Protein AF-A0A1N7GUA6-F1 (afdb_monomer_lite)

Secondary structure (DSSP, 8-state):
--SSSGGGTTTSS-----HHHHHHHHTGGGS-GGGHHHHHHHHHHHHHTT---TTS---TTTHHHHHHHHHHHHHHHHS-TT-THHHHHHHH--HHHHHHHHHHHHHHHHHHHHSSS--S-HHHHHHHHHHHHHHHHH----GGG---S---HHHHHHHHTTSHHHHTTHHHHHHHHHHGGGT-HHHHHHS-B--SPPPHHHHHHHHHHHTTTTEEEEEE-TTS-HHHHHHHHHHHHHSB--TTS------PPPSSEEEEEE-SSHHHHHHHHHHHHHHH---HHHHSS-SEEEETTEEEEEE-HHHHTT-S----SEEEETTTHHHHSSSSGGGGGGG--SEEEEEES-GGGGGGGHHHHHHHHHHHT-SEEEEE-HHHHHHTTSSPPEEEEEEEEEBPP-HHHHHHHHHHHHHHHHHHHHHHTT-S--SS---SHHHHHHHHHSHHHHHHHHH-HHHHHHHHHHHHHHHHHHTPPBPTHHHHHHHHHTTTS-EEEEES-HHHHHHHHHHHHHHS--S-EEEE-TTS-HHHHHHHHHHHHT-TT--EEEEEHHHHSSS---TT--EEEEEESS---HHHHHHHHHHT--TTS---EEEEEEEEE--TTT--HHHHHHHHHHHHHHHHHHHHTTT-PPEEEE-TTS-HHHHHHHHHHHHHHHHHHHHTT-PPPPSSHHHHHHHHHHHHHHHHT--S-HHHHHHHHHHHHHHHHHHT-------------EEEEE-TTS-B-TT-EEEEEESSS---EEE--SSSPEEEE--TT-EEEEEEEETTEEEEEEEEE--SS----EEE-EEPP--TTEEEEE---S-TTEEEEEEE-TTS-B-TT-EEEEE-SS-EEEEE--TTSEEEEEGGG--S-EEEEEEETTTEEEEEEEPPPSSEEEEEE---TTSSSS-SS-------

Radius of gyration: 36.43 Å; chains: 1; bounding box: 100×81×104 Å

Structure (mmCIF, N/CA/C/O backbone):
data_AF-A0A1N7GUA6-F1
#
_entry.id   AF-A0A1N7GUA6-F1
#
loop_
_atom_site.group_PDB
_atom_site.id
_atom_site.type_symbol
_atom_site.label_atom_id
_atom_site.label_alt_id
_atom_site.label_comp_id
_atom_site.label_asym_id
_atom_site.label_entity_id
_atom_site.label_seq_id
_atom_site.pdbx_PDB_ins_code
_atom_site.Cartn_x
_atom_site.Cartn_y
_atom_site.Cartn_z
_atom_site.occupancy
_atom_site.B_iso_or_equiv
_atom_site.auth_seq_id
_atom_site.auth_comp_id
_atom_site.auth_asym_id
_atom_site.auth_atom_id
_atom_site.pdbx_PDB_model_num
ATOM 1 N N . MET A 1 1 ? 56.763 -20.118 -51.612 1.00 39.75 1 MET A N 1
ATOM 2 C CA . MET A 1 1 ? 56.883 -19.366 -52.882 1.00 39.75 1 MET A CA 1
ATOM 3 C C . MET A 1 1 ? 55.486 -19.090 -53.426 1.00 39.75 1 MET A C 1
ATOM 5 O O . MET A 1 1 ? 54.993 -19.872 -54.220 1.00 39.75 1 MET A O 1
ATOM 9 N N . GLY A 1 2 ? 54.834 -18.021 -52.961 1.00 38.19 2 GLY A N 1
ATOM 10 C CA . GLY A 1 2 ? 53.466 -17.683 -53.386 1.00 38.19 2 GLY A CA 1
ATOM 11 C C . GLY A 1 2 ? 53.008 -16.262 -53.033 1.00 38.19 2 GLY A C 1
ATOM 12 O O . GLY A 1 2 ? 51.826 -15.988 -53.096 1.00 38.19 2 GLY A O 1
ATOM 13 N N . LYS A 1 3 ? 53.924 -15.351 -52.660 1.00 38.94 3 LYS A N 1
ATOM 14 C CA . LYS A 1 3 ? 53.628 -13.932 -52.347 1.00 38.94 3 LYS A CA 1
ATOM 15 C C . LYS A 1 3 ? 54.062 -12.975 -53.473 1.00 38.94 3 LYS A C 1
ATOM 17 O O . LYS A 1 3 ? 54.526 -11.873 -53.212 1.00 38.94 3 LYS A O 1
ATOM 22 N N . GLY A 1 4 ? 54.023 -13.432 -54.726 1.00 39.66 4 GLY A N 1
ATOM 23 C CA . GLY A 1 4 ? 54.670 -12.734 -55.846 1.00 39.66 4 GLY A CA 1
ATOM 24 C C . GLY A 1 4 ? 53.812 -12.483 -57.083 1.00 39.66 4 GLY A C 1
ATOM 25 O O . GLY A 1 4 ? 54.361 -11.972 -58.051 1.00 39.66 4 GLY A O 1
ATOM 26 N N . ILE A 1 5 ? 52.525 -12.849 -57.085 1.00 39.09 5 ILE A N 1
ATOM 27 C CA . ILE A 1 5 ? 51.693 -12.773 -58.300 1.00 39.09 5 ILE A CA 1
ATOM 28 C C . ILE A 1 5 ? 50.606 -11.686 -58.212 1.00 39.09 5 ILE A C 1
ATOM 30 O O . ILE A 1 5 ? 50.332 -11.067 -59.234 1.00 39.09 5 ILE A O 1
ATOM 34 N N . ASP A 1 6 ? 50.137 -11.296 -57.021 1.00 39.47 6 ASP A N 1
ATOM 35 C CA . ASP A 1 6 ? 49.141 -10.206 -56.918 1.00 39.47 6 ASP A CA 1
ATOM 36 C C . ASP A 1 6 ? 49.731 -8.798 -57.099 1.00 39.47 6 ASP A C 1
ATOM 38 O O . ASP A 1 6 ? 49.045 -7.876 -57.520 1.00 39.47 6 ASP A O 1
ATOM 42 N N . ARG A 1 7 ? 51.047 -8.613 -56.918 1.00 39.94 7 ARG A N 1
ATOM 43 C CA . ARG A 1 7 ? 51.709 -7.304 -57.124 1.00 39.94 7 ARG A CA 1
ATOM 44 C C . ARG A 1 7 ? 51.969 -6.926 -58.589 1.00 39.94 7 ARG A C 1
ATOM 46 O O . ARG A 1 7 ? 52.610 -5.906 -58.845 1.00 39.94 7 ARG A O 1
ATOM 53 N N . LEU A 1 8 ? 51.532 -7.738 -59.551 1.00 38.03 8 LEU A N 1
ATOM 54 C CA . LEU A 1 8 ? 51.764 -7.500 -60.983 1.00 38.03 8 LEU A CA 1
ATOM 55 C C . LEU A 1 8 ? 50.485 -7.274 -61.802 1.00 38.03 8 LEU A C 1
ATOM 57 O O . LEU A 1 8 ? 50.601 -7.050 -63.005 1.00 38.03 8 LEU A O 1
ATOM 61 N N . VAL A 1 9 ? 49.306 -7.246 -61.167 1.00 39.06 9 VAL A N 1
ATOM 62 C CA . VAL A 1 9 ? 48.030 -6.918 -61.835 1.00 39.06 9 VAL A CA 1
ATOM 63 C C . VAL A 1 9 ? 47.541 -5.488 -61.524 1.00 39.06 9 VAL A C 1
ATOM 65 O O . VAL A 1 9 ? 46.919 -4.877 -62.385 1.00 39.06 9 VAL A O 1
ATOM 68 N N . ASP A 1 10 ? 47.968 -4.861 -60.423 1.00 38.06 10 ASP A N 1
ATOM 69 C CA . ASP A 1 10 ? 47.531 -3.496 -60.040 1.00 38.06 10 ASP A CA 1
ATOM 70 C C . ASP A 1 10 ? 48.210 -2.324 -60.772 1.00 38.06 10 ASP A C 1
ATOM 72 O O . ASP A 1 10 ? 47.961 -1.158 -60.479 1.00 38.06 10 ASP A O 1
ATOM 76 N N . LYS A 1 11 ? 49.086 -2.580 -61.750 1.00 37.97 11 LYS A N 1
ATOM 77 C CA . LYS A 1 11 ? 49.801 -1.501 -62.463 1.00 37.97 11 LYS A CA 1
ATOM 78 C C . LYS A 1 11 ? 49.104 -0.975 -63.721 1.00 37.97 11 LYS A C 1
ATOM 80 O O . LYS A 1 11 ? 49.696 -0.142 -64.409 1.00 37.97 11 LYS A O 1
ATOM 85 N N . GLN A 1 12 ? 47.886 -1.427 -64.041 1.00 39.97 12 GLN A N 1
ATOM 86 C CA . GLN A 1 12 ? 47.154 -0.983 -65.242 1.00 39.97 12 GLN A CA 1
ATOM 87 C C . GLN A 1 12 ? 45.636 -0.782 -65.071 1.00 39.97 12 GLN A C 1
ATOM 89 O O . GLN A 1 12 ? 44.896 -0.806 -66.052 1.00 39.97 12 GLN A O 1
ATOM 94 N N . THR A 1 13 ? 45.180 -0.458 -63.866 1.00 42.16 13 THR A N 1
ATOM 95 C CA . THR A 1 13 ? 43.902 0.233 -63.634 1.00 42.16 13 THR A CA 1
ATOM 96 C C . THR A 1 13 ? 44.211 1.426 -62.743 1.00 42.16 13 THR A C 1
ATOM 98 O O . THR A 1 13 ? 44.893 1.267 -61.737 1.00 42.16 13 THR A O 1
ATOM 101 N N . GLY A 1 14 ? 43.823 2.640 -63.146 1.00 43.78 14 GLY A N 1
ATOM 102 C CA . GLY A 1 14 ? 44.009 3.823 -62.304 1.00 43.78 14 GLY A CA 1
ATOM 103 C C . GLY A 1 14 ? 43.391 3.553 -60.936 1.00 43.78 14 GLY A C 1
ATOM 104 O O . GLY A 1 14 ? 42.210 3.223 -60.876 1.00 43.78 14 GLY A O 1
ATOM 105 N N . GLN A 1 15 ? 44.210 3.602 -59.883 1.00 48.72 15 GLN A N 1
ATOM 106 C CA . GLN A 1 15 ? 43.780 3.410 -58.502 1.00 48.72 15 GLN A CA 1
ATOM 107 C C . GLN A 1 15 ? 42.762 4.503 -58.165 1.00 48.72 15 GLN A C 1
ATOM 109 O O . GLN A 1 15 ? 43.139 5.622 -57.825 1.00 48.72 15 GLN A O 1
ATOM 114 N N . HIS A 1 16 ? 41.476 4.200 -58.313 1.00 56.91 16 HIS A N 1
ATOM 115 C CA . HIS A 1 16 ? 40.455 4.880 -57.538 1.00 56.91 16 HIS A CA 1
ATOM 116 C C . HIS A 1 16 ? 40.605 4.325 -56.124 1.00 56.91 16 HIS A C 1
ATOM 118 O O . HIS A 1 16 ? 40.181 3.204 -55.858 1.00 56.91 16 HIS A O 1
ATOM 124 N N . VAL A 1 17 ? 41.328 5.064 -55.281 1.00 69.88 17 VAL A N 1
ATOM 125 C CA . VAL A 1 17 ? 41.341 4.854 -53.829 1.00 69.88 17 VAL A CA 1
ATOM 126 C C . VAL A 1 17 ? 39.882 4.890 -53.374 1.00 69.88 17 VAL A C 1
ATOM 128 O O . VAL A 1 17 ? 39.148 5.779 -53.819 1.00 69.88 17 VAL A O 1
ATOM 131 N N . SER A 1 18 ? 39.429 3.913 -52.582 1.00 84.44 18 SER A N 1
ATOM 132 C CA . SER A 1 18 ? 38.025 3.915 -52.148 1.00 84.44 18 SER A CA 1
ATOM 133 C C . SER A 1 18 ? 37.733 5.170 -51.306 1.00 84.44 18 SER A C 1
ATOM 135 O O . SER A 1 18 ? 38.662 5.755 -50.729 1.00 84.44 18 SER A O 1
ATOM 137 N N . PRO A 1 19 ? 36.469 5.622 -51.219 1.00 86.56 19 PRO A N 1
ATOM 138 C CA . PRO A 1 19 ? 36.100 6.718 -50.327 1.00 86.56 19 PRO A CA 1
ATOM 139 C C . PRO A 1 19 ? 36.585 6.505 -48.884 1.00 86.56 19 PRO A C 1
ATOM 141 O O . PRO A 1 19 ? 37.125 7.427 -48.271 1.00 86.56 19 PRO A O 1
ATOM 144 N N . GLY A 1 20 ? 36.486 5.275 -48.369 1.00 86.94 20 GLY A N 1
ATOM 145 C CA . GLY A 1 20 ? 36.968 4.881 -47.046 1.00 86.94 20 GLY A CA 1
ATOM 146 C C . GLY A 1 20 ? 38.491 4.909 -46.914 1.00 86.94 20 GLY A C 1
ATOM 147 O O . GLY A 1 20 ? 39.007 5.450 -45.940 1.00 86.94 20 GLY A O 1
ATOM 148 N N . GLU A 1 21 ? 39.236 4.403 -47.901 1.00 86.75 21 GLU A N 1
ATOM 149 C CA . GLU A 1 21 ? 40.706 4.477 -47.905 1.00 86.75 21 GLU A CA 1
ATOM 150 C C . GLU A 1 21 ? 41.201 5.933 -47.954 1.00 86.75 21 GLU A C 1
ATOM 152 O O . GLU A 1 21 ? 42.121 6.307 -47.226 1.00 86.75 21 GLU A O 1
ATOM 157 N N . SER A 1 22 ? 40.543 6.778 -48.753 1.00 86.06 22 SER A N 1
ATOM 158 C CA . SER A 1 22 ? 40.841 8.213 -48.831 1.00 86.06 22 SER A CA 1
ATOM 159 C C . SER A 1 22 ? 40.529 8.909 -47.506 1.00 86.06 22 SER A C 1
ATOM 161 O O . SER A 1 22 ? 41.305 9.738 -47.031 1.00 86.06 22 SER A O 1
ATOM 163 N N . PHE A 1 23 ? 39.405 8.558 -46.879 1.00 89.56 23 PHE A N 1
ATOM 164 C CA . PHE A 1 23 ? 39.014 9.065 -45.568 1.00 89.56 23 PHE A CA 1
ATOM 165 C C . PHE A 1 23 ? 40.010 8.658 -44.474 1.00 89.56 23 PHE A C 1
ATOM 167 O O . PHE A 1 23 ? 40.443 9.504 -43.685 1.00 89.56 23 PHE A O 1
ATOM 174 N N . GLN A 1 24 ? 40.459 7.403 -44.480 1.00 90.69 24 GLN A N 1
ATOM 175 C CA . GLN A 1 24 ? 41.461 6.911 -43.544 1.00 90.69 24 GLN A CA 1
ATOM 176 C C . GLN A 1 24 ? 42.812 7.611 -43.728 1.00 90.69 24 GLN A C 1
ATOM 178 O O . GLN A 1 24 ? 43.404 8.063 -42.745 1.00 90.69 24 GLN A O 1
ATOM 183 N N . GLU A 1 25 ? 43.286 7.761 -44.968 1.00 87.62 25 GLU A N 1
ATOM 184 C CA . GLU A 1 25 ? 44.580 8.383 -45.257 1.00 87.62 25 GLU A CA 1
ATOM 185 C C . GLU A 1 25 ? 44.577 9.882 -44.918 1.00 87.62 25 GLU A C 1
ATOM 187 O O . GLU A 1 25 ? 45.516 10.379 -44.290 1.00 87.62 25 GLU A O 1
ATOM 192 N N . ILE A 1 26 ? 43.515 10.604 -45.289 1.00 86.25 26 ILE A N 1
ATOM 193 C CA . ILE A 1 26 ? 43.432 12.064 -45.144 1.00 86.25 26 ILE A CA 1
ATOM 194 C C . ILE A 1 26 ? 43.091 12.481 -43.707 1.00 86.25 26 ILE A C 1
ATOM 196 O O . ILE A 1 26 ? 43.599 13.511 -43.243 1.00 86.25 26 ILE A O 1
ATOM 200 N N . PHE A 1 27 ? 42.247 11.723 -42.998 1.00 87.31 27 PHE A N 1
ATOM 201 C CA . PHE A 1 27 ? 41.715 12.111 -41.687 1.00 87.31 27 PHE A CA 1
ATOM 202 C C . PHE A 1 27 ? 42.147 11.170 -40.556 1.00 87.31 27 PHE A C 1
ATOM 204 O O . PHE A 1 27 ? 42.879 11.619 -39.672 1.00 87.31 27 PHE A O 1
ATOM 211 N N . LEU A 1 28 ? 41.768 9.886 -40.587 1.00 87.88 28 LEU A N 1
ATOM 212 C CA . LEU A 1 28 ? 41.969 8.971 -39.446 1.00 87.88 28 LEU A CA 1
ATOM 213 C C . LEU A 1 28 ? 43.447 8.716 -39.112 1.00 87.88 28 LEU A C 1
ATOM 215 O O . LEU A 1 28 ? 43.807 8.596 -37.943 1.00 87.88 28 LEU A O 1
ATOM 219 N N . SER A 1 29 ? 44.330 8.692 -40.116 1.00 88.81 29 SER A N 1
ATOM 220 C CA . SER A 1 29 ? 45.774 8.450 -39.951 1.00 88.81 29 SER A CA 1
ATOM 221 C C . SER A 1 29 ? 46.486 9.470 -39.046 1.00 88.81 29 SER A C 1
ATOM 223 O O . SER A 1 29 ? 47.600 9.219 -38.579 1.00 88.81 29 SER A O 1
ATOM 225 N N . LYS A 1 30 ? 45.849 10.620 -38.786 1.00 89.38 30 LYS A N 1
ATOM 226 C CA . LYS A 1 30 ? 46.349 11.682 -37.902 1.00 89.38 30 LYS A CA 1
ATOM 227 C C . LYS A 1 30 ? 46.141 11.378 -36.417 1.00 89.38 30 LYS A C 1
ATOM 229 O O . LYS A 1 30 ? 46.761 12.045 -35.588 1.00 89.38 30 LYS A O 1
ATOM 234 N N . TYR A 1 31 ? 45.309 10.390 -36.090 1.00 86.88 31 TYR A N 1
ATOM 235 C CA . TYR A 1 31 ? 44.907 10.045 -34.729 1.00 86.88 31 TYR A CA 1
ATOM 236 C C . TYR A 1 31 ? 45.272 8.588 -34.392 1.00 86.88 31 TYR A C 1
ATOM 238 O O . TYR A 1 31 ? 45.334 7.742 -35.290 1.00 86.88 31 TYR A O 1
ATOM 246 N N . PRO A 1 32 ? 45.521 8.259 -33.109 1.00 88.31 32 PRO A N 1
ATOM 247 C CA . PRO A 1 32 ? 45.634 6.874 -32.656 1.00 88.31 32 PRO A CA 1
ATOM 248 C C . PRO A 1 32 ? 44.388 6.058 -33.019 1.00 88.31 32 PRO A C 1
ATOM 250 O O . PRO A 1 32 ? 43.277 6.572 -32.932 1.00 88.31 32 PRO A O 1
ATOM 253 N N . THR A 1 33 ? 44.561 4.775 -33.352 1.00 88.19 33 THR A N 1
ATOM 254 C CA . THR A 1 33 ? 43.452 3.888 -33.753 1.00 88.19 33 THR A CA 1
ATOM 255 C C . THR A 1 33 ? 42.336 3.819 -32.713 1.00 88.19 33 THR A C 1
ATOM 257 O O . THR A 1 33 ? 41.170 3.848 -33.081 1.00 88.19 33 THR A O 1
ATOM 260 N N . SER A 1 34 ? 42.665 3.850 -31.419 1.00 82.50 34 SER A N 1
ATOM 261 C CA . SER A 1 34 ? 41.674 3.868 -30.334 1.00 82.50 34 SER A CA 1
ATOM 262 C C . SER A 1 34 ? 40.782 5.120 -30.302 1.00 82.50 34 SER A C 1
ATOM 264 O O . SER A 1 34 ? 39.805 5.134 -29.570 1.00 82.50 34 SER A O 1
ATOM 266 N N . GLN A 1 35 ? 41.115 6.178 -31.053 1.00 84.75 35 GLN A N 1
ATOM 267 C CA . GLN A 1 35 ? 40.314 7.408 -31.169 1.00 84.75 35 GLN A CA 1
ATOM 268 C C . GLN A 1 35 ? 39.481 7.457 -32.456 1.00 84.75 35 GLN A C 1
ATOM 270 O O . GLN A 1 35 ? 38.737 8.410 -32.669 1.00 84.75 35 GLN A O 1
ATOM 275 N N . TRP A 1 36 ? 39.622 6.468 -33.343 1.00 91.94 36 TRP A N 1
ATOM 276 C CA . TRP A 1 36 ? 38.883 6.449 -34.603 1.00 91.94 36 TRP A CA 1
ATOM 277 C C . TRP A 1 36 ? 37.359 6.396 -34.421 1.00 91.94 36 TRP A C 1
ATOM 279 O O . TRP A 1 36 ? 36.708 7.120 -35.167 1.00 91.94 36 TRP A O 1
ATOM 289 N N . PRO A 1 37 ? 36.778 5.639 -33.463 1.00 88.81 37 PRO A N 1
ATOM 290 C CA . PRO A 1 37 ? 35.324 5.574 -33.304 1.00 88.81 37 PRO A CA 1
ATOM 291 C C . PRO A 1 37 ? 34.700 6.951 -33.050 1.00 88.81 37 PRO A C 1
ATOM 293 O O . PRO A 1 37 ? 33.863 7.388 -33.831 1.00 88.81 37 PRO A O 1
ATOM 296 N N . SER A 1 38 ? 35.211 7.698 -32.067 1.00 82.62 38 SER A N 1
ATOM 297 C CA . SER A 1 38 ? 34.697 9.032 -31.729 1.00 82.62 38 SER A CA 1
ATOM 298 C C . SER A 1 38 ? 34.810 10.029 -32.888 1.00 82.62 38 SER A C 1
ATOM 300 O O . SER A 1 38 ? 33.910 10.828 -33.111 1.00 82.62 38 SER A O 1
ATOM 302 N N . PHE A 1 39 ? 35.898 9.977 -33.667 1.00 84.81 39 PHE A N 1
ATOM 303 C CA . PHE A 1 39 ? 36.030 10.835 -34.849 1.00 84.81 39 PHE A CA 1
ATOM 304 C C . PHE A 1 39 ? 35.062 10.429 -35.969 1.00 84.81 39 PHE A C 1
ATOM 306 O O . PHE A 1 39 ? 34.582 11.273 -36.716 1.00 84.81 39 PHE A O 1
ATOM 313 N N . ILE A 1 40 ? 34.783 9.135 -36.123 1.00 90.75 40 ILE A N 1
ATOM 314 C CA . ILE A 1 40 ? 33.822 8.647 -37.116 1.00 90.75 40 ILE A CA 1
ATOM 315 C C . ILE A 1 40 ? 32.387 9.039 -36.727 1.00 90.75 40 ILE A C 1
ATOM 317 O O . ILE A 1 40 ? 31.621 9.386 -37.625 1.00 90.75 40 ILE A O 1
ATOM 321 N N . ASP A 1 41 ? 32.051 9.055 -35.433 1.00 85.69 41 ASP A N 1
ATOM 322 C CA . ASP A 1 41 ? 30.764 9.559 -34.925 1.00 85.69 41 ASP A CA 1
ATOM 323 C C . ASP A 1 41 ? 30.551 11.037 -35.314 1.00 85.69 41 ASP A C 1
ATOM 325 O O . ASP A 1 41 ? 29.539 11.378 -35.928 1.00 85.69 41 ASP A O 1
ATOM 329 N N . GLU A 1 42 ? 31.550 11.907 -35.093 1.00 82.88 42 GLU A N 1
ATOM 330 C CA . GLU A 1 42 ? 31.497 13.322 -35.522 1.00 82.88 42 GLU A CA 1
ATOM 331 C C . GLU A 1 42 ? 31.210 13.458 -37.030 1.00 82.88 42 GLU A C 1
ATOM 333 O O . GLU A 1 42 ? 30.401 14.280 -37.463 1.00 82.88 42 GLU A O 1
ATOM 338 N N . ILE A 1 43 ? 31.841 12.609 -37.844 1.00 89.25 43 ILE A N 1
ATOM 339 C CA . ILE A 1 43 ? 31.666 12.612 -39.299 1.00 89.25 43 ILE A CA 1
ATOM 340 C C . ILE A 1 43 ? 30.276 12.105 -39.708 1.00 89.25 43 ILE A C 1
ATOM 342 O O . ILE A 1 43 ? 29.717 12.587 -40.695 1.00 89.25 43 ILE A O 1
ATOM 346 N N . ALA A 1 44 ? 29.696 11.159 -38.969 1.00 86.94 44 ALA A N 1
ATOM 347 C CA . ALA A 1 44 ? 28.331 10.696 -39.204 1.00 86.94 44 ALA A CA 1
ATOM 348 C C . ALA A 1 44 ? 27.302 11.813 -38.949 1.00 86.94 44 ALA A C 1
ATOM 350 O O . ALA A 1 44 ? 26.364 11.975 -39.739 1.00 86.94 44 ALA A O 1
ATOM 351 N N . ILE A 1 45 ? 27.510 12.622 -37.904 1.00 81.62 45 ILE A N 1
ATOM 352 C CA . ILE A 1 45 ? 26.692 13.809 -37.603 1.00 81.62 45 ILE A CA 1
ATOM 353 C C . ILE A 1 45 ? 26.833 14.856 -38.716 1.00 81.62 45 ILE A C 1
ATOM 355 O O . ILE A 1 45 ? 25.827 15.316 -39.258 1.00 81.62 45 ILE A O 1
ATOM 359 N N . ASP A 1 46 ? 28.063 15.178 -39.129 1.00 84.00 46 ASP A N 1
ATOM 360 C CA . ASP A 1 46 ? 28.322 16.121 -40.227 1.00 84.00 46 ASP A CA 1
ATOM 361 C C . ASP A 1 46 ? 27.615 15.690 -41.524 1.00 84.00 46 ASP A C 1
ATOM 363 O O . ASP A 1 46 ? 26.972 16.498 -42.200 1.00 84.00 46 ASP A O 1
ATOM 367 N N . LEU A 1 47 ? 27.684 14.401 -41.864 1.00 86.31 47 LEU A N 1
ATOM 368 C CA . LEU A 1 47 ? 26.990 13.849 -43.027 1.00 86.31 47 LEU A CA 1
ATOM 369 C C . LEU A 1 47 ? 25.464 13.917 -42.887 1.00 86.31 47 LEU A C 1
ATOM 371 O O . LEU A 1 47 ? 24.786 14.152 -43.886 1.00 86.31 47 LEU A O 1
ATOM 375 N N . SER A 1 48 ? 24.929 13.740 -41.677 1.00 82.19 48 SER A N 1
ATOM 376 C CA . SER A 1 48 ? 23.494 13.891 -41.383 1.00 82.19 48 SER A CA 1
ATOM 377 C C . SER A 1 48 ? 23.019 15.341 -41.531 1.00 82.19 48 SER A C 1
ATOM 379 O O . SER A 1 48 ? 21.870 15.582 -41.893 1.00 82.19 48 SER A O 1
ATOM 381 N N . ALA A 1 49 ? 23.923 16.306 -41.346 1.00 79.50 49 ALA A N 1
ATOM 382 C CA . ALA A 1 49 ? 23.710 17.727 -41.611 1.00 79.50 49 ALA A CA 1
ATOM 383 C C . ALA A 1 49 ? 24.017 18.146 -43.072 1.00 79.50 49 ALA A C 1
ATOM 385 O O . ALA A 1 49 ? 24.138 19.341 -43.360 1.00 79.50 49 ALA A O 1
ATOM 386 N N . ASP A 1 50 ? 24.162 17.190 -44.003 1.00 83.12 50 ASP A N 1
ATOM 387 C CA . ASP A 1 50 ? 24.532 17.406 -45.414 1.00 83.12 50 ASP A CA 1
ATOM 388 C C . ASP A 1 50 ? 25.891 18.132 -45.614 1.00 83.12 50 ASP A C 1
ATOM 390 O O . ASP A 1 50 ? 26.148 18.777 -46.644 1.00 83.12 50 ASP A O 1
ATOM 394 N N . ILE A 1 51 ? 26.813 18.016 -44.651 1.00 84.31 51 ILE A N 1
ATOM 395 C CA . ILE A 1 51 ? 28.156 18.608 -44.713 1.00 84.31 51 ILE A CA 1
ATOM 396 C C . ILE A 1 51 ? 29.106 17.681 -45.487 1.00 84.31 51 ILE A C 1
ATOM 398 O O . ILE A 1 51 ? 29.177 16.474 -45.274 1.00 84.31 51 ILE A O 1
ATOM 402 N N . ARG A 1 52 ? 29.879 18.251 -46.422 1.00 85.06 52 ARG A N 1
ATOM 403 C CA . ARG A 1 52 ? 30.864 17.501 -47.224 1.00 85.06 52 ARG A CA 1
ATOM 404 C C . ARG A 1 52 ? 32.185 17.304 -46.482 1.00 85.06 52 ARG A C 1
ATOM 406 O O . ARG A 1 52 ? 32.799 18.277 -46.045 1.00 85.06 52 ARG A O 1
ATOM 413 N N . ILE A 1 53 ? 32.694 16.073 -46.489 1.00 84.94 53 ILE A N 1
ATOM 414 C CA . ILE A 1 53 ? 33.926 15.682 -45.787 1.00 84.94 53 ILE A CA 1
ATOM 415 C C . ILE A 1 53 ? 35.151 15.790 -46.703 1.00 84.94 53 ILE A C 1
ATOM 417 O O . ILE A 1 53 ? 35.640 14.809 -47.254 1.00 84.94 53 ILE A O 1
ATOM 421 N N . GLY A 1 54 ? 35.663 17.006 -46.892 1.00 81.75 54 GLY A N 1
ATOM 422 C CA . GLY A 1 54 ? 36.847 17.234 -47.731 1.00 81.75 54 GLY A CA 1
ATOM 423 C C . GLY A 1 54 ? 36.728 16.611 -49.134 1.00 81.75 54 GLY A C 1
ATOM 424 O O . GLY A 1 54 ? 35.672 16.682 -49.761 1.00 81.75 54 GLY A O 1
ATOM 425 N N . ASP A 1 55 ? 37.816 15.996 -49.612 1.00 79.62 55 ASP A N 1
ATOM 426 C CA . ASP A 1 55 ? 37.917 15.376 -50.944 1.00 79.62 55 ASP A CA 1
ATOM 427 C C . ASP A 1 55 ? 37.782 13.831 -50.901 1.00 79.62 55 ASP A C 1
ATOM 429 O O . ASP A 1 55 ? 38.449 13.136 -51.663 1.00 79.62 55 ASP A O 1
ATOM 433 N N . THR A 1 56 ? 36.975 13.262 -49.992 1.00 78.62 56 THR A N 1
ATOM 434 C CA . THR A 1 56 ? 36.898 11.793 -49.780 1.00 78.62 56 THR A CA 1
ATOM 435 C C . THR A 1 56 ? 35.745 11.091 -50.500 1.00 78.62 56 THR A C 1
ATOM 437 O O . THR A 1 56 ? 35.673 9.872 -50.446 1.00 78.62 56 THR A O 1
ATOM 440 N N . GLU A 1 57 ? 34.828 11.815 -51.156 1.00 85.06 57 GLU A N 1
ATOM 441 C CA . GLU A 1 57 ? 33.583 11.267 -51.749 1.00 85.06 57 GLU A CA 1
ATOM 442 C C . GLU A 1 57 ? 32.702 10.443 -50.770 1.00 85.06 57 GLU A C 1
ATOM 444 O O . GLU A 1 57 ? 31.781 9.734 -51.190 1.00 85.06 57 GLU A O 1
ATOM 449 N N . LEU A 1 58 ? 32.945 10.550 -49.458 1.00 87.19 58 LEU A N 1
ATOM 450 C CA . LEU A 1 58 ? 32.126 9.926 -48.420 1.00 87.19 58 LEU A CA 1
ATOM 451 C C . LEU A 1 58 ? 30.762 10.630 -48.329 1.00 87.19 58 LEU A C 1
ATOM 453 O O . LEU A 1 58 ? 30.663 11.853 -48.439 1.00 87.19 58 LEU A O 1
ATOM 457 N N . SER A 1 59 ? 29.701 9.849 -48.162 1.00 87.50 59 SER A N 1
ATOM 458 C CA . SER A 1 59 ? 28.304 10.282 -48.162 1.00 87.50 59 SER A CA 1
ATOM 459 C C . SER A 1 59 ? 27.457 9.367 -47.277 1.00 87.50 59 SER A C 1
ATOM 461 O O . SER A 1 59 ? 27.856 8.240 -46.995 1.00 87.50 59 SER A O 1
ATOM 463 N N . GLN A 1 60 ? 26.238 9.794 -46.946 1.00 83.94 60 GLN A N 1
ATOM 464 C CA . GLN A 1 60 ? 25.255 8.968 -46.230 1.00 83.94 60 GLN A CA 1
ATOM 465 C C . GLN A 1 60 ? 25.021 7.573 -46.852 1.00 83.94 60 GLN A C 1
ATOM 467 O O . GLN A 1 60 ? 24.761 6.611 -46.143 1.00 83.94 60 GLN A O 1
ATOM 472 N N . TYR A 1 61 ? 25.169 7.426 -48.175 1.00 84.81 61 TYR A N 1
ATOM 473 C CA . TYR A 1 61 ? 24.871 6.172 -48.882 1.00 84.81 61 TYR A CA 1
ATOM 474 C C . TYR A 1 61 ? 26.008 5.145 -48.858 1.00 84.81 61 TYR A C 1
ATOM 476 O O . TYR A 1 61 ? 25.765 3.955 -49.044 1.00 84.81 61 TYR A O 1
ATOM 484 N N . ASN A 1 62 ? 27.258 5.594 -48.716 1.00 89.94 62 ASN A N 1
ATOM 485 C CA . ASN A 1 62 ? 28.435 4.718 -48.712 1.00 89.94 62 ASN A CA 1
ATOM 486 C C . ASN A 1 62 ? 29.137 4.673 -47.349 1.00 89.94 62 ASN A C 1
ATOM 488 O O . ASN A 1 62 ? 29.977 3.797 -47.155 1.00 89.94 62 ASN A O 1
ATOM 492 N N . PHE A 1 63 ? 28.764 5.542 -46.404 1.00 91.94 63 PHE A N 1
ATOM 493 C CA . PHE A 1 63 ? 29.336 5.587 -45.062 1.00 91.94 63 PHE A CA 1
ATOM 494 C C . PHE A 1 63 ? 29.328 4.224 -44.351 1.00 91.94 63 PHE A C 1
ATOM 496 O O . PHE A 1 63 ? 30.414 3.812 -43.939 1.00 91.94 63 PHE A O 1
ATOM 503 N N . PRO A 1 64 ? 28.208 3.467 -44.277 1.00 89.19 64 PRO A N 1
ATOM 504 C CA . PRO A 1 64 ? 28.193 2.192 -43.554 1.00 89.19 64 PRO A CA 1
ATOM 505 C C . PRO A 1 64 ? 29.278 1.212 -44.016 1.00 89.19 64 PRO A C 1
ATOM 507 O O . PRO A 1 64 ? 30.037 0.666 -43.219 1.00 89.19 64 PRO A O 1
ATOM 510 N N . ARG A 1 65 ? 29.431 1.065 -45.337 1.00 90.38 65 ARG A N 1
ATOM 511 C CA . ARG A 1 65 ? 30.394 0.132 -45.939 1.00 90.38 65 ARG A CA 1
ATOM 512 C C . ARG A 1 65 ? 31.835 0.635 -45.896 1.00 90.38 65 ARG A C 1
ATOM 514 O O . ARG A 1 65 ? 32.751 -0.172 -45.773 1.00 90.38 65 ARG A O 1
ATOM 521 N N . GLU A 1 66 ? 32.043 1.942 -46.041 1.00 92.69 66 GLU A N 1
ATOM 522 C CA . GLU A 1 66 ? 33.380 2.536 -46.177 1.00 92.69 66 GLU A CA 1
ATOM 523 C C . GLU A 1 66 ? 34.008 2.913 -44.824 1.00 92.69 66 GLU A C 1
ATOM 525 O O . GLU A 1 66 ? 35.225 2.820 -44.680 1.00 92.69 66 GLU A O 1
ATOM 530 N N . ALA A 1 67 ? 33.213 3.317 -43.824 1.00 91.50 67 ALA A N 1
ATOM 531 C CA . ALA A 1 67 ? 33.695 3.731 -42.500 1.00 91.50 67 ALA A CA 1
ATOM 532 C C . ALA A 1 67 ? 33.624 2.610 -41.444 1.00 91.50 67 ALA A C 1
ATOM 534 O O . ALA A 1 67 ? 34.485 2.547 -40.563 1.00 91.50 67 ALA A O 1
ATOM 535 N N . GLY A 1 68 ? 32.659 1.691 -41.560 1.00 90.50 68 GLY A N 1
ATOM 536 C CA . GLY A 1 68 ? 32.439 0.591 -40.614 1.00 90.50 68 GLY A CA 1
ATOM 537 C C . GLY A 1 68 ? 33.671 -0.288 -40.318 1.00 90.50 68 GLY A C 1
ATOM 538 O O . GLY A 1 68 ? 33.979 -0.519 -39.145 1.00 90.50 68 GLY A O 1
ATOM 539 N N . PRO A 1 69 ? 34.477 -0.703 -41.322 1.00 92.69 69 PRO A N 1
ATOM 540 C CA . PRO A 1 69 ? 35.718 -1.449 -41.079 1.00 92.69 69 PRO A CA 1
ATOM 541 C C . PRO A 1 69 ? 36.737 -0.707 -40.209 1.00 92.69 69 PRO A C 1
ATOM 543 O O . PRO A 1 69 ? 37.427 -1.329 -39.399 1.00 92.69 69 PRO A O 1
ATOM 546 N N . PHE A 1 70 ? 36.833 0.617 -40.352 1.00 92.88 70 PHE A N 1
ATOM 547 C CA . PHE A 1 70 ? 37.739 1.436 -39.546 1.00 92.88 70 PHE A CA 1
ATOM 548 C C . PHE A 1 70 ? 37.181 1.684 -38.145 1.00 92.88 70 PHE A C 1
ATOM 550 O O . PHE A 1 70 ? 37.950 1.673 -37.184 1.00 92.88 70 PHE A O 1
ATOM 557 N N . TYR A 1 71 ? 35.860 1.821 -38.012 1.00 90.44 71 TYR A N 1
ATOM 558 C CA . TYR A 1 71 ? 35.188 1.904 -36.715 1.00 90.44 71 TYR A CA 1
ATOM 559 C C . TYR A 1 71 ? 35.472 0.664 -35.868 1.00 90.44 71 TYR A C 1
ATOM 561 O O . TYR A 1 71 ? 35.959 0.758 -34.742 1.00 90.44 71 TYR A O 1
ATOM 569 N N . ARG A 1 72 ? 35.297 -0.515 -36.473 1.00 89.69 72 ARG A N 1
ATOM 570 C CA . ARG A 1 72 ? 35.574 -1.808 -35.849 1.00 89.69 72 ARG A CA 1
ATOM 571 C C . ARG A 1 72 ? 37.024 -1.946 -35.382 1.00 89.69 72 ARG A C 1
ATOM 573 O O . ARG A 1 72 ? 37.281 -2.374 -34.259 1.00 89.69 72 ARG A O 1
ATOM 580 N N . GLN A 1 73 ? 37.980 -1.567 -36.233 1.00 88.12 73 GLN A N 1
ATOM 581 C CA . GLN A 1 73 ? 39.402 -1.552 -35.865 1.00 88.12 73 GLN A CA 1
ATOM 582 C C . GLN A 1 73 ? 39.671 -0.614 -34.687 1.00 88.12 73 GLN A C 1
ATOM 584 O O . GLN A 1 73 ? 40.468 -0.939 -33.807 1.00 88.12 73 GLN A O 1
ATOM 589 N N . GLY A 1 74 ? 38.994 0.533 -34.668 1.00 86.75 74 GLY A N 1
ATOM 590 C CA . GLY A 1 74 ? 39.060 1.493 -33.581 1.00 86.75 74 GLY A CA 1
ATOM 591 C C . GLY A 1 74 ? 38.553 0.936 -32.254 1.00 86.75 74 GLY A C 1
ATOM 592 O O . GLY A 1 74 ? 39.255 1.051 -31.252 1.00 86.75 74 GLY A O 1
ATOM 593 N N . MET A 1 75 ? 37.399 0.263 -32.261 1.00 84.62 75 MET A N 1
ATOM 594 C CA . MET A 1 75 ? 36.825 -0.384 -31.075 1.00 84.62 75 MET A CA 1
ATOM 595 C C . MET A 1 75 ? 37.740 -1.475 -30.511 1.00 84.62 75 MET A C 1
ATOM 597 O O . MET A 1 75 ? 38.013 -1.493 -29.314 1.00 84.62 75 MET A O 1
ATOM 601 N N . ILE A 1 76 ? 38.283 -2.346 -31.370 1.00 85.00 76 ILE A N 1
ATOM 602 C CA . ILE A 1 76 ? 39.226 -3.398 -30.949 1.00 85.00 76 ILE A CA 1
ATOM 603 C C . ILE A 1 76 ? 40.485 -2.781 -30.327 1.00 85.00 76 ILE A C 1
ATOM 605 O O . ILE A 1 76 ? 41.003 -3.291 -29.340 1.00 85.00 76 ILE A O 1
ATOM 609 N N . ALA A 1 77 ? 40.979 -1.670 -30.881 1.00 84.12 77 ALA A N 1
ATOM 610 C CA . ALA A 1 77 ? 42.140 -0.970 -30.339 1.00 84.12 77 ALA A CA 1
ATOM 611 C C . ALA A 1 77 ? 41.843 -0.204 -29.036 1.00 84.12 77 ALA A C 1
ATOM 613 O O . ALA A 1 77 ? 42.770 0.050 -28.263 1.00 84.12 77 ALA A O 1
ATOM 614 N N . ALA A 1 78 ? 40.592 0.207 -28.819 1.00 79.25 78 ALA A N 1
ATOM 615 C CA . ALA A 1 78 ? 40.137 0.861 -27.596 1.00 79.25 78 ALA A CA 1
ATOM 616 C C . ALA A 1 78 ? 39.901 -0.148 -26.460 1.00 79.25 78 ALA A C 1
ATOM 618 O O . ALA A 1 78 ? 40.194 0.152 -25.301 1.00 79.25 78 ALA A O 1
ATOM 619 N N . ALA A 1 79 ? 39.452 -1.360 -26.788 1.00 68.88 79 ALA A N 1
ATOM 620 C CA . ALA A 1 79 ? 39.329 -2.444 -25.830 1.00 68.88 79 ALA A CA 1
ATOM 621 C C . ALA A 1 79 ? 40.710 -2.907 -25.342 1.00 68.88 79 ALA A C 1
ATOM 623 O O . ALA A 1 79 ? 41.623 -3.205 -26.111 1.00 68.88 79 ALA A O 1
ATOM 624 N N . GLY A 1 80 ? 40.888 -2.938 -24.020 1.00 61.06 80 GLY A N 1
ATOM 625 C CA . GLY A 1 80 ? 42.138 -3.381 -23.407 1.00 61.06 80 GLY A CA 1
ATOM 626 C C . GLY A 1 80 ? 42.470 -4.845 -23.727 1.00 61.06 80 GLY A C 1
ATOM 627 O O . GLY A 1 80 ? 41.629 -5.614 -24.179 1.00 61.06 80 GLY A O 1
ATOM 628 N N . SER A 1 81 ? 43.689 -5.281 -23.391 1.00 57.84 81 SER A N 1
ATOM 629 C CA . SER A 1 81 ? 44.201 -6.637 -23.681 1.00 57.84 81 SER A CA 1
ATOM 630 C C . SER A 1 81 ? 43.424 -7.804 -23.048 1.00 57.84 81 SER A C 1
ATOM 632 O O . SER A 1 81 ? 43.781 -8.955 -23.280 1.00 57.84 81 SER A O 1
ATOM 634 N N . ASN A 1 82 ? 42.424 -7.509 -22.214 1.00 52.56 82 ASN A N 1
ATOM 635 C CA . ASN A 1 82 ? 41.593 -8.473 -21.495 1.00 52.56 82 ASN A CA 1
ATOM 636 C C . ASN A 1 82 ? 40.111 -8.412 -21.925 1.00 52.56 82 ASN A C 1
ATOM 638 O O . ASN A 1 82 ? 39.278 -8.982 -21.231 1.00 52.56 82 ASN A O 1
ATOM 642 N N . GLY A 1 83 ? 39.766 -7.674 -22.988 1.00 59.22 83 GLY A N 1
ATOM 643 C CA . GLY A 1 83 ? 38.391 -7.562 -23.481 1.00 59.22 83 GLY A CA 1
ATOM 644 C C . GLY A 1 83 ? 38.059 -8.617 -24.538 1.00 59.22 83 GLY A C 1
ATOM 645 O O . GLY A 1 83 ? 38.840 -8.832 -25.462 1.00 59.22 83 GLY A O 1
ATOM 646 N N . ASP A 1 84 ? 36.877 -9.227 -24.443 1.00 65.62 84 ASP A N 1
ATOM 647 C CA . ASP A 1 84 ? 36.407 -10.250 -25.392 1.00 65.62 84 ASP A CA 1
ATOM 648 C C . ASP A 1 84 ? 35.812 -9.662 -26.691 1.00 65.62 84 ASP A C 1
ATOM 650 O O . ASP A 1 84 ? 35.429 -10.418 -27.590 1.00 65.62 84 ASP A O 1
ATOM 654 N N . ILE A 1 85 ? 35.786 -8.327 -26.828 1.00 73.88 85 ILE A N 1
ATOM 655 C CA . ILE A 1 85 ? 35.087 -7.597 -27.902 1.00 73.88 85 ILE A CA 1
ATOM 656 C C . ILE A 1 85 ? 35.559 -7.978 -29.309 1.00 73.88 85 ILE A C 1
ATOM 658 O O . ILE A 1 85 ? 34.748 -8.065 -30.223 1.00 73.88 85 ILE A O 1
ATOM 662 N N . GLU A 1 86 ? 36.857 -8.249 -29.498 1.00 77.69 86 GLU A N 1
ATOM 663 C CA . GLU A 1 86 ? 37.396 -8.670 -30.800 1.00 77.69 86 GLU A CA 1
ATOM 664 C C . GLU A 1 86 ? 36.740 -9.982 -31.232 1.00 77.69 86 GLU A C 1
ATOM 666 O O . GLU A 1 86 ? 36.277 -10.112 -32.363 1.00 77.69 86 GLU A O 1
ATOM 671 N N . SER A 1 87 ? 36.622 -10.921 -30.290 1.00 73.62 87 SER A N 1
ATOM 672 C CA . SER A 1 87 ? 36.035 -12.233 -30.533 1.00 73.62 87 SER A CA 1
ATOM 673 C C . SER A 1 87 ? 34.516 -12.197 -30.702 1.00 73.62 87 SER A C 1
ATOM 675 O O . SER A 1 87 ? 33.983 -13.062 -31.398 1.00 73.62 87 SER A O 1
ATOM 677 N N . VAL A 1 88 ? 33.839 -11.231 -30.070 1.00 72.94 88 VAL A N 1
ATOM 678 C CA . VAL A 1 88 ? 32.399 -10.994 -30.219 1.00 72.94 88 VAL A CA 1
ATOM 679 C C . VAL A 1 88 ? 32.142 -10.393 -31.597 1.00 72.94 88 VAL A C 1
ATOM 681 O O . VAL A 1 88 ? 31.522 -11.052 -32.425 1.00 72.94 88 VAL A O 1
ATOM 684 N N . LEU A 1 89 ? 32.747 -9.243 -31.911 1.00 75.00 89 LEU A N 1
ATOM 685 C CA . LEU A 1 89 ? 32.572 -8.557 -33.195 1.00 75.00 89 LEU A CA 1
ATOM 686 C C . LEU A 1 89 ? 32.972 -9.425 -34.401 1.00 75.00 89 LEU A C 1
ATOM 688 O O . LEU A 1 89 ? 32.343 -9.331 -35.444 1.00 75.00 89 LEU A O 1
ATOM 692 N N . ASP A 1 90 ? 33.991 -10.291 -34.289 1.00 76.56 90 ASP A N 1
ATOM 693 C CA . ASP A 1 90 ? 34.351 -11.240 -35.363 1.00 76.56 90 ASP A CA 1
ATOM 694 C C . ASP A 1 90 ? 33.273 -12.292 -35.646 1.00 76.56 90 ASP A C 1
ATOM 696 O O . ASP A 1 90 ? 33.221 -12.838 -36.749 1.00 76.56 90 ASP A O 1
ATOM 700 N N . LYS A 1 91 ? 32.465 -12.635 -34.642 1.00 69.94 91 LYS A N 1
ATOM 701 C CA . LYS A 1 91 ? 31.495 -13.731 -34.714 1.00 69.94 91 LYS A CA 1
ATOM 702 C C . LYS A 1 91 ? 30.061 -13.258 -34.891 1.00 69.94 91 LYS A C 1
ATOM 704 O O . LYS A 1 91 ? 29.246 -14.085 -35.291 1.00 69.94 91 LYS A O 1
ATOM 709 N N . THR A 1 92 ? 29.757 -12.008 -34.551 1.00 68.12 92 THR A N 1
ATOM 710 C CA . THR A 1 92 ? 28.374 -11.546 -34.418 1.00 68.12 92 THR A CA 1
ATOM 711 C C . THR A 1 92 ? 27.953 -10.466 -35.410 1.00 68.12 92 THR A C 1
ATOM 713 O O . THR A 1 92 ? 26.769 -10.424 -35.716 1.00 68.12 92 THR A O 1
ATOM 716 N N . VAL A 1 93 ? 28.856 -9.612 -35.925 1.00 77.06 93 VAL A N 1
ATOM 717 C CA . VAL A 1 93 ? 28.471 -8.475 -36.797 1.00 77.06 93 VAL A CA 1
ATOM 718 C C . VAL A 1 93 ? 29.477 -8.243 -37.925 1.00 77.06 93 VAL A C 1
ATOM 720 O O . VAL A 1 93 ? 30.684 -8.145 -37.677 1.00 77.06 93 VAL A O 1
ATOM 723 N N . ASP A 1 94 ? 29.008 -8.090 -39.169 1.00 85.75 94 ASP A N 1
ATOM 724 C CA . ASP A 1 94 ? 29.880 -7.633 -40.256 1.00 85.75 94 ASP A CA 1
ATOM 725 C C . ASP A 1 94 ? 30.266 -6.155 -40.075 1.00 85.75 94 ASP A C 1
ATOM 727 O O . ASP A 1 94 ? 29.546 -5.339 -39.501 1.00 85.75 94 ASP A O 1
ATOM 731 N N . ALA A 1 95 ? 31.430 -5.772 -40.594 1.00 85.06 95 ALA A N 1
ATOM 732 C CA . ALA A 1 95 ? 31.922 -4.406 -40.479 1.00 85.06 95 ALA A CA 1
ATOM 733 C C . ALA A 1 95 ? 30.990 -3.375 -41.142 1.00 85.06 95 ALA A C 1
ATOM 735 O O . ALA A 1 95 ? 30.928 -2.240 -40.676 1.00 85.06 95 ALA A O 1
ATOM 736 N N . ALA A 1 96 ? 30.288 -3.751 -42.216 1.00 85.69 96 ALA A N 1
ATOM 737 C CA . ALA A 1 96 ? 29.321 -2.879 -42.879 1.00 85.69 96 ALA A CA 1
ATOM 738 C C . ALA A 1 96 ? 28.066 -2.651 -42.024 1.00 85.69 96 ALA A C 1
ATOM 740 O O . ALA A 1 96 ? 27.614 -1.514 -41.914 1.00 85.69 96 ALA A O 1
ATOM 741 N N . ASP A 1 97 ? 27.564 -3.707 -41.385 1.00 85.31 97 ASP A N 1
ATOM 742 C CA . ASP A 1 97 ? 26.379 -3.676 -40.524 1.00 85.31 97 ASP A CA 1
ATOM 743 C C . ASP A 1 97 ? 26.635 -2.839 -39.268 1.00 85.31 97 ASP A C 1
ATOM 745 O O . ASP A 1 97 ? 25.828 -1.982 -38.906 1.00 85.31 97 ASP A O 1
ATOM 749 N N . LEU A 1 98 ? 27.827 -2.975 -38.673 1.00 86.25 98 LEU A N 1
ATOM 750 C CA . LEU A 1 98 ? 28.282 -2.084 -37.605 1.00 86.25 98 LEU A CA 1
ATOM 751 C C . LEU A 1 98 ? 28.307 -0.620 -38.070 1.00 86.25 98 LEU A C 1
ATOM 753 O O . LEU A 1 98 ? 27.900 0.275 -37.334 1.00 86.25 98 LEU A O 1
ATOM 757 N N . GLY A 1 99 ? 28.748 -0.368 -39.305 1.00 88.81 99 GLY A N 1
ATOM 758 C CA . GLY A 1 99 ? 28.694 0.962 -39.907 1.00 88.81 99 GLY A CA 1
ATOM 759 C C . GLY A 1 99 ? 27.266 1.489 -40.090 1.00 88.81 99 GLY A C 1
ATOM 760 O O . GLY A 1 99 ? 27.053 2.694 -39.947 1.00 88.81 99 GLY A O 1
ATOM 761 N N . THR A 1 100 ? 26.292 0.617 -40.373 1.00 88.31 100 THR A N 1
ATOM 762 C CA . THR A 1 100 ? 24.867 0.976 -40.459 1.00 88.31 100 THR A CA 1
ATOM 763 C C . THR A 1 100 ? 24.337 1.383 -39.090 1.00 88.31 100 THR A C 1
ATOM 765 O O . THR A 1 100 ? 23.780 2.473 -38.974 1.00 88.31 100 THR A O 1
ATOM 768 N N . ILE A 1 101 ? 24.579 0.571 -38.053 1.00 86.06 101 ILE A N 1
ATOM 769 C CA . ILE A 1 101 ? 24.179 0.870 -36.668 1.00 86.06 101 ILE A CA 1
ATOM 770 C C . ILE A 1 101 ? 24.748 2.228 -36.245 1.00 86.06 101 ILE A C 1
ATOM 772 O O . ILE A 1 101 ? 23.999 3.128 -35.877 1.00 86.06 101 ILE A O 1
ATOM 776 N N . VAL A 1 102 ? 26.064 2.421 -36.381 1.00 88.00 102 VAL A N 1
ATOM 777 C CA . VAL A 1 102 ? 26.740 3.672 -36.002 1.00 88.00 102 VAL A CA 1
ATOM 778 C C . VAL A 1 102 ? 26.137 4.876 -36.723 1.00 88.00 102 VAL A C 1
ATOM 780 O O . VAL A 1 102 ? 25.876 5.903 -36.096 1.00 88.00 102 VAL A O 1
ATOM 783 N N . TYR A 1 103 ? 25.894 4.769 -38.031 1.00 88.81 103 TYR A N 1
ATOM 784 C CA . TYR A 1 103 ? 25.316 5.869 -38.797 1.00 88.81 103 TYR A CA 1
ATOM 785 C C . TYR A 1 103 ? 23.897 6.216 -38.332 1.00 88.81 103 TYR A C 1
ATOM 787 O O . TYR A 1 103 ? 23.591 7.388 -38.128 1.00 88.81 103 TYR A O 1
ATOM 795 N N . GLN A 1 104 ? 23.051 5.204 -38.129 1.00 87.44 104 GLN A N 1
ATOM 796 C CA . GLN A 1 104 ? 21.657 5.377 -37.717 1.00 87.44 104 GLN A CA 1
ATOM 797 C C . GLN A 1 104 ? 21.536 5.951 -36.300 1.00 87.44 104 GLN A C 1
ATOM 799 O O . GLN A 1 104 ? 20.732 6.854 -36.078 1.00 87.44 104 GLN A O 1
ATOM 804 N N . LEU A 1 105 ? 22.378 5.514 -35.358 1.00 86.00 105 LEU A N 1
ATOM 805 C CA . LEU A 1 105 ? 22.412 6.070 -34.001 1.00 86.00 105 LEU A CA 1
ATOM 806 C C . LEU A 1 105 ? 22.868 7.536 -33.990 1.00 86.00 105 LEU A C 1
ATOM 808 O O . LEU A 1 105 ? 22.259 8.367 -33.319 1.00 86.00 105 LEU A O 1
ATOM 812 N N . ASN A 1 106 ? 23.890 7.886 -34.781 1.00 86.06 106 ASN A N 1
ATOM 813 C CA . ASN A 1 106 ? 24.325 9.280 -34.934 1.00 86.06 106 ASN A CA 1
ATOM 814 C C . ASN A 1 106 ? 23.255 10.142 -35.622 1.00 86.06 106 ASN A C 1
ATOM 816 O O . ASN A 1 106 ? 23.065 11.303 -35.260 1.00 86.06 106 ASN A O 1
ATOM 820 N N . GLN A 1 107 ? 22.517 9.577 -36.579 1.00 86.12 107 GLN A N 1
ATOM 821 C CA . GLN A 1 107 ? 21.393 10.256 -37.215 1.00 86.12 107 GLN A CA 1
ATOM 822 C C . GLN A 1 107 ? 20.241 10.498 -36.228 1.00 86.12 107 GLN A C 1
ATOM 824 O O . GLN A 1 107 ? 19.680 11.594 -36.217 1.00 86.12 107 GLN A O 1
ATOM 829 N N . LEU A 1 108 ? 19.900 9.509 -35.394 1.00 85.19 108 LEU A N 1
ATOM 830 C CA . LEU A 1 108 ? 18.904 9.647 -34.329 1.00 85.19 108 LEU A CA 1
ATOM 831 C C . LEU A 1 108 ? 19.327 10.721 -33.320 1.00 85.19 108 LEU A C 1
ATOM 833 O O . LEU A 1 108 ? 18.532 11.608 -33.023 1.00 85.19 108 LEU A O 1
ATOM 837 N N . SER A 1 109 ? 20.584 10.689 -32.869 1.00 84.00 109 SER A N 1
ATOM 838 C CA . SER A 1 109 ? 21.162 11.708 -31.984 1.00 84.00 109 SER A CA 1
ATOM 839 C C . SER A 1 109 ? 20.967 13.119 -32.545 1.00 84.00 109 SER A C 1
ATOM 841 O O . SER A 1 109 ? 20.366 13.982 -31.907 1.00 84.00 109 SER A O 1
ATOM 843 N N . TYR A 1 110 ? 21.352 13.321 -33.809 1.00 83.50 110 TYR A N 1
ATOM 844 C CA . TYR A 1 110 ? 21.172 14.597 -34.497 1.00 83.50 110 TYR A CA 1
ATOM 845 C C . TYR A 1 110 ? 19.695 15.014 -34.608 1.00 83.50 110 TYR A C 1
ATOM 847 O O . TYR A 1 110 ? 19.365 16.188 -34.445 1.00 83.50 110 TYR A O 1
ATOM 855 N N . GLN A 1 111 ? 18.785 14.074 -34.882 1.00 82.12 111 GLN A N 1
ATOM 856 C CA . GLN A 1 111 ? 17.349 14.361 -34.949 1.00 82.12 111 GLN A CA 1
ATOM 857 C C . GLN A 1 111 ? 16.784 14.795 -33.596 1.00 82.12 111 GLN A C 1
ATOM 859 O O . GLN A 1 111 ? 16.006 15.747 -33.563 1.00 82.12 111 GLN A O 1
ATOM 864 N N . ILE A 1 112 ? 17.189 14.140 -32.504 1.00 78.88 112 ILE A N 1
ATOM 865 C CA . ILE A 1 112 ? 16.787 14.508 -31.143 1.00 78.88 112 ILE A CA 1
ATOM 866 C C . ILE A 1 112 ? 17.267 15.932 -30.840 1.00 78.88 112 ILE A C 1
ATOM 868 O O . ILE A 1 112 ? 16.442 16.781 -30.510 1.00 78.88 112 ILE A O 1
ATOM 872 N N . GLU A 1 113 ? 18.548 16.238 -31.070 1.00 76.50 113 GLU A N 1
ATOM 873 C CA . GLU A 1 113 ? 19.130 17.567 -30.815 1.00 76.50 113 GLU A CA 1
ATOM 874 C C . GLU A 1 113 ? 18.478 18.706 -31.621 1.00 76.50 113 GLU A C 1
ATOM 876 O O . GLU A 1 113 ? 18.425 19.847 -31.162 1.00 76.50 113 GLU A O 1
ATOM 881 N N . GLN A 1 114 ? 18.009 18.427 -32.843 1.00 79.25 114 GLN A N 1
ATOM 882 C CA . GLN A 1 114 ? 17.347 19.421 -33.701 1.00 79.25 114 GLN A CA 1
ATOM 883 C C . GLN A 1 114 ? 15.836 19.536 -33.456 1.00 79.25 114 GLN A C 1
ATOM 885 O O . GLN A 1 114 ? 15.195 20.447 -33.988 1.00 79.25 114 GLN A O 1
ATOM 890 N N . SER A 1 115 ? 15.250 18.601 -32.714 1.00 72.94 115 SER A N 1
ATOM 891 C CA . SER A 1 115 ? 13.812 18.543 -32.464 1.00 72.94 115 SER A CA 1
ATOM 892 C C . SER A 1 115 ? 13.417 19.327 -31.208 1.00 72.94 115 SER A C 1
ATOM 894 O O . SER A 1 115 ? 14.142 19.336 -30.219 1.00 72.94 115 SER A O 1
ATOM 896 N N . ASP A 1 116 ? 12.224 19.932 -31.201 1.00 67.25 116 ASP A N 1
ATOM 897 C CA . ASP A 1 116 ? 11.623 20.554 -30.003 1.00 67.25 116 ASP A CA 1
ATOM 898 C C . ASP A 1 116 ? 11.052 19.479 -29.043 1.00 67.25 116 ASP A C 1
ATOM 900 O O . ASP A 1 116 ? 9.951 19.611 -28.514 1.00 67.25 116 ASP A O 1
ATOM 904 N N . THR A 1 117 ? 11.767 18.367 -28.849 1.00 66.31 117 THR A N 1
ATOM 905 C CA . THR A 1 117 ? 11.312 17.235 -28.018 1.00 66.31 117 THR A CA 1
ATOM 906 C C . THR A 1 117 ? 11.484 17.476 -26.523 1.00 66.31 117 THR A C 1
ATOM 908 O O . THR A 1 117 ? 10.857 16.782 -25.732 1.00 66.31 117 THR A O 1
ATOM 911 N N . GLY A 1 118 ? 12.307 18.451 -26.123 1.00 65.75 118 GLY A N 1
ATOM 912 C CA . GLY A 1 118 ? 12.577 18.754 -24.713 1.00 65.75 118 GLY A CA 1
ATOM 913 C C . GLY A 1 118 ? 13.509 17.759 -24.011 1.00 65.75 118 GLY A C 1
ATOM 914 O O . GLY A 1 118 ? 13.692 17.866 -22.804 1.00 65.75 118 GLY A O 1
ATOM 915 N N . LEU A 1 119 ? 14.106 16.819 -24.751 1.00 71.25 119 LEU A N 1
ATOM 916 C CA . LEU A 1 119 ? 15.068 15.843 -24.237 1.00 71.25 119 LEU A CA 1
ATOM 917 C C . LEU A 1 119 ? 16.426 16.511 -23.993 1.00 71.25 119 LEU A C 1
ATOM 919 O O . LEU A 1 119 ? 17.046 17.017 -24.929 1.00 71.25 119 LEU A O 1
ATOM 923 N N . GLU A 1 120 ? 16.899 16.497 -22.747 1.00 65.69 120 GLU A N 1
ATOM 924 C CA . GLU A 1 120 ? 18.247 16.966 -22.397 1.00 65.69 120 GLU A CA 1
ATOM 925 C C . GLU A 1 120 ? 19.279 15.828 -22.484 1.00 65.69 120 GLU A C 1
ATOM 927 O O . GLU A 1 120 ? 20.413 16.060 -22.911 1.00 65.69 120 GLU A O 1
ATOM 932 N N . ASN A 1 121 ? 18.883 14.591 -22.149 1.00 72.50 121 ASN A N 1
ATOM 933 C CA . ASN A 1 121 ? 19.734 13.404 -22.231 1.00 72.50 121 ASN A CA 1
ATOM 934 C C . ASN A 1 121 ? 19.500 12.618 -23.535 1.00 72.50 121 ASN A C 1
ATOM 936 O O . ASN A 1 121 ? 18.701 11.685 -23.612 1.00 72.50 121 ASN A O 1
ATOM 940 N N . VAL A 1 122 ? 20.227 13.001 -24.588 1.00 75.50 122 VAL A N 1
ATOM 941 C CA . VAL A 1 122 ? 20.141 12.358 -25.912 1.00 75.50 122 VAL A CA 1
ATOM 942 C C . VAL A 1 122 ? 20.554 10.883 -25.864 1.00 75.50 122 VAL A C 1
ATOM 944 O O . VAL A 1 122 ? 19.992 10.064 -26.587 1.00 75.50 122 VAL A O 1
ATOM 947 N N . GLN A 1 123 ? 21.514 10.531 -25.006 1.00 71.00 123 GLN A N 1
ATOM 948 C CA . GLN A 1 123 ? 22.002 9.160 -24.870 1.00 71.00 123 GLN A CA 1
ATOM 949 C C . GLN A 1 123 ? 20.915 8.236 -24.315 1.00 71.00 123 GLN A C 1
ATOM 951 O O . GLN A 1 123 ? 20.641 7.206 -24.925 1.00 71.00 123 GLN A O 1
ATOM 956 N N . HIS A 1 124 ? 20.257 8.634 -23.226 1.00 74.00 124 HIS A N 1
ATOM 957 C CA . HIS A 1 124 ? 19.179 7.847 -22.627 1.00 74.00 124 HIS A CA 1
ATOM 958 C C . HIS A 1 124 ? 18.027 7.604 -23.619 1.00 74.00 124 HIS A C 1
ATOM 960 O O . HIS A 1 124 ? 17.521 6.493 -23.750 1.00 74.00 124 HIS A O 1
ATOM 966 N N . ALA A 1 125 ? 17.682 8.612 -24.426 1.00 78.19 125 ALA A N 1
ATOM 967 C CA . ALA A 1 125 ? 16.695 8.456 -25.492 1.00 78.19 125 ALA A CA 1
ATOM 968 C C . ALA A 1 125 ? 17.133 7.458 -26.586 1.00 78.19 125 ALA A C 1
ATOM 970 O O . ALA A 1 125 ? 16.304 6.739 -27.143 1.00 78.19 125 ALA A O 1
ATOM 971 N N . ILE A 1 126 ? 18.426 7.395 -26.913 1.00 79.88 126 ILE A N 1
ATOM 972 C CA . ILE A 1 126 ? 18.955 6.406 -27.861 1.00 79.88 126 ILE A CA 1
ATOM 973 C C . ILE A 1 126 ? 18.900 4.995 -27.262 1.00 79.88 126 ILE A C 1
ATOM 975 O O . ILE A 1 126 ? 18.480 4.065 -27.952 1.00 79.88 126 ILE A O 1
ATOM 979 N N . GLU A 1 127 ? 19.299 4.842 -25.999 1.00 78.25 127 GLU A N 1
ATOM 980 C CA . GLU A 1 127 ? 19.237 3.575 -25.260 1.00 78.25 127 GLU A CA 1
ATOM 981 C C . GLU A 1 127 ? 17.800 3.039 -25.229 1.00 78.25 127 GLU A C 1
ATOM 983 O O . GLU A 1 127 ? 17.571 1.912 -25.667 1.00 78.25 127 GLU A O 1
ATOM 988 N N . ALA A 1 128 ? 16.819 3.883 -24.894 1.00 79.62 128 ALA A N 1
ATOM 989 C CA . ALA A 1 128 ? 15.401 3.523 -24.906 1.00 79.62 128 ALA A CA 1
ATOM 990 C C . ALA A 1 128 ? 14.921 2.997 -26.276 1.00 79.62 128 ALA A C 1
ATOM 992 O O . ALA A 1 128 ? 14.172 2.020 -26.363 1.00 79.62 128 ALA A O 1
ATOM 993 N N . VAL A 1 129 ? 15.371 3.603 -27.385 1.00 84.94 129 VAL A N 1
ATOM 994 C CA . VAL A 1 129 ? 15.045 3.110 -28.738 1.00 84.94 129 VAL A CA 1
ATOM 995 C C . VAL A 1 129 ? 15.671 1.740 -28.993 1.00 84.94 129 VAL A C 1
ATOM 997 O O . VAL A 1 129 ? 14.989 0.851 -29.503 1.00 84.94 129 VAL A O 1
ATOM 1000 N N . ILE A 1 130 ? 16.947 1.551 -28.647 1.00 79.94 130 ILE A N 1
ATOM 1001 C CA . ILE A 1 130 ? 17.640 0.267 -28.829 1.00 79.94 130 ILE A CA 1
ATOM 1002 C C . ILE A 1 130 ? 16.952 -0.830 -28.008 1.00 79.94 130 ILE A C 1
ATOM 1004 O O . ILE A 1 130 ? 16.667 -1.907 -28.534 1.00 79.94 130 ILE A O 1
ATOM 1008 N N . GLU A 1 131 ? 16.639 -0.551 -26.746 1.00 78.75 131 GLU A N 1
ATOM 1009 C CA . GLU A 1 131 ? 15.968 -1.482 -25.842 1.00 78.75 131 GLU A CA 1
ATOM 1010 C C . GLU A 1 131 ? 14.586 -1.887 -26.354 1.00 78.75 131 GLU A C 1
ATOM 1012 O O . GLU A 1 131 ? 14.257 -3.076 -26.339 1.00 78.75 131 GLU A O 1
ATOM 1017 N N . LYS A 1 132 ? 13.789 -0.942 -26.870 1.00 83.69 132 LYS A N 1
ATOM 1018 C CA . LYS A 1 132 ? 12.495 -1.256 -27.496 1.00 83.69 132 LYS A CA 1
ATOM 1019 C C . LYS A 1 132 ? 12.654 -2.200 -28.683 1.00 83.69 132 LYS A C 1
ATOM 1021 O O . LYS A 1 132 ? 11.932 -3.196 -28.772 1.00 83.69 132 LYS A O 1
ATOM 1026 N N . LEU A 1 133 ? 13.605 -1.914 -29.575 1.00 81.69 133 LEU A N 1
ATOM 1027 C CA . LEU A 1 133 ? 13.862 -2.748 -30.752 1.00 81.69 133 LEU A CA 1
ATOM 1028 C C . LEU A 1 133 ? 14.290 -4.167 -30.360 1.00 81.69 133 LEU A C 1
ATOM 1030 O O . LEU A 1 133 ? 13.781 -5.134 -30.922 1.00 81.69 133 LEU A O 1
ATOM 1034 N N . LEU A 1 134 ? 15.171 -4.298 -29.366 1.00 75.88 134 LEU A N 1
ATOM 1035 C CA . LEU A 1 134 ? 15.622 -5.600 -28.874 1.00 75.88 134 LEU A CA 1
ATOM 1036 C C . LEU A 1 134 ? 14.499 -6.369 -28.181 1.00 75.88 134 LEU A C 1
ATOM 1038 O O . LEU A 1 134 ? 14.267 -7.532 -28.506 1.00 75.88 134 LEU A O 1
ATOM 1042 N N . THR A 1 135 ? 13.772 -5.717 -27.274 1.00 77.56 135 THR A N 1
ATOM 1043 C CA . THR A 1 135 ? 12.713 -6.353 -26.479 1.00 77.56 135 THR A CA 1
ATOM 1044 C C . THR A 1 135 ? 11.624 -6.927 -27.368 1.00 77.56 135 THR A C 1
ATOM 1046 O O . THR A 1 135 ? 11.158 -8.030 -27.113 1.00 77.56 135 THR A O 1
ATOM 1049 N N . LYS A 1 136 ? 11.262 -6.231 -28.452 1.00 74.81 136 LYS A N 1
ATOM 1050 C CA . LYS A 1 136 ? 10.248 -6.673 -29.418 1.00 74.81 136 LYS A CA 1
ATOM 1051 C C . LYS A 1 136 ? 10.573 -8.023 -30.079 1.00 74.81 136 LYS A C 1
ATOM 1053 O O . LYS A 1 136 ? 9.653 -8.746 -30.452 1.00 74.81 136 LYS A O 1
ATOM 1058 N N . GLU A 1 137 ? 11.849 -8.364 -30.218 1.00 69.56 137 GLU A N 1
ATOM 1059 C CA . GLU A 1 137 ? 12.303 -9.578 -30.910 1.00 69.56 137 GLU A CA 1
ATOM 1060 C C . GLU A 1 137 ? 12.764 -10.674 -29.945 1.00 69.56 137 GLU A C 1
ATOM 1062 O O . GLU A 1 137 ? 12.533 -11.860 -30.185 1.00 69.56 137 GLU A O 1
ATOM 1067 N N . THR A 1 138 ? 13.402 -10.297 -28.835 1.00 66.19 138 THR A N 1
ATOM 1068 C CA . THR A 1 138 ? 13.964 -11.255 -27.873 1.00 66.19 138 THR A CA 1
ATOM 1069 C C . THR A 1 138 ? 13.007 -11.581 -26.730 1.00 66.19 138 THR A C 1
ATOM 1071 O O . THR A 1 138 ? 13.121 -12.653 -26.134 1.00 66.19 138 THR A O 1
ATOM 1074 N N . GLY A 1 139 ? 12.081 -10.671 -26.405 1.00 61.84 139 GLY A N 1
ATOM 1075 C CA . GLY A 1 139 ? 11.252 -10.741 -25.202 1.00 61.84 139 GLY A CA 1
ATOM 1076 C C . GLY A 1 139 ? 12.057 -10.675 -23.898 1.00 61.84 139 GLY A C 1
ATOM 1077 O O . GLY A 1 139 ? 11.559 -11.103 -22.860 1.00 61.84 139 GLY A O 1
ATOM 1078 N N . VAL A 1 140 ? 13.317 -10.231 -23.945 1.00 55.72 140 VAL A N 1
ATOM 1079 C CA . VAL A 1 140 ? 14.185 -10.093 -22.770 1.00 55.72 140 VAL A CA 1
ATOM 1080 C C . VAL A 1 140 ? 14.307 -8.617 -22.427 1.00 55.72 140 VAL A C 1
ATOM 1082 O O . VAL A 1 140 ? 14.758 -7.830 -23.257 1.00 55.72 140 VAL A O 1
ATOM 1085 N N . ASP A 1 141 ? 13.947 -8.273 -21.193 1.00 54.50 141 ASP A N 1
ATOM 1086 C CA . ASP A 1 141 ? 14.152 -6.941 -20.638 1.00 54.50 141 ASP A CA 1
ATOM 1087 C C . ASP A 1 141 ? 15.643 -6.724 -20.330 1.00 54.50 141 ASP A C 1
ATOM 1089 O O . ASP A 1 141 ? 16.248 -7.438 -19.523 1.00 54.50 141 ASP A O 1
ATOM 1093 N N . LEU A 1 142 ? 16.250 -5.759 -21.020 1.00 56.16 142 LEU A N 1
ATOM 1094 C CA . LEU A 1 142 ? 17.665 -5.405 -20.889 1.00 56.16 142 LEU A CA 1
ATOM 1095 C C . LEU A 1 142 ? 17.886 -4.159 -20.011 1.00 56.16 142 LEU A C 1
ATOM 1097 O O . LEU A 1 142 ? 19.038 -3.809 -19.769 1.00 56.16 142 LEU A O 1
ATOM 1101 N N . SER A 1 143 ? 16.820 -3.549 -19.476 1.00 49.78 143 SER A N 1
ATOM 1102 C CA . SER A 1 143 ? 16.848 -2.269 -18.738 1.00 49.78 143 SER A CA 1
ATOM 1103 C C . SER A 1 143 ? 17.641 -2.292 -17.419 1.00 49.78 143 SER A C 1
ATOM 1105 O O . SER A 1 143 ? 18.003 -1.254 -16.868 1.00 49.78 143 SER A O 1
ATOM 1107 N N . SER A 1 144 ? 17.947 -3.478 -16.882 1.00 38.91 144 SER A N 1
ATOM 1108 C CA . SER A 1 144 ? 18.482 -3.642 -15.522 1.00 38.91 144 SER A CA 1
ATOM 1109 C C . SER A 1 144 ? 20.006 -3.497 -15.372 1.00 38.91 144 SER A C 1
ATOM 1111 O O . SER A 1 144 ? 20.523 -3.767 -14.285 1.00 38.91 144 SER A O 1
ATOM 1113 N N . GLN A 1 145 ? 20.760 -3.103 -16.411 1.00 43.06 145 GLN A N 1
ATOM 1114 C CA . GLN A 1 145 ? 22.232 -3.218 -16.379 1.00 43.06 145 GLN A CA 1
ATOM 1115 C C . GLN A 1 145 ? 23.066 -1.959 -16.673 1.00 43.06 145 GLN A C 1
ATOM 1117 O O . GLN A 1 145 ? 24.296 -2.058 -16.655 1.00 43.06 145 GLN A O 1
ATOM 1122 N N . HIS A 1 146 ? 22.487 -0.759 -16.805 1.00 45.09 146 HIS A N 1
ATOM 1123 C CA . HIS A 1 146 ? 23.268 0.399 -17.279 1.00 45.09 146 HIS A CA 1
ATOM 1124 C C . HIS A 1 146 ? 23.070 1.669 -16.472 1.00 45.09 146 HIS A C 1
ATOM 1126 O O . HIS A 1 146 ? 22.039 2.302 -16.591 1.00 45.09 146 HIS A O 1
ATOM 1132 N N . HIS A 1 147 ? 24.085 2.085 -15.705 1.00 41.78 147 HIS A N 1
ATOM 1133 C CA . HIS A 1 147 ? 24.234 3.467 -15.228 1.00 41.78 147 HIS A CA 1
ATOM 1134 C C . HIS A 1 147 ? 25.719 3.852 -15.135 1.00 41.78 147 HIS A C 1
ATOM 1136 O O . HIS A 1 147 ? 26.396 3.549 -14.148 1.00 41.78 147 HIS A O 1
ATOM 1142 N N . ARG A 1 148 ? 26.209 4.596 -16.136 1.00 41.41 148 ARG A N 1
ATOM 1143 C CA . ARG A 1 148 ? 27.170 5.696 -15.948 1.00 41.41 148 ARG A CA 1
ATOM 1144 C C . ARG A 1 148 ? 26.890 6.787 -16.971 1.00 41.41 148 ARG A C 1
ATOM 1146 O O . ARG A 1 148 ? 27.232 6.656 -18.139 1.00 41.41 148 ARG A O 1
ATOM 1153 N N . ASP A 1 149 ? 26.319 7.872 -16.470 1.00 47.75 149 ASP A N 1
ATOM 1154 C CA . ASP A 1 149 ? 26.146 9.123 -17.191 1.00 47.75 149 ASP A CA 1
ATOM 1155 C C . ASP A 1 149 ? 27.517 9.641 -17.672 1.00 47.75 149 ASP A C 1
ATOM 1157 O O . ASP A 1 149 ? 28.480 9.659 -16.893 1.00 47.75 149 ASP A O 1
ATOM 1161 N N . THR A 1 150 ? 27.580 10.077 -18.938 1.00 47.50 150 THR A N 1
ATOM 1162 C CA . THR A 1 150 ? 28.730 10.556 -19.748 1.00 47.50 150 THR A CA 1
ATOM 1163 C C . THR A 1 150 ? 29.398 9.538 -20.692 1.00 47.50 150 THR A C 1
ATOM 1165 O O . THR A 1 150 ? 30.527 9.100 -20.463 1.00 47.50 150 THR A O 1
ATOM 1168 N N . GLY A 1 151 ? 28.743 9.249 -21.826 1.00 58.12 151 GLY A N 1
ATOM 1169 C CA . GLY A 1 151 ? 29.327 8.519 -22.958 1.00 58.12 151 GLY A CA 1
ATOM 1170 C C . GLY A 1 151 ? 29.047 9.144 -24.334 1.00 58.12 151 GLY A C 1
ATOM 1171 O O . GLY A 1 151 ? 28.169 9.982 -24.511 1.00 58.12 151 GLY A O 1
ATOM 1172 N N . THR A 1 152 ? 29.846 8.752 -25.322 1.00 70.06 152 THR A N 1
ATOM 1173 C CA . THR A 1 152 ? 29.654 8.974 -26.767 1.00 70.06 152 THR A CA 1
ATOM 1174 C C . THR A 1 152 ? 28.883 7.803 -27.392 1.00 70.06 152 THR A C 1
ATOM 1176 O O . THR A 1 152 ? 28.744 6.756 -26.765 1.00 70.06 152 THR A O 1
ATOM 1179 N N . ILE A 1 153 ? 28.420 7.910 -28.646 1.00 80.56 153 ILE A N 1
ATOM 1180 C CA . ILE A 1 153 ? 27.793 6.767 -29.349 1.00 80.56 153 ILE A CA 1
ATOM 1181 C C . ILE A 1 153 ? 28.742 5.565 -29.414 1.00 80.56 153 ILE A C 1
ATOM 1183 O O . ILE A 1 153 ? 28.303 4.430 -29.248 1.00 80.56 153 ILE A O 1
ATOM 1187 N N . ALA A 1 154 ? 30.048 5.799 -29.550 1.00 76.62 154 ALA A N 1
ATOM 1188 C CA . ALA A 1 154 ? 31.052 4.751 -29.415 1.00 76.62 154 ALA A CA 1
ATO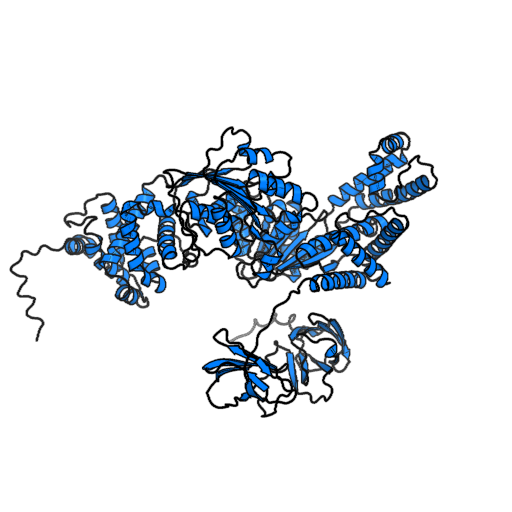M 1189 C C . ALA A 1 154 ? 31.012 4.006 -28.074 1.00 76.62 154 ALA A C 1
ATOM 1191 O O . ALA A 1 154 ? 31.302 2.811 -28.061 1.00 76.62 154 ALA A O 1
ATOM 1192 N N . ASP A 1 155 ? 30.649 4.665 -26.973 1.00 75.12 155 ASP A N 1
ATOM 1193 C CA . ASP A 1 155 ? 30.518 4.022 -25.664 1.00 75.12 155 ASP A CA 1
ATOM 1194 C C . ASP A 1 155 ? 29.250 3.162 -25.600 1.00 75.12 155 ASP A C 1
ATOM 1196 O O . ASP A 1 155 ? 29.343 2.009 -25.187 1.00 75.12 155 ASP A O 1
ATOM 1200 N N . ILE A 1 156 ? 28.116 3.657 -26.119 1.00 75.50 156 ILE A N 1
ATOM 1201 C CA . ILE A 1 156 ? 26.863 2.885 -26.246 1.00 75.50 156 ILE A CA 1
ATOM 1202 C C . ILE A 1 156 ? 27.101 1.632 -27.095 1.00 75.50 156 ILE A C 1
ATOM 1204 O O . ILE A 1 156 ? 26.758 0.522 -26.705 1.00 75.50 156 ILE A O 1
ATOM 1208 N N . VAL A 1 157 ? 27.742 1.789 -28.257 1.00 79.44 157 VAL A N 1
ATOM 1209 C CA . VAL A 1 157 ? 28.042 0.678 -29.168 1.00 79.44 157 VAL A CA 1
ATOM 1210 C C . VAL A 1 157 ? 29.057 -0.284 -28.539 1.00 79.44 157 VAL A C 1
ATOM 1212 O O . VAL A 1 157 ? 28.905 -1.499 -28.664 1.00 79.44 157 VAL A O 1
ATOM 1215 N N . MET A 1 158 ? 30.089 0.209 -27.842 1.00 76.12 158 MET A N 1
ATOM 1216 C CA . MET A 1 158 ? 31.030 -0.665 -27.127 1.00 76.12 158 MET A CA 1
ATOM 1217 C C . MET A 1 158 ? 30.345 -1.470 -26.033 1.00 76.12 158 MET A C 1
ATOM 1219 O O . MET A 1 158 ? 30.633 -2.659 -25.900 1.00 76.12 158 MET A O 1
ATOM 1223 N N . ASP A 1 159 ? 29.454 -0.845 -25.277 1.00 72.44 159 ASP A N 1
ATOM 1224 C CA . ASP A 1 159 ? 28.721 -1.500 -24.212 1.00 72.44 159 ASP A CA 1
ATOM 1225 C C . ASP A 1 159 ? 27.723 -2.543 -24.760 1.00 72.44 159 ASP A C 1
ATOM 1227 O O . ASP A 1 159 ? 27.767 -3.711 -24.351 1.00 72.44 159 ASP A O 1
ATOM 1231 N N . LEU A 1 160 ? 26.950 -2.184 -25.790 1.00 71.50 160 LEU A N 1
ATOM 1232 C CA . LEU A 1 160 ? 26.022 -3.072 -26.497 1.00 71.50 160 LEU A CA 1
ATOM 1233 C C . LEU A 1 160 ? 26.710 -4.362 -26.967 1.00 71.50 160 LEU A C 1
ATOM 1235 O O . LEU A 1 160 ? 26.186 -5.465 -26.816 1.00 71.50 160 LEU A O 1
ATOM 1239 N N . PHE A 1 161 ? 27.925 -4.227 -27.507 1.00 73.50 161 PHE A N 1
ATOM 1240 C CA . PHE A 1 161 ? 28.722 -5.345 -28.015 1.00 73.50 161 PHE A CA 1
ATOM 1241 C C . PHE A 1 161 ? 29.665 -5.976 -26.986 1.00 73.50 161 PHE A C 1
ATOM 1243 O O . PHE A 1 161 ? 30.348 -6.954 -27.302 1.00 73.50 161 PHE A O 1
ATOM 1250 N N . SER A 1 162 ? 29.701 -5.466 -25.755 1.00 65.75 162 SER A N 1
ATOM 1251 C CA . SER A 1 162 ? 30.382 -6.129 -24.639 1.00 65.75 162 SER A CA 1
ATOM 1252 C C . SER A 1 162 ? 29.544 -7.275 -24.055 1.00 65.75 162 SER A C 1
ATOM 1254 O O . SER A 1 162 ? 30.097 -8.226 -23.497 1.00 65.75 162 SER A O 1
ATOM 1256 N N . HIS A 1 163 ? 28.227 -7.243 -24.278 1.00 63.97 163 HIS A N 1
ATOM 1257 C CA . HIS A 1 163 ? 27.272 -8.256 -23.844 1.00 63.97 163 HIS A CA 1
ATOM 1258 C C . HIS A 1 163 ? 27.010 -9.276 -24.961 1.00 63.97 163 HIS A C 1
ATOM 1260 O O . HIS A 1 163 ? 26.439 -8.968 -26.005 1.00 63.97 163 HIS A O 1
ATOM 1266 N N . ASN A 1 164 ? 27.417 -10.530 -24.743 1.00 63.75 164 ASN A N 1
ATOM 1267 C CA . ASN A 1 164 ? 27.346 -11.581 -25.766 1.00 63.75 164 ASN A CA 1
ATOM 1268 C C . ASN A 1 164 ? 25.907 -11.904 -26.217 1.00 63.75 164 ASN A C 1
ATOM 1270 O O . ASN A 1 164 ? 25.710 -12.233 -27.381 1.00 63.75 164 ASN A O 1
ATOM 1274 N N . GLU A 1 165 ? 24.911 -11.810 -25.331 1.00 62.16 165 GLU A N 1
ATOM 1275 C CA . GLU A 1 165 ? 23.503 -12.039 -25.698 1.00 62.16 165 GLU A CA 1
ATOM 1276 C C . GLU A 1 165 ? 22.997 -10.947 -26.647 1.00 62.16 165 GLU A C 1
ATOM 1278 O O . GLU A 1 165 ? 22.507 -11.254 -27.729 1.00 62.16 165 GLU A O 1
ATOM 1283 N N . VAL A 1 166 ? 23.229 -9.675 -26.318 1.00 63.59 166 VAL A N 1
ATOM 1284 C CA . VAL A 1 166 ? 22.823 -8.538 -27.156 1.00 63.59 166 VAL A CA 1
ATOM 1285 C C . VAL A 1 166 ? 23.546 -8.547 -28.503 1.00 63.59 166 VAL A C 1
ATOM 1287 O O . VAL A 1 166 ? 22.930 -8.382 -29.556 1.00 63.59 166 VAL A O 1
ATOM 1290 N N . ALA A 1 167 ? 24.846 -8.850 -28.496 1.00 67.38 167 ALA A N 1
ATOM 1291 C CA . ALA A 1 167 ? 25.645 -8.940 -29.710 1.00 67.38 167 ALA A CA 1
ATOM 1292 C C . ALA A 1 167 ? 25.117 -9.985 -30.708 1.00 67.38 167 ALA A C 1
ATOM 1294 O O . ALA A 1 167 ? 25.244 -9.785 -31.914 1.00 67.38 167 ALA A O 1
ATOM 1295 N N . ARG A 1 168 ? 24.504 -11.086 -30.247 1.00 70.12 168 ARG A N 1
ATOM 1296 C CA . ARG A 1 168 ? 23.917 -12.114 -31.131 1.00 70.12 168 ARG A CA 1
ATOM 1297 C C . ARG A 1 168 ? 22.682 -11.634 -31.894 1.00 70.12 168 ARG A C 1
ATOM 1299 O O . ARG A 1 168 ? 22.328 -12.273 -32.881 1.00 70.12 168 ARG A O 1
ATOM 1306 N N . HIS A 1 169 ? 22.064 -10.535 -31.467 1.00 72.06 169 HIS A N 1
ATOM 1307 C CA . HIS A 1 169 ? 20.872 -9.941 -32.082 1.00 72.06 169 HIS A CA 1
ATOM 1308 C C . HIS A 1 169 ? 21.187 -8.721 -32.961 1.00 72.06 169 HIS A C 1
ATOM 1310 O O . HIS A 1 169 ? 20.292 -7.991 -33.374 1.00 72.06 169 HIS A O 1
ATOM 1316 N N . ALA A 1 170 ? 22.459 -8.495 -33.285 1.00 70.19 170 ALA A N 1
ATOM 1317 C CA . ALA A 1 170 ? 22.887 -7.344 -34.071 1.00 70.19 170 ALA A CA 1
ATOM 1318 C C . ALA A 1 170 ? 22.332 -7.314 -35.499 1.00 70.19 170 ALA A C 1
ATOM 1320 O O . ALA A 1 170 ? 21.985 -6.244 -35.986 1.00 70.19 170 ALA A O 1
ATOM 1321 N N . GLU A 1 171 ? 22.231 -8.473 -36.159 1.00 72.62 171 GLU A N 1
ATOM 1322 C CA . GLU A 1 171 ? 21.599 -8.578 -37.483 1.00 72.62 171 GLU A CA 1
ATOM 1323 C C . GLU A 1 171 ? 20.134 -8.115 -37.412 1.00 72.62 171 GLU A C 1
ATOM 1325 O O . GLU A 1 171 ? 19.689 -7.336 -38.246 1.00 72.62 171 GLU A O 1
ATOM 1330 N N . THR A 1 172 ? 19.417 -8.487 -36.348 1.00 74.44 172 THR A N 1
ATOM 1331 C CA . THR A 1 172 ? 18.033 -8.061 -36.104 1.00 74.44 172 THR A CA 1
ATOM 1332 C C . THR A 1 172 ? 17.918 -6.558 -35.852 1.00 74.44 172 THR A C 1
ATOM 1334 O O . THR A 1 172 ? 17.011 -5.914 -36.373 1.00 74.44 172 THR A O 1
ATOM 1337 N N . LEU A 1 173 ? 18.850 -5.975 -35.089 1.00 74.69 173 LEU A N 1
ATOM 1338 C CA . LEU A 1 173 ? 18.919 -4.523 -34.915 1.00 74.69 173 LEU A CA 1
ATOM 1339 C C . LEU A 1 173 ? 19.101 -3.808 -36.256 1.00 74.69 173 LEU A C 1
ATOM 1341 O O . LEU A 1 173 ? 18.440 -2.806 -36.503 1.00 74.69 173 LEU A O 1
ATOM 1345 N N . VAL A 1 174 ? 19.980 -4.317 -37.122 1.00 77.75 174 VAL A N 1
ATOM 1346 C CA . VAL A 1 174 ? 20.220 -3.749 -38.457 1.00 77.75 174 VAL A CA 1
ATOM 1347 C C . VAL A 1 174 ? 18.956 -3.819 -39.304 1.00 77.75 174 VAL A C 1
ATOM 1349 O O . VAL A 1 174 ? 18.570 -2.797 -39.866 1.00 77.75 174 VAL A O 1
ATOM 1352 N N . ASP A 1 175 ? 18.284 -4.971 -39.333 1.00 78.00 175 ASP A N 1
ATOM 1353 C CA . ASP A 1 175 ? 17.025 -5.152 -40.060 1.00 78.00 175 ASP A CA 1
ATOM 1354 C C . ASP A 1 175 ? 15.952 -4.150 -39.583 1.00 78.00 175 ASP A C 1
ATOM 1356 O O . ASP A 1 175 ? 15.328 -3.471 -40.398 1.00 78.00 175 ASP A O 1
ATOM 1360 N N . GLU A 1 176 ? 15.780 -3.966 -38.268 1.00 76.00 176 GLU A N 1
ATOM 1361 C CA . GLU A 1 176 ? 14.818 -2.997 -37.716 1.00 76.00 176 GLU A CA 1
ATOM 1362 C C . GLU A 1 176 ? 15.226 -1.534 -37.959 1.00 76.00 176 GLU A C 1
ATOM 1364 O O . GLU A 1 176 ? 14.365 -0.682 -38.207 1.00 76.00 176 GLU A O 1
ATOM 1369 N N . PHE A 1 177 ? 16.523 -1.210 -37.916 1.00 76.06 177 PHE A N 1
ATOM 1370 C CA . PHE A 1 177 ? 17.021 0.119 -38.279 1.00 76.06 177 PHE A CA 1
ATOM 1371 C C . PHE A 1 177 ? 16.758 0.421 -39.763 1.00 76.06 177 PHE A C 1
ATOM 1373 O O . PHE A 1 177 ? 16.336 1.532 -40.098 1.00 76.06 177 PHE A O 1
ATOM 1380 N N . GLU A 1 178 ? 16.953 -0.559 -40.649 1.00 72.75 178 GLU A N 1
ATOM 1381 C CA . GLU A 1 178 ? 16.653 -0.441 -42.079 1.00 72.75 178 GLU A CA 1
ATOM 1382 C C . GLU A 1 178 ? 15.141 -0.329 -42.345 1.00 72.75 178 GLU A C 1
ATOM 1384 O O . GLU A 1 178 ? 14.713 0.523 -43.131 1.00 72.75 178 GLU A O 1
ATOM 1389 N N . ASP A 1 179 ? 14.308 -1.098 -41.643 1.00 69.06 179 ASP A N 1
ATOM 1390 C CA . ASP A 1 179 ? 12.845 -1.005 -41.738 1.00 69.06 179 ASP A CA 1
ATOM 1391 C C . ASP A 1 179 ? 12.309 0.329 -41.183 1.00 69.06 179 ASP A C 1
ATOM 1393 O O . ASP A 1 179 ? 11.313 0.883 -41.672 1.00 69.06 179 ASP A O 1
ATOM 1397 N N . SER A 1 180 ? 13.014 0.913 -40.212 1.00 64.56 180 SER A N 1
ATOM 1398 C CA . SER A 1 180 ? 12.684 2.208 -39.610 1.00 64.56 180 SER A CA 1
ATOM 1399 C C . SER A 1 180 ? 12.975 3.411 -40.520 1.00 64.56 180 SER A C 1
ATOM 1401 O O . SER A 1 180 ? 12.542 4.522 -40.204 1.00 64.56 180 SER A O 1
ATOM 1403 N N . LEU A 1 181 ? 13.587 3.221 -41.699 1.00 58.66 181 LEU A N 1
ATOM 1404 C CA . LEU A 1 181 ? 13.806 4.280 -42.703 1.00 58.66 181 LEU A CA 1
ATOM 1405 C C . LEU A 1 181 ? 12.501 4.948 -43.194 1.00 58.66 181 LEU A C 1
ATOM 1407 O O . LEU A 1 181 ? 12.544 6.038 -43.768 1.00 58.66 181 LEU A O 1
ATOM 1411 N N . GLY A 1 182 ? 11.339 4.314 -42.987 1.00 58.22 182 GLY A N 1
ATOM 1412 C CA . GLY A 1 182 ? 10.027 4.854 -43.363 1.00 58.22 182 GLY A CA 1
ATOM 1413 C C . GLY A 1 182 ? 9.368 5.782 -42.330 1.00 58.22 182 GLY A C 1
ATOM 1414 O O . GLY A 1 182 ? 8.723 6.753 -42.725 1.00 58.22 182 GLY A O 1
ATOM 1415 N N . GLN A 1 183 ? 9.498 5.485 -41.031 1.00 60.12 183 GLN A N 1
ATOM 1416 C CA . GLN A 1 183 ? 8.861 6.236 -39.929 1.00 60.12 183 GLN A CA 1
ATOM 1417 C C . GLN A 1 183 ? 9.854 7.098 -39.130 1.00 60.12 183 GLN A C 1
ATOM 1419 O O . GLN A 1 183 ? 9.436 8.055 -38.483 1.00 60.12 183 GLN A O 1
ATOM 1424 N N . GLY A 1 184 ? 11.156 6.811 -39.236 1.00 70.62 184 GLY A N 1
ATOM 1425 C CA . GLY A 1 184 ? 12.215 7.435 -38.448 1.00 70.62 184 GLY A CA 1
ATOM 1426 C C . GLY A 1 184 ? 12.315 6.838 -37.041 1.00 70.62 184 GLY A C 1
ATOM 1427 O O . GLY A 1 184 ? 11.310 6.510 -36.415 1.00 70.62 184 GLY A O 1
ATOM 1428 N N . LEU A 1 185 ? 13.538 6.719 -36.524 1.00 77.19 185 LEU A N 1
ATOM 1429 C CA . LEU A 1 185 ? 13.797 6.151 -35.194 1.00 77.19 185 LEU A CA 1
ATOM 1430 C C . LEU A 1 185 ? 13.265 7.026 -34.056 1.00 77.19 185 LEU A C 1
ATOM 1432 O O . LEU A 1 185 ? 12.890 6.512 -33.009 1.00 77.19 185 LEU A O 1
ATOM 1436 N N . LEU A 1 186 ? 13.136 8.334 -34.291 1.00 77.44 186 LEU A N 1
ATOM 1437 C CA . LEU A 1 186 ? 12.536 9.255 -33.331 1.00 77.44 186 LEU A CA 1
ATOM 1438 C C . LEU A 1 186 ? 11.074 8.897 -33.003 1.00 77.44 186 LEU A C 1
ATOM 1440 O O . LEU A 1 186 ? 10.636 9.090 -31.877 1.00 77.44 186 LEU A O 1
ATOM 1444 N N . ALA A 1 187 ? 10.319 8.332 -33.953 1.00 79.12 187 ALA A N 1
ATOM 1445 C CA . ALA A 1 187 ? 8.939 7.912 -33.701 1.00 79.12 187 ALA A CA 1
ATOM 1446 C C . ALA A 1 187 ? 8.857 6.694 -32.762 1.00 79.12 187 ALA A C 1
ATOM 1448 O O . ALA A 1 187 ? 7.886 6.561 -32.020 1.00 79.12 187 ALA A O 1
ATOM 1449 N N . ARG A 1 188 ? 9.886 5.832 -32.757 1.00 82.25 188 ARG A N 1
ATOM 1450 C CA . ARG A 1 188 ? 9.972 4.664 -31.861 1.00 82.25 188 ARG A CA 1
ATOM 1451 C C . ARG A 1 188 ? 10.180 5.060 -30.408 1.00 82.25 188 ARG A C 1
ATOM 1453 O O . ARG A 1 188 ? 9.701 4.364 -29.520 1.00 82.25 188 ARG A O 1
ATOM 1460 N N . LEU A 1 189 ? 10.847 6.188 -30.174 1.00 83.38 189 LEU A N 1
ATOM 1461 C CA . LEU A 1 189 ? 11.022 6.728 -28.831 1.00 83.38 189 LEU A CA 1
ATOM 1462 C C . LEU A 1 189 ? 9.669 6.983 -28.159 1.00 83.38 189 LEU A C 1
ATOM 1464 O O . LEU A 1 189 ? 9.465 6.600 -27.013 1.00 83.38 189 LEU A O 1
ATOM 1468 N N . ASP A 1 190 ? 8.729 7.557 -28.907 1.00 85.88 190 ASP A N 1
ATOM 1469 C CA . ASP A 1 190 ? 7.406 7.926 -28.408 1.00 85.88 190 ASP A CA 1
ATOM 1470 C C . ASP A 1 190 ? 6.399 6.761 -28.436 1.00 85.88 190 ASP A C 1
ATOM 1472 O O . ASP A 1 190 ? 5.352 6.854 -27.797 1.00 85.88 190 ASP A O 1
ATOM 1476 N N . GLU A 1 191 ? 6.669 5.677 -29.174 1.00 86.44 191 GLU A N 1
ATOM 1477 C CA . GLU A 1 191 ? 5.766 4.522 -29.282 1.00 86.44 191 GLU A CA 1
ATOM 1478 C C . GLU A 1 191 ? 5.645 3.800 -27.924 1.00 86.44 191 GLU A C 1
ATOM 1480 O O . GLU A 1 191 ? 6.667 3.406 -27.352 1.00 86.44 191 GLU A O 1
ATOM 1485 N N . PRO A 1 192 ? 4.425 3.600 -27.388 1.00 89.00 192 PRO A N 1
ATOM 1486 C CA . PRO A 1 192 ? 4.240 2.912 -26.119 1.00 89.00 192 PRO A CA 1
ATOM 1487 C C . PRO A 1 192 ? 4.446 1.405 -26.312 1.00 89.00 192 PRO A C 1
ATOM 1489 O O . PRO A 1 192 ? 3.655 0.747 -26.993 1.00 89.00 192 PRO A O 1
ATOM 1492 N N . GLN A 1 193 ? 5.494 0.853 -25.702 1.00 88.81 193 GLN A N 1
ATOM 1493 C CA . GLN A 1 193 ? 5.812 -0.571 -25.783 1.00 88.81 193 GLN A CA 1
ATOM 1494 C C . GLN A 1 193 ? 5.997 -1.166 -24.393 1.00 88.81 193 GLN A C 1
ATOM 1496 O O . GLN A 1 193 ? 6.900 -0.752 -23.680 1.00 88.81 193 GLN A O 1
ATOM 1501 N N . MET A 1 194 ? 5.192 -2.168 -24.033 1.00 88.62 194 MET A N 1
ATOM 1502 C CA . MET A 1 194 ? 5.389 -2.881 -22.766 1.00 88.62 194 MET A CA 1
ATOM 1503 C C . MET A 1 194 ? 6.742 -3.605 -22.771 1.00 88.62 194 MET A C 1
ATOM 1505 O O . MET A 1 194 ? 6.974 -4.477 -23.611 1.00 88.62 194 MET A O 1
ATOM 1509 N N . MET A 1 195 ? 7.615 -3.248 -21.829 1.00 80.56 195 MET A N 1
ATOM 1510 C CA . MET A 1 195 ? 8.965 -3.822 -21.717 1.00 80.56 195 MET A CA 1
ATOM 1511 C C . MET A 1 195 ? 9.018 -5.128 -20.925 1.00 80.56 195 MET A C 1
ATOM 1513 O O . MET A 1 195 ? 9.934 -5.921 -21.103 1.00 80.56 195 MET A O 1
ATOM 1517 N N . MET A 1 196 ? 8.009 -5.375 -20.090 1.00 79.12 196 MET A N 1
ATOM 1518 C CA . MET A 1 196 ? 7.871 -6.593 -19.298 1.00 79.12 196 MET A CA 1
ATOM 1519 C C . MET A 1 196 ? 6.559 -7.309 -19.633 1.00 79.12 196 MET A C 1
ATOM 1521 O O . MET A 1 196 ? 5.575 -6.631 -19.957 1.00 79.12 196 MET A O 1
ATOM 1525 N N . PRO A 1 197 ? 6.521 -8.652 -19.533 1.00 81.38 197 PRO A N 1
ATOM 1526 C CA . PRO A 1 197 ? 5.287 -9.405 -19.691 1.00 81.38 197 PRO A CA 1
ATOM 1527 C C . PRO A 1 197 ? 4.271 -9.050 -18.600 1.00 81.38 197 PRO A C 1
ATOM 1529 O O . PRO A 1 197 ? 4.631 -8.781 -17.449 1.00 81.38 197 PRO A O 1
ATOM 1532 N N . LEU A 1 198 ? 2.994 -9.066 -18.969 1.00 85.88 198 LEU A N 1
ATOM 1533 C CA . LEU A 1 198 ? 1.876 -8.882 -18.054 1.00 85.88 198 LEU A CA 1
ATOM 1534 C C . LEU A 1 198 ? 1.686 -10.109 -17.162 1.00 85.88 198 LEU A C 1
ATOM 1536 O O . LEU A 1 198 ? 1.975 -11.241 -17.545 1.00 85.88 198 LEU A O 1
ATOM 1540 N N . TRP A 1 199 ? 1.118 -9.891 -15.978 1.00 85.44 199 TRP A N 1
ATOM 1541 C CA . TRP A 1 199 ? 0.593 -11.000 -15.183 1.00 85.44 199 TRP A CA 1
ATOM 1542 C C . TRP A 1 199 ? -0.647 -11.609 -15.848 1.00 85.44 199 TRP A C 1
ATOM 1544 O O . TRP A 1 199 ? -1.417 -10.896 -16.499 1.00 85.44 199 TRP A O 1
ATOM 1554 N N . ASP A 1 200 ? -0.896 -12.901 -15.623 1.00 85.75 200 ASP A N 1
ATOM 1555 C CA . ASP A 1 200 ? -2.010 -13.633 -16.244 1.00 85.75 200 ASP A CA 1
ATOM 1556 C C . ASP A 1 200 ? -3.361 -12.926 -16.031 1.00 85.75 200 ASP A C 1
ATOM 1558 O O . ASP A 1 200 ? -4.145 -12.745 -16.966 1.00 85.75 200 ASP A O 1
ATOM 1562 N N . HIS A 1 201 ? -3.624 -12.412 -14.823 1.00 87.88 201 HIS A N 1
ATOM 1563 C CA . HIS A 1 201 ? -4.871 -11.699 -14.530 1.00 87.88 201 HIS A CA 1
ATOM 1564 C C . HIS A 1 201 ? -4.996 -10.353 -15.255 1.00 87.88 201 HIS A C 1
ATOM 1566 O O . HIS A 1 201 ? -6.120 -9.919 -15.524 1.00 87.88 201 HIS A O 1
ATOM 1572 N N . GLN A 1 202 ? -3.875 -9.692 -15.559 1.00 92.31 202 GLN A N 1
ATOM 1573 C CA . GLN A 1 202 ? -3.837 -8.450 -16.334 1.00 92.31 202 GLN A CA 1
ATOM 1574 C C . GLN A 1 202 ? -4.075 -8.742 -17.816 1.00 92.31 202 GLN A C 1
ATOM 1576 O O . GLN A 1 202 ? -4.872 -8.046 -18.448 1.00 92.31 202 GLN A O 1
ATOM 1581 N N . LEU A 1 203 ? -3.445 -9.793 -18.351 1.00 91.06 203 LEU A N 1
ATOM 1582 C CA . LEU A 1 203 ? -3.639 -10.236 -19.729 1.00 91.06 203 LEU A CA 1
ATOM 1583 C C . LEU A 1 203 ? -5.098 -10.652 -19.976 1.00 91.06 203 LEU A C 1
ATOM 1585 O O . LEU A 1 203 ? -5.725 -10.181 -20.929 1.00 91.06 203 LEU A O 1
ATOM 1589 N N . ASP A 1 204 ? -5.676 -11.433 -19.060 1.00 92.19 204 ASP A N 1
ATOM 1590 C CA . ASP A 1 204 ? -7.096 -11.798 -19.054 1.00 92.19 204 ASP A CA 1
ATOM 1591 C C . ASP A 1 204 ? -8.011 -10.567 -19.071 1.00 92.19 204 ASP A C 1
ATOM 1593 O O . ASP A 1 204 ? -8.975 -10.498 -19.841 1.00 92.19 204 ASP A O 1
ATOM 1597 N N . ALA A 1 205 ? -7.731 -9.588 -18.201 1.00 94.06 205 ALA A N 1
ATOM 1598 C CA . ALA A 1 205 ? -8.521 -8.365 -18.095 1.00 94.06 205 ALA A CA 1
ATOM 1599 C C . ALA A 1 205 ? -8.475 -7.564 -19.399 1.00 94.06 205 ALA A C 1
ATOM 1601 O O . ALA A 1 205 ? -9.506 -7.079 -19.876 1.00 94.06 205 ALA A O 1
ATOM 1602 N N . LEU A 1 206 ? -7.288 -7.459 -19.995 1.00 93.75 206 LEU A N 1
ATOM 1603 C CA . LEU A 1 206 ? -7.058 -6.738 -21.236 1.00 93.75 206 LEU A CA 1
ATOM 1604 C C . LEU A 1 206 ? -7.746 -7.424 -22.427 1.00 93.75 206 LEU A C 1
ATOM 1606 O O . LEU A 1 206 ? -8.380 -6.758 -23.252 1.00 93.75 206 LEU A O 1
ATOM 1610 N N . GLN A 1 207 ? -7.715 -8.759 -22.477 1.00 92.81 207 GLN A N 1
ATOM 1611 C CA . GLN A 1 207 ? -8.469 -9.541 -23.455 1.00 92.81 207 GLN A CA 1
ATOM 1612 C C . GLN A 1 207 ? -9.982 -9.345 -23.286 1.00 92.81 207 GLN A C 1
ATOM 1614 O O . GLN A 1 207 ? -10.683 -9.058 -24.260 1.00 92.81 207 GLN A O 1
ATOM 1619 N N . ALA A 1 208 ? -10.490 -9.430 -22.055 1.00 93.56 208 ALA A N 1
ATOM 1620 C CA . ALA A 1 208 ? -11.904 -9.224 -21.757 1.00 93.56 208 ALA A CA 1
ATOM 1621 C C . ALA A 1 208 ? -12.374 -7.800 -22.091 1.00 93.56 208 ALA A C 1
ATOM 1623 O O . ALA A 1 208 ? -13.523 -7.619 -22.509 1.00 93.56 208 ALA A O 1
ATOM 1624 N N . TRP A 1 209 ? -11.502 -6.800 -21.935 1.00 94.31 209 TRP A N 1
ATOM 1625 C CA . TRP A 1 209 ? -11.747 -5.416 -22.334 1.00 94.31 209 TRP A CA 1
ATOM 1626 C C . TRP A 1 209 ? -11.838 -5.258 -23.852 1.00 94.31 209 TRP A C 1
ATOM 1628 O O . TRP A 1 209 ? -12.797 -4.662 -24.344 1.00 94.31 209 TRP A O 1
ATOM 1638 N N . ARG A 1 210 ? -10.913 -5.861 -24.609 1.00 91.00 210 ARG A N 1
ATOM 1639 C CA . ARG A 1 210 ? -10.972 -5.900 -26.080 1.00 91.00 210 ARG A CA 1
ATOM 1640 C C . ARG A 1 210 ? -12.263 -6.559 -26.572 1.00 91.00 210 ARG A C 1
ATOM 1642 O O . ARG A 1 210 ? -12.949 -6.012 -27.431 1.00 91.00 210 ARG A O 1
ATOM 1649 N N . ASP A 1 211 ? -12.638 -7.689 -25.978 1.00 91.06 211 ASP A N 1
ATOM 1650 C CA . ASP A 1 211 ? -13.872 -8.412 -26.309 1.00 91.06 211 ASP A CA 1
ATOM 1651 C C . ASP A 1 211 ? -15.145 -7.641 -25.904 1.00 91.06 211 ASP A C 1
ATOM 1653 O O . ASP A 1 211 ? -16.244 -7.963 -26.360 1.00 91.06 211 ASP A O 1
ATOM 1657 N N . ALA A 1 212 ? -15.009 -6.630 -25.040 1.00 90.44 212 ALA A N 1
ATOM 1658 C CA . ALA A 1 212 ? -16.070 -5.717 -24.622 1.00 90.44 212 ALA A CA 1
ATOM 1659 C C . ALA A 1 212 ? -16.149 -4.445 -25.484 1.00 90.44 212 ALA A C 1
ATOM 1661 O O . ALA A 1 212 ? -16.740 -3.461 -25.044 1.00 90.44 212 ALA A O 1
ATOM 1662 N N . ASP A 1 213 ? -15.541 -4.447 -26.675 1.00 89.50 213 ASP A N 1
ATOM 1663 C CA . ASP A 1 213 ? -15.425 -3.267 -27.545 1.00 89.50 213 ASP A CA 1
ATOM 1664 C C . ASP A 1 213 ? -14.737 -2.092 -26.825 1.00 89.50 213 ASP A C 1
ATOM 1666 O O . ASP A 1 213 ? -15.157 -0.941 -26.911 1.00 89.50 213 ASP A O 1
ATOM 1670 N N . TYR A 1 214 ? -13.682 -2.411 -26.061 1.00 91.25 214 TYR A N 1
ATOM 1671 C CA . TYR A 1 214 ? -12.843 -1.455 -25.331 1.00 91.25 214 TYR A CA 1
ATOM 1672 C C . TYR A 1 214 ? -13.610 -0.594 -24.314 1.00 91.25 214 TYR A C 1
ATOM 1674 O O . TYR A 1 214 ? -13.257 0.563 -24.051 1.00 91.25 214 TYR A O 1
ATOM 1682 N N . ARG A 1 215 ? -14.657 -1.168 -23.708 1.00 91.38 215 ARG A N 1
ATOM 1683 C CA . ARG A 1 215 ? -15.429 -0.550 -22.627 1.00 91.38 215 ARG A CA 1
ATOM 1684 C C . ARG A 1 215 ? -15.629 -1.502 -21.457 1.00 91.38 215 ARG A C 1
ATOM 1686 O O . ARG A 1 215 ? -16.232 -2.565 -21.596 1.00 91.38 215 ARG A O 1
ATOM 1693 N N . GLY A 1 216 ? -15.180 -1.100 -20.275 1.00 92.19 216 GLY A N 1
ATOM 1694 C CA . GLY A 1 216 ? -15.436 -1.857 -19.054 1.00 92.19 216 GLY A CA 1
ATOM 1695 C C . GLY A 1 216 ? -14.622 -1.381 -17.864 1.00 92.19 216 GLY A C 1
ATOM 1696 O O . GLY A 1 216 ? -13.815 -0.458 -17.976 1.00 92.19 216 GLY A O 1
ATOM 1697 N N . TYR A 1 217 ? -14.847 -2.016 -16.718 1.00 92.00 217 TYR A N 1
ATOM 1698 C CA . TYR A 1 217 ? -14.085 -1.733 -15.505 1.00 92.00 217 TYR A CA 1
ATOM 1699 C C . TYR A 1 217 ? -13.447 -2.993 -14.919 1.00 92.00 217 TYR A C 1
ATOM 1701 O O . TYR A 1 217 ? -14.059 -4.066 -14.903 1.00 92.00 217 TYR A O 1
ATOM 1709 N N . ALA A 1 218 ? -12.202 -2.862 -14.473 1.00 91.44 218 ALA A N 1
ATOM 1710 C CA . ALA A 1 218 ? -11.477 -3.885 -13.742 1.00 91.44 218 ALA A CA 1
ATOM 1711 C C . ALA A 1 218 ? -11.599 -3.598 -12.245 1.00 91.44 218 ALA A C 1
ATOM 1713 O O . ALA A 1 218 ? -11.275 -2.501 -11.785 1.00 91.44 218 ALA A O 1
ATOM 1714 N N . ASP A 1 219 ? -12.088 -4.587 -11.507 1.00 87.75 219 ASP A N 1
ATOM 1715 C CA . ASP A 1 219 ? -12.170 -4.561 -10.054 1.00 87.75 219 ASP A CA 1
ATOM 1716 C C . ASP A 1 219 ? -11.008 -5.378 -9.494 1.00 87.75 219 ASP A C 1
ATOM 1718 O O . ASP A 1 219 ? -11.035 -6.608 -9.506 1.00 87.75 219 ASP A O 1
ATOM 1722 N N . MET A 1 220 ? -9.936 -4.690 -9.122 1.00 84.81 220 MET A N 1
ATOM 1723 C CA . MET A 1 220 ? -8.649 -5.293 -8.807 1.00 84.81 220 MET A CA 1
ATOM 1724 C C . MET A 1 220 ? -8.154 -4.797 -7.455 1.00 84.81 220 MET A C 1
ATOM 1726 O O . MET A 1 220 ? -8.158 -3.594 -7.176 1.00 84.81 220 MET A O 1
ATOM 1730 N N . ALA A 1 221 ? -7.674 -5.711 -6.621 1.00 74.56 221 ALA A N 1
ATOM 1731 C CA . ALA A 1 221 ? -7.046 -5.378 -5.356 1.00 74.56 221 ALA A CA 1
ATOM 1732 C C . ALA A 1 221 ? -5.885 -4.389 -5.548 1.00 74.56 221 ALA A C 1
ATOM 1734 O O . ALA A 1 221 ? -5.234 -4.320 -6.597 1.00 74.56 221 ALA A O 1
ATOM 1735 N N . THR A 1 222 ? -5.618 -3.578 -4.529 1.00 70.44 222 THR A N 1
ATOM 1736 C CA . THR A 1 222 ? -4.437 -2.708 -4.523 1.00 70.44 222 THR A CA 1
ATOM 1737 C C . THR A 1 222 ? -3.154 -3.527 -4.663 1.00 70.44 222 THR A C 1
ATOM 1739 O O . THR A 1 222 ? -3.119 -4.681 -4.260 1.00 70.44 222 THR A O 1
ATOM 1742 N N . ALA A 1 223 ? -2.115 -2.938 -5.261 1.00 65.88 223 ALA A N 1
ATOM 1743 C CA . ALA A 1 223 ? -0.832 -3.596 -5.550 1.00 65.88 223 ALA A CA 1
ATOM 1744 C C . ALA A 1 223 ? -0.862 -4.782 -6.543 1.00 65.88 223 ALA A C 1
ATOM 1746 O O . ALA A 1 223 ? 0.177 -5.370 -6.812 1.00 65.88 223 ALA A O 1
ATOM 1747 N N . THR A 1 224 ? -1.990 -5.053 -7.212 1.00 73.31 224 THR A N 1
ATOM 1748 C CA . THR A 1 224 ? -2.083 -6.054 -8.305 1.00 73.31 224 THR A CA 1
ATOM 1749 C C . THR A 1 224 ? -1.807 -5.478 -9.706 1.00 73.31 224 THR A C 1
ATOM 1751 O O . THR A 1 224 ? -2.116 -6.091 -10.731 1.00 73.31 224 THR A O 1
ATOM 1754 N N . GLY A 1 225 ? -1.198 -4.287 -9.770 1.00 76.69 225 GLY A N 1
ATOM 1755 C CA . GLY A 1 225 ? -0.754 -3.657 -11.019 1.00 76.69 225 GLY A CA 1
ATOM 1756 C C . GLY A 1 225 ? -1.870 -3.015 -11.854 1.00 76.69 225 GLY A C 1
ATOM 1757 O O . GLY A 1 225 ? -1.859 -3.105 -13.077 1.00 76.69 225 GLY A O 1
ATOM 1758 N N . LYS A 1 226 ? -2.829 -2.327 -11.215 1.00 87.00 226 LYS A N 1
ATOM 1759 C CA . LYS A 1 226 ? -3.878 -1.546 -11.910 1.00 87.00 226 LYS A CA 1
ATOM 1760 C C . LYS A 1 226 ? -3.300 -0.537 -12.911 1.00 87.00 226 LYS A C 1
ATOM 1762 O O . LYS A 1 226 ? -3.775 -0.459 -14.040 1.00 87.00 226 LYS A O 1
ATOM 1767 N N . THR A 1 227 ? -2.258 0.194 -12.512 1.00 86.44 227 THR A N 1
ATOM 1768 C CA . THR A 1 227 ? -1.558 1.148 -13.385 1.00 86.44 227 THR A CA 1
ATOM 1769 C C . THR A 1 227 ? -0.977 0.451 -14.612 1.00 86.44 227 THR A C 1
ATOM 1771 O O . THR A 1 227 ? -1.225 0.891 -15.732 1.00 86.44 227 THR A O 1
ATOM 1774 N N . VAL A 1 228 ? -0.306 -0.692 -14.415 1.00 88.88 228 VAL A N 1
ATOM 1775 C CA . VAL A 1 228 ? 0.250 -1.522 -15.496 1.00 88.88 228 VAL A CA 1
ATOM 1776 C C . VAL A 1 228 ? -0.845 -1.958 -16.470 1.00 88.88 228 VAL A C 1
ATOM 1778 O O . VAL A 1 228 ? -0.667 -1.817 -17.674 1.00 88.88 228 VAL A O 1
ATOM 1781 N N . LEU A 1 229 ? -2.018 -2.384 -15.982 1.00 93.50 229 LEU A N 1
ATOM 1782 C CA . LEU A 1 229 ? -3.158 -2.720 -16.846 1.00 93.50 229 LEU A CA 1
ATOM 1783 C C . LEU A 1 229 ? -3.617 -1.525 -17.703 1.00 93.50 229 LEU A C 1
ATOM 1785 O O . LEU A 1 229 ? -3.935 -1.690 -18.881 1.00 93.50 229 LEU A O 1
ATOM 1789 N N . GLY A 1 230 ? -3.657 -0.315 -17.139 1.00 93.56 230 GLY A N 1
ATOM 1790 C CA . GLY A 1 230 ? -4.017 0.879 -17.904 1.00 93.56 230 GLY A CA 1
ATOM 1791 C C . GLY A 1 230 ? -2.951 1.303 -18.920 1.00 93.56 230 GLY A C 1
ATOM 1792 O O . GLY A 1 230 ? -3.305 1.691 -20.033 1.00 93.56 230 GLY A O 1
ATOM 1793 N N . LEU A 1 231 ? -1.662 1.166 -18.594 1.00 93.00 231 LEU A N 1
ATOM 1794 C CA . LEU A 1 231 ? -0.565 1.364 -19.550 1.00 93.00 231 LEU A CA 1
ATOM 1795 C C . LEU A 1 231 ? -0.602 0.315 -20.667 1.00 93.00 231 LEU A C 1
ATOM 1797 O O . LEU A 1 231 ? -0.467 0.662 -21.838 1.00 93.00 231 LEU A O 1
ATOM 1801 N N . ALA A 1 232 ? -0.903 -0.939 -20.335 1.00 93.38 232 ALA A N 1
ATOM 1802 C CA . ALA A 1 232 ? -1.089 -2.009 -21.305 1.00 93.38 232 ALA A CA 1
ATOM 1803 C C . ALA A 1 232 ? -2.281 -1.743 -22.237 1.00 93.38 232 ALA A C 1
ATOM 1805 O O . ALA A 1 232 ? -2.213 -2.036 -23.429 1.00 93.38 232 ALA A O 1
ATOM 1806 N N . ALA A 1 233 ? -3.357 -1.122 -21.740 1.00 93.38 233 ALA A N 1
ATOM 1807 C CA . ALA A 1 233 ? -4.469 -0.666 -22.575 1.00 93.38 233 ALA A CA 1
ATOM 1808 C C . ALA A 1 233 ? -4.050 0.425 -23.577 1.00 93.38 233 ALA A C 1
ATOM 1810 O O . ALA A 1 233 ? -4.514 0.410 -24.721 1.00 93.38 233 ALA A O 1
ATOM 1811 N N . ILE A 1 234 ? -3.153 1.336 -23.180 1.00 92.06 234 ILE A N 1
ATOM 1812 C CA . ILE A 1 234 ? -2.551 2.337 -24.075 1.00 92.06 234 ILE A CA 1
ATOM 1813 C C . ILE A 1 234 ? -1.648 1.644 -25.105 1.00 92.06 234 ILE A C 1
ATOM 1815 O O . ILE A 1 234 ? -1.824 1.858 -26.304 1.00 92.06 234 ILE A O 1
ATOM 1819 N N . ALA A 1 235 ? -0.742 0.771 -24.662 1.00 91.06 235 ALA A N 1
ATOM 1820 C CA . ALA A 1 235 ? 0.181 0.036 -25.525 1.00 91.06 235 ALA A CA 1
ATOM 1821 C C . ALA A 1 235 ? -0.555 -0.842 -26.552 1.00 91.06 235 ALA A C 1
ATOM 1823 O O . ALA A 1 235 ? -0.257 -0.781 -27.741 1.00 91.06 235 ALA A O 1
ATOM 1824 N N . LEU A 1 236 ? -1.599 -1.571 -26.142 1.00 89.38 236 LEU A N 1
ATOM 1825 C CA . LEU A 1 236 ? -2.430 -2.381 -27.042 1.00 89.38 236 LEU A CA 1
ATOM 1826 C C . LEU A 1 236 ? -3.074 -1.550 -28.165 1.00 89.38 236 LEU A C 1
ATOM 1828 O O . LEU A 1 236 ? -3.285 -2.052 -29.270 1.00 89.38 236 LEU A O 1
ATOM 1832 N N . ARG A 1 237 ? -3.434 -0.292 -27.883 1.00 87.25 237 ARG A N 1
ATOM 1833 C CA . ARG A 1 237 ? -4.159 0.580 -28.818 1.00 87.25 237 ARG A CA 1
ATOM 1834 C C . ARG A 1 237 ? -3.248 1.417 -29.705 1.00 87.25 237 ARG A C 1
ATOM 1836 O O . ARG A 1 237 ? -3.600 1.632 -30.865 1.00 87.25 237 ARG A O 1
ATOM 1843 N N . TYR A 1 238 ? -2.127 1.885 -29.166 1.00 86.69 238 TYR A N 1
ATOM 1844 C CA . TYR A 1 238 ? -1.299 2.921 -29.786 1.00 86.69 238 TYR A CA 1
ATOM 1845 C C . TYR A 1 238 ? 0.165 2.508 -29.988 1.00 86.69 238 TYR A C 1
ATOM 1847 O O . TYR A 1 238 ? 0.929 3.275 -30.564 1.00 86.69 238 TYR A O 1
ATOM 1855 N N . GLY A 1 239 ? 0.552 1.296 -29.583 1.00 86.62 239 GLY A N 1
ATOM 1856 C CA . GLY A 1 239 ? 1.894 0.757 -29.790 1.00 86.62 239 GLY A CA 1
ATOM 1857 C C . GLY A 1 239 ? 1.900 -0.770 -29.799 1.00 86.62 239 GLY A C 1
ATOM 1858 O O . GLY A 1 239 ? 1.254 -1.378 -30.662 1.00 86.62 239 GLY A O 1
ATOM 1859 N N . SER A 1 240 ? 2.652 -1.385 -28.880 1.00 86.56 240 SER A N 1
ATOM 1860 C CA . SER A 1 240 ? 2.834 -2.842 -28.830 1.00 86.56 240 SER A CA 1
ATOM 1861 C C . SER A 1 240 ? 2.864 -3.383 -27.395 1.00 86.56 240 SER A C 1
ATOM 1863 O O . SER A 1 240 ? 3.457 -2.786 -26.501 1.00 86.56 240 SER A O 1
ATOM 1865 N N . LEU A 1 241 ? 2.235 -4.539 -27.169 1.00 89.19 241 LEU A N 1
ATOM 1866 C CA . LEU A 1 241 ? 2.448 -5.309 -25.939 1.00 89.19 241 LEU A CA 1
ATOM 1867 C C . LEU A 1 241 ? 3.804 -6.026 -25.984 1.00 89.19 241 LEU A C 1
ATOM 1869 O O . LEU A 1 241 ? 4.459 -6.064 -27.029 1.00 89.19 241 LEU A O 1
ATOM 1873 N N . HIS A 1 242 ? 4.202 -6.603 -24.852 1.00 86.06 242 HIS A N 1
ATOM 1874 C CA . HIS A 1 242 ? 5.400 -7.422 -24.766 1.00 86.06 242 HIS A CA 1
ATOM 1875 C C . HIS A 1 242 ? 5.247 -8.661 -25.675 1.00 86.06 242 HIS A C 1
ATOM 1877 O O . HIS A 1 242 ? 4.135 -9.180 -25.787 1.00 86.06 242 HIS A O 1
ATOM 1883 N N . PRO A 1 243 ? 6.306 -9.192 -26.317 1.00 81.69 243 PRO A N 1
ATOM 1884 C CA . PRO A 1 243 ? 6.169 -10.311 -27.263 1.00 81.69 243 PRO A CA 1
ATOM 1885 C C . PRO A 1 243 ? 5.586 -11.606 -26.689 1.00 81.69 243 PRO A C 1
ATOM 1887 O O . PRO A 1 243 ? 5.041 -12.412 -27.442 1.00 81.69 243 PRO A O 1
ATOM 1890 N N . TYR A 1 244 ? 5.688 -11.816 -25.373 1.00 79.94 244 TYR A N 1
ATOM 1891 C CA . TYR A 1 244 ? 5.030 -12.944 -24.697 1.00 79.94 244 TYR A CA 1
ATOM 1892 C C . TYR A 1 244 ? 3.504 -12.769 -24.572 1.00 79.94 244 TYR A C 1
ATOM 1894 O O . TYR A 1 244 ? 2.792 -13.764 -24.451 1.00 79.94 244 TYR A O 1
ATOM 1902 N N . ASP A 1 245 ? 2.998 -11.540 -24.685 1.00 83.06 245 ASP A N 1
ATOM 1903 C CA . ASP A 1 245 ? 1.592 -11.177 -24.511 1.00 83.06 245 ASP A CA 1
ATOM 1904 C C . ASP A 1 245 ? 0.907 -10.979 -25.877 1.00 83.06 245 ASP A C 1
ATOM 1906 O O . ASP A 1 245 ? 0.625 -9.859 -26.319 1.00 83.06 245 ASP A O 1
ATOM 1910 N N . ASP A 1 246 ? 0.638 -12.075 -26.597 1.00 72.06 246 ASP A N 1
ATOM 1911 C CA . ASP A 1 246 ? -0.011 -12.003 -27.916 1.00 72.06 246 ASP A CA 1
ATOM 1912 C C . ASP A 1 246 ? -1.522 -11.733 -27.807 1.00 72.06 246 ASP A C 1
ATOM 1914 O O . ASP A 1 246 ? -2.364 -12.634 -27.767 1.00 72.06 246 ASP A O 1
ATOM 1918 N N . LEU A 1 247 ? -1.877 -10.448 -27.851 1.00 74.94 247 LEU A N 1
ATOM 1919 C CA . LEU A 1 247 ? -3.228 -9.977 -28.150 1.00 74.94 247 LEU A CA 1
ATOM 1920 C C . LEU A 1 247 ? -3.269 -9.284 -29.519 1.00 74.94 247 LEU A C 1
ATOM 1922 O O . LEU A 1 247 ? -3.730 -8.149 -29.643 1.00 74.94 247 LEU A O 1
ATOM 1926 N N . SER A 1 248 ? -2.824 -9.974 -30.571 1.00 59.41 248 SER A N 1
ATOM 1927 C CA . SER A 1 248 ? -2.811 -9.462 -31.948 1.00 59.41 248 SER A CA 1
ATOM 1928 C C . SER A 1 248 ? -4.129 -8.786 -32.376 1.00 59.41 248 SER A C 1
ATOM 1930 O O . SER A 1 248 ? -5.216 -9.368 -32.366 1.00 59.41 248 SER A O 1
ATOM 1932 N N . GLY A 1 249 ? -4.016 -7.507 -32.758 1.00 52.03 249 GLY A N 1
ATOM 1933 C CA . GLY A 1 249 ? -5.138 -6.668 -33.180 1.00 52.03 249 GLY A CA 1
ATOM 1934 C C . GLY A 1 249 ? -4.783 -5.183 -33.256 1.00 52.03 249 GLY A C 1
ATOM 1935 O O . GLY A 1 249 ? -5.328 -4.389 -32.500 1.00 52.03 249 GLY A O 1
ATOM 1936 N N . ARG A 1 250 ? -3.892 -4.784 -34.176 1.00 49.97 250 ARG A N 1
ATOM 1937 C CA . ARG A 1 250 ? -3.638 -3.359 -34.457 1.00 49.97 250 ARG A CA 1
ATOM 1938 C C . ARG A 1 250 ? -4.904 -2.706 -35.020 1.00 49.97 250 ARG A C 1
ATOM 1940 O O . ARG A 1 250 ? -5.238 -2.900 -36.190 1.00 49.97 250 ARG A O 1
ATOM 1947 N N . THR A 1 251 ? -5.597 -1.901 -34.222 1.00 48.75 251 THR A N 1
ATOM 1948 C CA . THR A 1 251 ? -6.546 -0.915 -34.749 1.00 48.75 251 THR A CA 1
ATOM 1949 C C . THR A 1 251 ? -5.733 0.286 -35.211 1.00 48.75 251 THR A C 1
ATOM 1951 O O . THR A 1 251 ? -5.064 0.909 -34.399 1.00 48.75 251 THR A O 1
ATOM 1954 N N . GLY A 1 252 ? -5.720 0.570 -36.517 1.00 48.38 252 GLY A N 1
ATOM 1955 C CA . GLY A 1 252 ? -4.901 1.650 -37.074 1.00 48.38 252 GLY A CA 1
ATOM 1956 C C . GLY A 1 252 ? -5.132 2.981 -36.353 1.00 48.38 252 GLY A C 1
ATOM 1957 O O . GLY A 1 252 ? -6.268 3.453 -36.304 1.00 48.38 252 GLY A O 1
ATOM 1958 N N . SER A 1 253 ? -4.054 3.561 -35.822 1.00 47.56 253 SER A N 1
ATOM 1959 C CA . SER A 1 253 ? -4.046 4.900 -35.231 1.00 47.56 253 SER A CA 1
ATOM 1960 C C . SER A 1 253 ? -4.497 5.931 -36.271 1.00 47.56 253 SER A C 1
ATOM 1962 O O . SER A 1 253 ? -4.109 5.876 -37.449 1.00 47.56 253 SER A O 1
ATOM 1964 N N . ARG A 1 254 ? -5.381 6.849 -35.864 1.00 52.69 254 ARG A N 1
ATOM 1965 C CA . ARG A 1 254 ? -5.635 8.069 -36.640 1.00 52.69 254 ARG A CA 1
ATOM 1966 C C . ARG A 1 254 ? -4.465 9.012 -36.389 1.00 52.69 254 ARG A C 1
ATOM 1968 O O . ARG A 1 254 ? -3.766 8.886 -35.403 1.00 52.69 254 ARG A O 1
ATOM 1975 N N . SER A 1 255 ? -4.228 9.971 -37.281 1.00 56.38 255 SER A N 1
ATOM 1976 C CA . SER A 1 255 ? -2.964 10.725 -37.299 1.00 56.38 255 SER A CA 1
ATOM 1977 C C . SER A 1 255 ? -2.652 11.578 -36.053 1.00 56.38 255 SER A C 1
ATOM 1979 O O . SER A 1 255 ? -1.651 12.282 -36.104 1.00 56.38 255 SER A O 1
ATOM 1981 N N . HIS A 1 256 ? -3.510 11.597 -35.023 1.00 76.62 256 HIS A N 1
ATOM 1982 C CA . HIS A 1 256 ? -3.273 12.224 -33.719 1.00 76.62 256 HIS A CA 1
ATOM 1983 C C . HIS A 1 256 ? -4.415 11.861 -32.739 1.00 76.62 256 HIS A C 1
ATOM 1985 O O . HIS A 1 256 ? -5.471 12.502 -32.773 1.00 76.62 256 HIS A O 1
ATOM 1991 N N . ASP A 1 257 ? -4.240 10.821 -31.922 1.00 86.38 257 ASP A N 1
ATOM 1992 C CA . ASP A 1 257 ? -5.254 10.363 -30.953 1.00 86.38 257 ASP A CA 1
ATOM 1993 C C . ASP A 1 257 ? -5.101 11.085 -29.595 1.00 86.38 257 ASP A C 1
ATOM 1995 O O . ASP A 1 257 ? -4.009 11.525 -29.230 1.00 86.38 257 ASP A O 1
ATOM 1999 N N . ARG A 1 258 ? -6.193 11.240 -28.835 1.00 90.44 258 ARG A N 1
ATOM 2000 C CA . ARG A 1 258 ? -6.201 11.929 -27.530 1.00 90.44 258 ARG A CA 1
ATOM 2001 C C . ARG A 1 258 ? -6.590 11.007 -26.390 1.00 90.44 258 ARG A C 1
ATOM 2003 O O . ARG A 1 258 ? -7.681 10.439 -26.387 1.00 90.44 258 ARG A O 1
ATOM 2010 N N . ILE A 1 259 ? -5.750 10.940 -25.365 1.00 92.81 259 ILE A N 1
ATOM 2011 C CA . ILE A 1 259 ? -5.974 10.107 -24.181 1.00 92.81 259 ILE A CA 1
ATOM 2012 C C . ILE A 1 259 ? -6.205 10.993 -22.963 1.00 92.81 259 ILE A C 1
ATOM 2014 O O . ILE A 1 259 ? -5.516 11.991 -22.762 1.00 92.81 259 ILE A O 1
ATOM 2018 N N . LEU A 1 260 ? -7.163 10.610 -22.123 1.00 92.88 260 LEU A N 1
ATOM 2019 C CA . LEU A 1 260 ? -7.391 11.222 -20.820 1.00 92.88 260 LEU A CA 1
ATOM 2020 C C . LEU A 1 260 ? -7.099 10.213 -19.712 1.00 92.88 260 LEU A C 1
ATOM 2022 O O . LEU A 1 260 ? -7.764 9.184 -19.636 1.00 92.88 260 LEU A O 1
ATOM 2026 N N . ILE A 1 261 ? -6.168 10.545 -18.823 1.00 93.44 261 ILE A N 1
ATOM 2027 C CA . ILE A 1 261 ? -5.915 9.816 -17.578 1.00 93.44 261 ILE A CA 1
ATOM 2028 C C . ILE A 1 261 ? -6.451 10.662 -16.423 1.00 93.44 261 ILE A C 1
ATOM 2030 O O . ILE A 1 261 ? -6.044 11.815 -16.230 1.00 93.44 261 ILE A O 1
ATOM 2034 N N . VAL A 1 262 ? -7.387 10.091 -15.665 1.00 90.19 262 VAL A N 1
ATOM 2035 C CA . VAL A 1 262 ? -8.020 10.740 -14.513 1.00 90.19 262 VAL A CA 1
ATOM 2036 C C . VAL A 1 262 ? -7.644 10.008 -13.237 1.00 90.19 262 VAL A C 1
ATOM 2038 O O . VAL A 1 262 ? -7.882 8.810 -13.126 1.00 90.19 262 VAL A O 1
ATOM 2041 N N . ALA A 1 263 ? -7.122 10.745 -12.260 1.00 87.56 263 ALA A N 1
ATOM 2042 C CA . ALA A 1 263 ? -6.853 10.247 -10.914 1.00 87.56 263 ALA A CA 1
ATOM 2043 C C . ALA A 1 263 ? -7.266 11.288 -9.865 1.00 87.56 263 ALA A C 1
ATOM 2045 O O . ALA A 1 263 ? -7.422 12.473 -10.164 1.00 87.56 263 ALA A O 1
ATOM 2046 N N . HIS A 1 264 ? -7.483 10.863 -8.620 1.00 78.38 264 HIS A N 1
ATOM 2047 C CA . HIS A 1 264 ? -8.060 11.721 -7.578 1.00 78.38 264 HIS A CA 1
ATOM 2048 C C . HIS A 1 264 ? -7.088 12.756 -6.978 1.00 78.38 264 HIS A C 1
ATOM 2050 O O . HIS A 1 264 ? -7.546 13.680 -6.303 1.00 78.38 264 HIS A O 1
ATOM 2056 N N . SER A 1 265 ? -5.781 12.634 -7.227 1.00 77.94 265 SER A N 1
ATOM 2057 C CA . SER A 1 265 ? -4.753 13.560 -6.744 1.00 77.94 265 SER A CA 1
ATOM 2058 C C . SER A 1 265 ? -3.654 13.785 -7.789 1.00 77.94 265 SER A C 1
ATOM 2060 O O . SER A 1 265 ? -3.376 12.915 -8.615 1.00 77.94 265 SER A O 1
ATOM 2062 N N . ASP A 1 266 ? -2.999 14.949 -7.735 1.00 76.50 266 ASP A N 1
ATOM 2063 C CA . ASP A 1 266 ? -1.873 15.267 -8.627 1.00 76.50 266 ASP A CA 1
ATOM 2064 C C . ASP A 1 266 ? -0.650 14.372 -8.370 1.00 76.50 266 ASP A C 1
ATOM 2066 O O . ASP A 1 266 ? 0.143 14.150 -9.279 1.00 76.50 266 ASP A O 1
ATOM 2070 N N . LEU A 1 267 ? -0.501 13.844 -7.149 1.00 71.31 267 LEU A N 1
ATOM 2071 C CA . LEU A 1 267 ? 0.578 12.918 -6.795 1.00 71.31 267 LEU A CA 1
ATOM 2072 C C . LEU A 1 267 ? 0.457 11.605 -7.578 1.00 71.31 267 LEU A C 1
ATOM 2074 O O . LEU A 1 267 ? 1.437 11.132 -8.143 1.00 71.31 267 LEU A O 1
ATOM 2078 N N . ILE A 1 268 ? -0.758 11.061 -7.684 1.00 76.75 268 ILE A N 1
ATOM 2079 C CA . ILE A 1 268 ? -1.002 9.846 -8.470 1.00 76.75 268 ILE A CA 1
ATOM 2080 C C . ILE A 1 268 ? -0.806 10.121 -9.958 1.00 76.75 268 ILE A C 1
ATOM 2082 O O . ILE A 1 268 ? -0.234 9.294 -10.656 1.00 76.75 268 ILE A O 1
ATOM 2086 N N . LEU A 1 269 ? -1.216 11.291 -10.459 1.00 84.12 269 LEU A N 1
ATOM 2087 C CA . LEU A 1 269 ? -0.945 11.661 -11.851 1.00 84.12 269 LEU A CA 1
ATOM 2088 C C . LEU A 1 269 ? 0.559 11.770 -12.141 1.00 84.12 269 LEU A C 1
ATOM 2090 O O . LEU A 1 269 ? 0.981 11.416 -13.237 1.00 84.12 269 LEU A O 1
ATOM 2094 N N . GLU A 1 270 ? 1.361 12.242 -11.184 1.00 79.25 270 GLU A N 1
ATOM 2095 C CA . GLU A 1 270 ? 2.823 12.242 -11.292 1.00 79.25 270 GLU A CA 1
ATOM 2096 C C . GLU A 1 270 ? 3.380 10.812 -11.302 1.00 79.25 270 GLU A C 1
ATOM 2098 O O . GLU A 1 270 ? 4.225 10.511 -12.142 1.00 79.25 270 GLU A O 1
ATOM 2103 N N . GLN A 1 271 ? 2.857 9.917 -10.452 1.00 75.75 271 GLN A N 1
ATOM 2104 C CA . GLN A 1 271 ? 3.205 8.493 -10.489 1.00 75.75 271 GLN A CA 1
ATOM 2105 C C . GLN A 1 271 ? 2.909 7.907 -11.872 1.00 75.75 271 GLN A C 1
ATOM 2107 O O . GLN A 1 271 ? 3.809 7.360 -12.494 1.00 75.75 271 GLN A O 1
ATOM 2112 N N . TRP A 1 272 ? 1.694 8.094 -12.397 1.00 87.06 272 TRP A N 1
ATOM 2113 C CA . TRP A 1 272 ? 1.338 7.618 -13.733 1.00 87.06 272 TRP A CA 1
ATOM 2114 C C . TRP A 1 272 ? 2.348 8.063 -14.789 1.00 87.06 272 TRP A C 1
ATOM 2116 O O . TRP A 1 272 ? 2.727 7.232 -15.596 1.00 87.06 272 TRP A O 1
ATOM 2126 N N . ARG A 1 273 ? 2.815 9.321 -14.771 1.00 85.50 273 ARG A N 1
ATOM 2127 C CA . ARG A 1 273 ? 3.816 9.828 -15.733 1.00 85.50 273 ARG A CA 1
ATOM 2128 C C . ARG A 1 273 ? 5.164 9.110 -15.629 1.00 85.50 273 ARG A C 1
ATOM 2130 O O . ARG A 1 273 ? 5.768 8.862 -16.666 1.00 85.50 273 ARG A O 1
ATOM 2137 N N . ARG A 1 274 ? 5.617 8.756 -14.422 1.00 76.50 274 ARG A N 1
ATOM 2138 C CA . ARG A 1 274 ? 6.870 7.999 -14.215 1.00 76.50 274 ARG A CA 1
ATOM 2139 C C . ARG A 1 274 ? 6.765 6.563 -14.714 1.00 76.50 274 ARG A C 1
ATOM 2141 O O . ARG A 1 274 ? 7.702 6.026 -15.285 1.00 76.50 274 ARG A O 1
ATOM 2148 N N . GLU A 1 275 ? 5.595 5.960 -14.559 1.00 82.94 275 GLU A N 1
ATOM 2149 C CA . GLU A 1 275 ? 5.354 4.573 -14.968 1.00 82.94 275 GLU A CA 1
ATOM 2150 C C . GLU A 1 275 ? 5.413 4.410 -16.505 1.00 82.94 275 GLU A C 1
ATOM 2152 O O . GLU A 1 275 ? 5.633 3.305 -16.994 1.00 82.94 275 GLU A O 1
ATOM 2157 N N . PHE A 1 276 ? 5.290 5.497 -17.287 1.00 86.94 276 PHE A N 1
ATOM 2158 C CA . PHE A 1 276 ? 5.575 5.471 -18.732 1.00 86.94 276 PHE A CA 1
ATOM 2159 C C . PHE A 1 276 ? 7.050 5.186 -19.028 1.00 86.94 276 PHE A C 1
ATOM 2161 O O . PHE A 1 276 ? 7.333 4.504 -20.007 1.00 86.94 276 PHE A O 1
ATOM 2168 N N . ASP A 1 277 ? 7.975 5.674 -18.209 1.00 79.19 277 ASP A N 1
ATOM 2169 C CA . ASP A 1 277 ? 9.392 5.373 -18.390 1.00 79.19 277 ASP A CA 1
ATOM 2170 C C . ASP A 1 277 ? 9.657 3.912 -18.009 1.00 79.19 277 ASP A C 1
ATOM 2172 O O . ASP A 1 277 ? 9.985 3.086 -18.857 1.00 79.19 277 ASP A O 1
ATOM 2176 N N . SER A 1 278 ? 9.310 3.533 -16.774 1.00 74.25 278 SER A N 1
ATOM 2177 C CA . SER A 1 278 ? 9.576 2.184 -16.255 1.00 74.25 278 SER A CA 1
ATOM 2178 C C . SER A 1 278 ? 8.890 1.046 -17.022 1.00 74.25 278 SER A C 1
ATOM 2180 O O . SER A 1 278 ? 9.421 -0.063 -17.041 1.00 74.25 278 SER A O 1
ATOM 2182 N N . HIS A 1 279 ? 7.701 1.260 -17.599 1.00 83.25 279 HIS A N 1
ATOM 2183 C CA . HIS A 1 279 ? 6.946 0.186 -18.257 1.00 83.25 279 HIS A CA 1
ATOM 2184 C C . HIS A 1 279 ? 6.815 0.341 -19.770 1.00 83.25 279 HIS A C 1
ATOM 2186 O O . HIS A 1 279 ? 6.648 -0.675 -20.448 1.00 83.25 279 HIS A O 1
ATOM 2192 N N . LEU A 1 280 ? 6.862 1.574 -20.291 1.00 87.50 280 LEU A N 1
ATOM 2193 C CA . LEU A 1 280 ? 6.738 1.860 -21.726 1.00 87.50 280 LEU A CA 1
ATOM 2194 C C . LEU A 1 280 ? 8.040 2.364 -22.370 1.00 87.50 280 LEU A C 1
ATOM 2196 O O . LEU A 1 280 ? 8.056 2.579 -23.587 1.00 87.50 280 LEU A O 1
ATOM 2200 N N . ASN A 1 281 ? 9.103 2.552 -21.577 1.00 82.88 281 ASN A N 1
ATOM 2201 C CA . ASN A 1 281 ? 10.414 3.060 -21.984 1.00 82.88 281 ASN A CA 1
ATOM 2202 C C . ASN A 1 281 ? 10.321 4.385 -22.761 1.00 82.88 281 ASN A C 1
ATOM 2204 O O . ASN A 1 281 ? 10.883 4.556 -23.844 1.00 82.88 281 ASN A O 1
ATOM 2208 N N . ILE A 1 282 ? 9.469 5.291 -22.274 1.00 86.69 282 ILE A N 1
ATOM 2209 C CA . ILE A 1 282 ? 9.353 6.664 -22.775 1.00 86.69 282 ILE A CA 1
ATOM 2210 C C . ILE A 1 282 ? 10.047 7.572 -21.749 1.00 86.69 282 ILE A C 1
ATOM 2212 O O . ILE A 1 282 ? 9.490 7.716 -20.658 1.00 86.69 282 ILE A O 1
ATOM 2216 N N . PRO A 1 283 ? 11.181 8.216 -22.101 1.00 79.94 283 PRO A N 1
ATOM 2217 C CA . PRO A 1 283 ? 12.006 8.949 -21.142 1.00 79.94 283 PRO A CA 1
ATOM 2218 C C . PRO A 1 283 ? 11.227 9.951 -20.291 1.00 79.94 283 PRO A C 1
ATOM 2220 O O . PRO A 1 283 ? 10.357 10.672 -20.803 1.00 79.94 283 PRO A O 1
ATOM 2223 N N . GLU A 1 284 ? 11.574 10.040 -19.004 1.00 75.69 284 GLU A N 1
ATOM 2224 C CA . GLU A 1 284 ? 10.900 10.913 -18.037 1.00 75.69 284 GLU A CA 1
ATOM 2225 C C . GLU A 1 284 ? 10.824 12.378 -18.508 1.00 75.69 284 GLU A C 1
ATOM 2227 O O . GLU A 1 284 ? 9.823 13.050 -18.259 1.00 75.69 284 GLU A O 1
ATOM 2232 N N . GLU A 1 285 ? 11.815 12.900 -19.235 1.00 76.75 285 GLU A N 1
ATOM 2233 C CA . GLU A 1 285 ? 11.809 14.289 -19.717 1.00 76.75 285 GLU A CA 1
ATOM 2234 C C . GLU A 1 285 ? 10.669 14.568 -20.707 1.00 76.75 285 GLU A C 1
ATOM 2236 O O . GLU A 1 285 ? 10.212 15.707 -20.823 1.00 76.75 285 GLU A O 1
ATOM 2241 N N . ARG A 1 286 ? 10.159 13.533 -21.392 1.00 79.00 286 ARG A N 1
ATOM 2242 C CA . ARG A 1 286 ? 8.967 13.648 -22.246 1.00 79.00 286 ARG A CA 1
ATOM 2243 C C . ARG A 1 286 ? 7.683 13.674 -21.440 1.00 79.00 286 ARG A C 1
ATOM 2245 O O . ARG A 1 286 ? 6.695 14.237 -21.908 1.00 79.00 286 ARG A O 1
ATOM 2252 N N . THR A 1 287 ? 7.673 13.067 -20.258 1.00 75.94 287 THR A N 1
ATOM 2253 C CA . THR A 1 287 ? 6.457 12.865 -19.467 1.00 75.94 287 THR A CA 1
ATOM 2254 C C . THR A 1 287 ? 6.348 13.807 -18.267 1.00 75.94 287 THR A C 1
ATOM 2256 O O . THR A 1 287 ? 5.254 13.989 -17.731 1.00 75.94 287 THR A O 1
ATOM 2259 N N . GLN A 1 288 ? 7.438 14.464 -17.862 1.00 68.38 288 GLN A N 1
ATOM 2260 C CA . GLN A 1 288 ? 7.499 15.350 -16.701 1.00 68.38 288 GLN A CA 1
ATOM 2261 C C . GLN A 1 288 ? 7.167 16.823 -17.004 1.00 68.38 288 GLN A C 1
ATOM 2263 O O . GLN A 1 288 ? 7.173 17.304 -18.132 1.00 68.38 288 GLN A O 1
ATOM 2268 N N . GLY A 1 289 ? 6.840 17.578 -15.947 1.00 64.06 289 GLY A N 1
ATOM 2269 C CA . GLY A 1 289 ? 6.738 19.046 -15.986 1.00 64.06 289 GLY A CA 1
ATOM 2270 C C . GLY A 1 289 ? 5.456 19.642 -16.585 1.00 64.06 289 GLY A C 1
ATOM 2271 O O . GLY A 1 289 ? 5.199 20.830 -16.384 1.00 64.06 289 GLY A O 1
ATOM 2272 N N . SER A 1 290 ? 4.618 18.845 -17.254 1.00 74.06 290 SER A N 1
ATOM 2273 C CA . SER A 1 290 ? 3.357 19.293 -17.863 1.00 74.06 290 SER A CA 1
ATOM 2274 C C . SER A 1 290 ? 2.205 18.332 -17.572 1.00 74.06 290 SER A C 1
ATOM 2276 O O . SER A 1 290 ? 2.387 17.121 -17.512 1.00 74.06 290 SER A O 1
ATOM 2278 N N . ASP A 1 291 ? 0.989 18.866 -17.431 1.00 81.94 291 ASP A N 1
ATOM 2279 C CA . ASP A 1 291 ? -0.237 18.058 -17.332 1.00 81.94 291 ASP A CA 1
ATOM 2280 C C . ASP A 1 291 ? -0.690 17.499 -18.691 1.00 81.94 291 ASP A C 1
ATOM 2282 O O . ASP A 1 291 ? -1.673 16.761 -18.777 1.00 81.94 291 ASP A O 1
ATOM 2286 N N . THR A 1 292 ? -0.004 17.871 -19.763 1.00 86.88 292 THR A N 1
ATOM 2287 C CA . THR A 1 292 ? -0.237 17.396 -21.123 1.00 86.88 292 THR A CA 1
ATOM 2288 C C . THR A 1 292 ? 1.093 16.948 -21.717 1.00 86.88 292 THR A C 1
ATOM 2290 O O . THR A 1 292 ? 2.041 17.736 -21.735 1.00 86.88 292 THR A O 1
ATOM 2293 N N . ILE A 1 293 ? 1.136 15.712 -22.207 1.00 86.44 293 ILE A N 1
ATOM 2294 C CA . ILE A 1 293 ? 2.264 15.137 -22.943 1.00 86.44 293 ILE A CA 1
ATOM 2295 C C . ILE A 1 293 ? 1.909 15.127 -24.430 1.00 86.44 293 ILE A C 1
ATOM 2297 O O . ILE A 1 293 ? 0.820 14.677 -24.789 1.00 86.44 293 ILE A O 1
ATOM 2301 N N . ASP A 1 294 ? 2.830 15.594 -25.271 1.00 85.19 294 ASP A N 1
ATOM 2302 C CA . ASP A 1 294 ? 2.730 15.529 -26.732 1.00 85.19 294 ASP A CA 1
ATOM 2303 C C . ASP A 1 294 ? 3.722 14.481 -27.263 1.00 85.19 294 ASP A C 1
ATOM 2305 O O . ASP A 1 294 ? 4.940 14.589 -27.068 1.00 85.19 294 ASP A O 1
ATOM 2309 N N . LEU A 1 295 ? 3.184 13.432 -27.880 1.00 85.25 295 LEU A N 1
ATOM 2310 C CA . LEU A 1 295 ? 3.915 12.316 -28.472 1.00 85.25 295 LEU A CA 1
ATOM 2311 C C . LEU A 1 295 ? 3.657 12.296 -29.979 1.00 85.25 295 LEU A C 1
ATOM 2313 O O . LEU A 1 295 ? 2.603 12.714 -30.459 1.00 85.25 295 LEU A O 1
ATOM 2317 N N . SER A 1 296 ? 4.591 11.738 -30.746 1.00 79.94 296 SER A N 1
ATOM 2318 C CA . SER A 1 296 ? 4.501 11.690 -32.213 1.00 79.94 296 SER A CA 1
ATOM 2319 C C . SER A 1 296 ? 3.198 11.077 -32.760 1.00 79.94 296 SER A C 1
ATOM 2321 O O . SER A 1 296 ? 2.789 11.404 -33.876 1.00 79.94 296 SER A O 1
ATOM 2323 N N . TRP A 1 297 ? 2.524 10.226 -31.980 1.00 82.00 297 TRP A N 1
ATOM 2324 C CA . TRP A 1 297 ? 1.258 9.575 -32.328 1.00 82.00 297 TRP A CA 1
ATOM 2325 C C . TRP A 1 297 ? 0.013 10.211 -31.683 1.00 82.00 297 TRP A C 1
ATOM 2327 O O . TRP A 1 297 ? -1.103 9.947 -32.140 1.00 82.00 297 TRP A O 1
ATOM 2337 N N . GLY A 1 298 ? 0.152 11.049 -30.652 1.00 87.56 298 GLY A N 1
ATOM 2338 C CA . GLY A 1 298 ? -1.002 11.544 -29.902 1.00 87.56 298 GLY A CA 1
ATOM 2339 C C . GLY A 1 298 ? -0.679 12.379 -28.666 1.00 87.56 298 GLY A C 1
ATOM 2340 O O . GLY A 1 298 ? 0.472 12.579 -28.295 1.00 87.56 298 GLY A O 1
ATOM 2341 N N . GLU A 1 299 ? -1.735 12.856 -28.015 1.00 90.62 299 GLU A N 1
ATOM 2342 C CA . GLU A 1 299 ? -1.672 13.750 -26.857 1.00 90.62 299 GLU A CA 1
ATOM 2343 C C . GLU A 1 299 ? -2.272 13.056 -25.622 1.00 90.62 299 GLU A C 1
ATOM 2345 O O . GLU A 1 299 ? -3.384 12.520 -25.678 1.00 90.62 299 GLU A O 1
ATOM 2350 N N . ILE A 1 300 ? -1.562 13.076 -24.489 1.00 92.06 300 ILE A N 1
ATOM 2351 C CA . ILE A 1 300 ? -2.015 12.467 -23.227 1.00 92.06 300 ILE A CA 1
ATOM 2352 C C . ILE A 1 300 ? -2.266 13.557 -22.190 1.00 92.06 300 ILE A C 1
ATOM 2354 O O . ILE A 1 300 ? -1.373 14.323 -21.832 1.00 92.06 300 ILE A O 1
ATOM 2358 N N . HIS A 1 301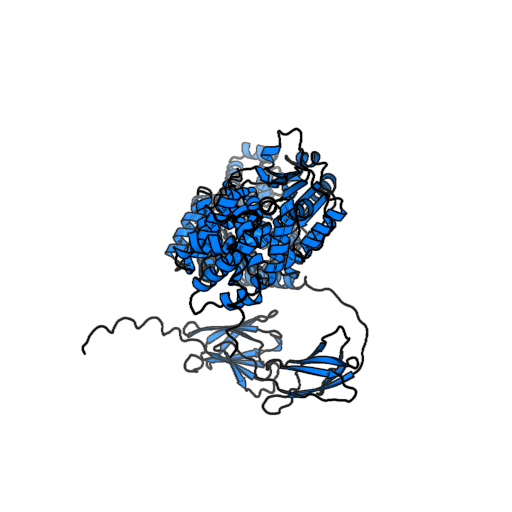 ? -3.494 13.626 -21.682 1.00 91.94 301 HIS A N 1
ATOM 2359 C CA . HIS A 1 301 ? -3.924 14.593 -20.677 1.00 91.94 301 HIS A CA 1
ATOM 2360 C C . HIS A 1 301 ? -4.056 13.945 -19.304 1.00 91.94 301 HIS A C 1
ATOM 2362 O O . HIS A 1 301 ? -4.884 13.061 -19.104 1.00 91.94 301 HIS A O 1
ATOM 2368 N N . PHE A 1 302 ? -3.325 14.473 -18.329 1.00 91.69 302 PHE A N 1
ATOM 2369 C CA . PHE A 1 302 ? -3.423 14.103 -16.920 1.00 91.69 302 PHE A CA 1
ATOM 2370 C C . PHE A 1 302 ? -4.302 15.122 -16.212 1.00 91.69 302 PHE A C 1
ATOM 2372 O O . PHE A 1 302 ? -3.978 16.311 -16.174 1.00 91.69 302 PHE A O 1
ATOM 2379 N N . ARG A 1 303 ? -5.457 14.703 -15.698 1.00 89.81 303 ARG A N 1
ATOM 2380 C CA . ARG A 1 303 ? -6.437 15.635 -15.129 1.00 89.81 303 ARG A CA 1
ATOM 2381 C C . ARG A 1 303 ? -7.020 15.087 -13.842 1.00 89.81 303 ARG A C 1
ATOM 2383 O O . ARG A 1 303 ? -7.502 13.962 -13.796 1.00 89.81 303 ARG A O 1
ATOM 2390 N N . THR A 1 304 ? -7.060 15.916 -12.807 1.00 87.06 304 THR A N 1
ATOM 2391 C CA . THR A 1 304 ? -7.891 15.622 -11.638 1.00 87.06 304 THR A CA 1
ATOM 2392 C C . THR A 1 304 ? -9.360 15.872 -11.975 1.00 87.06 304 THR A C 1
ATOM 2394 O O . THR A 1 304 ? -9.655 16.748 -12.801 1.00 87.06 304 THR A O 1
ATOM 2397 N N . PRO A 1 305 ? -10.310 15.180 -11.324 1.00 81.00 305 PRO A N 1
ATOM 2398 C CA . PRO A 1 305 ? -11.734 15.428 -11.511 1.00 81.00 305 PRO A CA 1
ATOM 2399 C C . PRO A 1 305 ? -12.089 16.915 -11.393 1.00 81.00 305 PRO A C 1
ATOM 2401 O O . PRO A 1 305 ? -12.839 17.431 -12.224 1.00 81.00 305 PRO A O 1
ATOM 2404 N N . GLN A 1 306 ? -11.490 17.636 -10.428 1.00 77.50 306 GLN A N 1
ATOM 2405 C CA . GLN A 1 306 ? -11.722 19.071 -10.213 1.00 77.50 306 GLN A CA 1
ATOM 2406 C C . GLN A 1 306 ? -11.460 19.914 -11.464 1.00 77.50 306 GLN A C 1
ATOM 2408 O O . GLN A 1 306 ? -12.202 20.860 -11.736 1.00 77.50 306 GLN A O 1
ATOM 2413 N N . SER A 1 307 ? -10.435 19.565 -12.241 1.00 80.62 307 SER A N 1
ATOM 2414 C CA . SER A 1 307 ? -10.055 20.295 -13.453 1.00 80.62 307 SER A CA 1
ATOM 2415 C C . SER A 1 307 ? -11.036 20.101 -14.622 1.00 80.62 307 SER A C 1
ATOM 2417 O O . SER A 1 307 ? -11.054 20.910 -15.553 1.00 80.62 307 SER A O 1
ATOM 2419 N N . LEU A 1 308 ? -11.893 19.074 -14.564 1.00 80.12 308 LEU A N 1
ATOM 2420 C CA . LEU A 1 308 ? -12.786 18.676 -15.656 1.00 80.12 308 LEU A CA 1
ATOM 2421 C C . LEU A 1 308 ? -14.210 19.255 -15.548 1.00 80.12 308 LEU A C 1
ATOM 2423 O O . LEU A 1 308 ? -14.922 19.257 -16.549 1.00 80.12 308 LEU A O 1
ATOM 2427 N N . ILE A 1 309 ? -14.620 19.802 -14.392 1.00 68.50 309 ILE A N 1
ATOM 2428 C CA . ILE A 1 309 ? -16.017 20.228 -14.096 1.00 68.50 309 ILE A CA 1
ATOM 2429 C C . ILE A 1 309 ? -16.566 21.268 -15.075 1.00 68.50 309 ILE A C 1
ATOM 2431 O O . ILE A 1 309 ? -17.763 21.321 -15.338 1.00 68.50 309 ILE A O 1
ATOM 2435 N N . ASN A 1 310 ? -15.701 22.137 -15.589 1.00 67.75 310 ASN A N 1
ATOM 2436 C CA . ASN A 1 310 ? -16.121 23.277 -16.404 1.00 67.75 310 ASN A CA 1
ATOM 2437 C C . ASN A 1 310 ? -16.003 23.013 -17.912 1.00 67.75 310 ASN A C 1
ATOM 2439 O O . ASN A 1 310 ? -16.129 23.949 -18.705 1.00 67.75 310 ASN A O 1
ATOM 2443 N N . GLN A 1 311 ? -15.736 21.770 -18.315 1.00 70.44 311 GLN A N 1
ATOM 2444 C CA . GLN A 1 311 ? -15.632 21.395 -19.721 1.00 70.44 311 GLN A CA 1
ATOM 2445 C C . GLN A 1 311 ? -16.987 20.914 -20.239 1.00 70.44 311 GLN A C 1
ATOM 2447 O O . GLN A 1 311 ? -17.675 20.128 -19.602 1.00 70.44 311 GLN A O 1
ATOM 2452 N N . SER A 1 312 ? -17.387 21.413 -21.407 1.00 60.25 312 SER A N 1
ATOM 2453 C CA . SER A 1 312 ? -18.652 21.044 -22.055 1.00 60.25 312 SER A CA 1
ATOM 2454 C C . SER A 1 312 ? -18.504 19.926 -23.087 1.00 60.25 312 SER A C 1
ATOM 2456 O O . SER A 1 312 ? -19.503 19.457 -23.628 1.00 60.25 312 SER A O 1
ATOM 2458 N N . HIS A 1 313 ? -17.270 19.539 -23.410 1.00 70.00 313 HIS A N 1
ATOM 2459 C CA . HIS A 1 313 ? -16.963 18.520 -24.402 1.00 70.00 313 HIS A CA 1
ATOM 2460 C C . HIS A 1 313 ? -15.618 17.865 -24.085 1.00 70.00 313 HIS A C 1
ATOM 2462 O O . HIS A 1 313 ? -14.659 18.566 -23.759 1.00 70.00 313 HIS A O 1
ATOM 2468 N N . TYR A 1 314 ? -15.560 16.543 -24.234 1.00 75.12 314 TYR A N 1
ATOM 2469 C CA . TYR A 1 314 ? -14.398 15.714 -23.928 1.00 75.12 314 TYR A CA 1
ATOM 2470 C C . TYR A 1 314 ? -13.986 14.935 -25.190 1.00 75.12 314 TYR A C 1
ATOM 2472 O O . TYR A 1 314 ? -14.462 13.823 -25.400 1.00 75.12 314 TYR A O 1
ATOM 2480 N N . PRO A 1 315 ? -13.170 15.528 -26.080 1.00 80.38 315 PRO A N 1
ATOM 2481 C CA . PRO A 1 315 ? -12.769 14.902 -27.339 1.00 80.38 315 PRO A CA 1
ATOM 2482 C C . PRO A 1 315 ? -11.586 13.947 -27.115 1.00 80.38 315 PRO A C 1
ATOM 2484 O O . PRO A 1 315 ? -10.471 14.259 -27.532 1.00 80.38 315 PRO A O 1
ATOM 2487 N N . TYR A 1 316 ? -11.819 12.839 -26.408 1.00 88.06 316 TYR A N 1
ATOM 2488 C CA . TYR A 1 316 ? -10.805 11.821 -26.112 1.00 88.06 316 TYR A CA 1
ATOM 2489 C C . TYR A 1 316 ? -11.180 10.484 -26.739 1.00 88.06 316 TYR A C 1
ATOM 2491 O O . TYR A 1 316 ? -12.319 10.046 -26.617 1.00 88.06 316 TYR A O 1
ATOM 2499 N N . ASP A 1 317 ? -10.208 9.828 -27.363 1.00 89.00 317 ASP A N 1
ATOM 2500 C CA . ASP A 1 317 ? -10.353 8.524 -28.008 1.00 89.00 317 ASP A CA 1
ATOM 2501 C C . ASP A 1 317 ? -10.228 7.369 -27.000 1.00 89.00 317 ASP A C 1
ATOM 2503 O O . ASP A 1 317 ? -10.790 6.293 -27.217 1.00 89.00 317 ASP A O 1
ATOM 2507 N N . LEU A 1 318 ? -9.517 7.585 -25.886 1.00 91.19 318 LEU A N 1
ATOM 2508 C CA . LEU A 1 318 ? -9.432 6.664 -24.749 1.00 91.19 318 LEU A CA 1
ATOM 2509 C C . LEU A 1 318 ? -9.472 7.433 -23.425 1.00 91.19 318 LEU A C 1
ATOM 2511 O O . LEU A 1 318 ? -8.744 8.408 -23.234 1.00 91.19 318 LEU A O 1
ATOM 2515 N N . VAL A 1 319 ? -10.284 6.946 -22.491 1.00 92.50 319 VAL A N 1
ATOM 2516 C CA . VAL A 1 319 ? -10.348 7.445 -21.116 1.00 92.50 319 VAL A CA 1
ATOM 2517 C C . VAL A 1 319 ? -9.919 6.345 -20.150 1.00 92.50 319 VAL A C 1
ATOM 2519 O O . VAL A 1 319 ? -10.500 5.261 -20.131 1.00 92.50 319 VAL A O 1
ATOM 2522 N N . VAL A 1 320 ? -8.920 6.644 -19.327 1.00 93.81 320 VAL A N 1
ATOM 2523 C CA . VAL A 1 320 ? -8.446 5.797 -18.232 1.00 93.81 320 VAL A CA 1
ATOM 2524 C C . VAL A 1 320 ? -8.862 6.455 -16.922 1.00 93.81 320 VAL A C 1
ATOM 2526 O O . VAL A 1 320 ? -8.466 7.586 -16.635 1.00 93.81 320 VAL A O 1
ATOM 2529 N N . LEU A 1 321 ? -9.690 5.769 -16.137 1.00 90.56 321 LEU A N 1
ATOM 2530 C CA . LEU A 1 321 ? -10.130 6.245 -14.825 1.00 90.56 321 LEU A CA 1
ATOM 2531 C C . LEU A 1 321 ? -9.455 5.422 -13.736 1.00 90.56 321 LEU A C 1
ATOM 2533 O O . LEU A 1 321 ? -9.767 4.244 -13.596 1.00 90.56 321 LEU A O 1
ATOM 2537 N N . ASP A 1 322 ? -8.580 6.039 -12.953 1.00 88.06 322 ASP A N 1
ATOM 2538 C CA . ASP A 1 322 ? -7.959 5.400 -11.797 1.00 88.06 322 ASP A CA 1
ATOM 2539 C C . ASP A 1 322 ? -8.793 5.614 -10.525 1.00 88.06 322 ASP A C 1
ATOM 2541 O O . ASP A 1 322 ? -9.415 6.659 -10.331 1.00 88.06 322 ASP A O 1
ATOM 2545 N N . GLU A 1 323 ? -8.835 4.603 -9.661 1.00 81.12 323 GLU A N 1
ATOM 2546 C CA . GLU A 1 323 ? -9.695 4.524 -8.471 1.00 81.12 323 GLU A CA 1
ATOM 2547 C C . GLU A 1 323 ? -11.161 4.940 -8.723 1.00 81.12 323 GLU A C 1
ATOM 2549 O O . GLU A 1 323 ? -11.770 5.747 -8.007 1.00 81.12 323 GLU A O 1
ATOM 2554 N N . ALA A 1 324 ? -11.753 4.345 -9.761 1.00 79.69 324 ALA A N 1
ATOM 2555 C CA . ALA A 1 324 ? -13.045 4.739 -10.315 1.00 79.69 324 ALA A CA 1
ATOM 2556 C C . ALA A 1 324 ? -14.221 4.715 -9.318 1.00 79.69 324 ALA A C 1
ATOM 2558 O O . ALA A 1 324 ? -15.214 5.430 -9.494 1.00 79.69 324 ALA A O 1
ATOM 2559 N N . HIS A 1 325 ? -14.106 3.953 -8.229 1.00 75.44 325 HIS A N 1
ATOM 2560 C CA . HIS A 1 325 ? -15.084 3.939 -7.143 1.00 75.44 325 HIS A CA 1
ATOM 2561 C C . HIS A 1 325 ? -15.284 5.313 -6.478 1.00 75.44 325 HIS A C 1
ATOM 2563 O O . HIS A 1 325 ? -16.352 5.566 -5.917 1.00 75.44 325 HIS A O 1
ATOM 2569 N N . HIS A 1 326 ? -14.306 6.227 -6.537 1.00 71.06 326 HIS A N 1
ATOM 2570 C CA . HIS A 1 326 ? -14.465 7.588 -6.007 1.00 71.06 326 HIS A CA 1
ATOM 2571 C C . HIS A 1 326 ? -15.444 8.423 -6.837 1.00 71.06 326 HIS A C 1
ATOM 2573 O O . HIS A 1 326 ? -16.000 9.407 -6.346 1.00 71.06 326 HIS A O 1
ATOM 2579 N N . TYR A 1 327 ? -15.689 8.016 -8.082 1.00 67.31 327 TYR A N 1
ATOM 2580 C CA . TYR A 1 327 ? -16.557 8.721 -9.019 1.00 67.31 327 TYR A CA 1
ATOM 2581 C C . TYR A 1 327 ? -17.991 8.170 -9.000 1.00 67.31 327 TYR A C 1
ATOM 2583 O O . TYR A 1 327 ? -18.920 8.832 -9.464 1.00 67.31 327 TYR A O 1
ATOM 2591 N N . ALA A 1 328 ? -18.213 6.989 -8.414 1.00 59.03 328 ALA A N 1
ATOM 2592 C CA . ALA A 1 328 ? -19.477 6.268 -8.530 1.00 59.03 328 ALA A CA 1
ATOM 2593 C C . ALA A 1 328 ? -20.492 6.506 -7.377 1.00 59.03 328 ALA A C 1
ATOM 2595 O O . ALA A 1 328 ? -21.688 6.318 -7.591 1.00 59.03 328 ALA A O 1
ATOM 2596 N N . THR A 1 329 ? -20.116 7.053 -6.213 1.00 58.41 329 THR A N 1
ATOM 2597 C CA . THR A 1 329 ? -20.970 7.175 -4.990 1.00 58.41 329 THR A CA 1
ATOM 2598 C C . THR A 1 329 ? -22.101 8.234 -5.001 1.00 58.41 329 THR A C 1
ATOM 2600 O O . THR A 1 329 ? -22.652 8.606 -3.966 1.00 58.41 329 THR A O 1
ATOM 2603 N N . GLY A 1 330 ? -22.498 8.771 -6.152 1.00 51.53 330 GLY A N 1
ATOM 2604 C CA . GLY A 1 330 ? -23.709 9.610 -6.277 1.00 51.53 330 GLY A CA 1
ATOM 2605 C C . GLY A 1 330 ? -23.594 11.060 -5.784 1.00 51.53 330 GLY A C 1
ATOM 2606 O O . GLY A 1 330 ? -24.416 11.887 -6.173 1.00 51.53 330 GLY A O 1
ATOM 2607 N N . ARG A 1 331 ? -22.582 11.416 -4.981 1.00 47.97 331 ARG A N 1
ATOM 2608 C CA . ARG A 1 331 ? -22.329 12.803 -4.547 1.00 47.97 331 ARG A CA 1
ATOM 2609 C C . ARG A 1 331 ? -21.164 13.411 -5.333 1.00 47.97 331 ARG A C 1
ATOM 2611 O O . ARG A 1 331 ? -20.046 12.917 -5.272 1.00 47.97 331 ARG A O 1
ATOM 2618 N N . GLY A 1 332 ? -21.418 14.511 -6.043 1.00 59.25 332 GLY A N 1
ATOM 2619 C CA . GLY A 1 332 ? -20.393 15.264 -6.777 1.00 59.25 332 GLY A CA 1
ATOM 2620 C C . GLY A 1 332 ? -20.125 14.733 -8.190 1.00 59.25 332 GLY A C 1
ATOM 2621 O O . GLY A 1 332 ? -20.899 15.003 -9.097 1.00 59.25 332 GLY A O 1
ATOM 2622 N N . TRP A 1 333 ? -19.016 14.011 -8.369 1.00 61.12 333 TRP A N 1
ATOM 2623 C CA . TRP A 1 333 ? -18.302 13.766 -9.641 1.00 61.12 333 TRP A CA 1
ATOM 2624 C C . TRP A 1 333 ? -18.927 12.764 -10.607 1.00 61.12 333 TRP A C 1
ATOM 2626 O O . TRP A 1 333 ? -18.433 12.594 -11.717 1.00 61.12 333 TRP A O 1
ATOM 2636 N N . GLY A 1 334 ? -19.983 12.069 -10.198 1.00 60.97 334 GLY A N 1
ATOM 2637 C CA . GLY A 1 334 ? -20.503 10.954 -10.981 1.00 60.97 334 GLY A CA 1
ATOM 2638 C C . GLY A 1 334 ? -21.225 11.344 -12.272 1.00 60.97 334 GLY A C 1
ATOM 2639 O O . GLY A 1 334 ? -21.485 10.461 -13.082 1.00 60.97 334 GLY A O 1
ATOM 2640 N N . ASP A 1 335 ? -21.503 12.635 -12.480 1.00 66.69 335 ASP A N 1
ATOM 2641 C CA . ASP A 1 335 ? -21.977 13.170 -13.763 1.00 66.69 335 ASP A CA 1
ATOM 2642 C C . ASP A 1 335 ? -20.867 13.117 -14.830 1.00 66.69 335 ASP A C 1
ATOM 2644 O O . ASP A 1 335 ? -21.151 13.078 -16.020 1.00 66.69 335 ASP A O 1
ATOM 2648 N N . LEU A 1 336 ? -19.586 13.077 -14.439 1.00 71.75 336 LEU A N 1
ATOM 2649 C CA . LEU A 1 336 ? -18.458 12.988 -15.374 1.00 71.75 336 LEU A CA 1
ATOM 2650 C C . LEU A 1 336 ? -18.513 11.694 -16.204 1.00 71.75 336 LEU A C 1
ATOM 2652 O O . LEU A 1 336 ? -18.243 11.717 -17.401 1.00 71.75 336 LEU A O 1
ATOM 2656 N N . LEU A 1 337 ? -18.958 10.590 -15.591 1.00 73.38 337 LEU A N 1
ATOM 2657 C CA . LEU A 1 337 ? -19.151 9.304 -16.268 1.00 73.38 337 LEU A CA 1
ATOM 2658 C C . LEU A 1 337 ? -20.230 9.366 -17.361 1.00 73.38 337 LEU A C 1
ATOM 2660 O O . LEU A 1 337 ? -20.202 8.558 -18.283 1.00 73.38 337 LEU A O 1
ATOM 2664 N N . ASP A 1 338 ? -21.159 10.324 -17.283 1.00 71.88 338 ASP A N 1
ATOM 2665 C CA . ASP A 1 338 ? -22.223 10.500 -18.278 1.00 71.88 338 ASP A CA 1
ATOM 2666 C C . ASP A 1 338 ? -21.740 11.167 -19.575 1.00 71.88 338 ASP A C 1
ATOM 2668 O O . ASP A 1 338 ? -22.511 11.266 -20.526 1.00 71.88 338 ASP A O 1
ATOM 2672 N N . HIS A 1 339 ? -20.492 11.641 -19.621 1.00 72.12 339 HIS A N 1
ATOM 2673 C CA . HIS A 1 339 ? -19.961 12.402 -20.752 1.00 72.12 339 HIS A CA 1
ATOM 2674 C C . HIS A 1 339 ? -18.974 11.616 -21.632 1.00 72.12 339 HIS A C 1
ATOM 2676 O O . HIS A 1 339 ? -18.483 12.169 -22.618 1.00 72.12 339 HIS A O 1
ATOM 2682 N N . PHE A 1 340 ? -18.669 10.356 -21.295 1.00 75.19 340 PHE A N 1
ATOM 2683 C CA . PHE A 1 340 ? -17.706 9.531 -22.031 1.00 75.19 340 PHE A CA 1
ATOM 2684 C C . PHE A 1 340 ? -18.393 8.439 -22.866 1.00 75.19 340 PHE A C 1
ATOM 2686 O O . PHE A 1 340 ? -18.707 7.342 -22.390 1.00 75.19 340 PHE A O 1
ATOM 2693 N N . ASP A 1 341 ? -18.570 8.728 -24.155 1.00 67.88 341 ASP A N 1
ATOM 2694 C CA . ASP A 1 341 ? -19.171 7.814 -25.138 1.00 67.88 341 ASP A CA 1
ATOM 2695 C C . ASP A 1 341 ? -18.134 6.954 -25.900 1.00 67.88 341 ASP A C 1
ATOM 2697 O O . ASP A 1 341 ? -18.512 6.020 -26.601 1.00 67.88 341 ASP A O 1
ATOM 2701 N N . GLU A 1 342 ? -16.834 7.201 -25.710 1.00 77.00 342 GLU A N 1
ATOM 2702 C CA . GLU A 1 342 ? -15.728 6.547 -26.438 1.00 77.00 342 GLU A CA 1
ATOM 2703 C C . GLU A 1 342 ? -15.116 5.353 -25.664 1.00 77.00 342 GLU A C 1
ATOM 2705 O O . GLU A 1 342 ? -15.741 4.808 -24.750 1.00 77.00 342 GLU A O 1
ATOM 2710 N N . ASN A 1 343 ? -13.912 4.896 -26.027 1.00 89.12 343 ASN A N 1
ATOM 2711 C CA . ASN A 1 343 ? -13.244 3.786 -25.336 1.00 89.12 343 ASN A CA 1
ATOM 2712 C C . ASN A 1 343 ? -12.919 4.181 -23.893 1.00 89.12 343 ASN A C 1
ATOM 2714 O O . ASN A 1 343 ? -12.363 5.253 -23.644 1.00 89.12 343 ASN A O 1
ATOM 2718 N N . ILE A 1 344 ? -13.239 3.310 -22.940 1.00 91.56 344 ILE A N 1
ATOM 2719 C CA . ILE A 1 344 ? -13.056 3.597 -21.519 1.00 91.56 344 ILE A CA 1
ATOM 2720 C C . ILE A 1 344 ? -12.607 2.350 -20.767 1.00 91.56 344 ILE A C 1
ATOM 2722 O O . ILE A 1 344 ? -13.186 1.268 -20.904 1.00 91.56 344 ILE A O 1
ATOM 2726 N N . ILE A 1 345 ? -11.579 2.520 -19.946 1.00 93.56 345 ILE A N 1
ATOM 2727 C CA . ILE A 1 345 ? -11.161 1.536 -18.957 1.00 93.56 345 ILE A CA 1
ATOM 2728 C C . ILE A 1 345 ? -11.171 2.201 -17.586 1.00 93.56 345 ILE A C 1
ATOM 2730 O O . ILE A 1 345 ? -10.519 3.220 -17.357 1.00 93.56 345 ILE A O 1
ATOM 2734 N N . ALA A 1 346 ? -11.966 1.650 -16.678 1.00 91.19 346 ALA A N 1
ATOM 2735 C CA . ALA A 1 346 ? -12.002 2.102 -15.297 1.00 91.19 346 ALA A CA 1
ATOM 2736 C C . ALA A 1 346 ? -11.312 1.077 -14.399 1.00 91.19 346 ALA A C 1
ATOM 2738 O O . ALA A 1 346 ? -11.631 -0.107 -14.431 1.00 91.19 346 ALA A O 1
ATOM 2739 N N . LEU A 1 347 ? -10.371 1.540 -13.595 1.00 90.19 347 LEU A N 1
ATOM 2740 C CA . LEU A 1 347 ? -9.603 0.750 -12.651 1.00 90.19 347 LEU A CA 1
ATOM 2741 C C . LEU A 1 347 ? -10.155 1.059 -11.262 1.00 90.19 347 LEU A C 1
ATOM 2743 O O . LEU A 1 347 ? -10.150 2.208 -10.825 1.00 90.19 347 LEU A O 1
ATOM 2747 N N . SER A 1 348 ? -10.680 0.056 -10.567 1.00 83.25 348 SER A N 1
ATOM 2748 C CA . SER A 1 348 ? -11.213 0.217 -9.214 1.00 83.25 348 SER A CA 1
ATOM 2749 C C . SER A 1 348 ? -10.509 -0.728 -8.253 1.00 83.25 348 SER A C 1
ATOM 2751 O O . SER A 1 348 ? -10.238 -1.869 -8.606 1.00 83.25 348 SER A O 1
ATOM 2753 N N . GLY A 1 349 ? -10.225 -0.258 -7.033 1.00 70.94 349 GLY A N 1
ATOM 2754 C CA . GLY A 1 349 ? -10.035 -1.146 -5.880 1.00 70.94 349 GLY A CA 1
ATOM 2755 C C . GLY A 1 349 ? -11.318 -1.911 -5.538 1.00 70.94 349 GLY A C 1
ATOM 2756 O O . GLY A 1 349 ? -12.392 -1.316 -5.694 1.00 70.94 349 GLY A O 1
ATOM 2757 N N . SER A 1 350 ? -11.166 -3.159 -5.072 1.00 61.56 350 SER A N 1
ATOM 2758 C CA . SER A 1 350 ? -12.217 -4.093 -4.611 1.00 61.56 350 SER A CA 1
ATOM 2759 C C . SER A 1 350 ? -13.498 -3.375 -4.170 1.00 61.56 350 SER A C 1
ATOM 2761 O O . SER A 1 350 ? -13.561 -2.746 -3.115 1.00 61.56 350 SER A O 1
ATOM 2763 N N . VAL A 1 351 ? -14.541 -3.422 -4.999 1.00 50.56 351 VAL A N 1
ATOM 2764 C CA . VAL A 1 351 ? -15.811 -2.718 -4.731 1.00 50.56 351 VAL A CA 1
ATOM 2765 C C . VAL A 1 351 ? -16.607 -3.391 -3.599 1.00 50.56 351 VAL A C 1
ATOM 2767 O O . VAL A 1 351 ? -17.351 -2.715 -2.887 1.00 50.56 351 VAL A O 1
ATOM 2770 N N . ASP A 1 352 ? -16.382 -4.689 -3.372 1.00 45.72 352 ASP A N 1
ATOM 2771 C CA . ASP A 1 352 ? -17.045 -5.504 -2.336 1.00 45.72 352 ASP A CA 1
ATOM 2772 C C . ASP A 1 352 ? -16.599 -5.177 -0.901 1.00 45.72 352 ASP A C 1
ATOM 2774 O O . ASP A 1 352 ? -17.281 -5.480 0.073 1.00 45.72 352 ASP A O 1
ATOM 2778 N N . ASP A 1 353 ? -15.487 -4.466 -0.767 1.00 50.00 353 ASP A N 1
ATOM 2779 C CA . ASP A 1 353 ? -14.826 -4.136 0.492 1.00 50.00 353 ASP A CA 1
ATOM 2780 C C . ASP A 1 353 ? -15.474 -2.965 1.262 1.00 50.00 353 ASP A C 1
ATOM 2782 O O . ASP A 1 353 ? -14.928 -2.461 2.255 1.00 50.00 353 ASP A O 1
ATOM 2786 N N . ARG A 1 354 ? -16.634 -2.496 0.787 1.00 45.66 354 ARG A N 1
ATOM 2787 C CA . ARG A 1 354 ? -17.339 -1.301 1.281 1.00 45.66 354 ARG A CA 1
ATOM 2788 C C . ARG A 1 354 ? -18.732 -1.573 1.850 1.00 45.66 354 ARG A C 1
ATOM 2790 O O . ARG A 1 354 ? -19.459 -0.620 2.129 1.00 45.66 354 ARG A O 1
ATOM 2797 N N . GLY A 1 355 ? -19.094 -2.838 2.060 1.00 50.16 355 GLY A N 1
ATOM 2798 C CA . GLY A 1 355 ? -20.368 -3.205 2.680 1.00 50.16 355 GLY A CA 1
ATOM 2799 C C . GLY A 1 355 ? -21.575 -2.810 1.820 1.00 50.16 355 GLY A C 1
ATOM 2800 O O . GLY A 1 355 ? -21.578 -3.024 0.614 1.00 50.16 355 GLY A O 1
ATOM 2801 N N . SER A 1 356 ? -22.608 -2.219 2.426 1.00 42.81 356 SER A N 1
ATOM 2802 C CA . SER A 1 356 ? -23.943 -2.016 1.825 1.00 42.81 356 SER A CA 1
ATOM 2803 C C . SER A 1 356 ? -24.026 -1.096 0.592 1.00 42.81 356 SER A C 1
ATOM 2805 O O . SER A 1 356 ? -25.064 -1.076 -0.070 1.00 42.81 356 SER A O 1
ATOM 2807 N N . ASP A 1 357 ? -22.959 -0.362 0.261 1.00 52.59 357 ASP A N 1
ATOM 2808 C CA . ASP A 1 357 ? -22.885 0.515 -0.919 1.00 52.59 357 ASP A CA 1
ATOM 2809 C C . ASP A 1 357 ? -22.244 -0.166 -2.153 1.00 52.59 357 ASP A C 1
ATOM 2811 O O . ASP A 1 357 ? -22.212 0.443 -3.230 1.00 52.59 357 ASP A O 1
ATOM 2815 N N . SER A 1 358 ? -21.740 -1.406 -2.033 1.00 62.00 358 SER A N 1
ATOM 2816 C CA . SER A 1 358 ? -21.050 -2.126 -3.121 1.00 62.00 358 SER A CA 1
ATOM 2817 C C . SER A 1 358 ? -21.951 -2.343 -4.342 1.00 62.00 358 SER A C 1
ATOM 2819 O O . SER A 1 358 ? -21.559 -2.014 -5.463 1.00 62.00 358 SER A O 1
ATOM 2821 N N . ASP A 1 359 ? -23.189 -2.788 -4.119 1.00 66.25 359 ASP A N 1
ATOM 2822 C CA . ASP A 1 359 ? -24.163 -3.071 -5.177 1.00 66.25 359 ASP A CA 1
ATOM 2823 C C . ASP A 1 359 ? -24.505 -1.805 -5.981 1.00 66.25 359 ASP A C 1
ATOM 2825 O O . ASP A 1 359 ? -24.551 -1.818 -7.210 1.00 66.25 359 ASP A O 1
ATOM 2829 N N . VAL A 1 360 ? -24.676 -0.666 -5.299 1.00 68.75 360 VAL A N 1
ATOM 2830 C CA . VAL A 1 360 ? -25.001 0.623 -5.938 1.00 68.75 360 VAL A CA 1
ATOM 2831 C C . VAL A 1 360 ? -23.828 1.138 -6.778 1.00 68.75 360 VAL A C 1
ATOM 2833 O O . VAL A 1 360 ? -24.023 1.717 -7.852 1.00 68.75 360 VAL A O 1
ATOM 2836 N N . LEU A 1 361 ? -22.604 0.948 -6.284 1.00 70.06 361 LEU A N 1
ATOM 2837 C CA . LEU A 1 361 ? -21.372 1.308 -6.981 1.00 70.06 361 LEU A CA 1
ATOM 2838 C C . LEU A 1 361 ? -21.167 0.458 -8.234 1.00 70.06 361 LEU A C 1
ATOM 2840 O O . LEU A 1 361 ? -20.911 1.012 -9.308 1.00 70.06 361 LEU A O 1
ATOM 2844 N N . GLN A 1 362 ? -21.318 -0.860 -8.094 1.00 75.25 362 GLN A N 1
ATOM 2845 C CA . GLN A 1 362 ? -21.232 -1.812 -9.192 1.00 75.25 362 GLN A CA 1
ATOM 2846 C C . GLN A 1 362 ? -22.271 -1.491 -10.264 1.00 75.25 362 GLN A C 1
ATOM 2848 O O . GLN A 1 362 ? -21.898 -1.282 -11.419 1.00 75.25 362 GLN A O 1
ATOM 2853 N N . ASP A 1 363 ? -23.540 -1.338 -9.878 1.00 77.00 363 ASP A N 1
ATOM 2854 C CA . ASP A 1 363 ? -24.618 -0.979 -10.796 1.00 77.00 363 ASP A CA 1
ATOM 2855 C C . ASP A 1 363 ? -24.275 0.294 -11.574 1.00 77.00 363 ASP A C 1
ATOM 2857 O O . ASP A 1 363 ? -24.514 0.395 -12.780 1.00 77.00 363 ASP A O 1
ATOM 2861 N N . ARG A 1 364 ? -23.699 1.305 -10.916 1.00 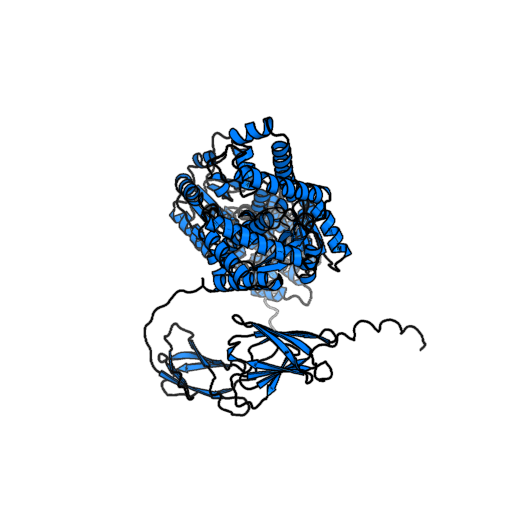77.12 364 ARG A N 1
ATOM 2862 C CA . ARG A 1 364 ? -23.363 2.557 -11.596 1.00 77.12 364 ARG A CA 1
ATOM 2863 C C . ARG A 1 364 ? -22.194 2.410 -12.569 1.00 77.12 364 ARG A C 1
ATOM 2865 O O . ARG A 1 364 ? -22.276 2.968 -13.664 1.00 77.12 364 ARG A O 1
ATOM 2872 N N . LEU A 1 365 ? -21.132 1.696 -12.195 1.00 82.25 365 LEU A N 1
ATOM 2873 C CA . LEU A 1 365 ? -19.995 1.440 -13.086 1.00 82.25 365 LEU A CA 1
ATOM 2874 C C . LEU A 1 365 ? -20.433 0.597 -14.291 1.00 82.25 365 LEU A C 1
ATOM 2876 O O . LEU A 1 365 ? -20.143 0.976 -15.426 1.00 82.25 365 LEU A O 1
ATOM 2880 N N . GLU A 1 366 ? -21.215 -0.462 -14.066 1.00 84.75 366 GLU A N 1
ATOM 2881 C CA . GLU A 1 366 ? -21.757 -1.314 -15.130 1.00 84.75 366 GLU A CA 1
ATOM 2882 C C . GLU A 1 366 ? -22.636 -0.534 -16.111 1.00 84.75 366 GLU A C 1
ATOM 2884 O O . GLU A 1 366 ? -22.502 -0.679 -17.327 1.00 84.75 366 GLU A O 1
ATOM 2889 N N . ASN A 1 367 ? -23.500 0.346 -15.597 1.00 81.38 367 ASN A N 1
ATOM 2890 C CA . ASN A 1 367 ? -24.413 1.130 -16.424 1.00 81.38 367 ASN A CA 1
ATOM 2891 C C . ASN A 1 367 ? -23.732 2.253 -17.226 1.00 81.38 367 ASN A C 1
ATOM 2893 O O . ASN A 1 367 ? -24.318 2.722 -18.204 1.00 81.38 367 ASN A O 1
ATOM 2897 N N . LYS A 1 368 ? -22.560 2.747 -16.800 1.00 80.31 368 LYS A N 1
ATOM 2898 C CA . LYS A 1 368 ? -21.931 3.956 -17.375 1.00 80.31 368 LYS A CA 1
ATOM 2899 C C . LYS A 1 368 ? -20.606 3.692 -18.078 1.00 80.31 368 LYS A C 1
ATOM 2901 O O . LYS A 1 368 ? -20.372 4.210 -19.167 1.00 80.31 368 LYS A O 1
ATOM 2906 N N . VAL A 1 369 ? -19.751 2.869 -17.485 1.00 83.25 369 VAL A N 1
ATOM 2907 C CA . VAL A 1 369 ? -18.448 2.519 -18.056 1.00 83.25 369 VAL A CA 1
ATOM 2908 C C . VAL A 1 369 ? -18.604 1.329 -19.001 1.00 83.25 369 VAL A C 1
ATOM 2910 O O . VAL A 1 369 ? -18.204 1.404 -20.163 1.00 83.25 369 VAL A O 1
ATOM 2913 N N . GLY A 1 370 ? -19.244 0.262 -18.525 1.00 84.88 370 GLY A N 1
ATOM 2914 C CA . GLY A 1 370 ? -19.423 -0.998 -19.244 1.00 84.88 370 GLY A CA 1
ATOM 2915 C C . GLY A 1 370 ? -19.316 -2.191 -18.298 1.00 84.88 370 GLY A C 1
ATOM 2916 O O . GLY A 1 370 ? -19.134 -2.019 -17.096 1.00 84.88 370 GLY A O 1
ATOM 2917 N N . ARG A 1 371 ? -19.408 -3.414 -18.832 1.00 89.56 371 ARG A N 1
ATOM 2918 C CA . ARG A 1 371 ? -19.353 -4.646 -18.023 1.00 89.56 371 ARG A CA 1
ATOM 2919 C C . ARG A 1 371 ? -18.071 -4.734 -17.180 1.00 89.56 371 ARG A C 1
ATOM 2921 O O . ARG A 1 371 ? -17.023 -4.223 -17.584 1.00 89.56 371 ARG A O 1
ATOM 2928 N N . ARG A 1 372 ? -18.125 -5.468 -16.066 1.00 92.00 372 ARG A N 1
ATOM 2929 C CA . ARG A 1 372 ? -16.924 -5.857 -15.314 1.00 92.00 372 ARG A CA 1
ATOM 2930 C C . ARG A 1 372 ? -16.041 -6.764 -16.177 1.00 92.00 372 ARG A C 1
ATOM 2932 O O . ARG A 1 372 ? -16.484 -7.843 -16.567 1.00 92.00 372 ARG A O 1
ATOM 2939 N N . ILE A 1 373 ? -14.824 -6.323 -16.497 1.00 93.62 373 ILE A N 1
ATOM 2940 C CA . ILE A 1 373 ? -13.886 -7.060 -17.369 1.00 93.62 373 ILE A CA 1
ATOM 2941 C C . ILE A 1 373 ? -13.044 -8.070 -16.591 1.00 93.62 373 ILE A C 1
ATOM 2943 O O . ILE A 1 373 ? -12.761 -9.147 -17.102 1.00 93.62 373 ILE A O 1
ATOM 2947 N N . LYS A 1 374 ? -12.702 -7.763 -15.339 1.00 91.56 374 LYS A N 1
ATOM 2948 C CA . LYS A 1 374 ? -12.001 -8.669 -14.428 1.00 91.56 374 LYS A CA 1
ATOM 2949 C C . LYS A 1 374 ? -12.399 -8.334 -12.999 1.00 91.56 374 LYS A C 1
ATOM 2951 O O . LYS A 1 374 ? -12.609 -7.166 -12.673 1.00 91.56 374 LYS A O 1
ATOM 2956 N N . ARG A 1 375 ? -12.516 -9.374 -12.180 1.00 88.94 375 ARG A N 1
ATOM 2957 C CA . ARG A 1 375 ? -12.478 -9.291 -10.723 1.00 88.94 375 ARG A CA 1
ATOM 2958 C C . ARG A 1 375 ? -11.221 -10.028 -10.283 1.00 88.94 375 ARG A C 1
ATOM 2960 O O . ARG A 1 375 ? -11.005 -11.145 -10.748 1.00 88.94 375 ARG A O 1
ATOM 2967 N N . TYR A 1 376 ? -10.407 -9.385 -9.464 1.00 84.69 376 TYR A N 1
ATOM 2968 C CA . TYR A 1 376 ? -9.175 -9.952 -8.936 1.00 84.69 376 TYR A CA 1
ATOM 2969 C C . TYR A 1 376 ? -8.955 -9.404 -7.529 1.00 84.69 376 TYR A C 1
ATOM 2971 O O . TYR A 1 376 ? -8.543 -8.258 -7.354 1.00 84.69 376 TYR A O 1
ATOM 2979 N N . ASP A 1 377 ? -9.354 -10.178 -6.530 1.00 75.06 377 ASP A N 1
ATOM 2980 C CA . ASP A 1 377 ? -9.292 -9.793 -5.123 1.00 75.06 377 ASP A CA 1
ATOM 2981 C C . ASP A 1 377 ? -7.932 -10.128 -4.498 1.00 75.06 377 ASP A C 1
ATOM 2983 O O . ASP A 1 377 ? -7.015 -10.615 -5.159 1.00 75.06 377 ASP A O 1
ATOM 2987 N N . ILE A 1 378 ? -7.780 -9.768 -3.222 1.00 70.31 378 ILE A N 1
ATOM 2988 C CA . ILE A 1 378 ? -6.542 -9.988 -2.469 1.00 70.31 378 ILE A CA 1
ATOM 2989 C C . ILE A 1 378 ? -6.271 -11.486 -2.308 1.00 70.31 378 ILE A C 1
ATOM 2991 O O . ILE A 1 378 ? -5.118 -11.885 -2.399 1.00 70.31 378 ILE A O 1
ATOM 2995 N N . GLU A 1 379 ? -7.316 -12.301 -2.131 1.00 69.75 379 GLU A N 1
ATOM 2996 C CA . GLU A 1 379 ? -7.204 -13.758 -2.006 1.00 69.75 379 GLU A CA 1
ATOM 2997 C C . GLU A 1 379 ? -6.590 -14.372 -3.267 1.00 69.75 379 GLU A C 1
ATOM 2999 O O . GLU A 1 379 ? -5.528 -14.984 -3.184 1.00 69.75 379 GLU A O 1
ATOM 3004 N N . SER A 1 380 ? -7.172 -14.096 -4.442 1.00 74.56 380 SER A N 1
ATOM 3005 C CA . SER A 1 380 ? -6.611 -14.550 -5.724 1.00 74.56 380 SER A CA 1
ATOM 3006 C C . SER A 1 380 ? -5.159 -14.075 -5.896 1.00 74.56 380 SER A C 1
ATOM 3008 O O . SER A 1 380 ? -4.284 -14.826 -6.314 1.00 74.56 380 SER A O 1
ATOM 3010 N N . ALA A 1 381 ? -4.873 -12.825 -5.510 1.00 73.19 381 ALA A N 1
ATOM 3011 C CA . ALA A 1 381 ? -3.534 -12.257 -5.611 1.00 73.19 381 ALA A CA 1
ATOM 3012 C C . ALA A 1 381 ? -2.503 -12.888 -4.662 1.00 73.19 381 ALA A C 1
ATOM 3014 O O . ALA A 1 381 ? -1.313 -12.864 -4.978 1.00 73.19 381 ALA A O 1
ATOM 3015 N N . GLN A 1 382 ? -2.926 -13.418 -3.515 1.00 67.44 382 GLN A N 1
ATOM 3016 C CA . GLN A 1 382 ? -2.067 -14.166 -2.596 1.00 67.44 382 GLN A CA 1
ATOM 3017 C C . GLN A 1 382 ? -1.843 -15.600 -3.082 1.00 67.44 382 GLN A C 1
ATOM 3019 O O . GLN A 1 382 ? -0.716 -16.085 -3.005 1.00 67.44 382 GLN A O 1
ATOM 3024 N N . GLU A 1 383 ? -2.880 -16.259 -3.610 1.00 69.12 383 GLU A N 1
ATOM 3025 C CA . GLU A 1 383 ? -2.769 -17.595 -4.216 1.00 69.12 383 GLU A CA 1
ATOM 3026 C C . GLU A 1 383 ? -1.769 -17.607 -5.379 1.00 69.12 383 GLU A C 1
ATOM 3028 O O . GLU A 1 383 ? -0.928 -18.504 -5.464 1.00 69.12 383 GLU A O 1
ATOM 3033 N N . ASP A 1 384 ? -1.798 -16.562 -6.209 1.00 67.62 384 ASP A N 1
ATOM 3034 C CA . ASP A 1 384 ? -0.890 -16.383 -7.345 1.00 67.62 384 ASP A CA 1
ATOM 3035 C C . ASP A 1 384 ? 0.491 -15.813 -6.936 1.00 67.62 384 ASP A C 1
ATOM 3037 O O . ASP A 1 384 ? 1.360 -15.605 -7.784 1.00 67.62 384 ASP A O 1
ATOM 3041 N N . GLY A 1 385 ? 0.724 -15.547 -5.641 1.00 63.31 385 GLY A N 1
ATOM 3042 C CA . GLY A 1 385 ? 2.008 -15.065 -5.104 1.00 63.31 385 GLY A CA 1
ATOM 3043 C C . GLY A 1 385 ? 2.358 -13.605 -5.435 1.00 63.31 385 GLY A C 1
ATOM 3044 O O . GLY A 1 385 ? 3.508 -13.193 -5.281 1.00 63.31 385 GLY A O 1
ATOM 3045 N N . ILE A 1 386 ? 1.382 -12.812 -5.886 1.00 66.00 386 ILE A N 1
ATOM 3046 C CA . ILE A 1 386 ? 1.542 -11.412 -6.320 1.00 66.00 386 ILE A CA 1
ATOM 3047 C C . ILE A 1 386 ? 1.521 -10.443 -5.132 1.00 66.00 386 ILE A C 1
ATOM 3049 O O . ILE A 1 386 ? 2.319 -9.505 -5.060 1.00 66.00 386 ILE A O 1
ATOM 3053 N N . ILE A 1 387 ? 0.596 -10.653 -4.194 1.00 65.00 387 ILE A N 1
ATOM 3054 C CA . ILE A 1 387 ? 0.577 -9.966 -2.898 1.00 65.00 387 ILE A CA 1
ATOM 3055 C C . ILE A 1 387 ? 1.197 -10.922 -1.877 1.00 65.00 387 ILE A C 1
ATOM 3057 O O . ILE A 1 387 ? 0.802 -12.088 -1.840 1.00 65.00 387 ILE A O 1
ATOM 3061 N N . PRO A 1 388 ? 2.154 -10.476 -1.045 1.00 60.38 388 PRO A N 1
ATOM 3062 C CA . PRO A 1 388 ? 2.741 -11.368 -0.062 1.00 60.38 388 PRO A CA 1
ATOM 3063 C C . PRO A 1 388 ? 1.717 -11.784 0.989 1.00 60.38 388 PRO A C 1
ATOM 3065 O O . PRO A 1 388 ? 0.804 -11.030 1.344 1.00 60.38 388 PRO A O 1
ATOM 3068 N N . ALA A 1 389 ? 1.931 -12.970 1.550 1.00 64.69 389 ALA A N 1
ATOM 3069 C CA . ALA A 1 389 ? 1.370 -13.273 2.853 1.00 64.69 389 ALA A CA 1
ATOM 3070 C C . ALA A 1 389 ? 1.926 -12.258 3.865 1.00 64.69 389 ALA A C 1
ATOM 3072 O O . ALA A 1 389 ? 3.121 -11.943 3.870 1.00 64.69 389 ALA A O 1
ATOM 3073 N N . PHE A 1 390 ? 1.043 -11.706 4.687 1.00 70.44 390 PHE A N 1
ATOM 3074 C CA . PHE A 1 390 ? 1.427 -10.796 5.751 1.00 70.44 390 PHE A CA 1
ATOM 3075 C C . PHE A 1 390 ? 0.749 -11.227 7.034 1.00 70.44 390 PHE A C 1
ATOM 3077 O O . PHE A 1 390 ? -0.435 -11.550 7.004 1.00 70.44 390 PHE A O 1
ATOM 3084 N N . ASP A 1 391 ? 1.477 -11.172 8.142 1.00 76.12 391 ASP A N 1
ATOM 3085 C CA . ASP A 1 391 ? 0.887 -11.249 9.472 1.00 76.12 391 ASP A CA 1
ATOM 3086 C C . ASP A 1 391 ? 0.576 -9.846 9.957 1.00 76.12 391 ASP A C 1
ATOM 3088 O O . ASP A 1 391 ? 1.289 -8.886 9.642 1.00 76.12 391 ASP A O 1
ATOM 3092 N N . TRP A 1 392 ? -0.473 -9.721 10.762 1.00 81.06 392 TRP A N 1
ATOM 3093 C CA . TRP A 1 392 ? -0.755 -8.450 11.391 1.00 81.06 392 TRP A CA 1
ATOM 3094 C C . TRP A 1 392 ? -1.230 -8.562 12.824 1.00 81.06 392 TRP A C 1
ATOM 3096 O O . TRP A 1 392 ? -1.862 -9.535 13.229 1.00 81.06 392 TRP A O 1
ATOM 3106 N N . GLU A 1 393 ? -0.895 -7.538 13.597 1.00 86.56 393 GLU A N 1
ATOM 3107 C CA . GLU A 1 393 ? -1.090 -7.517 15.034 1.00 86.56 393 GLU A CA 1
ATOM 3108 C C . GLU A 1 393 ? -1.653 -6.170 15.486 1.00 86.56 393 GLU A C 1
ATOM 3110 O O . GLU A 1 393 ? -1.183 -5.097 15.093 1.00 86.56 393 GLU A O 1
ATOM 3115 N N . VAL A 1 394 ? -2.657 -6.225 16.355 1.00 89.25 394 VAL A N 1
ATOM 3116 C CA . VAL A 1 394 ? -3.182 -5.068 17.070 1.00 89.25 394 VAL A CA 1
ATOM 3117 C C . VAL A 1 394 ? -2.452 -4.954 18.407 1.00 89.25 394 VAL A C 1
ATOM 3119 O O . VAL A 1 394 ? -2.622 -5.793 19.294 1.00 89.25 394 VAL A O 1
ATOM 3122 N N . ARG A 1 395 ? -1.656 -3.890 18.571 1.00 90.44 395 ARG A N 1
ATOM 3123 C CA . ARG A 1 395 ? -0.938 -3.600 19.820 1.00 90.44 395 ARG A CA 1
ATOM 3124 C C . ARG A 1 395 ? -1.637 -2.529 20.636 1.00 90.44 395 ARG A C 1
ATOM 3126 O O . ARG A 1 395 ? -1.759 -1.383 20.208 1.00 90.44 395 ARG A O 1
ATOM 3133 N N . TYR A 1 396 ? -2.034 -2.877 21.853 1.00 91.38 396 TYR A N 1
ATOM 3134 C CA . TYR A 1 396 ? -2.561 -1.925 22.822 1.00 91.38 396 TYR A CA 1
ATOM 3135 C C . TYR A 1 396 ? -1.422 -1.220 23.559 1.00 91.38 396 TYR A C 1
ATOM 3137 O O . TYR A 1 396 ? -0.572 -1.861 24.176 1.00 91.38 396 TYR A O 1
ATOM 3145 N N . ALA A 1 397 ? -1.432 0.107 23.532 1.00 91.38 397 ALA A N 1
ATOM 3146 C CA . ALA A 1 397 ? -0.455 0.962 24.191 1.00 91.38 397 ALA A CA 1
ATOM 3147 C C . ALA A 1 397 ? -1.161 2.051 24.998 1.00 91.38 397 ALA A C 1
ATOM 3149 O O . ALA A 1 397 ? -2.293 2.427 24.705 1.00 91.38 397 ALA A O 1
ATOM 3150 N N . GLN A 1 398 ? -0.513 2.575 26.033 1.00 90.00 398 GLN A N 1
ATOM 3151 C CA . GLN A 1 398 ? -1.110 3.635 26.839 1.00 90.00 398 GLN A CA 1
ATOM 3152 C C . GLN A 1 398 ? -1.139 4.955 26.053 1.00 90.00 398 GLN A C 1
ATOM 3154 O O . GLN A 1 398 ? -0.202 5.267 25.317 1.00 90.00 398 GLN A O 1
ATOM 3159 N N . PHE A 1 399 ? -2.199 5.751 26.214 1.00 87.12 399 PHE A N 1
ATOM 3160 C CA . PHE A 1 399 ? -2.199 7.135 25.734 1.00 87.12 399 PHE A CA 1
ATOM 3161 C C . PHE A 1 399 ? -1.139 7.980 26.457 1.00 87.12 399 PHE A C 1
ATOM 3163 O O . PHE A 1 399 ? -0.761 7.715 27.604 1.00 87.12 399 PHE A O 1
ATOM 3170 N N . GLU A 1 400 ? -0.701 9.055 25.808 1.00 83.06 400 GLU A N 1
ATOM 3171 C CA . GLU A 1 400 ? -0.004 10.138 26.496 1.00 83.06 400 GLU A CA 1
ATOM 3172 C C . GLU A 1 400 ? -0.857 10.682 27.654 1.00 83.06 400 GLU A C 1
ATOM 3174 O O . GLU A 1 400 ? -2.070 10.882 27.528 1.00 83.06 400 GLU A O 1
ATOM 3179 N N . HIS A 1 401 ? -0.217 10.907 28.802 1.00 85.31 401 HIS A N 1
ATOM 3180 C CA . HIS A 1 401 ? -0.913 11.384 29.989 1.00 85.31 401 HIS A CA 1
ATOM 3181 C C . HIS A 1 401 ? -1.341 12.850 29.824 1.00 85.31 401 HIS A C 1
ATOM 3183 O O . HIS A 1 401 ? -0.512 13.730 29.587 1.00 85.31 401 HIS A O 1
ATOM 3189 N N . ASP A 1 402 ? -2.635 13.117 30.007 1.00 85.44 402 ASP A N 1
ATOM 3190 C CA . ASP A 1 402 ? -3.226 14.451 29.918 1.00 85.44 402 ASP A CA 1
ATOM 3191 C C . ASP A 1 402 ? -4.191 14.682 31.094 1.00 85.44 402 ASP A C 1
ATOM 3193 O O . ASP A 1 402 ? -5.249 14.059 31.209 1.00 85.44 402 ASP A O 1
ATOM 3197 N N . GLU A 1 403 ? -3.812 15.604 31.981 1.00 87.50 403 GLU A N 1
ATOM 3198 C CA . GLU A 1 403 ? -4.545 15.936 33.214 1.00 87.50 403 GLU A CA 1
ATOM 3199 C C . GLU A 1 403 ? -5.969 16.458 32.946 1.00 87.50 403 GLU A C 1
ATOM 3201 O O . GLU A 1 403 ? -6.903 16.192 33.714 1.00 87.50 403 GLU A O 1
ATOM 3206 N N . ASP A 1 404 ? -6.170 17.173 31.832 1.00 83.12 404 ASP A N 1
ATOM 3207 C CA . ASP A 1 404 ? -7.498 17.651 31.442 1.00 83.12 404 ASP A CA 1
ATOM 3208 C C . ASP A 1 404 ? -8.400 16.469 31.062 1.00 83.12 404 ASP A C 1
ATOM 3210 O O . ASP A 1 404 ? -9.576 16.448 31.425 1.00 83.12 404 ASP A O 1
ATOM 3214 N N . PHE A 1 405 ? -7.868 15.472 30.350 1.00 87.38 405 PHE A N 1
ATOM 3215 C CA . PHE A 1 405 ? -8.587 14.263 29.964 1.00 87.38 405 PHE A CA 1
ATOM 3216 C C . PHE A 1 405 ? -8.941 13.392 31.171 1.00 87.38 405 PHE A C 1
ATOM 3218 O O . PHE A 1 405 ? -10.063 12.881 31.228 1.00 87.38 405 PHE A O 1
ATOM 3225 N N . VAL A 1 406 ? -8.042 13.278 32.153 1.00 91.12 406 VAL A N 1
ATOM 3226 C CA . VAL A 1 406 ? -8.312 12.612 33.439 1.00 91.12 406 VAL A CA 1
ATOM 3227 C C . VAL A 1 406 ? -9.467 13.307 34.160 1.00 91.12 406 VAL A C 1
ATOM 3229 O O . VAL A 1 406 ? -10.496 12.686 34.433 1.00 91.12 406 VAL A O 1
ATOM 3232 N N . THR A 1 407 ? -9.348 14.619 34.383 1.00 89.44 407 THR A N 1
ATOM 3233 C CA . THR A 1 407 ? -10.369 15.427 35.074 1.00 89.44 407 THR A CA 1
ATOM 3234 C C . THR A 1 407 ? -11.728 15.328 34.377 1.00 89.44 407 THR A C 1
ATOM 3236 O O . THR A 1 407 ? -12.777 15.178 35.009 1.00 89.44 407 THR A O 1
ATOM 3239 N N . LEU A 1 408 ? -11.718 15.390 33.047 1.00 88.62 408 LEU A N 1
ATOM 3240 C CA . LEU A 1 408 ? -12.915 15.304 32.227 1.00 88.62 408 LEU A CA 1
ATOM 3241 C C . LEU A 1 408 ? -13.553 13.914 32.276 1.00 88.62 408 LEU A C 1
ATOM 3243 O O . LEU A 1 408 ? -14.777 13.815 32.326 1.00 88.62 408 LEU A O 1
ATOM 3247 N N . SER A 1 409 ? -12.748 12.852 32.266 1.00 92.06 409 SER A N 1
ATOM 3248 C CA . SER A 1 409 ? -13.231 11.471 32.329 1.00 92.06 409 SER A CA 1
ATOM 3249 C C . SER A 1 409 ? -13.875 11.163 33.675 1.00 92.06 409 SER A C 1
ATOM 3251 O O . SER A 1 409 ? -14.998 10.665 33.691 1.00 92.06 409 SER A O 1
ATOM 3253 N N . GLN A 1 410 ? -13.243 11.569 34.779 1.00 91.06 410 GLN A N 1
ATOM 3254 C CA . GLN A 1 410 ? -13.814 11.443 36.125 1.00 91.06 410 GLN A CA 1
ATOM 3255 C C . GLN A 1 410 ? -15.150 12.184 36.233 1.00 91.06 410 GLN A C 1
ATOM 3257 O O . GLN A 1 410 ? -16.147 11.625 36.683 1.00 91.06 410 GLN A O 1
ATOM 3262 N N . SER A 1 411 ? -15.208 13.421 35.724 1.00 88.50 411 SER A N 1
ATOM 3263 C CA . SER A 1 411 ? -16.451 14.194 35.698 1.00 88.50 411 SER A CA 1
ATOM 3264 C C . SER A 1 411 ? -17.547 13.510 34.871 1.00 88.50 411 SER A C 1
ATOM 3266 O O . SER A 1 411 ? -18.703 13.474 35.292 1.00 88.50 411 SER A O 1
ATOM 3268 N N . VAL A 1 412 ? -17.210 12.960 33.701 1.00 91.56 412 VAL A N 1
ATOM 3269 C CA . VAL A 1 412 ? -18.170 12.251 32.844 1.00 91.56 412 VAL A CA 1
ATOM 3270 C C . VAL A 1 412 ? -18.709 10.999 33.529 1.00 91.56 412 VAL A C 1
ATOM 3272 O O . VAL A 1 412 ? -19.917 10.780 33.465 1.00 91.56 412 VAL A O 1
ATOM 3275 N N . ASP A 1 413 ? -17.857 10.209 34.180 1.00 91.44 413 ASP A N 1
ATOM 3276 C CA . ASP A 1 413 ? -18.256 8.964 34.840 1.00 91.44 413 ASP A CA 1
ATOM 3277 C C . ASP A 1 413 ? -19.218 9.221 36.011 1.00 91.44 413 ASP A C 1
ATOM 3279 O O . ASP A 1 413 ? -20.328 8.682 36.053 1.00 91.44 413 ASP A O 1
ATOM 3283 N N . GLU A 1 414 ? -18.864 10.166 36.889 1.00 88.44 414 GLU A N 1
ATOM 3284 C CA . GLU A 1 414 ? -19.697 10.569 38.028 1.00 88.44 414 GLU A CA 1
ATOM 3285 C C . GLU A 1 414 ? -21.097 11.029 37.591 1.00 88.44 414 GLU A C 1
ATOM 3287 O O . GLU A 1 414 ? -22.119 10.601 38.144 1.00 88.44 414 GLU A O 1
ATOM 3292 N N . HIS A 1 415 ? -21.162 11.896 36.575 1.00 90.44 415 HIS A N 1
ATOM 3293 C CA . HIS A 1 415 ? -22.436 12.413 36.079 1.00 90.44 415 HIS A CA 1
ATOM 3294 C C . HIS A 1 415 ? -23.224 11.364 35.297 1.00 90.44 415 HIS A C 1
ATOM 3296 O O . HIS A 1 415 ? -24.455 11.380 35.337 1.00 90.44 415 HIS A O 1
ATOM 3302 N N . PHE A 1 416 ? -22.555 10.444 34.603 1.00 90.75 416 PHE A N 1
ATOM 3303 C CA . PHE A 1 416 ? -23.231 9.384 33.868 1.00 90.75 416 PHE A CA 1
ATOM 3304 C C . PHE A 1 416 ? -23.947 8.414 34.807 1.00 90.75 416 PHE A C 1
ATOM 3306 O O . PHE A 1 416 ? -25.108 8.069 34.579 1.00 90.75 416 PHE A O 1
ATOM 3313 N N . ASP A 1 417 ? -23.301 8.027 35.902 1.00 86.75 417 ASP A N 1
ATOM 3314 C CA . ASP A 1 417 ? -23.910 7.176 36.919 1.00 86.75 417 ASP A CA 1
ATOM 3315 C C . ASP A 1 417 ? -25.081 7.855 37.636 1.00 86.75 417 ASP A C 1
ATOM 3317 O O . ASP A 1 417 ? -26.103 7.214 37.914 1.00 86.75 417 ASP A O 1
ATOM 3321 N N . ALA A 1 418 ? -24.971 9.157 37.911 1.00 87.81 418 ALA A N 1
ATOM 3322 C CA . ALA A 1 418 ? -26.086 9.947 38.427 1.00 87.81 418 ALA A CA 1
ATOM 3323 C C . ALA A 1 418 ? -27.248 10.002 37.420 1.00 87.81 418 ALA A C 1
ATOM 3325 O O . ALA A 1 418 ? -28.398 9.742 37.782 1.00 87.81 418 ALA A O 1
ATOM 3326 N N . PHE A 1 419 ? -26.945 10.251 36.146 1.00 88.94 419 PHE A N 1
ATOM 3327 C CA . PHE A 1 419 ? -27.928 10.334 35.071 1.00 88.94 419 PHE A CA 1
ATOM 3328 C C . PHE A 1 419 ? -28.668 9.005 34.854 1.00 88.94 419 PHE A C 1
ATOM 3330 O O . PHE A 1 419 ? -29.898 8.990 34.800 1.00 88.94 419 PHE A O 1
ATOM 3337 N N . LYS A 1 420 ? -27.962 7.864 34.823 1.00 87.25 420 LYS A N 1
ATOM 3338 C CA . LYS A 1 420 ? -28.591 6.531 34.729 1.00 87.25 420 LYS A CA 1
ATOM 3339 C C . LYS A 1 420 ? -29.592 6.292 35.863 1.00 87.25 420 LYS A C 1
ATOM 3341 O O . LYS A 1 420 ? -30.672 5.751 35.621 1.00 87.25 420 LYS A O 1
ATOM 3346 N N . LYS A 1 421 ? -29.273 6.724 37.092 1.00 87.31 421 LYS A N 1
ATOM 3347 C CA . LYS A 1 421 ? -30.182 6.613 38.250 1.00 87.31 421 LYS A CA 1
ATOM 3348 C C . LYS A 1 421 ? -31.436 7.474 38.078 1.00 87.31 421 LYS A C 1
ATOM 3350 O O . LYS A 1 421 ? -32.525 6.994 38.383 1.00 87.31 421 LYS A O 1
ATOM 3355 N N . GLN A 1 422 ? -31.306 8.691 37.548 1.00 87.25 422 GLN A N 1
ATOM 3356 C CA . GLN A 1 422 ? -32.446 9.575 37.257 1.00 87.25 422 GLN A CA 1
ATOM 3357 C C . GLN A 1 422 ? -33.359 8.999 36.166 1.00 87.25 422 GLN A C 1
ATOM 3359 O O . GLN A 1 422 ? -34.582 8.980 36.323 1.00 87.25 422 GLN A O 1
ATOM 3364 N N . VAL A 1 423 ? -32.777 8.466 35.083 1.00 85.94 423 VAL A N 1
ATOM 3365 C CA . VAL A 1 423 ? -33.534 7.784 34.019 1.00 85.94 423 VAL A CA 1
ATOM 3366 C C . VAL A 1 423 ? -34.272 6.568 34.585 1.00 85.94 423 VAL A C 1
ATOM 3368 O O . VAL A 1 423 ? -35.469 6.420 34.358 1.00 85.94 423 VAL A O 1
ATOM 3371 N N . ALA A 1 424 ? -33.602 5.729 35.383 1.00 84.38 424 ALA A N 1
ATOM 3372 C CA . ALA A 1 424 ? -34.218 4.554 36.005 1.00 84.38 424 ALA A CA 1
ATOM 3373 C C . ALA A 1 424 ? -35.337 4.907 37.007 1.00 84.38 424 ALA A C 1
ATOM 3375 O O . ALA A 1 424 ? -36.273 4.128 37.192 1.00 84.38 424 ALA A O 1
ATOM 3376 N N . ALA A 1 425 ? -35.262 6.081 37.640 1.00 87.19 425 ALA A N 1
ATOM 3377 C CA . ALA A 1 425 ? -36.291 6.607 38.534 1.00 87.19 425 ALA A CA 1
ATOM 3378 C C . ALA A 1 425 ? -37.480 7.267 37.799 1.00 87.19 425 ALA A C 1
ATOM 3380 O O . ALA A 1 425 ? -38.424 7.707 38.457 1.00 87.19 425 ALA A O 1
ATOM 3381 N N . ASN A 1 426 ? -37.469 7.307 36.457 1.00 83.12 426 ASN A N 1
ATOM 3382 C CA . ASN A 1 426 ? -38.426 8.036 35.612 1.00 83.12 426 ASN A CA 1
ATOM 3383 C C . ASN A 1 426 ? -38.491 9.546 35.920 1.00 83.12 426 ASN A C 1
ATOM 3385 O O . ASN A 1 426 ? -39.535 10.176 35.750 1.00 83.12 426 ASN A O 1
ATOM 3389 N N . GLU A 1 427 ? -37.386 10.135 36.387 1.00 83.69 427 GLU A N 1
ATOM 3390 C CA . GLU A 1 427 ? -37.279 11.586 36.606 1.00 83.69 427 GLU A CA 1
ATOM 3391 C C . GLU A 1 427 ? -37.065 12.346 35.289 1.00 83.69 427 GLU A C 1
ATOM 3393 O O . GLU A 1 427 ? -37.337 13.543 35.200 1.00 83.69 427 GLU A O 1
ATOM 3398 N N . ILE A 1 428 ? -36.626 11.631 34.250 1.00 80.75 428 ILE A N 1
ATOM 3399 C CA . ILE A 1 428 ? -36.421 12.148 32.900 1.00 80.75 428 ILE A CA 1
ATOM 3400 C C . ILE A 1 428 ? -37.484 11.543 31.987 1.00 80.75 428 ILE A C 1
ATOM 3402 O O . ILE A 1 428 ? -37.560 10.326 31.829 1.00 80.75 428 ILE A O 1
ATOM 3406 N N . ASP A 1 429 ? -38.294 12.404 31.373 1.00 74.81 429 ASP A N 1
ATOM 3407 C CA . ASP A 1 429 ? -39.359 12.008 30.448 1.00 74.81 429 ASP A CA 1
ATOM 3408 C C . ASP A 1 429 ? -38.766 11.562 29.099 1.00 74.81 429 ASP A C 1
ATOM 3410 O O . ASP A 1 429 ? -38.535 12.360 28.186 1.00 74.81 429 ASP A O 1
ATOM 3414 N N . THR A 1 430 ? -38.432 10.275 29.006 1.00 75.00 430 THR A N 1
ATOM 3415 C CA . THR A 1 430 ? -37.900 9.644 27.798 1.00 75.00 430 THR A CA 1
ATOM 3416 C C . THR A 1 430 ? -38.366 8.195 27.687 1.00 75.00 430 THR A C 1
ATOM 3418 O O . THR A 1 430 ? -38.256 7.413 28.624 1.00 75.00 430 THR A O 1
ATOM 3421 N N . GLU A 1 431 ? -38.833 7.806 26.500 1.00 70.56 431 GLU A N 1
ATOM 3422 C CA . GLU A 1 431 ? -39.095 6.398 26.159 1.00 70.56 431 GLU A CA 1
ATOM 3423 C C . GLU A 1 431 ? -37.813 5.661 25.723 1.00 70.56 431 GLU A C 1
ATOM 3425 O O . GLU A 1 431 ? -37.799 4.437 25.594 1.00 70.56 431 GLU A O 1
ATOM 3430 N N . ARG A 1 432 ? -36.718 6.402 25.484 1.00 69.12 432 ARG A N 1
ATOM 3431 C CA . ARG A 1 432 ? -35.415 5.840 25.109 1.00 69.12 432 ARG A CA 1
ATOM 3432 C C . ARG A 1 432 ? -34.692 5.297 26.331 1.00 69.12 432 ARG A C 1
ATOM 3434 O O . ARG A 1 432 ? -34.627 5.958 27.365 1.00 69.12 432 ARG A O 1
ATOM 3441 N N . ARG A 1 433 ? -34.068 4.135 26.163 1.00 72.00 433 ARG A N 1
ATOM 3442 C CA . ARG A 1 433 ? -33.126 3.567 27.127 1.00 72.00 433 ARG A CA 1
ATOM 3443 C C . ARG A 1 433 ? -31.780 4.263 26.914 1.00 72.00 433 ARG A C 1
ATOM 3445 O O . ARG A 1 433 ? -31.270 4.245 25.804 1.00 72.00 433 ARG A O 1
ATOM 3452 N N . LEU A 1 434 ? -31.274 4.944 27.941 1.00 82.06 434 LEU A N 1
ATOM 3453 C CA . LEU A 1 434 ? -30.037 5.733 27.881 1.00 82.06 434 LEU A CA 1
ATOM 3454 C C . LEU A 1 434 ? -28.963 5.052 28.734 1.00 82.06 434 LEU A C 1
ATOM 3456 O O . LEU A 1 434 ? -28.665 5.502 29.839 1.00 82.06 434 LEU A O 1
ATOM 3460 N N . GLN A 1 435 ? -28.469 3.912 28.255 1.00 81.06 435 GLN A N 1
ATOM 3461 C CA . GLN A 1 435 ? -27.548 3.036 28.988 1.00 81.06 435 GLN A CA 1
ATOM 3462 C C . GLN A 1 435 ? -26.091 3.234 28.571 1.00 81.06 435 GLN A C 1
ATOM 3464 O O . GLN A 1 435 ? -25.188 2.753 29.252 1.00 81.06 435 GLN A O 1
ATOM 3469 N N . THR A 1 436 ? -25.855 3.949 27.470 1.00 83.62 436 THR A N 1
ATOM 3470 C CA . THR A 1 436 ? -24.531 4.121 26.877 1.00 83.62 436 THR A CA 1
ATOM 3471 C C . THR A 1 436 ? -24.203 5.589 26.618 1.00 83.62 436 THR A C 1
ATOM 3473 O O . THR A 1 436 ? -25.086 6.446 26.507 1.00 83.62 436 THR A O 1
ATOM 3476 N N . PHE A 1 437 ? -22.913 5.900 26.479 1.00 86.25 437 PHE A N 1
ATOM 3477 C CA . PHE A 1 437 ? -22.474 7.233 26.062 1.00 86.25 437 PHE A CA 1
ATOM 3478 C C . PHE A 1 437 ? -23.046 7.661 24.710 1.00 86.25 437 PHE A C 1
ATOM 3480 O O . PHE A 1 437 ? -23.334 8.846 24.521 1.00 86.25 437 PHE A O 1
ATOM 3487 N N . ASP A 1 438 ? -23.215 6.731 23.771 1.00 76.06 438 ASP A N 1
ATOM 3488 C CA . ASP A 1 438 ? -23.759 7.067 22.460 1.00 76.06 438 ASP A CA 1
ATOM 3489 C C . ASP A 1 438 ? -25.269 7.336 22.522 1.00 76.06 438 ASP A C 1
ATOM 3491 O O . ASP A 1 438 ? -25.734 8.335 21.965 1.00 76.06 438 ASP A O 1
ATOM 3495 N N . ASP A 1 439 ? -26.009 6.575 23.338 1.00 81.06 439 ASP A N 1
ATOM 3496 C CA . ASP A 1 439 ? -27.432 6.821 23.599 1.00 81.06 439 ASP A CA 1
ATOM 3497 C C . ASP A 1 439 ? -27.644 8.236 24.129 1.00 81.06 439 ASP A C 1
ATOM 3499 O O . ASP A 1 439 ? -28.503 8.976 23.640 1.00 81.06 439 ASP A O 1
ATOM 3503 N N . VAL A 1 440 ? -26.840 8.629 25.124 1.00 84.94 440 VAL A N 1
ATOM 3504 C CA . VAL A 1 440 ? -26.906 9.957 25.735 1.00 84.94 440 VAL A CA 1
ATOM 3505 C C . VAL A 1 440 ? -26.582 11.028 24.704 1.00 84.94 440 VAL A C 1
ATOM 3507 O O . VAL A 1 440 ? -27.315 12.015 24.618 1.00 84.94 440 VAL A O 1
ATOM 3510 N N . ARG A 1 441 ? -25.526 10.863 23.895 1.00 77.62 441 ARG A N 1
ATOM 3511 C CA . ARG A 1 441 ? -25.164 11.839 22.851 1.00 77.62 441 ARG A CA 1
ATOM 3512 C C . ARG A 1 441 ? -26.287 12.007 21.841 1.00 77.62 441 ARG A C 1
ATOM 3514 O O . ARG A 1 441 ? -26.715 13.144 21.607 1.00 77.62 441 ARG A O 1
ATOM 3521 N N . THR A 1 442 ? -26.793 10.900 21.308 1.00 72.50 442 THR A N 1
ATOM 3522 C CA . THR A 1 442 ? -27.887 10.867 20.338 1.00 72.50 442 THR A CA 1
ATOM 3523 C C . THR A 1 442 ? -29.150 11.490 20.929 1.00 72.50 442 THR A C 1
ATOM 3525 O O . THR A 1 442 ? -29.744 12.387 20.323 1.00 72.50 442 THR A O 1
ATOM 3528 N N . PHE A 1 443 ? -29.518 11.124 22.160 1.00 81.69 443 PHE A N 1
ATOM 3529 C CA . PHE A 1 443 ? -30.623 11.737 22.898 1.00 81.69 443 PHE A CA 1
ATOM 3530 C C . PHE A 1 443 ? -30.440 13.247 23.061 1.00 81.69 443 PHE A C 1
ATOM 3532 O O . PHE A 1 443 ? -31.377 14.009 22.822 1.00 81.69 443 PHE A O 1
ATOM 3539 N N . SER A 1 444 ? -29.229 13.703 23.375 1.00 76.69 444 SER A N 1
ATOM 3540 C CA . SER A 1 444 ? -28.905 15.114 23.592 1.00 76.69 444 SER A CA 1
ATOM 3541 C C . SER A 1 444 ? -29.147 16.007 22.357 1.00 76.69 444 SER A C 1
ATOM 3543 O O . SER A 1 444 ? -29.265 17.230 22.496 1.00 76.69 444 SER A O 1
ATOM 3545 N N . HIS A 1 445 ? -29.226 15.414 21.158 1.00 73.62 445 HIS A N 1
ATOM 3546 C CA . HIS A 1 445 ? -29.546 16.098 19.901 1.00 73.62 445 HIS A CA 1
ATOM 3547 C C . HIS A 1 445 ? -31.041 16.078 19.541 1.00 73.62 445 HIS A C 1
ATOM 3549 O O . HIS A 1 445 ? -31.475 16.872 18.693 1.00 73.62 445 HIS A O 1
ATOM 3555 N N . THR A 1 446 ? -31.838 15.234 20.201 1.00 75.12 446 THR A N 1
ATOM 3556 C CA . THR A 1 446 ? -33.298 15.179 20.033 1.00 75.12 446 THR A CA 1
ATOM 3557 C C . THR A 1 446 ? -33.985 16.418 20.612 1.00 75.12 446 THR A C 1
ATOM 3559 O O . THR A 1 446 ? -33.393 17.196 21.362 1.00 75.12 446 THR A O 1
ATOM 3562 N N . THR A 1 447 ? -35.263 16.616 20.281 1.00 70.56 447 THR A N 1
ATOM 3563 C CA . THR A 1 447 ? -36.070 17.710 20.843 1.00 70.56 447 THR A CA 1
ATOM 3564 C C . THR A 1 447 ? -36.190 17.610 22.365 1.00 70.56 447 THR A C 1
ATOM 3566 O O . THR A 1 447 ? -36.009 18.618 23.043 1.00 70.56 447 THR A O 1
ATOM 3569 N N . ALA A 1 448 ? -36.424 16.405 22.898 1.00 75.94 448 ALA A N 1
ATOM 3570 C CA . ALA A 1 448 ? -36.522 16.161 24.337 1.00 75.94 448 ALA A CA 1
ATOM 3571 C C . ALA A 1 448 ? -35.190 16.445 25.050 1.00 75.94 448 ALA A C 1
ATOM 3573 O O . ALA A 1 448 ? -35.155 17.211 26.008 1.00 75.94 448 ALA A O 1
ATOM 3574 N N . GLY A 1 449 ? -34.072 15.934 24.522 1.00 78.94 449 GLY A N 1
ATOM 3575 C CA . GLY A 1 449 ? -32.750 16.195 25.096 1.00 78.94 449 GLY A CA 1
ATOM 3576 C C . GLY A 1 449 ? -32.331 17.667 25.024 1.00 78.94 449 GLY A C 1
ATOM 3577 O O . GLY A 1 449 ? -31.718 18.179 25.958 1.00 78.94 449 GLY A O 1
ATOM 3578 N N . LYS A 1 450 ? -32.693 18.391 23.955 1.00 72.94 450 LYS A N 1
ATOM 3579 C CA . LYS A 1 450 ? -32.450 19.843 23.851 1.00 72.94 450 LYS A CA 1
ATOM 3580 C C . LYS A 1 450 ? -33.247 20.647 24.872 1.00 72.94 450 LYS A C 1
ATOM 3582 O O . LYS A 1 450 ? -32.739 21.660 25.343 1.00 72.94 450 LYS A O 1
ATOM 3587 N N . GLU A 1 451 ? -34.469 20.227 25.184 1.00 81.38 451 GLU A N 1
ATOM 3588 C CA . GLU A 1 451 ? -35.269 20.867 26.226 1.00 81.38 451 GLU A CA 1
ATOM 3589 C C . GLU A 1 451 ? -34.692 20.574 27.612 1.00 81.38 451 GLU A C 1
ATOM 3591 O O . GLU A 1 451 ? -34.477 21.508 28.381 1.00 81.38 451 GLU A O 1
ATOM 3596 N N . LEU A 1 452 ? -34.294 19.321 27.866 1.00 85.81 452 LEU A N 1
ATOM 3597 C CA . LEU A 1 452 ? -33.619 18.938 29.105 1.00 85.81 452 LEU A CA 1
ATOM 3598 C C . LEU A 1 452 ? -32.338 19.755 29.332 1.00 85.81 452 LEU A C 1
ATOM 3600 O O . LEU A 1 452 ? -32.149 20.289 30.415 1.00 85.81 452 LEU A O 1
ATOM 3604 N N . LYS A 1 453 ? -31.511 19.982 28.297 1.00 82.38 453 LYS A N 1
ATOM 3605 C CA . LYS A 1 453 ? -30.320 20.859 28.391 1.00 82.38 453 LYS A CA 1
ATOM 3606 C C . LYS A 1 453 ? -30.632 22.309 28.784 1.00 82.38 453 LYS A C 1
ATOM 3608 O O . LYS A 1 453 ? -29.723 23.023 29.200 1.00 82.38 453 LYS A O 1
ATOM 3613 N N . ARG A 1 454 ? -31.857 22.800 28.561 1.00 79.50 454 ARG A N 1
ATOM 3614 C CA . ARG A 1 454 ? -32.257 24.171 28.933 1.00 79.50 454 ARG A CA 1
ATOM 3615 C C . ARG A 1 454 ? -32.775 24.245 30.360 1.00 79.50 454 ARG A C 1
ATOM 3617 O O . ARG A 1 454 ? -32.581 25.272 31.003 1.00 79.50 454 ARG A O 1
ATOM 3624 N N . SER A 1 455 ? -33.471 23.204 30.809 1.00 86.50 455 SER A N 1
ATOM 3625 C CA . SER A 1 455 ? -34.088 23.148 32.135 1.00 86.50 455 SER A CA 1
ATOM 3626 C C . SER A 1 455 ? -33.163 22.588 33.214 1.00 86.50 455 SER A C 1
ATOM 3628 O O . SER A 1 455 ? -33.350 22.921 34.380 1.00 86.50 455 SER A O 1
ATOM 3630 N N . ASP A 1 456 ? -32.196 21.754 32.832 1.00 87.62 456 ASP A N 1
ATOM 3631 C CA . ASP A 1 456 ? -31.286 21.034 33.720 1.00 87.62 456 ASP A CA 1
ATOM 3632 C C . ASP A 1 456 ? -29.829 21.411 33.402 1.00 87.62 456 ASP A C 1
ATOM 3634 O O . ASP A 1 456 ? -29.288 21.110 32.330 1.00 87.62 456 ASP A O 1
ATOM 3638 N N . GLU A 1 457 ? -29.204 22.134 34.333 1.00 83.44 457 GLU A N 1
ATOM 3639 C CA . GLU A 1 457 ? -27.818 22.577 34.197 1.00 83.44 457 GLU A CA 1
ATOM 3640 C C . GLU A 1 457 ? -26.817 21.423 34.347 1.00 83.44 457 GLU A C 1
ATOM 3642 O O . GLU A 1 457 ? -25.807 21.421 33.635 1.00 83.44 457 GLU A O 1
ATOM 3647 N N . ASP A 1 458 ? -27.128 20.419 35.168 1.00 86.31 458 ASP A N 1
ATOM 3648 C CA . ASP A 1 458 ? -26.271 19.258 35.413 1.00 86.31 458 ASP A CA 1
ATOM 3649 C C . ASP A 1 458 ? -26.217 18.377 34.157 1.00 86.31 458 ASP A C 1
ATOM 3651 O O . ASP A 1 458 ? -25.136 18.023 33.682 1.00 86.31 458 ASP A O 1
ATOM 3655 N N . PHE A 1 459 ? -27.363 18.121 33.511 1.00 88.12 459 PHE A N 1
ATOM 3656 C CA . PHE A 1 459 ? -27.397 17.404 32.229 1.00 88.12 459 PHE A CA 1
ATOM 3657 C C . PHE A 1 459 ? -26.686 18.174 31.105 1.00 88.12 459 PHE A C 1
ATOM 3659 O O . PHE A 1 459 ? -26.028 17.591 30.231 1.00 88.12 459 PHE A O 1
ATOM 3666 N N . ARG A 1 460 ? -26.789 19.508 31.098 1.00 80.38 460 ARG A N 1
ATOM 3667 C CA . ARG A 1 460 ? -26.064 20.349 30.136 1.00 80.38 460 ARG A CA 1
ATOM 3668 C C . ARG A 1 460 ? -24.552 20.244 30.337 1.00 80.38 460 ARG A C 1
ATOM 3670 O O . ARG A 1 460 ? -23.834 20.099 29.344 1.00 80.38 460 ARG A O 1
ATOM 3677 N N . ALA A 1 461 ? -24.078 20.299 31.581 1.00 80.69 461 ALA A N 1
ATOM 3678 C CA . ALA A 1 461 ? -22.666 20.141 31.918 1.00 80.69 461 ALA A CA 1
ATOM 3679 C C . ALA A 1 461 ? -22.163 18.741 31.542 1.00 80.69 461 ALA A C 1
ATOM 3681 O O . ALA A 1 461 ? -21.195 18.631 30.791 1.00 80.69 461 ALA A O 1
ATOM 3682 N N . PHE A 1 462 ? -22.889 17.695 31.944 1.00 89.69 462 PHE A N 1
ATOM 3683 C CA . PHE A 1 462 ? -22.585 16.304 31.616 1.00 89.69 462 PHE A CA 1
ATOM 3684 C C . PHE A 1 462 ? -22.495 16.064 30.109 1.00 89.69 462 PHE A C 1
ATOM 3686 O O . PHE A 1 462 ? -21.481 15.580 29.613 1.00 89.69 462 PHE A O 1
ATOM 3693 N N . SER A 1 463 ? -23.530 16.442 29.353 1.00 83.94 463 SER A N 1
ATOM 3694 C CA . SER A 1 463 ? -23.526 16.244 27.901 1.00 83.94 463 SER A CA 1
ATOM 3695 C C . SER A 1 463 ? -22.372 16.995 27.237 1.00 83.94 463 SER A C 1
ATOM 3697 O O . SER A 1 463 ? -21.718 16.438 26.360 1.00 83.94 463 SER A O 1
ATOM 3699 N N . THR A 1 464 ? -22.067 18.218 27.682 1.00 78.25 464 THR A N 1
ATOM 3700 C CA . THR A 1 464 ? -20.914 18.986 27.187 1.00 78.25 464 THR A CA 1
ATOM 3701 C C . THR A 1 464 ? -19.601 18.268 27.489 1.00 78.25 464 THR A C 1
ATOM 3703 O O . THR A 1 464 ? -18.800 18.073 26.577 1.00 78.25 464 THR A O 1
ATOM 3706 N N . ALA A 1 465 ? -19.405 17.810 28.728 1.00 82.94 465 ALA A N 1
ATOM 3707 C CA . ALA A 1 465 ? -18.224 17.059 29.135 1.00 82.94 465 ALA A CA 1
ATOM 3708 C C . ALA A 1 465 ? -18.068 15.760 28.325 1.00 82.94 465 ALA A C 1
ATOM 3710 O O . ALA A 1 465 ? -16.979 15.449 27.848 1.00 82.94 465 ALA A O 1
ATOM 3711 N N . LEU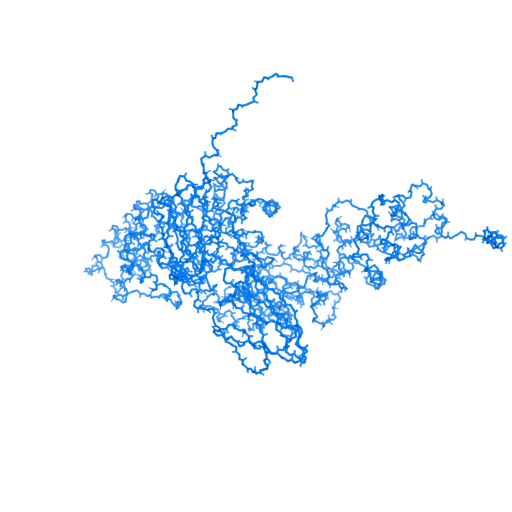 A 1 466 ? -19.171 15.057 28.062 1.00 84.50 466 LEU A N 1
ATOM 3712 C CA . LEU A 1 466 ? -19.200 13.823 27.282 1.00 84.50 466 LEU A CA 1
ATOM 3713 C C . LEU A 1 466 ? -18.799 14.029 25.809 1.00 84.50 466 LEU A C 1
ATOM 3715 O O . LEU A 1 466 ? -18.152 13.155 25.218 1.00 84.50 466 LEU A O 1
ATOM 3719 N N . PHE A 1 467 ? -19.179 15.155 25.192 1.00 74.44 467 PHE A N 1
ATOM 3720 C CA . PHE A 1 467 ? -18.703 15.524 23.850 1.00 74.44 467 PHE A CA 1
ATOM 3721 C C . PHE A 1 467 ? -17.230 15.928 23.872 1.00 74.44 467 PHE A C 1
ATOM 3723 O O . PHE A 1 467 ? -16.457 15.442 23.045 1.00 74.44 467 PHE A O 1
ATOM 3730 N N . SER A 1 468 ? -16.828 16.751 24.843 1.00 79.12 468 SER A N 1
ATOM 3731 C CA . SER A 1 468 ? -15.434 17.163 25.010 1.00 79.12 468 SER A CA 1
ATOM 3732 C C . SER A 1 468 ? -14.512 15.964 25.228 1.00 79.12 468 SER A C 1
ATOM 3734 O O . SER A 1 468 ? -13.440 15.923 24.635 1.00 79.12 468 SER A O 1
ATOM 3736 N N . ARG A 1 469 ? -14.942 14.948 25.995 1.00 84.38 469 ARG A N 1
ATOM 3737 C CA . ARG A 1 469 ? -14.156 13.731 26.255 1.00 84.38 469 ARG A CA 1
ATOM 3738 C C . ARG A 1 469 ? -13.864 12.981 24.965 1.00 84.38 469 ARG A C 1
ATOM 3740 O O . ARG A 1 469 ? -12.734 12.564 24.748 1.00 84.38 469 ARG A O 1
ATOM 3747 N N . ARG A 1 470 ? -14.866 12.849 24.085 1.00 75.69 470 ARG A N 1
ATOM 3748 C CA . ARG A 1 470 ? -14.693 12.223 22.762 1.00 75.69 470 ARG A CA 1
ATOM 3749 C C . ARG A 1 470 ? -13.633 12.948 21.948 1.00 75.69 470 ARG A C 1
ATOM 3751 O O . ARG A 1 470 ? -12.731 12.302 21.437 1.00 75.69 470 ARG A O 1
ATOM 3758 N N . MET A 1 471 ? -13.774 14.270 21.841 1.00 68.06 471 MET A N 1
ATOM 3759 C CA . MET A 1 471 ? -12.877 15.106 21.048 1.00 68.06 471 MET A CA 1
ATOM 3760 C C . MET A 1 471 ? -11.451 15.062 21.597 1.00 68.06 471 MET A C 1
ATOM 3762 O O . MET A 1 471 ? -10.507 14.896 20.839 1.00 68.06 471 MET A O 1
ATOM 3766 N N . LYS A 1 472 ? -11.297 15.182 22.920 1.00 73.69 472 LYS A N 1
ATOM 3767 C CA . LYS A 1 472 ? -9.993 15.152 23.579 1.00 73.69 472 LYS A CA 1
ATOM 3768 C C . LYS A 1 472 ? -9.311 13.798 23.376 1.00 73.69 472 LYS A C 1
ATOM 3770 O O . LYS A 1 472 ? -8.160 13.789 22.974 1.00 73.69 472 LYS A O 1
ATOM 3775 N N . ARG A 1 473 ? -10.037 12.682 23.538 1.00 77.00 473 ARG A N 1
ATOM 3776 C CA . ARG A 1 473 ? -9.503 11.331 23.294 1.00 77.00 473 ARG A CA 1
ATOM 3777 C C . ARG A 1 473 ? -9.010 11.133 21.859 1.00 77.00 473 ARG A C 1
ATOM 3779 O O . ARG A 1 473 ? -7.997 10.487 21.674 1.00 77.00 473 ARG A O 1
ATOM 3786 N N . TRP A 1 474 ? -9.705 11.679 20.859 1.00 65.44 474 TRP A N 1
ATOM 3787 C CA . TRP A 1 474 ? -9.279 11.591 19.451 1.00 65.44 474 TRP A CA 1
ATOM 3788 C C . TRP A 1 474 ? -7.981 12.344 19.150 1.00 65.44 474 TRP A C 1
ATOM 3790 O O . TRP A 1 474 ? -7.334 12.054 18.157 1.00 65.44 474 TRP A O 1
ATOM 3800 N N . ASN A 1 475 ? -7.606 13.300 19.998 1.00 65.94 475 ASN A N 1
ATOM 3801 C CA . ASN A 1 475 ? -6.354 14.037 19.864 1.00 65.94 475 ASN A CA 1
ATOM 3802 C C . ASN A 1 475 ? -5.233 13.455 20.742 1.00 65.94 475 ASN A C 1
ATOM 3804 O O . ASN A 1 475 ? -4.141 14.016 20.758 1.00 65.94 475 ASN A O 1
ATOM 3808 N N . LEU A 1 476 ? -5.506 12.395 21.511 1.00 76.56 476 LEU A N 1
ATOM 3809 C CA . LEU A 1 476 ? -4.483 11.699 22.284 1.00 76.56 476 LEU A CA 1
ATOM 3810 C C . LEU A 1 476 ? -3.841 10.632 21.412 1.00 76.56 476 LEU A C 1
ATOM 3812 O O . LEU A 1 476 ? -4.530 9.861 20.748 1.00 76.56 476 LEU A O 1
ATOM 3816 N N . SER A 1 477 ? -2.517 10.591 21.457 1.00 79.25 477 SER A N 1
ATOM 3817 C CA . SER A 1 477 ? -1.725 9.601 20.737 1.00 79.25 477 SER A CA 1
ATOM 3818 C C . SER A 1 477 ? -1.280 8.502 21.696 1.00 79.25 477 SER A C 1
ATOM 3820 O O . SER A 1 477 ? -1.098 8.775 22.890 1.00 79.25 477 SER A O 1
ATOM 3822 N N . PRO A 1 478 ? -1.115 7.262 21.218 1.00 85.19 478 PRO A N 1
ATOM 3823 C CA . PRO A 1 478 ? -0.324 6.269 21.929 1.00 85.19 478 PRO A CA 1
ATOM 3824 C C . PRO A 1 478 ? 1.083 6.807 22.224 1.00 85.19 478 PRO A C 1
ATOM 3826 O O . PRO A 1 478 ? 1.637 7.569 21.430 1.00 85.19 478 PRO A O 1
ATOM 3829 N N . GLN A 1 479 ? 1.669 6.403 23.349 1.00 86.88 479 GLN A N 1
ATOM 3830 C CA . GLN A 1 479 ? 3.055 6.745 23.676 1.00 86.88 479 GLN A CA 1
ATOM 3831 C C . GLN A 1 479 ? 4.018 6.184 22.624 1.00 86.88 479 GLN A C 1
ATOM 3833 O O . GLN A 1 479 ? 3.824 5.078 22.128 1.00 86.88 479 GLN A O 1
ATOM 3838 N N . PHE A 1 480 ? 5.078 6.926 22.294 1.00 88.50 480 PHE A N 1
ATOM 3839 C CA . PHE A 1 480 ? 6.046 6.500 21.274 1.00 88.50 480 PHE A CA 1
ATOM 3840 C C . PHE A 1 480 ? 6.873 5.269 21.658 1.00 88.50 480 PHE A C 1
ATOM 3842 O O . PHE A 1 480 ? 7.436 4.646 20.764 1.00 88.50 480 PHE A O 1
ATOM 3849 N N . ASP A 1 481 ? 6.926 4.894 22.937 1.00 89.06 481 ASP A N 1
ATOM 3850 C CA . ASP A 1 481 ? 7.701 3.753 23.441 1.00 89.06 481 ASP A CA 1
ATOM 3851 C C . ASP A 1 481 ? 7.367 2.448 22.704 1.00 89.06 481 ASP A C 1
ATOM 3853 O O . ASP A 1 481 ? 8.272 1.737 22.282 1.00 89.06 481 ASP A O 1
ATOM 3857 N N . VAL A 1 482 ? 6.085 2.198 22.411 1.00 89.69 482 VAL A N 1
ATOM 3858 C CA . VAL A 1 482 ? 5.664 1.025 21.621 1.00 89.69 482 VAL A CA 1
ATOM 3859 C C . VAL A 1 482 ? 6.188 1.059 20.183 1.00 89.69 482 VAL A C 1
ATOM 3861 O O . VAL A 1 482 ? 6.513 0.021 19.618 1.00 89.69 482 VAL A O 1
ATOM 3864 N N . MET A 1 483 ? 6.293 2.243 19.572 1.00 90.38 483 MET A N 1
ATOM 3865 C CA . MET A 1 483 ? 6.813 2.375 18.208 1.00 90.38 483 MET A CA 1
ATOM 3866 C C . MET A 1 483 ? 8.315 2.100 18.200 1.00 90.38 483 MET A C 1
ATOM 3868 O O . MET A 1 483 ? 8.810 1.429 17.302 1.00 90.38 483 MET A O 1
ATOM 3872 N N . VAL A 1 484 ? 9.031 2.591 19.216 1.00 91.38 484 VAL A N 1
ATOM 3873 C CA . VAL A 1 484 ? 10.460 2.316 19.398 1.00 91.38 484 VAL A CA 1
ATOM 3874 C C . VAL A 1 484 ? 10.688 0.825 19.656 1.00 91.38 484 VAL A C 1
ATOM 3876 O O . VAL A 1 484 ? 11.587 0.258 19.047 1.00 91.38 484 VAL A O 1
ATOM 3879 N N . GLU A 1 485 ? 9.859 0.181 20.484 1.00 89.88 485 GLU A N 1
ATOM 3880 C CA . GLU A 1 485 ? 9.892 -1.266 20.748 1.00 89.88 485 GLU A CA 1
ATOM 3881 C C . GLU A 1 485 ? 9.728 -2.075 19.453 1.00 89.88 485 GLU A C 1
ATOM 3883 O O . GLU A 1 485 ? 10.591 -2.883 19.116 1.00 89.88 485 GLU A O 1
ATOM 3888 N N . VAL A 1 486 ? 8.673 -1.799 18.678 1.00 89.38 486 VAL A N 1
ATOM 3889 C CA . VAL A 1 486 ? 8.412 -2.505 17.414 1.00 89.38 486 VAL A CA 1
ATOM 3890 C C . VAL A 1 486 ? 9.541 -2.276 16.405 1.00 89.38 486 VAL A C 1
ATOM 3892 O O . VAL A 1 486 ? 9.997 -3.219 15.766 1.00 89.38 486 VAL A O 1
ATOM 3895 N N . VAL A 1 487 ? 10.041 -1.045 16.263 1.00 90.75 487 VAL A N 1
ATOM 3896 C CA . VAL A 1 487 ? 11.160 -0.763 15.346 1.00 90.75 487 VAL A CA 1
ATOM 3897 C C . VAL A 1 487 ? 12.457 -1.428 15.828 1.00 90.75 487 VAL A C 1
ATOM 3899 O O . VAL A 1 487 ? 13.253 -1.875 15.003 1.00 90.75 487 VAL A O 1
ATOM 3902 N N . ALA A 1 488 ? 12.677 -1.546 17.142 1.00 89.81 488 ALA A N 1
ATOM 3903 C CA . ALA A 1 488 ? 13.848 -2.216 17.706 1.00 89.81 488 ALA A CA 1
ATOM 3904 C C . ALA A 1 488 ? 13.892 -3.714 17.354 1.00 89.81 488 ALA A C 1
ATOM 3906 O O . ALA A 1 488 ? 14.965 -4.236 17.029 1.00 89.81 488 ALA A O 1
ATOM 3907 N N . ASP A 1 489 ? 12.733 -4.379 17.353 1.00 86.56 489 ASP A N 1
ATOM 3908 C CA . ASP A 1 489 ? 12.592 -5.784 16.950 1.00 86.56 489 ASP A CA 1
ATOM 3909 C C . ASP A 1 489 ? 12.894 -6.003 15.452 1.00 86.56 489 ASP A C 1
ATOM 3911 O O . ASP A 1 489 ? 13.279 -7.102 15.051 1.00 86.56 489 ASP A O 1
ATOM 3915 N N . HIS A 1 490 ? 12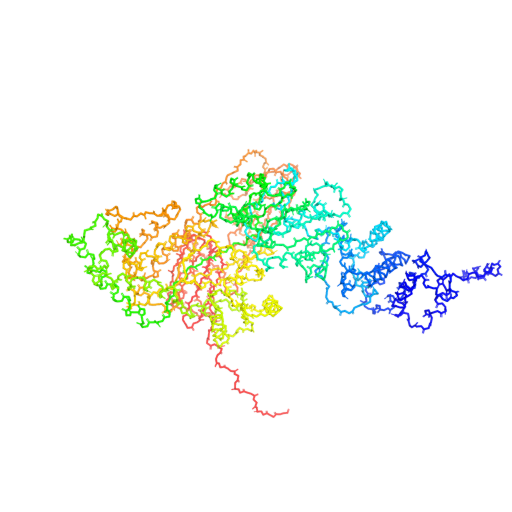.810 -4.937 14.648 1.00 87.62 490 HIS A N 1
ATOM 3916 C CA . HIS A 1 490 ? 12.937 -4.934 13.186 1.00 87.62 490 HIS A CA 1
ATOM 3917 C C . HIS A 1 490 ? 14.111 -4.082 12.668 1.00 87.62 490 HIS A C 1
ATOM 3919 O O . HIS A 1 490 ? 14.084 -3.552 11.561 1.00 87.62 490 HIS A O 1
ATOM 3925 N N . THR A 1 491 ? 15.184 -3.955 13.452 1.00 83.81 491 THR A N 1
ATOM 3926 C CA . THR A 1 491 ? 16.344 -3.094 13.120 1.00 83.81 491 THR A CA 1
ATOM 3927 C C . THR A 1 491 ? 17.094 -3.450 11.833 1.00 83.81 491 THR A C 1
ATOM 3929 O O . THR A 1 491 ? 17.829 -2.601 11.339 1.00 83.81 491 THR A O 1
ATOM 3932 N N . ASN A 1 492 ? 16.934 -4.669 11.302 1.00 83.06 492 ASN A N 1
ATOM 3933 C CA . ASN A 1 492 ? 17.539 -5.099 10.031 1.00 83.06 492 ASN A CA 1
ATOM 3934 C C . ASN A 1 492 ? 16.529 -5.149 8.870 1.00 83.06 492 ASN A C 1
ATOM 3936 O O . ASN A 1 492 ? 16.872 -5.617 7.786 1.00 83.06 492 ASN A O 1
ATOM 3940 N N . ASP A 1 493 ? 15.292 -4.710 9.100 1.00 85.75 493 ASP A N 1
ATOM 3941 C CA . ASP A 1 493 ? 14.231 -4.683 8.100 1.00 85.75 493 ASP A CA 1
ATOM 3942 C C . ASP A 1 493 ? 14.018 -3.258 7.573 1.00 85.75 493 ASP A C 1
ATOM 3944 O O . ASP A 1 493 ? 14.406 -2.262 8.186 1.00 85.75 493 ASP A O 1
ATOM 3948 N N . HIS A 1 494 ? 13.355 -3.149 6.425 1.00 87.38 494 HIS A N 1
ATOM 3949 C CA . HIS A 1 494 ? 12.822 -1.880 5.940 1.00 87.38 494 HIS A CA 1
ATOM 3950 C C . HIS A 1 494 ? 11.462 -1.623 6.594 1.00 87.38 494 HIS A C 1
ATOM 3952 O O . HIS A 1 494 ? 10.483 -2.318 6.301 1.00 87.38 494 HIS A O 1
ATOM 3958 N N . VAL A 1 495 ? 11.414 -0.632 7.486 1.00 89.75 495 VAL A N 1
ATOM 3959 C CA . VAL A 1 495 ? 10.251 -0.313 8.321 1.00 89.75 495 VAL A CA 1
ATOM 3960 C C . VAL A 1 495 ? 9.620 1.011 7.901 1.00 89.75 495 VAL A C 1
ATOM 3962 O O . VAL A 1 495 ? 10.268 2.058 7.883 1.00 89.75 495 VAL A O 1
ATOM 3965 N N . VAL A 1 496 ? 8.320 0.988 7.625 1.00 88.88 496 VAL A N 1
ATOM 3966 C CA . VAL A 1 496 ? 7.516 2.188 7.366 1.00 88.88 496 VAL A CA 1
ATOM 3967 C C . VAL A 1 496 ? 6.657 2.479 8.583 1.00 88.88 496 VAL A C 1
ATOM 3969 O O . VAL A 1 496 ? 5.885 1.632 9.027 1.00 88.88 496 VAL A O 1
ATOM 3972 N N . VAL A 1 497 ? 6.765 3.694 9.113 1.00 90.00 497 VAL A N 1
ATOM 3973 C CA . VAL A 1 497 ? 5.999 4.143 10.273 1.00 90.00 497 VAL A CA 1
ATOM 3974 C C . VAL A 1 497 ? 5.033 5.249 9.869 1.00 90.00 497 VAL A C 1
ATOM 3976 O O . VAL A 1 497 ? 5.439 6.311 9.396 1.00 90.00 497 VAL A O 1
ATOM 3979 N N . LEU A 1 498 ? 3.744 5.002 10.085 1.00 85.19 498 LEU A N 1
ATOM 3980 C CA . LEU A 1 498 ? 2.654 5.920 9.789 1.00 85.19 498 LEU A CA 1
ATOM 3981 C C . LEU A 1 498 ? 2.147 6.568 11.080 1.00 85.19 498 LEU A C 1
ATOM 3983 O O . LEU A 1 498 ? 1.789 5.878 12.035 1.00 85.19 498 LEU A O 1
ATOM 3987 N N . VAL A 1 499 ? 2.109 7.899 11.091 1.00 84.00 499 VAL A N 1
ATOM 3988 C CA . VAL A 1 499 ? 1.573 8.725 12.188 1.00 84.00 499 VAL A CA 1
ATOM 3989 C C . VAL A 1 499 ? 0.571 9.757 11.654 1.00 84.00 499 VAL A C 1
ATOM 3991 O O . VAL A 1 499 ? 0.394 9.908 10.445 1.00 84.00 499 VAL A O 1
ATOM 3994 N N . ASP A 1 500 ? -0.098 10.496 12.536 1.00 75.12 500 ASP A N 1
ATOM 3995 C CA . ASP A 1 500 ? -1.211 11.371 12.145 1.00 75.12 500 ASP A CA 1
ATOM 3996 C C . ASP A 1 500 ? -0.795 12.807 11.797 1.00 75.12 500 ASP A C 1
ATOM 3998 O O . ASP A 1 500 ? -1.552 13.546 11.165 1.00 75.12 500 ASP A O 1
ATOM 4002 N N . SER A 1 501 ? 0.396 13.251 12.208 1.00 74.56 501 SER A N 1
ATOM 4003 C CA . SER A 1 501 ? 0.822 14.642 12.021 1.00 74.56 501 SER A CA 1
ATOM 4004 C C . SER A 1 501 ? 2.325 14.805 11.814 1.00 74.56 501 SER A C 1
ATOM 4006 O O . SER A 1 501 ? 3.129 14.071 12.381 1.00 74.56 501 SER A O 1
ATOM 4008 N N . ASN A 1 502 ? 2.722 15.850 11.078 1.00 76.81 502 ASN A N 1
ATOM 4009 C CA . ASN A 1 502 ? 4.138 16.179 10.856 1.00 76.81 502 ASN A CA 1
ATOM 4010 C C . ASN A 1 502 ? 4.903 16.410 12.175 1.00 76.81 502 ASN A C 1
ATOM 4012 O O . ASN A 1 502 ? 6.076 16.073 12.267 1.00 76.81 502 ASN A O 1
ATOM 4016 N N . ALA A 1 503 ? 4.237 16.928 13.215 1.00 76.56 503 ALA A N 1
ATOM 4017 C CA . ALA A 1 503 ? 4.856 17.106 14.529 1.00 76.56 503 ALA A CA 1
ATOM 4018 C C . ALA A 1 503 ? 5.236 15.763 15.179 1.00 76.56 503 ALA A C 1
ATOM 4020 O O . ALA A 1 503 ? 6.298 15.652 15.785 1.00 76.56 503 ALA A O 1
ATOM 4021 N N . GLN A 1 504 ? 4.392 14.736 15.028 1.00 82.56 504 GLN A N 1
ATOM 4022 C CA . GLN A 1 504 ? 4.721 13.380 15.476 1.00 82.56 504 GLN A CA 1
ATOM 4023 C C . GLN A 1 504 ? 5.802 12.750 14.601 1.00 82.56 504 GLN A C 1
ATOM 4025 O O . GLN A 1 504 ? 6.659 12.059 15.139 1.00 82.56 504 GLN A O 1
ATOM 4030 N N . VAL A 1 505 ? 5.792 13.005 13.283 1.00 86.69 505 VAL A N 1
ATOM 4031 C CA . VAL A 1 505 ? 6.850 12.530 12.375 1.00 86.69 505 VAL A CA 1
ATOM 4032 C C . VAL A 1 505 ? 8.207 13.004 12.880 1.00 86.69 505 VAL A C 1
ATOM 4034 O O . VAL A 1 505 ? 9.095 12.185 13.093 1.00 86.69 505 VAL A O 1
ATOM 4037 N N . GLU A 1 506 ? 8.359 14.307 13.120 1.00 86.06 506 GLU A N 1
ATOM 4038 C CA . GLU A 1 506 ? 9.611 14.887 13.615 1.00 86.06 506 GLU A CA 1
ATOM 4039 C C . GLU A 1 506 ? 10.001 14.308 14.981 1.00 86.06 506 GLU A C 1
ATOM 4041 O O . GLU A 1 506 ? 11.104 13.784 15.135 1.00 86.06 506 GLU A O 1
ATOM 4046 N N . ALA A 1 507 ? 9.080 14.330 15.949 1.00 86.62 507 ALA A N 1
ATOM 4047 C CA . ALA A 1 507 ? 9.359 13.887 17.311 1.00 86.62 507 ALA A CA 1
ATOM 4048 C C . ALA A 1 507 ? 9.733 12.396 17.397 1.00 86.62 507 ALA A C 1
ATOM 4050 O O . ALA A 1 507 ? 10.663 12.037 18.121 1.00 86.62 507 ALA A O 1
ATOM 4051 N N . LEU A 1 508 ? 9.043 11.528 16.651 1.00 90.75 508 LEU A N 1
ATOM 4052 C CA . LEU A 1 508 ? 9.347 10.099 16.614 1.00 90.75 508 LEU A CA 1
ATOM 4053 C C . LEU A 1 508 ? 10.653 9.820 15.863 1.00 90.75 508 LEU A C 1
ATOM 4055 O O . LEU A 1 508 ? 11.448 9.006 16.319 1.00 90.75 508 LEU A O 1
ATOM 4059 N N . THR A 1 509 ? 10.907 10.515 14.751 1.00 92.38 509 THR A N 1
ATOM 4060 C CA . THR A 1 509 ? 12.159 10.371 13.989 1.00 92.38 509 THR A CA 1
ATOM 4061 C C . THR A 1 509 ? 13.371 10.700 14.861 1.00 92.38 509 THR A C 1
ATOM 4063 O O . THR A 1 509 ? 14.339 9.940 14.879 1.00 92.38 509 THR A O 1
ATOM 4066 N N . ASP A 1 510 ? 13.322 11.810 15.602 1.00 91.12 510 ASP A N 1
ATOM 4067 C CA . ASP A 1 510 ? 14.409 12.203 16.503 1.00 91.12 510 ASP A CA 1
ATOM 4068 C C . ASP A 1 510 ? 14.596 11.177 17.625 1.00 91.12 510 ASP A C 1
ATOM 4070 O O . ASP A 1 510 ? 15.719 10.755 17.900 1.00 91.12 510 ASP A O 1
ATOM 4074 N N . ARG A 1 511 ? 13.493 10.683 18.199 1.00 91.94 511 ARG A N 1
ATOM 4075 C CA . ARG A 1 511 ? 13.528 9.644 19.232 1.00 91.94 511 ARG A CA 1
ATOM 4076 C C . ARG A 1 511 ? 14.158 8.338 18.735 1.00 91.94 511 ARG A C 1
ATOM 4078 O O . ARG A 1 511 ? 15.005 7.773 19.419 1.00 91.94 511 ARG A O 1
ATOM 4085 N N . LEU A 1 512 ? 13.793 7.883 17.535 1.00 92.94 512 LEU A N 1
ATOM 4086 C CA . LEU A 1 512 ? 14.358 6.676 16.924 1.00 92.94 512 LEU A CA 1
ATOM 4087 C C . LEU A 1 512 ? 15.866 6.814 16.673 1.00 92.94 512 LEU A C 1
ATOM 4089 O O . LEU A 1 512 ? 16.607 5.869 16.924 1.00 92.94 512 LEU A O 1
ATOM 4093 N N . ARG A 1 513 ? 16.331 7.987 16.225 1.00 92.00 513 ARG A N 1
ATOM 4094 C CA . ARG A 1 513 ? 17.766 8.262 16.016 1.00 92.00 513 ARG A CA 1
ATOM 4095 C C . ARG A 1 513 ? 18.562 8.310 17.318 1.00 92.00 513 ARG A C 1
ATOM 4097 O O . ARG A 1 513 ? 19.730 7.929 17.327 1.00 92.00 513 ARG A O 1
ATOM 4104 N N . ASP A 1 514 ? 17.953 8.812 18.389 1.00 90.44 514 ASP A N 1
ATOM 4105 C CA . ASP A 1 514 ? 18.605 8.940 19.693 1.00 90.44 514 ASP A CA 1
ATOM 4106 C C . ASP A 1 514 ? 18.670 7.600 20.446 1.00 90.44 514 ASP A C 1
ATOM 4108 O O . ASP A 1 514 ? 19.662 7.321 21.126 1.00 90.44 514 ASP A O 1
ATOM 4112 N N . GLU A 1 515 ? 17.624 6.775 20.342 1.00 90.06 515 GLU A N 1
ATOM 4113 C CA . GLU A 1 515 ? 17.481 5.542 21.127 1.00 90.06 515 GLU A CA 1
ATOM 4114 C C . GLU A 1 515 ? 17.961 4.280 20.395 1.00 90.06 515 GLU A C 1
ATOM 4116 O O . GLU A 1 515 ? 18.433 3.344 21.046 1.00 90.06 515 GLU A O 1
ATOM 4121 N N . LEU A 1 516 ? 17.895 4.245 19.059 1.00 86.81 516 LEU A N 1
ATOM 4122 C CA . LEU A 1 516 ? 18.261 3.074 18.260 1.00 86.81 516 LEU A CA 1
ATOM 4123 C C . LEU A 1 516 ? 19.517 3.334 17.423 1.00 86.81 516 LEU A C 1
ATOM 4125 O O . LEU A 1 516 ? 19.744 4.414 16.889 1.00 86.81 516 LEU A O 1
ATOM 4129 N N . SER A 1 517 ? 20.351 2.304 17.268 1.00 80.56 517 SER A N 1
ATOM 4130 C CA . SER A 1 517 ? 21.558 2.364 16.427 1.00 80.56 517 SER A CA 1
ATOM 4131 C C . SER A 1 517 ? 21.246 2.027 14.963 1.00 80.56 517 SER A C 1
ATOM 4133 O O . SER A 1 517 ? 21.856 1.121 14.401 1.00 80.56 517 SER A O 1
ATOM 4135 N N . ILE A 1 518 ? 20.279 2.730 14.365 1.00 79.06 518 ILE A N 1
ATOM 4136 C CA . ILE A 1 518 ? 19.862 2.544 12.967 1.00 79.06 518 ILE A CA 1
ATOM 4137 C C . ILE A 1 518 ? 20.552 3.592 12.095 1.00 79.06 518 ILE A C 1
ATOM 4139 O O . ILE A 1 518 ? 20.560 4.780 12.418 1.00 79.06 518 ILE A O 1
ATOM 4143 N N . THR A 1 519 ? 21.141 3.151 10.984 1.00 73.56 519 THR A N 1
ATOM 4144 C CA . THR A 1 519 ? 21.941 4.025 10.110 1.00 73.56 519 THR A CA 1
ATOM 4145 C C . THR A 1 519 ? 21.066 4.967 9.283 1.00 73.56 519 THR A C 1
ATOM 4147 O O . THR A 1 519 ? 21.424 6.130 9.104 1.00 73.56 519 THR A O 1
ATOM 4150 N N . THR A 1 520 ? 19.902 4.491 8.836 1.00 85.25 520 THR A N 1
ATOM 4151 C CA . THR A 1 520 ? 19.004 5.226 7.940 1.00 85.25 520 THR A CA 1
ATOM 4152 C C . THR A 1 520 ? 17.645 5.423 8.606 1.00 85.25 520 THR A C 1
ATOM 4154 O O . THR A 1 520 ? 16.859 4.485 8.717 1.00 85.25 520 THR A O 1
ATOM 4157 N N . VAL A 1 521 ? 17.360 6.651 9.054 1.00 89.88 521 VAL A N 1
ATOM 4158 C CA . VAL A 1 521 ? 16.050 7.049 9.600 1.00 89.88 521 VAL A CA 1
ATOM 4159 C C . VAL A 1 521 ? 15.611 8.347 8.927 1.00 89.88 521 VAL A C 1
ATOM 4161 O O . VAL A 1 521 ? 16.194 9.410 9.174 1.00 89.88 521 VAL A O 1
ATOM 4164 N N . GLN A 1 522 ? 14.581 8.268 8.089 1.00 91.00 522 GLN A N 1
ATOM 4165 C CA . GLN A 1 522 ? 14.086 9.360 7.256 1.00 91.00 522 GLN A CA 1
ATOM 4166 C C . GLN A 1 522 ? 12.721 9.858 7.733 1.00 91.00 522 GLN A C 1
ATOM 4168 O O . GLN A 1 522 ? 11.845 9.077 8.087 1.00 91.00 522 GLN A O 1
ATOM 4173 N N . ALA A 1 523 ? 12.531 11.176 7.705 1.00 88.94 523 ALA A N 1
ATOM 4174 C CA . ALA A 1 523 ? 11.235 11.803 7.952 1.00 88.94 523 ALA A CA 1
ATOM 4175 C C . ALA A 1 523 ? 10.592 12.192 6.617 1.00 88.94 523 ALA A C 1
ATOM 4177 O O . ALA A 1 523 ? 11.245 12.800 5.774 1.00 88.94 523 ALA A O 1
ATOM 4178 N N . ALA A 1 524 ? 9.311 11.925 6.435 1.00 83.56 524 ALA A N 1
ATOM 4179 C CA . ALA A 1 524 ? 8.534 12.330 5.276 1.00 83.56 524 ALA A CA 1
ATOM 4180 C C . ALA A 1 524 ? 7.403 13.245 5.749 1.00 83.56 524 ALA A C 1
ATOM 4182 O O . ALA A 1 524 ? 6.461 12.801 6.405 1.00 83.56 524 ALA A O 1
ATOM 4183 N N . THR A 1 525 ? 7.500 14.538 5.437 1.00 77.50 525 THR A N 1
ATOM 4184 C CA . THR A 1 525 ? 6.497 15.531 5.840 1.00 77.50 525 THR A CA 1
ATOM 4185 C C . THR A 1 525 ? 5.939 16.266 4.629 1.00 77.50 525 THR A C 1
ATOM 4187 O O . THR A 1 525 ? 6.636 16.533 3.652 1.00 77.50 525 THR A O 1
ATOM 4190 N N . SER A 1 526 ? 4.649 16.599 4.685 1.00 67.25 526 SER A N 1
ATOM 4191 C CA . SER A 1 526 ? 3.907 17.163 3.549 1.00 67.25 526 SER A CA 1
ATOM 4192 C C . SER A 1 526 ? 4.344 18.577 3.135 1.00 67.25 526 SER A C 1
ATOM 4194 O O . SER A 1 526 ? 3.919 19.079 2.098 1.00 67.25 526 SER A O 1
ATOM 4196 N N . ASP A 1 527 ? 5.117 19.264 3.973 1.00 69.56 527 ASP A N 1
ATOM 4197 C CA . ASP A 1 527 ? 5.634 20.617 3.751 1.00 69.56 527 ASP A CA 1
ATOM 4198 C C . ASP A 1 527 ? 6.980 20.641 3.007 1.00 69.56 527 ASP A C 1
ATOM 4200 O O . ASP A 1 527 ? 7.433 21.710 2.587 1.00 69.56 527 ASP A O 1
ATOM 4204 N N . GLN A 1 528 ? 7.612 19.481 2.813 1.00 68.88 528 GLN A N 1
ATOM 4205 C CA . GLN A 1 528 ? 8.873 19.368 2.088 1.00 68.88 528 GLN A CA 1
ATOM 4206 C C . GLN A 1 528 ? 8.669 19.429 0.565 1.00 68.88 528 GLN A C 1
ATOM 4208 O O . GLN A 1 528 ? 7.643 18.980 0.047 1.00 68.88 528 GLN A O 1
ATOM 4213 N N . PRO A 1 529 ? 9.650 19.960 -0.194 1.00 67.25 529 PRO A N 1
ATOM 4214 C CA . PRO A 1 529 ? 9.641 19.860 -1.649 1.00 67.25 529 PRO A CA 1
ATOM 4215 C C . PRO A 1 529 ? 9.601 18.397 -2.101 1.00 67.25 529 PRO A C 1
ATOM 4217 O O . PRO A 1 529 ? 10.291 17.551 -1.536 1.00 67.25 529 PRO A O 1
ATOM 4220 N N . ARG A 1 530 ? 8.857 18.109 -3.176 1.00 61.78 530 ARG A N 1
ATOM 4221 C CA . ARG A 1 530 ? 8.694 16.739 -3.698 1.00 61.78 530 ARG A CA 1
ATOM 4222 C C . ARG A 1 530 ? 10.016 16.052 -4.047 1.00 61.78 530 ARG A C 1
ATOM 4224 O O . ARG A 1 530 ? 10.163 14.871 -3.766 1.00 61.78 530 ARG A O 1
ATOM 4231 N N . ALA A 1 531 ? 10.980 16.792 -4.596 1.00 63.97 531 ALA A N 1
ATOM 4232 C CA . ALA A 1 531 ? 12.319 16.268 -4.877 1.00 63.97 531 ALA A CA 1
ATOM 4233 C C . ALA A 1 531 ? 13.014 15.759 -3.601 1.00 63.97 531 ALA A C 1
ATOM 4235 O O . ALA A 1 531 ? 13.559 14.669 -3.590 1.00 63.97 531 ALA A O 1
ATOM 4236 N N . THR A 1 532 ? 12.894 16.490 -2.489 1.00 71.19 532 THR A N 1
ATOM 4237 C CA . THR A 1 532 ? 13.469 16.075 -1.201 1.00 71.19 532 THR A CA 1
ATOM 4238 C C . THR A 1 532 ? 12.794 14.827 -0.641 1.00 71.19 532 THR A C 1
ATOM 4240 O O . THR A 1 532 ? 13.463 13.996 -0.040 1.00 71.19 532 THR A O 1
ATOM 4243 N N . LEU A 1 533 ? 11.478 14.688 -0.823 1.00 71.00 533 LEU A N 1
ATOM 4244 C CA . LEU A 1 533 ? 10.771 13.468 -0.433 1.00 71.00 533 LEU A CA 1
ATOM 4245 C C . LEU A 1 533 ? 11.236 12.266 -1.268 1.00 71.00 533 LEU A C 1
ATOM 4247 O O . LEU A 1 533 ? 11.438 11.196 -0.705 1.00 71.00 533 LEU A O 1
ATOM 4251 N N . ARG A 1 534 ? 11.445 12.460 -2.578 1.00 68.00 534 ARG A N 1
ATOM 4252 C CA . ARG A 1 534 ? 11.997 11.442 -3.484 1.00 68.00 534 ARG A CA 1
ATOM 4253 C C . ARG A 1 534 ? 13.377 10.979 -3.013 1.00 68.00 534 ARG A C 1
ATOM 4255 O O . ARG A 1 534 ? 13.522 9.803 -2.714 1.00 68.00 534 ARG A O 1
ATOM 4262 N N . ASP A 1 535 ? 14.315 11.906 -2.815 1.00 77.50 535 ASP A N 1
ATOM 4263 C CA . ASP A 1 535 ? 15.683 11.580 -2.377 1.00 77.50 535 ASP A CA 1
ATOM 4264 C C . ASP A 1 535 ? 15.701 10.749 -1.078 1.00 77.50 535 ASP A C 1
ATOM 4266 O O . ASP A 1 535 ? 16.501 9.831 -0.924 1.00 77.50 535 ASP A O 1
ATOM 4270 N N . ARG A 1 536 ? 14.794 11.047 -0.134 1.00 82.31 536 ARG A N 1
ATOM 4271 C CA . ARG A 1 536 ? 14.681 10.311 1.137 1.00 82.31 536 ARG A CA 1
ATOM 4272 C C . ARG A 1 536 ? 14.124 8.901 0.976 1.00 82.31 536 ARG A C 1
ATOM 4274 O O . ARG A 1 536 ? 14.503 8.020 1.741 1.00 82.31 536 ARG A O 1
ATOM 4281 N N . LEU A 1 537 ? 13.191 8.703 0.048 1.00 79.25 537 LEU A N 1
ATOM 4282 C CA . LEU A 1 537 ? 12.625 7.386 -0.237 1.00 79.25 537 LEU A CA 1
ATOM 4283 C C . LEU A 1 537 ? 13.626 6.510 -0.991 1.00 79.25 537 LEU A C 1
ATOM 4285 O O . LEU A 1 537 ? 13.736 5.330 -0.676 1.00 79.25 537 LEU A O 1
ATOM 4289 N N . ASP A 1 538 ? 14.390 7.094 -1.912 1.00 78.56 538 ASP A N 1
ATOM 4290 C CA . ASP A 1 538 ? 15.464 6.393 -2.618 1.00 78.56 538 ASP A CA 1
ATOM 4291 C C . ASP A 1 538 ? 16.558 5.965 -1.620 1.00 78.56 538 ASP A C 1
ATOM 4293 O O . ASP A 1 538 ? 16.902 4.789 -1.548 1.00 78.56 538 ASP A O 1
ATOM 4297 N N . GLU A 1 539 ? 16.990 6.862 -0.720 1.00 82.06 539 GLU A N 1
ATOM 4298 C CA . GLU A 1 539 ? 17.938 6.523 0.358 1.00 82.06 539 GLU A CA 1
ATOM 4299 C C . GLU A 1 539 ? 17.402 5.442 1.317 1.00 82.06 539 GLU A C 1
ATOM 4301 O O . GLU A 1 539 ? 18.169 4.633 1.840 1.00 82.06 539 GLU A O 1
ATOM 4306 N N . PHE A 1 540 ? 16.088 5.419 1.563 1.00 86.50 540 PHE A N 1
ATOM 4307 C CA . PHE A 1 540 ? 15.447 4.354 2.332 1.00 86.50 540 PHE A CA 1
ATOM 4308 C C . PHE A 1 540 ? 15.479 3.015 1.584 1.00 86.50 540 PHE A C 1
ATOM 4310 O O . PHE A 1 540 ? 15.792 2.006 2.205 1.00 86.50 540 PHE A O 1
ATOM 4317 N N . ASN A 1 541 ? 15.169 2.999 0.285 1.00 78.06 541 ASN A N 1
ATOM 4318 C CA . ASN A 1 541 ? 15.132 1.780 -0.526 1.00 78.06 541 ASN A CA 1
ATOM 4319 C C . ASN A 1 541 ? 16.531 1.188 -0.772 1.00 78.06 541 ASN A C 1
ATOM 4321 O O . ASN A 1 541 ? 16.666 -0.031 -0.865 1.00 78.06 541 ASN A O 1
ATOM 4325 N N . ASP A 1 542 ? 17.560 2.034 -0.851 1.00 81.12 542 ASP A N 1
ATOM 4326 C CA . ASP A 1 542 ? 18.948 1.633 -1.117 1.00 81.12 542 ASP A CA 1
ATOM 4327 C C . ASP A 1 542 ? 19.711 1.181 0.148 1.00 81.12 542 ASP A C 1
ATOM 4329 O O . ASP A 1 542 ? 20.896 0.832 0.088 1.00 81.12 542 ASP A O 1
ATOM 4333 N N . ALA A 1 543 ? 19.074 1.192 1.323 1.00 82.25 543 ALA A N 1
ATOM 4334 C CA . ALA A 1 543 ? 19.730 0.884 2.590 1.00 82.25 543 ALA A CA 1
ATOM 4335 C C . ALA A 1 543 ? 20.063 -0.621 2.740 1.00 82.25 543 ALA A C 1
ATOM 4337 O O . ALA A 1 543 ? 19.202 -1.453 3.010 1.00 82.25 543 ALA A O 1
ATOM 4338 N N . GLU A 1 544 ? 21.353 -0.984 2.682 1.00 76.38 544 GLU A N 1
ATOM 4339 C CA . GLU A 1 544 ? 21.812 -2.391 2.761 1.00 76.38 544 GLU A CA 1
ATOM 4340 C C . GLU A 1 544 ? 21.469 -3.125 4.076 1.00 76.38 544 GLU A C 1
ATOM 4342 O O . GLU A 1 544 ? 21.428 -4.353 4.101 1.00 76.38 544 GLU A O 1
ATOM 4347 N N . SER A 1 545 ? 21.289 -2.402 5.188 1.00 77.19 545 SER A N 1
ATOM 4348 C CA . SER A 1 545 ? 21.099 -2.977 6.537 1.00 77.19 545 SER A CA 1
ATOM 4349 C C . SER A 1 545 ? 19.693 -2.740 7.103 1.00 77.19 545 SER A C 1
ATOM 4351 O O . SER A 1 545 ? 19.522 -2.790 8.318 1.00 77.19 545 SER A O 1
ATOM 4353 N N . GLY A 1 546 ? 18.711 -2.443 6.246 1.00 78.31 546 GLY A N 1
ATOM 4354 C CA . GLY A 1 546 ? 17.388 -1.991 6.673 1.00 78.31 546 GLY A CA 1
ATOM 4355 C C . GLY A 1 546 ? 17.365 -0.495 7.002 1.00 78.31 546 GLY A C 1
ATOM 4356 O O . GLY A 1 546 ? 18.369 0.115 7.388 1.00 78.31 546 GLY A O 1
ATOM 4357 N N . GLY A 1 547 ? 16.203 0.118 6.810 1.00 88.50 547 GLY A N 1
ATOM 4358 C CA . GLY A 1 547 ? 15.986 1.549 6.979 1.00 88.50 547 GLY A CA 1
ATOM 4359 C C . GLY A 1 547 ? 14.623 1.820 7.591 1.00 88.50 547 GLY A C 1
ATOM 4360 O O . GLY A 1 547 ? 13.732 0.976 7.544 1.00 88.50 547 GLY A O 1
ATOM 4361 N N . VAL A 1 548 ? 14.450 3.007 8.170 1.00 91.81 548 VAL A N 1
ATOM 4362 C CA . VAL A 1 548 ? 13.167 3.448 8.723 1.00 91.81 548 VAL A CA 1
ATOM 4363 C C . VAL A 1 548 ? 12.728 4.723 8.027 1.00 91.81 548 VAL A C 1
ATOM 4365 O O . VAL A 1 548 ? 13.493 5.685 7.957 1.00 91.81 548 VAL A O 1
ATOM 4368 N N . VAL A 1 549 ? 11.486 4.764 7.553 1.00 90.88 549 VAL A N 1
ATOM 4369 C CA . VAL A 1 549 ? 10.853 6.000 7.084 1.00 90.88 549 VAL A CA 1
ATOM 4370 C C . VAL A 1 549 ? 9.602 6.276 7.905 1.00 90.88 549 VAL A C 1
ATOM 4372 O O . VAL A 1 549 ? 8.737 5.419 8.060 1.00 90.88 549 VAL A O 1
ATOM 4375 N N . VAL A 1 550 ? 9.517 7.483 8.458 1.00 90.75 550 VAL A N 1
ATOM 4376 C CA . VAL A 1 550 ? 8.388 7.946 9.267 1.00 90.75 550 VAL A CA 1
ATOM 4377 C C . VAL A 1 550 ? 7.641 9.009 8.481 1.00 90.75 550 VAL A C 1
ATOM 4379 O O . VAL A 1 550 ? 8.244 9.991 8.057 1.00 90.75 550 VAL A O 1
ATOM 4382 N N . GLY A 1 551 ? 6.334 8.867 8.305 1.00 85.69 551 GLY A N 1
ATOM 4383 C CA . GLY A 1 551 ? 5.527 9.870 7.616 1.00 85.69 551 GLY A CA 1
ATOM 4384 C C . GLY A 1 551 ? 4.059 9.799 7.986 1.00 85.69 551 GLY A C 1
ATOM 4385 O O . GLY A 1 551 ? 3.641 8.969 8.791 1.00 85.69 551 GLY A O 1
ATOM 4386 N N . THR A 1 552 ? 3.262 10.699 7.418 1.00 77.38 552 THR A N 1
ATOM 4387 C CA . THR A 1 552 ? 1.819 10.667 7.655 1.00 77.38 552 THR A CA 1
ATOM 4388 C C . THR A 1 552 ? 1.127 9.639 6.770 1.00 77.38 552 THR A C 1
ATOM 4390 O O . THR A 1 552 ? 1.555 9.389 5.640 1.00 77.38 552 THR A O 1
ATOM 4393 N N . GLY A 1 553 ? 0.019 9.073 7.258 1.00 66.12 553 GLY A N 1
ATOM 4394 C CA . GLY A 1 553 ? -0.789 8.126 6.481 1.00 66.12 553 GLY A CA 1
ATOM 4395 C C . GLY A 1 553 ? -1.283 8.690 5.140 1.00 66.12 553 GLY A C 1
ATOM 4396 O O . GLY A 1 553 ? -1.372 7.950 4.169 1.00 66.12 553 GLY A O 1
ATOM 4397 N N . ASP A 1 554 ? -1.538 9.997 5.055 1.00 59.22 554 ASP A N 1
ATOM 4398 C CA . ASP A 1 554 ? -1.969 10.651 3.810 1.00 59.22 554 ASP A CA 1
ATOM 4399 C C . ASP A 1 554 ? -0.817 10.888 2.819 1.00 59.22 554 ASP A C 1
ATOM 4401 O O . ASP A 1 554 ? -1.061 11.062 1.631 1.00 59.22 554 ASP A O 1
ATOM 4405 N N . LEU A 1 555 ? 0.436 10.913 3.288 1.00 66.75 555 LEU A N 1
ATOM 4406 C CA . LEU A 1 555 ? 1.609 11.150 2.443 1.00 66.75 555 LEU A CA 1
ATOM 4407 C C . LEU A 1 555 ? 2.256 9.846 1.974 1.00 66.75 555 LEU A C 1
ATOM 4409 O O . LEU A 1 555 ? 2.566 9.705 0.797 1.00 66.75 555 LEU A O 1
ATOM 4413 N N . LEU A 1 556 ? 2.488 8.914 2.901 1.00 66.69 556 LEU A N 1
ATOM 4414 C CA . LEU A 1 556 ? 3.133 7.632 2.607 1.00 66.69 556 LEU A CA 1
ATOM 4415 C C . LEU A 1 556 ? 2.127 6.518 2.306 1.00 66.69 556 LEU A C 1
ATOM 4417 O O . LEU A 1 556 ? 2.492 5.524 1.692 1.00 66.69 556 LEU A O 1
ATOM 4421 N N . GLY A 1 557 ? 0.867 6.664 2.726 1.00 51.00 557 GLY A N 1
ATOM 4422 C CA . GLY A 1 557 ? -0.173 5.669 2.462 1.00 51.00 557 GLY A CA 1
ATOM 4423 C C . GLY A 1 557 ? -0.920 5.881 1.140 1.00 51.00 557 GLY A C 1
ATOM 4424 O O . GLY A 1 557 ? -1.413 4.915 0.558 1.00 51.00 557 GLY A O 1
ATOM 4425 N N . GLU A 1 558 ? -1.010 7.116 0.638 1.00 50.09 558 GLU A N 1
ATOM 4426 C CA . GLU A 1 558 ? -1.711 7.449 -0.609 1.00 50.09 558 GLU A CA 1
ATOM 4427 C C . GLU A 1 558 ? -0.728 8.032 -1.637 1.00 50.09 558 GLU A C 1
ATOM 4429 O O . GLU A 1 558 ? -0.353 9.196 -1.566 1.00 50.09 558 GLU A O 1
ATOM 4434 N N . GLY A 1 559 ? -0.324 7.229 -2.631 1.00 45.41 559 GLY A N 1
ATOM 4435 C CA . GLY A 1 559 ? 0.427 7.713 -3.803 1.00 45.41 559 GLY A CA 1
ATOM 4436 C C . GLY A 1 559 ? 1.952 7.550 -3.769 1.00 45.41 559 GLY A C 1
ATOM 4437 O O . GLY A 1 559 ? 2.621 8.130 -4.621 1.00 45.41 559 GLY A O 1
ATOM 4438 N N . VAL A 1 560 ? 2.496 6.756 -2.840 1.00 54.16 560 VAL A N 1
ATOM 4439 C CA . VAL A 1 560 ? 3.914 6.354 -2.814 1.00 54.16 560 VAL A CA 1
ATOM 4440 C C . VAL A 1 560 ? 3.999 4.827 -2.717 1.00 54.16 560 VAL A C 1
ATOM 4442 O O . VAL A 1 560 ? 3.352 4.232 -1.858 1.00 54.16 560 VAL A O 1
ATOM 4445 N N . ASP A 1 561 ? 4.740 4.191 -3.626 1.00 56.97 561 ASP A N 1
ATOM 4446 C CA . ASP A 1 561 ? 5.064 2.758 -3.564 1.00 56.97 561 ASP A CA 1
ATOM 4447 C C . ASP A 1 561 ? 6.404 2.591 -2.834 1.00 56.97 561 ASP A C 1
ATOM 4449 O O . ASP A 1 561 ? 7.362 3.304 -3.138 1.00 56.97 561 ASP A O 1
ATOM 4453 N N . ILE A 1 562 ? 6.462 1.693 -1.848 1.00 68.19 562 ILE A N 1
ATOM 4454 C CA . ILE A 1 562 ? 7.659 1.448 -1.030 1.00 68.19 562 ILE A CA 1
ATOM 4455 C C . ILE A 1 562 ? 7.991 -0.050 -1.109 1.00 68.19 562 ILE A C 1
ATOM 4457 O O . ILE A 1 562 ? 7.803 -0.790 -0.143 1.00 68.19 562 ILE A O 1
ATOM 4461 N N . PRO A 1 563 ? 8.469 -0.539 -2.267 1.00 59.47 563 PRO A N 1
ATOM 4462 C CA . PRO A 1 563 ? 8.549 -1.968 -2.559 1.00 59.47 563 PRO A CA 1
ATOM 4463 C C . PRO A 1 563 ? 9.512 -2.736 -1.650 1.00 59.47 563 PRO A C 1
ATOM 4465 O O . PRO A 1 563 ? 9.371 -3.950 -1.519 1.00 59.47 563 PRO A O 1
ATOM 4468 N N . GLN A 1 564 ? 10.466 -2.063 -0.996 1.00 71.44 564 GLN A N 1
ATOM 4469 C CA . GLN A 1 564 ? 11.402 -2.703 -0.067 1.00 71.44 564 GLN A CA 1
ATOM 4470 C C . GLN A 1 564 ? 10.836 -2.896 1.343 1.00 71.44 564 GLN A C 1
ATOM 4472 O O . GLN A 1 564 ? 11.374 -3.703 2.090 1.00 71.44 564 GLN A O 1
ATOM 4477 N N . ALA A 1 565 ? 9.733 -2.242 1.724 1.00 76.81 565 ALA A N 1
ATOM 4478 C CA . ALA A 1 565 ? 9.251 -2.298 3.104 1.00 76.81 565 ALA A CA 1
ATOM 4479 C C . ALA A 1 565 ? 8.672 -3.674 3.477 1.00 76.81 565 ALA A C 1
ATOM 4481 O O . ALA A 1 565 ? 7.731 -4.163 2.852 1.00 76.81 565 ALA A O 1
ATOM 4482 N N . ASN A 1 566 ? 9.242 -4.301 4.506 1.00 80.19 566 ASN A N 1
ATOM 4483 C CA . ASN A 1 566 ? 8.799 -5.599 5.031 1.00 80.19 566 ASN A CA 1
ATOM 4484 C C . ASN A 1 566 ? 7.902 -5.423 6.258 1.00 80.19 566 ASN A C 1
ATOM 4486 O O . ASN A 1 566 ? 7.138 -6.321 6.605 1.00 80.19 566 ASN A O 1
ATOM 4490 N N . VAL A 1 567 ? 8.006 -4.270 6.922 1.00 85.31 567 VAL A N 1
ATOM 4491 C CA . VAL A 1 567 ? 7.306 -3.983 8.170 1.00 85.31 567 VAL A CA 1
ATOM 4492 C C . VAL A 1 567 ? 6.591 -2.649 8.048 1.00 85.31 567 VAL A C 1
ATOM 4494 O O . VAL A 1 567 ? 7.195 -1.640 7.684 1.00 85.31 567 VAL A O 1
ATOM 4497 N N . ALA A 1 568 ? 5.306 -2.630 8.381 1.00 86.62 568 ALA A N 1
ATOM 4498 C CA . ALA A 1 568 ? 4.503 -1.418 8.440 1.00 86.62 568 ALA A CA 1
ATOM 4499 C C . ALA A 1 568 ? 3.945 -1.236 9.855 1.00 86.62 568 ALA A C 1
ATOM 4501 O O . ALA A 1 568 ? 3.332 -2.143 10.409 1.00 86.62 568 ALA A O 1
ATOM 4502 N N . VAL A 1 569 ? 4.137 -0.058 10.443 1.00 88.56 569 VAL A N 1
ATOM 4503 C CA . VAL A 1 569 ? 3.642 0.282 11.782 1.00 88.56 569 VAL A CA 1
ATOM 4504 C C . VAL A 1 569 ? 2.710 1.477 11.662 1.00 88.56 569 VAL A C 1
ATOM 4506 O O . VAL A 1 569 ? 3.140 2.563 11.286 1.00 88.56 569 VAL A O 1
ATOM 4509 N N . ASN A 1 570 ? 1.434 1.299 11.983 1.00 86.38 570 ASN A N 1
ATOM 4510 C CA . ASN A 1 570 ? 0.440 2.362 11.978 1.00 86.38 570 ASN A CA 1
ATOM 4511 C C . ASN A 1 570 ? 0.088 2.783 13.404 1.00 86.38 570 ASN A C 1
ATOM 4513 O O . ASN A 1 570 ? -0.414 1.982 14.193 1.00 86.38 570 ASN A O 1
ATOM 4517 N N . MET A 1 571 ? 0.300 4.058 13.718 1.00 84.06 571 MET A N 1
ATOM 4518 C CA . MET A 1 571 ? -0.215 4.675 14.933 1.00 84.06 571 MET A CA 1
ATOM 4519 C C . MET A 1 571 ? -1.621 5.201 14.664 1.00 84.06 571 MET A C 1
ATOM 4521 O O . MET A 1 571 ? -1.790 6.186 13.953 1.00 84.06 571 MET A O 1
ATOM 4525 N N . ALA A 1 572 ? -2.635 4.555 15.236 1.00 62.75 572 ALA A N 1
ATOM 4526 C CA . ALA A 1 572 ? -4.019 4.951 15.025 1.00 62.75 572 ALA A CA 1
ATOM 4527 C C . ALA A 1 572 ? -4.528 5.884 16.140 1.00 62.75 572 ALA A C 1
ATOM 4529 O O . ALA A 1 572 ? -4.545 5.522 17.318 1.00 62.75 572 ALA A O 1
ATOM 4530 N N . THR A 1 573 ? -5.060 7.052 15.766 1.00 57.94 573 THR A N 1
ATOM 4531 C CA . THR A 1 573 ? -5.913 7.896 16.638 1.00 57.94 573 THR A CA 1
ATOM 4532 C C . THR A 1 573 ? -7.414 7.574 16.524 1.00 57.94 573 THR A C 1
ATOM 4534 O O . THR A 1 573 ? -8.235 8.098 17.288 1.00 57.94 573 THR A O 1
ATOM 4537 N N . GLY A 1 574 ? -7.802 6.687 15.596 1.00 49.94 574 GLY A N 1
ATOM 4538 C CA . GLY A 1 574 ? -9.192 6.365 15.242 1.00 49.94 574 GLY A CA 1
ATOM 4539 C C . GLY A 1 574 ? -9.496 4.866 15.089 1.00 49.94 574 GLY A C 1
ATOM 4540 O O . GLY A 1 574 ? -8.651 4.018 15.348 1.00 49.94 574 GLY A O 1
ATOM 4541 N N . GLY A 1 575 ? -10.742 4.549 14.711 1.00 47.09 575 GLY A N 1
ATOM 4542 C CA . GLY A 1 575 ? -11.131 3.195 14.280 1.00 47.09 575 GLY A CA 1
ATOM 4543 C C . GLY A 1 575 ? -10.632 2.900 12.863 1.00 47.09 575 GLY A C 1
ATOM 4544 O O . GLY A 1 575 ? -10.165 3.809 12.172 1.00 47.09 575 GLY A O 1
ATOM 4545 N N . VAL A 1 576 ? -10.720 1.646 12.427 1.00 48.66 576 VAL A N 1
ATOM 4546 C CA . VAL A 1 576 ? -10.160 1.235 11.133 1.00 48.66 576 VAL A CA 1
ATOM 4547 C C . VAL A 1 576 ? -11.029 1.697 9.980 1.00 48.66 576 VAL A C 1
ATOM 4549 O O . VAL A 1 576 ? -12.254 1.648 10.048 1.00 48.66 576 VAL A O 1
ATOM 4552 N N . ASN A 1 577 ? -10.400 2.108 8.883 1.00 51.88 577 ASN A N 1
ATOM 4553 C CA . ASN A 1 577 ? -11.082 2.295 7.612 1.00 51.88 577 ASN A CA 1
ATOM 4554 C C . ASN A 1 577 ? -10.464 1.387 6.537 1.00 51.88 577 ASN A C 1
ATOM 4556 O O . ASN A 1 577 ? -9.301 0.999 6.615 1.00 51.88 577 ASN A O 1
ATOM 4560 N N . ALA A 1 578 ? -11.234 1.075 5.492 1.00 50.59 578 ALA A N 1
ATOM 4561 C CA . ALA A 1 578 ? -10.753 0.282 4.355 1.00 50.59 578 ALA A CA 1
ATOM 4562 C C . ALA A 1 578 ? -9.562 0.936 3.617 1.00 50.59 578 ALA A C 1
ATOM 4564 O O . ALA A 1 578 ? -8.826 0.256 2.905 1.00 50.59 578 ALA A O 1
ATOM 4565 N N . GLN A 1 579 ? -9.348 2.245 3.800 1.00 53.72 579 GLN A N 1
ATOM 4566 C CA . GLN A 1 579 ? -8.183 2.945 3.258 1.00 53.72 579 GLN A CA 1
ATOM 4567 C C . GLN A 1 579 ? -6.888 2.454 3.914 1.00 53.72 579 GLN A C 1
ATOM 4569 O O . GLN A 1 579 ? -5.904 2.304 3.207 1.00 53.72 579 GLN A O 1
ATOM 4574 N N . LEU A 1 580 ? -6.879 2.125 5.215 1.00 55.50 580 LEU A N 1
ATOM 4575 C CA . LEU A 1 580 ? -5.702 1.585 5.907 1.00 55.50 580 LEU A CA 1
ATOM 4576 C C . LEU A 1 580 ? -5.156 0.327 5.219 1.00 55.50 580 LEU A C 1
ATOM 4578 O O . LEU A 1 580 ? -3.956 0.210 5.018 1.00 55.50 580 LEU A O 1
ATOM 4582 N N . VAL A 1 581 ? -6.029 -0.565 4.761 1.00 56.12 581 VAL A N 1
ATOM 4583 C CA . VAL A 1 581 ? -5.630 -1.791 4.051 1.00 56.12 581 VAL A CA 1
ATOM 4584 C C . VAL A 1 581 ? -5.105 -1.492 2.651 1.00 56.12 581 VAL A C 1
ATOM 4586 O O . VAL A 1 581 ? -4.078 -2.030 2.247 1.00 56.12 581 VAL A O 1
ATOM 4589 N N . GLN A 1 582 ? -5.763 -0.593 1.918 1.00 55.00 582 GLN A N 1
ATOM 4590 C CA . GLN A 1 582 ? -5.283 -0.139 0.609 1.00 55.00 582 GLN A CA 1
ATOM 4591 C C . GLN A 1 582 ? -3.895 0.518 0.705 1.00 55.00 582 GLN A C 1
ATOM 4593 O O . GLN A 1 582 ? -3.071 0.353 -0.197 1.00 55.00 582 GLN A O 1
ATOM 4598 N N . ARG A 1 583 ? -3.634 1.220 1.817 1.00 59.41 583 ARG A N 1
ATOM 4599 C CA . ARG A 1 583 ? -2.335 1.809 2.174 1.00 59.41 583 ARG A CA 1
ATOM 4600 C C . ARG A 1 583 ? -1.302 0.708 2.464 1.00 59.41 583 ARG A C 1
ATOM 4602 O O . ARG A 1 583 ? -0.213 0.738 1.904 1.00 59.41 583 ARG A O 1
ATOM 4609 N N . ILE A 1 584 ? -1.665 -0.307 3.252 1.00 60.34 584 ILE A N 1
ATOM 4610 C CA . ILE A 1 584 ? -0.794 -1.446 3.604 1.00 60.34 584 ILE A CA 1
ATOM 4611 C C . ILE A 1 584 ? -0.401 -2.270 2.373 1.00 60.34 584 ILE A C 1
ATOM 4613 O O . ILE A 1 584 ? 0.773 -2.577 2.202 1.00 60.34 584 ILE A O 1
ATOM 4617 N N . GLY A 1 585 ? -1.344 -2.576 1.477 1.00 58.97 585 GLY A N 1
ATOM 4618 C CA . GLY A 1 585 ? -1.052 -3.354 0.269 1.00 58.97 585 GLY A CA 1
ATOM 4619 C C . GLY A 1 585 ? -0.016 -2.691 -0.649 1.00 58.97 585 GLY A C 1
ATOM 4620 O O . GLY A 1 585 ? 0.758 -3.392 -1.291 1.00 58.97 585 GLY A O 1
ATOM 4621 N N . ARG A 1 586 ? 0.037 -1.348 -0.686 1.00 61.03 586 ARG A N 1
ATOM 4622 C CA . ARG A 1 586 ? 1.070 -0.590 -1.420 1.00 61.03 586 ARG A CA 1
ATOM 4623 C C . ARG A 1 586 ? 2.416 -0.569 -0.692 1.00 61.03 586 ARG A C 1
ATOM 4625 O O . ARG A 1 586 ? 3.447 -0.671 -1.338 1.00 61.03 586 ARG A O 1
ATOM 4632 N N . VAL A 1 587 ? 2.410 -0.460 0.636 1.00 59.38 587 VAL A N 1
ATOM 4633 C CA . VAL A 1 587 ? 3.639 -0.476 1.448 1.00 59.38 587 VAL A CA 1
ATOM 4634 C C . VAL A 1 587 ? 4.295 -1.861 1.443 1.00 59.38 587 VAL A C 1
ATOM 4636 O O . VAL A 1 587 ? 5.511 -1.964 1.463 1.00 59.38 587 VAL A O 1
ATOM 4639 N N . LEU A 1 588 ? 3.514 -2.938 1.376 1.00 59.69 588 LEU A N 1
ATOM 4640 C CA . LEU A 1 588 ? 4.015 -4.307 1.503 1.00 59.69 588 LEU A CA 1
ATOM 4641 C C . LEU A 1 588 ? 4.194 -5.025 0.154 1.00 59.69 588 LEU A C 1
ATOM 4643 O O . LEU A 1 588 ? 4.106 -6.245 0.109 1.00 59.69 588 LEU A O 1
ATOM 4647 N N . ARG A 1 589 ? 4.423 -4.324 -0.965 1.00 59.12 589 ARG A N 1
ATOM 4648 C CA . ARG A 1 589 ? 4.524 -4.957 -2.299 1.00 59.12 589 ARG A CA 1
ATOM 4649 C C . ARG A 1 589 ? 5.617 -6.049 -2.340 1.00 59.12 589 ARG A C 1
ATOM 4651 O O . ARG A 1 589 ? 6.700 -5.869 -1.783 1.00 59.12 589 ARG A O 1
ATOM 4658 N N . ASN A 1 590 ? 5.340 -7.172 -3.018 1.00 58.41 590 ASN A N 1
ATOM 4659 C CA . ASN A 1 590 ? 6.260 -8.308 -3.193 1.00 58.41 590 ASN A CA 1
ATOM 4660 C C . ASN A 1 590 ? 6.681 -8.469 -4.666 1.00 58.41 590 ASN A C 1
ATOM 4662 O O . ASN A 1 590 ? 6.081 -9.256 -5.392 1.00 58.41 590 ASN A O 1
ATOM 4666 N N . PRO A 1 591 ? 7.698 -7.732 -5.140 1.00 49.69 591 PRO A N 1
ATOM 4667 C CA . PRO A 1 591 ? 8.121 -7.809 -6.539 1.00 49.69 591 PRO A CA 1
ATOM 4668 C C . PRO A 1 591 ? 8.794 -9.143 -6.922 1.00 49.69 591 PRO A C 1
ATOM 4670 O O . PRO A 1 591 ? 8.881 -9.440 -8.107 1.00 49.69 591 PRO A O 1
ATOM 4673 N N . MET A 1 592 ? 9.266 -9.940 -5.951 1.00 49.00 592 MET A N 1
ATOM 4674 C CA . MET A 1 592 ? 10.090 -11.145 -6.179 1.00 49.00 592 MET A CA 1
ATOM 4675 C C . MET A 1 592 ? 9.408 -12.471 -5.781 1.00 49.00 592 MET A C 1
ATOM 4677 O O . MET A 1 592 ? 10.008 -13.532 -5.933 1.00 49.00 592 MET A O 1
ATOM 4681 N N . GLY A 1 593 ? 8.177 -12.440 -5.261 1.00 48.81 593 GLY A N 1
ATOM 4682 C CA . GLY A 1 593 ? 7.374 -13.629 -4.938 1.00 48.81 593 GLY A CA 1
ATOM 4683 C C . GLY A 1 593 ? 7.612 -14.281 -3.564 1.00 48.81 593 GLY A C 1
ATOM 4684 O O . GLY A 1 593 ? 6.706 -14.940 -3.074 1.00 48.81 593 GLY A O 1
ATOM 4685 N N . ASP A 1 594 ? 8.727 -14.026 -2.865 1.00 53.53 594 ASP A N 1
ATOM 4686 C CA . ASP A 1 594 ? 9.088 -14.706 -1.590 1.00 53.53 594 ASP A CA 1
ATOM 4687 C C . ASP A 1 594 ? 9.147 -13.772 -0.359 1.00 53.53 594 ASP A C 1
ATOM 4689 O O . ASP A 1 594 ? 9.900 -13.977 0.594 1.00 53.53 594 ASP A O 1
ATOM 4693 N N . LYS A 1 595 ? 8.397 -12.669 -0.381 1.00 60.22 595 LYS A N 1
ATOM 4694 C CA . LYS A 1 595 ? 8.363 -11.710 0.727 1.00 60.22 595 LYS A CA 1
ATOM 4695 C C . LYS A 1 595 ? 7.278 -12.103 1.728 1.00 60.22 595 LYS A C 1
ATOM 4697 O O . LYS A 1 595 ? 6.139 -12.332 1.338 1.00 60.22 595 LYS A O 1
ATOM 4702 N N . HIS A 1 596 ? 7.612 -12.122 3.014 1.00 66.44 596 HIS A N 1
ATOM 4703 C CA . HIS A 1 596 ? 6.633 -12.164 4.099 1.00 66.44 596 HIS A CA 1
ATOM 4704 C C . HIS A 1 596 ? 6.662 -10.825 4.831 1.00 66.44 596 HIS A C 1
ATOM 4706 O O . HIS A 1 596 ? 7.744 -10.335 5.163 1.00 66.44 596 HIS A O 1
ATOM 4712 N N . ALA A 1 597 ? 5.499 -10.220 5.053 1.00 75.81 597 ALA A N 1
ATOM 4713 C CA . ALA A 1 597 ? 5.411 -8.892 5.647 1.00 75.81 597 ALA A CA 1
ATOM 4714 C C . ALA A 1 597 ? 4.744 -8.895 7.028 1.00 75.81 597 ALA A C 1
ATOM 4716 O O . ALA A 1 597 ? 3.956 -9.781 7.351 1.00 75.81 597 ALA A O 1
ATOM 4717 N N . HIS A 1 598 ? 5.049 -7.884 7.841 1.00 81.75 598 HIS A N 1
ATOM 4718 C CA . HIS A 1 598 ? 4.463 -7.705 9.168 1.00 81.75 598 HIS A CA 1
ATOM 4719 C C . HIS A 1 598 ? 3.793 -6.338 9.287 1.00 81.75 598 HIS A C 1
ATOM 4721 O O . HIS A 1 598 ? 4.402 -5.306 8.997 1.00 81.75 598 HIS A O 1
ATOM 4727 N N . PHE A 1 599 ? 2.540 -6.317 9.736 1.00 85.06 599 PHE A N 1
ATOM 4728 C CA . PHE A 1 599 ? 1.796 -5.088 9.981 1.00 85.06 599 PHE A CA 1
ATOM 4729 C C . PHE A 1 599 ? 1.412 -4.942 11.456 1.00 85.06 599 PHE A C 1
ATOM 4731 O O . PHE A 1 599 ? 0.750 -5.797 12.031 1.00 85.06 599 PHE A O 1
ATOM 4738 N N . TYR A 1 600 ? 1.774 -3.817 12.061 1.00 88.06 600 TYR A N 1
ATOM 4739 C CA . TYR A 1 600 ? 1.416 -3.487 13.435 1.00 88.06 600 TYR A CA 1
ATOM 4740 C C . TYR A 1 600 ? 0.446 -2.312 13.449 1.00 88.06 600 TYR A C 1
ATOM 4742 O O . TYR A 1 600 ? 0.767 -1.230 12.958 1.00 88.06 600 TYR A O 1
ATOM 4750 N N . ASN A 1 601 ? -0.721 -2.492 14.061 1.00 87.69 601 ASN A N 1
ATOM 4751 C CA . ASN A 1 601 ? -1.662 -1.410 14.313 1.00 87.69 601 ASN A CA 1
ATOM 4752 C C . ASN A 1 601 ? -1.698 -1.071 15.804 1.00 87.69 601 ASN A C 1
ATOM 4754 O O . ASN A 1 601 ? -2.200 -1.844 16.621 1.00 87.69 601 ASN A O 1
ATOM 4758 N N . VAL A 1 602 ? -1.182 0.101 16.160 1.00 89.00 602 VAL A N 1
ATOM 4759 C CA . VAL A 1 602 ? -1.068 0.551 17.547 1.00 89.00 602 VAL A CA 1
ATOM 4760 C C . VAL A 1 602 ? -2.312 1.334 17.952 1.00 89.00 602 VAL A C 1
ATOM 4762 O O . VAL A 1 602 ? -2.650 2.350 17.342 1.00 89.00 602 VAL A O 1
ATOM 4765 N N . LEU A 1 603 ? -2.967 0.881 19.021 1.00 86.12 603 LEU A N 1
ATOM 4766 C CA . LEU A 1 603 ? -4.165 1.486 19.595 1.00 86.12 603 LEU A CA 1
ATOM 4767 C C . LEU A 1 603 ? -3.916 2.004 21.001 1.00 86.12 603 LEU A C 1
ATOM 4769 O O . LEU A 1 603 ? -3.381 1.305 21.859 1.00 86.12 603 LEU A O 1
ATOM 4773 N N . GLY A 1 604 ? -4.394 3.216 21.256 1.00 86.62 604 GLY A N 1
ATOM 4774 C CA . GLY A 1 604 ? -4.283 3.834 22.566 1.00 86.62 604 GLY A CA 1
ATOM 4775 C C . GLY A 1 604 ? -5.359 3.379 23.557 1.00 86.62 604 GLY A C 1
ATOM 4776 O O . GLY A 1 604 ? -6.549 3.301 23.233 1.00 86.62 604 GLY A O 1
ATOM 4777 N N . VAL A 1 605 ? -4.935 3.138 24.794 1.00 90.25 605 VAL A N 1
ATOM 4778 C CA . VAL A 1 605 ? -5.755 2.768 25.951 1.00 90.25 605 VAL A CA 1
ATOM 4779 C C . VAL A 1 605 ? -5.619 3.862 27.020 1.00 90.25 605 VAL A C 1
ATOM 4781 O O . VAL A 1 605 ? -4.505 4.325 27.286 1.00 90.25 605 VAL A O 1
ATOM 4784 N N . PRO A 1 606 ? -6.728 4.329 27.629 1.00 89.00 606 PRO A N 1
ATOM 4785 C CA . PRO A 1 606 ? -6.662 5.307 28.711 1.00 89.00 606 PRO A CA 1
ATOM 4786 C C . PRO A 1 606 ? -5.968 4.733 29.946 1.00 89.00 606 PRO A C 1
ATOM 4788 O O . PRO A 1 606 ? -6.078 3.547 30.242 1.00 89.00 606 PRO A O 1
ATOM 4791 N N . ASP A 1 607 ? -5.286 5.602 30.690 1.00 88.69 607 ASP A N 1
ATOM 4792 C CA . ASP A 1 607 ? -4.717 5.234 31.985 1.00 88.69 607 ASP A CA 1
ATOM 4793 C C . ASP A 1 607 ? -5.804 4.955 33.037 1.00 88.69 607 ASP A C 1
ATOM 4795 O O . ASP A 1 607 ? -6.967 5.326 32.862 1.00 88.69 607 ASP A O 1
ATOM 4799 N N . ALA A 1 608 ? -5.419 4.335 34.157 1.00 88.50 608 ALA A N 1
ATOM 4800 C CA . ALA A 1 608 ? -6.337 3.958 35.236 1.00 88.50 608 ALA A CA 1
ATOM 4801 C C . ALA A 1 608 ? -7.206 5.119 35.762 1.00 88.50 608 ALA A C 1
ATOM 4803 O O . ALA A 1 608 ? -8.315 4.894 36.238 1.00 88.50 608 ALA A O 1
ATOM 4804 N N . ASN A 1 609 ? -6.713 6.361 35.705 1.00 89.50 609 ASN A N 1
ATOM 4805 C CA . ASN A 1 609 ? -7.418 7.527 36.238 1.00 89.50 609 ASN A CA 1
ATOM 4806 C C . ASN A 1 609 ? -8.404 8.133 35.228 1.00 89.50 609 ASN A C 1
ATOM 4808 O O . ASN A 1 609 ? -9.316 8.857 35.637 1.00 89.50 609 ASN A O 1
ATOM 4812 N N . ALA A 1 610 ? -8.207 7.878 33.932 1.00 90.88 610 ALA A N 1
ATOM 4813 C CA . ALA A 1 610 ? -9.063 8.350 32.844 1.00 90.88 610 ALA A CA 1
ATOM 4814 C C . ALA A 1 610 ? -9.973 7.261 32.242 1.00 90.88 610 ALA A C 1
ATOM 4816 O O . ALA A 1 610 ? -10.899 7.581 31.483 1.00 90.88 610 ALA A O 1
ATOM 4817 N N . ALA A 1 611 ? -9.700 5.990 32.537 1.00 92.31 611 ALA A N 1
ATOM 4818 C CA . ALA A 1 611 ? -10.457 4.845 32.057 1.00 92.31 611 ALA A CA 1
ATOM 4819 C C . ALA A 1 611 ? -11.856 4.791 32.688 1.00 92.31 611 ALA A C 1
ATOM 4821 O O . ALA A 1 611 ? -12.024 4.962 33.892 1.00 92.31 611 ALA A O 1
ATOM 4822 N N . ILE A 1 612 ? -12.869 4.525 31.861 1.00 93.69 612 ILE A N 1
ATOM 4823 C CA . ILE A 1 612 ? -14.241 4.250 32.297 1.00 93.69 612 ILE A CA 1
ATOM 4824 C C . ILE A 1 612 ? -14.556 2.799 31.906 1.00 93.69 612 ILE A C 1
ATOM 4826 O O . ILE A 1 612 ? -14.938 2.570 30.751 1.00 93.69 612 ILE A O 1
ATOM 4830 N N . PRO A 1 613 ? -14.404 1.821 32.828 1.00 92.38 613 PRO A N 1
ATOM 4831 C CA . PRO A 1 613 ? -14.340 0.391 32.512 1.00 92.38 613 PRO A CA 1
ATOM 4832 C C . PRO A 1 613 ? -15.431 -0.114 31.564 1.00 92.38 613 PRO A C 1
ATOM 4834 O O . PRO A 1 613 ? -15.133 -0.628 30.490 1.00 92.38 613 PRO A O 1
ATOM 4837 N N . SER A 1 614 ? -16.703 0.123 31.893 1.00 89.81 614 SER A N 1
ATOM 4838 C CA . SER A 1 614 ? -17.828 -0.360 31.074 1.00 89.81 614 SER A CA 1
ATOM 4839 C C . SER A 1 614 ? -17.891 0.259 29.671 1.00 89.81 614 SER A C 1
ATOM 4841 O O . SER A 1 614 ? -18.264 -0.411 28.711 1.00 89.81 614 SER A O 1
ATOM 4843 N N . GLN A 1 615 ? -17.553 1.545 29.527 1.00 88.81 615 GLN A N 1
ATOM 4844 C CA . GLN A 1 615 ? -17.745 2.279 28.271 1.00 88.81 615 GLN A CA 1
ATOM 4845 C C . GLN A 1 615 ? -16.530 2.186 27.352 1.00 88.81 615 GLN A C 1
ATOM 4847 O O . GLN A 1 615 ? -16.694 2.007 26.145 1.00 88.81 615 GLN A O 1
ATOM 4852 N N . ASP A 1 616 ? -15.326 2.335 27.903 1.00 91.00 616 ASP A N 1
ATOM 4853 C CA . ASP A 1 616 ? -14.092 2.214 27.130 1.00 91.00 616 ASP A CA 1
ATOM 4854 C C . ASP A 1 616 ? -13.775 0.743 26.839 1.00 91.00 616 ASP A C 1
ATOM 4856 O O . ASP A 1 616 ? -13.400 0.431 25.714 1.00 91.00 616 ASP A O 1
ATOM 4860 N N . GLY A 1 617 ? -14.035 -0.162 27.787 1.00 91.81 617 GLY A N 1
ATOM 4861 C CA . GLY A 1 617 ? -13.889 -1.604 27.609 1.00 91.81 617 GLY A CA 1
ATOM 4862 C C . GLY A 1 617 ? -14.768 -2.177 26.506 1.00 91.81 617 GLY A C 1
ATOM 4863 O O . GLY A 1 617 ? -14.279 -2.857 25.609 1.00 91.81 617 GLY A O 1
ATOM 4864 N N . ARG A 1 618 ? -16.061 -1.826 26.508 1.00 90.94 618 ARG A N 1
ATOM 4865 C CA . ARG A 1 618 ? -16.986 -2.219 25.435 1.00 90.94 618 ARG A CA 1
ATOM 4866 C C . ARG A 1 618 ? -16.468 -1.788 24.065 1.00 90.94 618 ARG A C 1
ATOM 4868 O O . ARG A 1 618 ? -16.459 -2.584 23.138 1.00 90.94 618 ARG A O 1
ATOM 4875 N N . ARG A 1 619 ? -15.998 -0.543 23.961 1.00 86.00 619 ARG A N 1
ATOM 4876 C CA . ARG A 1 619 ? -15.464 -0.007 22.708 1.00 86.00 619 ARG A CA 1
ATOM 4877 C C . ARG A 1 619 ? -14.207 -0.752 22.246 1.00 86.00 619 ARG A C 1
ATOM 4879 O O . ARG A 1 619 ? -14.027 -0.905 21.047 1.00 86.00 619 ARG A O 1
ATOM 4886 N N . LEU A 1 620 ? -13.332 -1.175 23.164 1.00 89.62 620 LEU A N 1
ATOM 4887 C CA . LEU A 1 620 ? -12.138 -1.955 22.815 1.00 89.62 620 LEU A CA 1
ATOM 4888 C C . LEU A 1 620 ? -12.507 -3.309 22.201 1.00 89.62 620 LEU A C 1
ATOM 4890 O O . LEU A 1 620 ? -11.892 -3.702 21.216 1.00 89.62 620 LEU A O 1
ATOM 4894 N N . ILE A 1 621 ? -13.525 -3.979 22.747 1.00 91.38 621 ILE A N 1
ATOM 4895 C CA . ILE A 1 621 ? -14.019 -5.267 22.238 1.00 91.38 621 ILE A CA 1
ATOM 4896 C C . ILE A 1 621 ? -14.745 -5.086 20.899 1.00 91.38 621 ILE A C 1
ATOM 4898 O O . ILE A 1 621 ? -14.489 -5.838 19.967 1.00 91.38 621 ILE A O 1
ATOM 4902 N N . GLU A 1 622 ? -15.595 -4.061 20.778 1.00 86.75 622 GLU A N 1
ATOM 4903 C CA . GLU A 1 622 ? -16.250 -3.696 19.510 1.00 86.75 622 GLU A CA 1
ATOM 4904 C C . GLU A 1 622 ? -15.207 -3.450 18.411 1.00 86.75 622 GLU A C 1
ATOM 4906 O O . GLU A 1 622 ? -15.256 -4.087 17.365 1.00 86.75 622 GLU A O 1
ATOM 4911 N N . HIS A 1 623 ? -14.189 -2.629 18.692 1.00 85.25 623 HIS A N 1
ATOM 4912 C CA . HIS A 1 623 ? -13.079 -2.416 17.764 1.00 85.25 623 HIS A CA 1
ATOM 4913 C C . HIS A 1 623 ? -12.343 -3.727 17.430 1.00 85.25 623 HIS A C 1
ATOM 4915 O O . HIS A 1 623 ? -11.997 -3.940 16.276 1.00 85.25 623 HIS A O 1
ATOM 4921 N N . ALA A 1 624 ? -12.083 -4.609 18.403 1.00 88.25 624 ALA A N 1
ATOM 4922 C CA . ALA A 1 624 ? -11.438 -5.901 18.143 1.00 88.25 624 ALA A CA 1
ATOM 4923 C C . ALA A 1 624 ? -12.262 -6.779 17.181 1.00 88.25 624 ALA A C 1
ATOM 4925 O O . ALA A 1 624 ? -11.690 -7.402 16.285 1.00 88.25 624 ALA A O 1
ATOM 4926 N N . GLY A 1 625 ? -13.595 -6.760 17.305 1.00 86.50 625 GLY A N 1
ATOM 4927 C CA . GLY A 1 625 ? -14.516 -7.372 16.344 1.00 86.50 625 GLY A CA 1
ATOM 4928 C C . GLY A 1 625 ? -14.405 -6.755 14.945 1.00 86.50 625 GLY A C 1
ATOM 4929 O O . GLY A 1 625 ? -14.258 -7.495 13.973 1.00 86.50 625 GLY A O 1
ATOM 4930 N N . GLU A 1 626 ? -14.373 -5.419 14.846 1.00 80.62 626 GLU A N 1
ATOM 4931 C CA . GLU A 1 626 ? -14.147 -4.693 13.581 1.00 80.62 626 GLU A CA 1
ATOM 4932 C C . GLU A 1 626 ? -12.813 -5.107 12.922 1.00 80.62 626 GLU A C 1
ATOM 4934 O O . GLU A 1 626 ? -12.757 -5.343 11.713 1.00 80.62 626 GLU A O 1
ATOM 4939 N N . PHE A 1 627 ? -11.736 -5.248 13.706 1.00 82.88 627 PHE A N 1
ATOM 4940 C CA . PHE A 1 627 ? -10.437 -5.716 13.208 1.00 82.88 627 PHE A CA 1
ATOM 4941 C C . PHE A 1 627 ? -10.492 -7.164 12.709 1.00 82.88 627 PHE A C 1
ATOM 4943 O O . PHE A 1 627 ? -9.918 -7.465 11.665 1.00 82.88 627 PHE A O 1
ATOM 4950 N N . CYS A 1 628 ? -11.191 -8.058 13.410 1.00 83.69 628 CYS A N 1
ATOM 4951 C CA . CYS A 1 628 ? -11.350 -9.444 12.970 1.00 83.69 628 CYS A CA 1
ATOM 4952 C C . CYS A 1 628 ? -12.159 -9.537 11.674 1.00 83.69 628 CYS A C 1
ATOM 4954 O O . CYS A 1 628 ? -11.743 -10.232 10.754 1.00 83.69 628 CYS A O 1
ATOM 4956 N N . ALA A 1 629 ? -13.257 -8.784 11.558 1.00 75.81 629 ALA A N 1
ATOM 4957 C CA . ALA A 1 629 ? -14.044 -8.705 10.326 1.00 75.81 629 ALA A CA 1
ATOM 4958 C C . ALA A 1 629 ? -13.207 -8.199 9.146 1.00 75.81 629 ALA A C 1
ATOM 4960 O O . ALA A 1 629 ? -13.313 -8.696 8.025 1.00 75.81 629 ALA A O 1
ATOM 4961 N N . LEU A 1 630 ? -12.336 -7.223 9.408 1.00 74.31 630 LEU A N 1
ATOM 4962 C CA . LEU A 1 630 ? -11.401 -6.729 8.414 1.00 74.31 630 LEU A CA 1
ATOM 4963 C C . LEU A 1 630 ? -10.362 -7.789 8.026 1.00 74.31 630 LEU A C 1
ATOM 4965 O O . LEU A 1 630 ? -10.129 -7.986 6.841 1.00 74.31 630 LEU A O 1
ATOM 4969 N N . GLY A 1 631 ? -9.769 -8.489 8.995 1.00 73.38 631 GLY A N 1
ATOM 4970 C CA . GLY A 1 631 ? -8.794 -9.556 8.744 1.00 73.38 631 GLY A CA 1
ATOM 4971 C C . GLY A 1 631 ? -9.381 -10.761 8.009 1.00 73.38 631 GLY A C 1
ATOM 4972 O O . GLY A 1 631 ? -8.740 -11.321 7.122 1.00 73.38 631 GLY A O 1
ATOM 4973 N N . ALA A 1 632 ? -10.640 -11.104 8.290 1.00 71.62 632 ALA A N 1
ATOM 4974 C CA . ALA A 1 632 ? -11.371 -12.149 7.579 1.00 71.62 632 ALA A CA 1
ATOM 4975 C C . ALA A 1 632 ? -11.456 -11.875 6.068 1.00 71.62 632 ALA A C 1
ATOM 4977 O O . ALA A 1 632 ? -11.422 -12.808 5.269 1.00 71.62 632 ALA A O 1
ATOM 4978 N N . ARG A 1 633 ? -11.468 -10.601 5.650 1.00 66.12 633 ARG A N 1
ATOM 4979 C CA . ARG A 1 633 ? -11.431 -10.215 4.227 1.00 66.12 633 ARG A CA 1
ATOM 4980 C C . ARG A 1 633 ? -10.088 -10.504 3.545 1.00 66.12 633 ARG A C 1
ATOM 4982 O O . ARG A 1 633 ? -10.041 -10.521 2.320 1.00 66.12 633 ARG A O 1
ATOM 4989 N N . PHE A 1 634 ? -9.021 -10.743 4.309 1.00 64.12 634 PHE A N 1
ATOM 4990 C CA . PHE A 1 634 ? -7.699 -11.165 3.811 1.00 64.12 634 PHE A CA 1
ATOM 4991 C C . PHE A 1 634 ? -7.391 -12.621 4.129 1.00 64.12 634 PHE A C 1
ATOM 4993 O O . PHE A 1 634 ? -6.245 -13.042 3.994 1.00 64.12 634 PHE A O 1
ATOM 5000 N N . ASN A 1 635 ? -8.382 -13.369 4.618 1.00 66.31 635 ASN A N 1
ATOM 5001 C CA . ASN A 1 635 ? -8.183 -14.717 5.127 1.00 66.31 635 ASN A CA 1
ATOM 5002 C C . ASN A 1 635 ? -7.067 -14.807 6.192 1.00 66.31 635 ASN A C 1
ATOM 5004 O O . ASN A 1 635 ? -6.365 -15.815 6.300 1.00 66.31 635 ASN A O 1
ATOM 5008 N N . ASN A 1 636 ? -6.876 -13.713 6.940 1.00 72.94 636 ASN A N 1
ATOM 5009 C CA . ASN A 1 636 ? -5.894 -13.614 8.007 1.00 72.94 636 ASN A CA 1
ATOM 5010 C C . ASN A 1 636 ? -6.373 -12.637 9.088 1.00 72.94 636 ASN A C 1
ATOM 5012 O O . ASN A 1 636 ? -6.287 -11.413 8.939 1.00 72.94 636 ASN A O 1
ATOM 5016 N N . LEU A 1 637 ? -6.925 -13.172 10.173 1.00 82.06 637 LEU A N 1
ATOM 5017 C CA . LEU A 1 637 ? -7.363 -12.383 11.320 1.00 82.06 637 LEU A CA 1
ATOM 5018 C C . LEU A 1 637 ? -6.149 -11.890 12.139 1.00 82.06 637 LEU A C 1
ATOM 5020 O O . LEU A 1 637 ? -5.081 -12.494 12.085 1.00 82.06 637 LEU A O 1
ATOM 5024 N N . PRO A 1 638 ? -6.280 -10.783 12.891 1.00 85.19 638 PRO A N 1
ATOM 5025 C CA . PRO A 1 638 ? -5.151 -10.193 13.605 1.00 85.19 638 PRO A CA 1
ATOM 5026 C C . PRO A 1 638 ? -4.748 -11.002 14.842 1.00 85.19 638 PRO A C 1
ATOM 5028 O O . PRO A 1 638 ? -5.590 -11.587 15.528 1.00 85.19 638 PRO A O 1
ATOM 5031 N N . GLY A 1 639 ? -3.468 -10.925 15.199 1.00 88.44 639 GLY A N 1
ATOM 5032 C CA . GLY A 1 639 ? -3.014 -11.171 16.569 1.00 88.44 639 GLY A CA 1
ATOM 5033 C C . GLY A 1 639 ? -3.316 -9.979 17.485 1.00 88.44 639 GLY A C 1
ATOM 5034 O O . GLY A 1 639 ? -3.460 -8.845 17.018 1.00 88.44 639 GLY A O 1
ATOM 5035 N N . PHE A 1 640 ? -3.378 -10.206 18.799 1.00 89.00 640 PHE A N 1
ATOM 5036 C CA . PHE A 1 640 ? -3.558 -9.137 19.787 1.00 89.00 640 PHE A CA 1
ATOM 5037 C C . PHE A 1 640 ? -2.462 -9.167 20.853 1.00 89.00 640 PHE A C 1
ATOM 5039 O O . PHE A 1 640 ? -2.210 -10.201 21.468 1.00 89.00 640 PHE A O 1
ATOM 5046 N N . ALA A 1 641 ? -1.850 -8.013 21.125 1.00 89.44 641 ALA A N 1
ATOM 5047 C CA . ALA A 1 641 ? -0.771 -7.895 22.104 1.00 89.44 641 ALA A CA 1
ATOM 5048 C C . ALA A 1 641 ? -0.784 -6.552 22.854 1.00 89.44 641 ALA A C 1
ATOM 5050 O O . ALA A 1 641 ? -1.517 -5.619 22.520 1.00 89.44 641 ALA A O 1
ATOM 5051 N N . THR A 1 642 ? 0.050 -6.444 23.888 1.00 89.81 642 THR A N 1
ATOM 5052 C CA . THR A 1 642 ? 0.253 -5.223 24.686 1.00 89.81 642 THR A CA 1
ATOM 5053 C C . THR A 1 642 ? 1.670 -4.691 24.516 1.00 89.81 642 THR A C 1
ATOM 5055 O O . THR A 1 642 ? 2.611 -5.480 24.495 1.00 89.81 642 THR A O 1
ATOM 5058 N N . ALA A 1 643 ? 1.830 -3.370 24.505 1.00 86.00 643 ALA A N 1
ATOM 5059 C CA . ALA A 1 643 ? 3.131 -2.723 24.669 1.00 86.00 643 ALA A CA 1
ATOM 5060 C C . ALA A 1 643 ? 3.738 -3.018 26.052 1.00 86.00 643 ALA A C 1
ATOM 5062 O O . ALA A 1 643 ? 2.994 -3.209 27.022 1.00 86.00 643 ALA A O 1
ATOM 5063 N N . SER A 1 644 ? 5.070 -2.989 26.165 1.00 80.38 644 SER A N 1
ATOM 5064 C CA . SER A 1 644 ? 5.780 -3.270 27.426 1.00 80.38 644 SER A CA 1
ATOM 5065 C C . SER A 1 644 ? 5.362 -2.374 28.598 1.00 80.38 644 SER A C 1
ATOM 5067 O O . SER A 1 644 ? 5.365 -2.812 29.750 1.00 80.38 644 SER A O 1
ATOM 5069 N N . ASP A 1 645 ? 4.988 -1.132 28.295 1.00 75.06 645 ASP A N 1
ATOM 5070 C CA . ASP A 1 645 ? 4.766 -0.072 29.282 1.00 75.06 645 ASP A CA 1
ATOM 5071 C C . ASP A 1 645 ? 3.289 0.099 29.670 1.00 75.06 645 ASP A C 1
ATOM 5073 O O . ASP A 1 645 ? 2.956 0.927 30.520 1.00 75.06 645 ASP A O 1
ATOM 5077 N N . LEU A 1 646 ? 2.385 -0.690 29.076 1.00 84.06 646 LEU A N 1
ATOM 5078 C CA . LEU A 1 646 ? 0.967 -0.656 29.419 1.00 84.06 646 LEU A CA 1
ATOM 5079 C C . LEU A 1 646 ? 0.719 -1.312 30.787 1.00 84.06 646 LEU A C 1
ATOM 5081 O O . LEU A 1 646 ? 1.162 -2.430 31.058 1.00 84.06 646 LEU A O 1
ATOM 5085 N N . ASP A 1 647 ? -0.079 -0.658 31.637 1.00 82.94 647 ASP A N 1
ATOM 5086 C CA . ASP A 1 647 ? -0.598 -1.298 32.847 1.00 82.94 647 ASP A CA 1
ATOM 5087 C C . ASP A 1 647 ? -1.606 -2.398 32.477 1.00 82.94 647 ASP A C 1
ATOM 5089 O O . ASP A 1 647 ? -2.796 -2.163 32.242 1.00 82.94 647 ASP A O 1
ATOM 5093 N N . ASN A 1 648 ? -1.103 -3.629 32.461 1.00 83.94 648 ASN A N 1
ATOM 5094 C CA . ASN A 1 648 ? -1.859 -4.850 32.204 1.00 83.94 648 ASN A CA 1
ATOM 5095 C C . ASN A 1 648 ? -3.099 -5.011 33.103 1.00 83.94 648 ASN A C 1
ATOM 5097 O O . ASN A 1 648 ? -4.068 -5.651 32.691 1.00 83.94 648 ASN A O 1
ATOM 5101 N N . GLY A 1 649 ? -3.099 -4.434 34.311 1.00 84.44 649 GLY A N 1
ATOM 5102 C CA . GLY A 1 649 ? -4.256 -4.455 35.204 1.00 84.44 649 GLY A CA 1
ATOM 5103 C C . GLY A 1 649 ? -5.420 -3.615 34.677 1.00 84.44 649 GLY A C 1
ATOM 5104 O O . GLY A 1 649 ? -6.567 -4.055 34.740 1.00 84.44 649 GLY A O 1
ATOM 5105 N N . VAL A 1 650 ? -5.125 -2.447 34.097 1.00 88.25 650 VAL A N 1
ATOM 5106 C CA . VAL A 1 650 ? -6.137 -1.535 33.539 1.00 88.25 650 VAL A CA 1
ATOM 5107 C C . VAL A 1 650 ? -6.807 -2.155 32.319 1.00 88.25 650 VAL A C 1
ATOM 5109 O O . VAL A 1 650 ? -8.032 -2.154 32.225 1.00 88.25 650 VAL A O 1
ATOM 5112 N N . LEU A 1 651 ? -6.026 -2.724 31.395 1.00 89.62 651 LEU A N 1
ATOM 5113 C CA . LEU A 1 651 ? -6.593 -3.355 30.201 1.00 89.62 651 LEU A CA 1
ATOM 5114 C C . LEU A 1 651 ? -7.441 -4.586 30.557 1.00 89.62 651 LEU A C 1
ATOM 5116 O O . LEU A 1 651 ? -8.526 -4.754 30.005 1.00 89.62 651 LEU A O 1
ATOM 5120 N N . SER A 1 652 ? -6.991 -5.397 31.520 1.00 89.12 652 SER A N 1
ATOM 5121 C CA . SER A 1 652 ? -7.757 -6.539 32.041 1.00 89.12 652 SER A CA 1
ATOM 5122 C C . SER A 1 652 ? -9.119 -6.110 32.605 1.00 89.12 652 SER A C 1
ATOM 5124 O O . SER A 1 652 ? -10.153 -6.672 32.240 1.00 89.12 652 SER A O 1
ATOM 5126 N N . GLU A 1 653 ? -9.148 -5.054 33.427 1.00 90.94 653 GLU A N 1
ATOM 5127 C CA . GLU A 1 653 ? -10.393 -4.500 33.974 1.00 90.94 653 GLU A CA 1
ATOM 5128 C C . GLU A 1 653 ? -11.322 -3.963 32.876 1.00 90.94 653 GLU A C 1
ATOM 5130 O O . GLU A 1 653 ? -12.530 -4.208 32.914 1.00 90.94 653 GLU A O 1
ATOM 5135 N N . LEU A 1 654 ? -10.767 -3.260 31.884 1.00 92.88 654 LEU A N 1
ATOM 5136 C CA . LEU A 1 654 ? -11.528 -2.739 30.751 1.00 92.88 654 LEU A CA 1
ATOM 5137 C C . LEU A 1 654 ? -12.192 -3.874 29.962 1.00 92.88 654 LEU A C 1
ATOM 5139 O O . LEU A 1 654 ? -13.399 -3.815 29.737 1.00 92.88 654 LEU A O 1
ATOM 5143 N N . LEU A 1 655 ? -11.451 -4.915 29.570 1.00 92.06 655 LEU A N 1
ATOM 5144 C CA . LEU A 1 655 ? -12.024 -6.029 28.805 1.00 92.06 655 LEU A CA 1
ATOM 5145 C C . LEU A 1 655 ? -13.102 -6.773 29.606 1.00 92.06 655 LEU A C 1
ATOM 5147 O O . LEU A 1 655 ? -14.190 -7.012 29.085 1.00 92.06 655 LEU A O 1
ATOM 5151 N N . ALA A 1 656 ? -12.863 -7.055 30.889 1.00 90.19 656 ALA A N 1
ATOM 5152 C CA . ALA A 1 656 ? -13.849 -7.726 31.736 1.00 90.19 656 ALA A CA 1
ATOM 5153 C C . ALA A 1 656 ? -15.139 -6.897 31.900 1.00 90.19 656 ALA A C 1
ATOM 5155 O O . ALA A 1 656 ? -16.239 -7.375 31.617 1.00 90.19 656 ALA A O 1
ATOM 5156 N N . ALA A 1 657 ? -15.015 -5.623 32.292 1.00 91.81 657 ALA A N 1
ATOM 5157 C CA . ALA A 1 657 ? -16.165 -4.738 32.487 1.00 91.81 657 ALA A CA 1
ATOM 5158 C C . ALA A 1 657 ? -16.891 -4.414 31.170 1.00 91.81 657 ALA A C 1
ATOM 5160 O O . ALA A 1 657 ? -18.108 -4.209 31.157 1.00 91.81 657 ALA A O 1
ATOM 5161 N N . GLY A 1 658 ? -16.151 -4.354 30.061 1.00 92.44 658 GLY A N 1
ATOM 5162 C CA . GLY A 1 658 ? -16.687 -4.188 28.717 1.00 92.44 658 GLY A CA 1
ATOM 5163 C C . GLY A 1 658 ? -17.533 -5.379 28.284 1.00 92.44 658 GLY A C 1
ATOM 5164 O O . GLY A 1 658 ? -18.674 -5.186 27.856 1.00 92.44 658 GLY A O 1
ATOM 5165 N N . ALA A 1 659 ? -17.009 -6.596 28.458 1.00 91.31 659 ALA A N 1
ATOM 5166 C CA . ALA A 1 659 ? -17.722 -7.830 28.155 1.00 91.31 659 ALA A CA 1
ATOM 5167 C C . ALA A 1 659 ? -19.004 -7.930 28.989 1.00 91.31 659 ALA A C 1
ATOM 5169 O O . ALA A 1 659 ? -20.086 -8.104 28.428 1.00 91.31 659 ALA A O 1
ATOM 5170 N N . ASP A 1 660 ? -18.921 -7.709 30.305 1.00 90.75 660 ASP A N 1
ATOM 5171 C CA . ASP A 1 660 ? -20.089 -7.679 31.194 1.00 90.75 660 ASP A CA 1
ATOM 5172 C C . ASP A 1 660 ? -21.133 -6.649 30.741 1.00 90.75 660 ASP A C 1
ATOM 5174 O O . ASP A 1 660 ? -22.327 -6.959 30.673 1.00 90.75 660 ASP A O 1
ATOM 5178 N N . SER A 1 661 ? -20.690 -5.448 30.354 1.00 90.00 661 SER A N 1
ATOM 5179 C CA . SER A 1 661 ? -21.578 -4.402 29.846 1.00 90.00 661 SER A CA 1
ATOM 5180 C C . SER A 1 661 ? -22.292 -4.819 28.558 1.00 90.00 661 SER A C 1
ATOM 5182 O O . SER A 1 661 ? -23.493 -4.568 28.441 1.00 90.00 661 SER A O 1
ATOM 5184 N N . ILE A 1 662 ? -21.600 -5.427 27.588 1.00 90.12 662 ILE A N 1
ATOM 5185 C CA . ILE A 1 662 ? -22.228 -5.912 26.345 1.00 90.12 662 ILE A CA 1
ATOM 5186 C C . ILE A 1 662 ? -23.263 -6.987 26.681 1.00 90.12 662 ILE A C 1
ATOM 5188 O O . ILE A 1 662 ? -24.411 -6.915 26.237 1.00 90.12 662 ILE A O 1
ATOM 5192 N N . ASN A 1 663 ? -22.898 -7.922 27.555 1.00 88.69 663 ASN A N 1
ATOM 5193 C CA . ASN A 1 663 ? -23.750 -9.022 27.982 1.00 88.69 663 ASN A CA 1
ATOM 5194 C C . ASN A 1 663 ? -25.045 -8.555 28.659 1.00 88.69 663 ASN A C 1
ATOM 5196 O O . ASN A 1 663 ? -26.135 -9.072 28.400 1.00 88.69 663 ASN A O 1
ATOM 5200 N N . GLU A 1 664 ? -24.942 -7.580 29.563 1.00 87.88 664 GLU A N 1
ATOM 5201 C CA . GLU A 1 664 ? -26.103 -6.982 30.221 1.00 87.88 664 GLU A CA 1
ATOM 5202 C C . GLU A 1 664 ? -27.015 -6.273 29.215 1.00 87.88 664 GLU A C 1
ATOM 5204 O O . GLU A 1 664 ? -28.241 -6.417 29.278 1.00 87.88 664 GLU A O 1
ATOM 5209 N N . LEU A 1 665 ? -26.443 -5.540 28.258 1.00 86.12 665 LEU A N 1
ATOM 5210 C CA . LEU A 1 665 ? -27.209 -4.868 27.208 1.00 86.12 665 LEU A CA 1
ATOM 5211 C C . LEU A 1 665 ? -27.905 -5.877 26.279 1.00 86.12 665 LEU A C 1
ATOM 5213 O O . LEU A 1 665 ? -29.084 -5.686 25.965 1.00 86.12 665 LEU A O 1
ATOM 5217 N N . GLN A 1 666 ? -27.238 -6.974 25.905 1.00 86.94 666 GLN A N 1
ATOM 5218 C CA . GLN A 1 666 ? -27.816 -8.068 25.115 1.00 86.94 666 GLN A CA 1
ATOM 5219 C C . GLN A 1 666 ? -28.970 -8.755 25.863 1.00 86.94 666 GLN A C 1
ATOM 5221 O O . GLN A 1 666 ? -30.070 -8.879 25.323 1.00 86.94 666 GLN A O 1
ATOM 5226 N N . LYS A 1 667 ? -28.781 -9.117 27.143 1.00 84.50 667 LYS A N 1
ATOM 5227 C CA . LYS A 1 667 ? -29.836 -9.717 27.993 1.00 84.50 667 LYS A CA 1
ATOM 5228 C C . LYS A 1 667 ? -31.076 -8.832 28.109 1.00 84.50 667 LYS A C 1
ATOM 5230 O O . LYS A 1 667 ? -32.195 -9.336 28.203 1.00 84.50 667 LYS A O 1
ATOM 5235 N N . ASN A 1 668 ? -30.886 -7.515 28.088 1.00 80.06 668 ASN A N 1
ATOM 5236 C CA . ASN A 1 668 ? -31.966 -6.536 28.153 1.00 80.06 668 ASN A CA 1
ATOM 5237 C C . ASN A 1 668 ? -32.601 -6.222 26.780 1.00 80.06 668 ASN A C 1
ATOM 5239 O O . ASN A 1 668 ? -33.568 -5.448 26.720 1.00 80.06 668 ASN A O 1
ATOM 5243 N N . GLY A 1 669 ? -32.087 -6.805 25.689 1.00 76.62 669 GLY A N 1
ATOM 5244 C CA . GLY A 1 669 ? -32.514 -6.531 24.314 1.00 76.62 669 GLY A CA 1
ATOM 5245 C C . GLY A 1 669 ? -32.274 -5.076 23.908 1.00 76.62 669 GLY A C 1
ATOM 5246 O O . GLY A 1 669 ? -33.161 -4.452 23.330 1.00 76.62 669 GLY A O 1
ATOM 5247 N N . VAL A 1 670 ? -31.150 -4.502 24.346 1.00 75.50 670 VAL A N 1
ATOM 5248 C CA . VAL A 1 670 ? -30.747 -3.102 24.104 1.00 75.50 670 VAL A CA 1
ATOM 5249 C C . VAL A 1 670 ? -29.486 -3.015 23.249 1.00 75.50 670 VAL A C 1
ATOM 5251 O O . VAL A 1 670 ? -29.237 -1.973 22.659 1.00 75.50 670 VAL A O 1
ATOM 5254 N N . TYR A 1 671 ? -28.688 -4.079 23.205 1.00 81.00 671 TYR A N 1
ATOM 5255 C CA . TYR A 1 671 ? -27.517 -4.133 22.345 1.00 81.00 671 TYR A CA 1
ATOM 5256 C C . TYR A 1 671 ? -27.932 -4.507 20.924 1.00 81.00 671 TYR A C 1
ATOM 5258 O O . TYR A 1 671 ? -28.448 -5.606 20.711 1.00 81.00 671 TYR A O 1
ATOM 5266 N N . ASP A 1 672 ? -27.700 -3.600 19.983 1.00 74.44 672 ASP A N 1
ATOM 5267 C CA . ASP A 1 672 ? -27.781 -3.900 18.560 1.00 74.44 672 ASP A CA 1
ATOM 5268 C C . ASP A 1 672 ? -26.431 -4.499 18.145 1.00 74.44 672 ASP A C 1
ATOM 5270 O O . ASP A 1 672 ? -25.390 -3.867 18.326 1.00 74.44 672 ASP A O 1
ATOM 5274 N N . LEU A 1 673 ? -26.446 -5.743 17.656 1.00 77.62 673 LEU A N 1
AT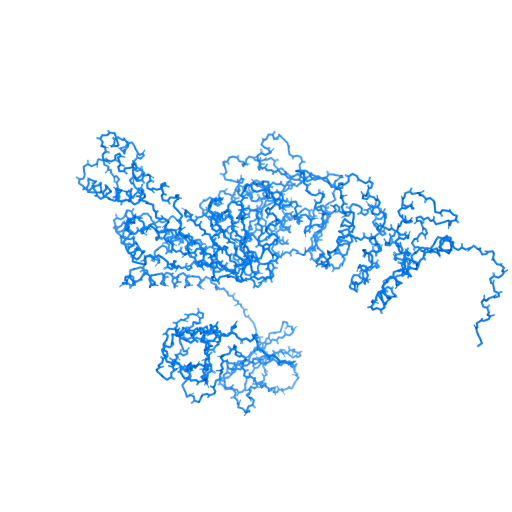OM 5275 C CA . LEU A 1 673 ? -25.260 -6.348 17.047 1.00 77.62 673 LEU A CA 1
ATOM 5276 C C . LEU A 1 673 ? -24.880 -5.571 15.776 1.00 77.62 673 LEU A C 1
ATOM 5278 O O . LEU A 1 673 ? -25.769 -4.970 15.163 1.00 77.62 673 LEU A O 1
ATOM 5282 N N . PRO A 1 674 ? -23.602 -5.609 15.363 1.00 74.50 674 PRO A N 1
ATOM 5283 C CA . PRO A 1 674 ? -23.187 -5.063 14.077 1.00 74.50 674 PRO A CA 1
ATOM 5284 C C . PRO A 1 674 ? -24.062 -5.571 12.922 1.00 74.50 674 PRO A C 1
ATOM 5286 O O . PRO A 1 674 ? -24.482 -6.731 12.912 1.00 74.50 674 PRO A O 1
ATOM 5289 N N . ASP A 1 675 ? -24.335 -4.700 11.944 1.00 69.31 675 ASP A N 1
ATOM 5290 C CA . ASP A 1 675 ? -25.083 -5.070 10.732 1.00 69.31 675 ASP A CA 1
ATOM 5291 C C . ASP A 1 675 ? -24.288 -6.064 9.862 1.00 69.31 675 ASP A C 1
ATOM 5293 O O . ASP A 1 675 ? -24.876 -6.873 9.137 1.00 69.31 675 ASP A O 1
ATOM 5297 N N . ASP A 1 676 ? -22.954 -6.007 9.935 1.00 70.88 676 ASP A N 1
ATOM 5298 C CA . ASP A 1 676 ? -22.058 -6.957 9.285 1.00 70.88 676 ASP A CA 1
ATOM 5299 C C . ASP A 1 676 ? -22.062 -8.291 10.042 1.00 70.88 676 ASP A C 1
ATOM 5301 O O . ASP A 1 676 ? -21.791 -8.373 11.242 1.00 70.88 676 ASP A O 1
ATOM 5305 N N . ARG A 1 677 ? -22.393 -9.364 9.320 1.00 72.69 677 ARG A N 1
ATOM 5306 C CA . ARG A 1 677 ? -22.526 -10.695 9.906 1.00 72.69 677 ARG A CA 1
ATOM 5307 C C . ARG A 1 677 ? -21.184 -11.271 10.367 1.00 72.69 677 ARG A C 1
ATOM 5309 O O . ARG A 1 677 ? -21.170 -11.927 11.404 1.00 72.69 677 ARG A O 1
ATOM 5316 N N . ALA A 1 678 ? -20.102 -11.046 9.624 1.00 70.62 678 ALA A N 1
ATOM 5317 C CA . ALA A 1 678 ? -18.776 -11.526 10.003 1.00 70.62 678 ALA A CA 1
ATOM 5318 C C . ALA A 1 678 ? -18.277 -10.771 11.242 1.00 70.62 678 ALA A C 1
ATOM 5320 O O . ALA A 1 678 ? -17.780 -11.382 12.184 1.00 70.62 678 ALA A O 1
ATOM 5321 N N . GLU A 1 679 ? -18.507 -9.456 11.299 1.00 78.25 679 GLU A N 1
ATOM 5322 C CA . GLU A 1 679 ? -18.213 -8.653 12.492 1.00 78.25 679 GLU A CA 1
ATOM 5323 C C . GLU A 1 679 ? -18.991 -9.137 13.715 1.00 78.25 679 GLU A C 1
ATOM 5325 O O . GLU A 1 679 ? -18.404 -9.335 14.777 1.00 78.25 679 GLU A O 1
ATOM 5330 N N . ALA A 1 680 ? -20.294 -9.393 13.572 1.00 80.75 680 ALA A N 1
ATOM 5331 C CA . ALA A 1 680 ? -21.114 -9.906 14.664 1.00 80.75 680 ALA A CA 1
ATOM 5332 C C . ALA A 1 680 ? -20.668 -11.303 15.141 1.00 80.75 680 ALA A C 1
ATOM 5334 O O . ALA A 1 680 ? -20.666 -11.562 16.346 1.00 80.75 680 ALA A O 1
ATOM 5335 N N . GLU A 1 681 ? -20.287 -12.194 14.219 1.00 84.31 681 GLU A N 1
ATOM 5336 C CA . GLU A 1 681 ? -19.765 -13.531 14.535 1.00 84.31 681 GLU A CA 1
ATOM 5337 C C . GLU A 1 681 ? -18.423 -13.433 15.283 1.00 84.31 681 GLU A C 1
ATOM 5339 O O . GLU A 1 681 ? -18.282 -14.015 16.362 1.00 84.31 681 GLU A O 1
ATOM 5344 N N . HIS A 1 682 ? -17.474 -12.623 14.798 1.00 88.00 682 HIS A N 1
ATOM 5345 C CA . HIS A 1 682 ? -16.184 -12.456 15.467 1.00 88.00 682 HIS A CA 1
ATOM 5346 C C . HIS A 1 682 ? -16.276 -11.727 16.804 1.00 88.00 682 HIS A C 1
ATOM 5348 O O . HIS A 1 682 ? -15.633 -12.149 17.763 1.00 88.00 682 HIS A O 1
ATOM 5354 N N . LEU A 1 683 ? -17.116 -10.696 16.907 1.00 88.62 683 LEU A N 1
ATOM 5355 C CA . LEU A 1 683 ? -17.396 -10.020 18.170 1.00 88.62 683 LEU A CA 1
ATOM 5356 C C . LEU A 1 683 ? -17.887 -11.010 19.233 1.00 88.62 683 LEU A C 1
ATOM 5358 O O . LEU A 1 683 ? -17.441 -10.958 20.379 1.00 88.62 683 LEU A O 1
ATOM 5362 N N . GLN A 1 684 ? -18.791 -11.919 18.859 1.00 88.25 684 GLN A N 1
ATOM 5363 C CA . GLN A 1 684 ? -19.305 -12.920 19.786 1.00 88.25 684 GLN A CA 1
ATOM 5364 C C . GLN A 1 684 ? -18.227 -13.936 20.189 1.00 88.25 684 GLN A C 1
ATOM 5366 O O . GLN A 1 684 ? -18.119 -14.238 21.374 1.00 88.25 684 GLN A O 1
ATOM 5371 N N . GLY A 1 685 ? -17.391 -14.394 19.250 1.00 85.25 685 GLY A N 1
ATOM 5372 C CA . GLY A 1 685 ? -16.258 -15.276 19.559 1.00 85.25 685 GLY A CA 1
ATOM 5373 C C . GLY A 1 685 ? -15.276 -14.649 20.558 1.00 85.25 685 GLY A C 1
ATOM 5374 O O . GLY A 1 685 ? -14.923 -15.258 21.568 1.00 85.25 685 GLY A O 1
ATOM 5375 N N . LEU A 1 686 ? -14.915 -13.379 20.352 1.00 88.69 686 LEU A N 1
ATOM 5376 C CA . LEU A 1 686 ? -14.063 -12.634 21.285 1.00 88.69 686 LEU A CA 1
ATOM 5377 C C . LEU A 1 686 ? -14.725 -12.422 22.656 1.00 88.69 686 LEU A C 1
ATOM 5379 O O . LEU A 1 686 ? -14.039 -12.436 23.674 1.00 88.69 686 LEU A O 1
ATOM 5383 N N . LEU A 1 687 ? -16.045 -12.232 22.724 1.00 88.19 687 LEU A N 1
ATOM 5384 C CA . LEU A 1 687 ? -16.757 -12.145 24.006 1.00 88.19 687 LEU A CA 1
ATOM 5385 C C . LEU A 1 687 ? -16.736 -13.465 24.781 1.00 88.19 687 LEU A C 1
ATOM 5387 O O . LEU A 1 687 ? -16.518 -13.456 25.994 1.00 88.19 687 LEU A O 1
ATOM 5391 N N . ASP A 1 688 ? -16.944 -14.582 24.087 1.00 83.06 688 ASP A N 1
ATOM 5392 C CA . ASP A 1 688 ? -16.995 -15.907 24.703 1.00 83.06 688 ASP A CA 1
ATOM 5393 C C . ASP A 1 688 ? -15.639 -16.266 25.343 1.00 83.06 688 ASP A C 1
ATOM 5395 O O . ASP A 1 688 ? -15.597 -16.653 26.516 1.00 83.06 688 ASP A O 1
ATOM 5399 N N . THR A 1 689 ? -14.524 -16.003 24.648 1.00 80.88 689 THR A N 1
ATOM 5400 C CA . THR A 1 689 ? -13.160 -16.197 25.191 1.00 80.88 689 THR A CA 1
ATOM 5401 C C . THR A 1 689 ? -12.888 -15.386 26.467 1.00 80.88 689 THR A C 1
ATOM 5403 O O . THR A 1 689 ? -12.277 -15.901 27.405 1.00 80.88 689 THR A O 1
ATOM 5406 N N . VAL A 1 690 ? -13.389 -14.147 26.583 1.00 82.62 690 VAL A N 1
ATOM 5407 C CA . VAL A 1 690 ? -13.201 -13.330 27.802 1.00 82.62 690 VAL A CA 1
ATOM 5408 C C . VAL A 1 690 ? -13.857 -13.992 29.022 1.00 82.62 690 VAL A C 1
ATOM 5410 O O . VAL A 1 690 ? -13.321 -13.914 30.131 1.00 82.62 690 VAL A O 1
ATOM 5413 N N . TRP A 1 691 ? -14.997 -14.670 28.852 1.00 70.19 691 TRP A N 1
ATOM 5414 C CA . TRP A 1 691 ? -15.687 -15.344 29.960 1.00 70.19 691 TRP A CA 1
ATOM 5415 C C . TRP A 1 691 ? -15.139 -16.728 30.284 1.00 70.19 691 TRP A C 1
ATOM 5417 O O . TRP A 1 691 ? -15.143 -17.111 31.458 1.00 70.19 691 TRP A O 1
ATOM 5427 N N . GLU A 1 692 ? -14.685 -17.480 29.284 1.00 67.94 692 GLU A N 1
ATOM 5428 C CA . GLU A 1 692 ? -14.131 -18.821 29.496 1.00 67.94 692 GLU A CA 1
ATOM 5429 C C . GLU A 1 692 ? -12.840 -18.783 30.319 1.00 67.94 692 GLU A C 1
ATOM 5431 O O . GLU A 1 692 ? -12.626 -19.628 31.193 1.00 67.94 692 GLU A O 1
ATOM 5436 N N . VAL A 1 693 ? -12.036 -17.740 30.115 1.00 63.22 693 VAL A N 1
ATOM 5437 C CA . VAL A 1 693 ? -10.695 -17.616 30.685 1.00 63.22 693 VAL A CA 1
ATOM 5438 C C . VAL A 1 693 ? -10.681 -17.426 32.208 1.00 63.22 693 VAL A C 1
ATOM 5440 O O . VAL A 1 693 ? -9.706 -17.819 32.846 1.00 63.22 693 VAL A O 1
ATOM 5443 N N . ASN A 1 694 ? -11.745 -16.900 32.834 1.00 57.00 694 ASN A N 1
ATOM 5444 C CA . ASN A 1 694 ? -11.883 -16.693 34.295 1.00 57.00 694 ASN A CA 1
ATOM 5445 C C . ASN A 1 694 ? -10.569 -16.273 35.010 1.00 57.00 694 ASN A C 1
ATOM 5447 O O . ASN A 1 694 ? -10.278 -16.704 36.132 1.00 57.00 694 ASN A O 1
ATOM 5451 N N . SER A 1 695 ? -9.752 -15.469 34.324 1.00 57.84 695 SER A N 1
ATOM 5452 C CA . SER A 1 695 ? -8.407 -15.057 34.718 1.00 57.84 695 SER A CA 1
ATOM 5453 C C . SER A 1 695 ? -8.344 -13.542 34.685 1.00 57.84 695 SER A C 1
ATOM 5455 O O . SER A 1 695 ? -8.831 -12.910 33.753 1.00 57.84 695 SER A O 1
ATOM 5457 N N . ASN A 1 696 ? -7.705 -12.959 35.697 1.00 61.44 696 ASN A N 1
ATOM 5458 C CA . ASN A 1 696 ? -7.421 -11.525 35.723 1.00 61.44 696 ASN A CA 1
ATOM 5459 C C . ASN A 1 696 ? -6.133 -11.182 34.945 1.00 61.44 696 ASN A C 1
ATOM 5461 O O . ASN A 1 696 ? -5.723 -10.020 34.935 1.00 61.44 696 ASN A O 1
ATOM 5465 N N . GLU A 1 697 ? -5.465 -12.167 34.333 1.00 74.81 697 GLU A N 1
ATOM 5466 C CA . GLU A 1 697 ? -4.237 -11.968 33.560 1.00 74.81 697 GLU A CA 1
ATOM 5467 C C . GLU A 1 697 ? -4.558 -11.650 32.094 1.00 74.81 697 GLU A C 1
ATOM 5469 O O . GLU A 1 697 ? -5.022 -12.503 31.340 1.00 74.81 697 GLU A O 1
ATOM 5474 N N . ILE A 1 698 ? -4.255 -10.418 31.674 1.00 79.62 698 ILE A N 1
ATOM 5475 C CA . ILE A 1 698 ? -4.528 -9.934 30.312 1.00 79.62 698 ILE A CA 1
ATOM 5476 C C . ILE A 1 698 ? -3.853 -10.771 29.219 1.00 79.62 698 ILE A C 1
ATOM 5478 O O . ILE A 1 698 ? -4.421 -10.959 28.151 1.00 79.62 698 ILE A O 1
ATOM 5482 N N . GLN A 1 699 ? -2.667 -11.316 29.499 1.00 77.19 699 GLN A N 1
ATOM 5483 C CA . GLN A 1 699 ? -1.923 -12.145 28.549 1.00 77.19 699 GLN A CA 1
ATOM 5484 C C . GLN A 1 699 ? -2.668 -13.443 28.220 1.00 77.19 699 GLN A C 1
ATOM 5486 O O . GLN A 1 699 ? -2.548 -13.946 27.111 1.00 77.19 699 GLN A O 1
ATOM 5491 N N . THR A 1 700 ? -3.471 -13.967 29.154 1.00 76.19 700 THR A N 1
ATOM 5492 C CA . THR A 1 700 ? -4.331 -15.124 28.885 1.00 76.19 700 THR A CA 1
ATOM 5493 C C . THR A 1 700 ? -5.470 -14.738 27.947 1.00 76.19 700 THR A C 1
ATOM 5495 O O . THR A 1 700 ? -5.680 -15.410 26.950 1.00 76.19 700 THR A O 1
ATOM 5498 N N . VAL A 1 701 ? -6.156 -13.621 28.217 1.00 79.62 701 VAL A N 1
ATOM 5499 C CA . VAL A 1 701 ? -7.278 -13.151 27.385 1.00 79.62 701 VAL A CA 1
ATOM 5500 C C . VAL A 1 701 ? -6.825 -12.843 25.956 1.00 79.62 701 VAL A C 1
ATOM 5502 O O . VAL A 1 701 ? -7.447 -13.307 25.009 1.00 79.62 701 VAL A O 1
ATOM 5505 N N . LEU A 1 702 ? -5.725 -12.103 25.786 1.00 83.25 702 LEU A N 1
ATOM 5506 C CA . LEU A 1 702 ? -5.202 -11.783 24.453 1.00 83.25 702 LEU A CA 1
ATOM 5507 C C . LEU A 1 702 ? -4.598 -13.004 23.744 1.00 83.25 702 LEU A C 1
ATOM 5509 O O . LEU A 1 702 ? -4.665 -13.090 22.518 1.00 83.25 702 LEU A O 1
ATOM 5513 N N . GLY A 1 703 ? -4.043 -13.955 24.503 1.00 74.75 703 GLY A N 1
ATOM 5514 C CA . GLY A 1 703 ? -3.606 -15.245 23.972 1.00 74.75 703 GLY A CA 1
ATOM 5515 C C . GLY A 1 703 ? -4.769 -16.038 23.378 1.00 74.75 703 GLY A C 1
ATOM 5516 O O . GLY A 1 703 ? -4.652 -16.536 22.267 1.00 74.75 703 GLY A O 1
ATOM 5517 N N . GLU A 1 704 ? -5.910 -16.069 24.063 1.00 77.19 704 GLU A N 1
ATOM 5518 C CA . GLU A 1 704 ? -7.122 -16.779 23.626 1.00 77.19 704 GLU A CA 1
ATOM 5519 C C . GLU A 1 704 ? -7.833 -16.050 22.482 1.00 77.19 704 GLU A C 1
ATOM 5521 O O . GLU A 1 704 ? -8.332 -16.684 21.556 1.00 77.19 704 GLU A O 1
ATOM 5526 N N . TRP A 1 705 ? -7.808 -14.712 22.473 1.00 82.69 705 TRP A N 1
ATOM 5527 C CA . TRP A 1 705 ? -8.195 -13.933 21.291 1.00 82.69 705 TRP A CA 1
ATOM 5528 C C . TRP A 1 705 ? -7.338 -14.301 20.083 1.00 82.69 705 TRP A C 1
ATOM 5530 O O . TRP A 1 705 ? -7.880 -14.514 19.005 1.00 82.69 705 TRP A O 1
ATOM 5540 N N . SER A 1 706 ? -6.021 -14.412 20.269 1.00 75.00 706 SER A N 1
ATOM 5541 C CA . SER A 1 706 ? -5.093 -14.783 19.196 1.00 75.00 706 SER A CA 1
ATOM 5542 C C . SER A 1 706 ? -5.262 -16.245 18.753 1.00 75.00 706 SER A C 1
ATOM 5544 O O . SER A 1 706 ? -5.114 -16.555 17.577 1.00 75.00 706 SER A O 1
ATOM 5546 N N . GLU A 1 707 ? -5.607 -17.154 19.669 1.00 69.88 707 GLU A N 1
ATOM 5547 C CA . GLU A 1 707 ? -5.933 -18.550 19.347 1.00 69.88 707 GLU A CA 1
ATOM 5548 C C . GLU A 1 707 ? -7.227 -18.647 18.530 1.00 69.88 707 GLU A C 1
ATOM 5550 O O . GLU A 1 707 ? -7.262 -19.321 17.499 1.00 69.88 707 GLU A O 1
ATOM 5555 N N . TYR A 1 708 ? -8.265 -17.915 18.943 1.00 77.50 708 TYR A N 1
ATOM 5556 C CA . TYR A 1 708 ? -9.518 -17.802 18.204 1.00 77.50 708 TYR A CA 1
ATOM 5557 C C . TYR A 1 708 ? -9.292 -17.278 16.781 1.00 77.50 708 TYR A C 1
ATOM 5559 O O . TYR A 1 708 ? -9.745 -17.895 15.814 1.00 77.50 708 TYR A O 1
ATOM 5567 N N . THR A 1 709 ? -8.566 -16.164 16.632 1.00 75.00 709 THR A N 1
ATOM 5568 C CA . THR A 1 709 ? -8.309 -15.574 15.312 1.00 75.00 709 THR A CA 1
ATOM 5569 C C . THR A 1 709 ? -7.496 -16.497 14.412 1.00 75.00 709 THR A C 1
ATOM 5571 O O . THR A 1 709 ? -7.771 -16.596 13.211 1.00 75.00 709 THR A O 1
ATOM 5574 N N . TRP A 1 710 ? -6.542 -17.227 14.986 1.00 64.06 710 TRP A N 1
ATOM 5575 C CA . TRP A 1 710 ? -5.737 -18.201 14.263 1.00 64.06 710 TRP A CA 1
ATOM 5576 C C . TRP A 1 710 ? -6.567 -19.399 13.768 1.00 64.06 710 TRP A C 1
ATOM 5578 O O . TRP A 1 710 ? -6.510 -19.743 12.584 1.00 64.06 710 TRP A O 1
ATOM 5588 N N . TYR A 1 711 ? -7.397 -19.989 14.634 1.00 63.56 711 TYR A N 1
ATOM 5589 C CA . TYR A 1 711 ? -8.255 -21.127 14.286 1.00 63.56 711 TYR A CA 1
ATOM 5590 C C . TYR A 1 711 ? -9.255 -20.791 13.167 1.00 63.56 711 TYR A C 1
ATOM 5592 O O . TYR A 1 711 ? -9.434 -21.570 12.226 1.00 63.56 711 TYR A O 1
ATOM 5600 N N . GLU A 1 712 ? -9.877 -19.613 13.230 1.00 67.81 712 GLU A N 1
ATOM 5601 C CA . GLU A 1 712 ? -10.814 -19.157 12.197 1.00 67.81 712 GLU A CA 1
ATOM 5602 C C . GLU A 1 712 ? -10.112 -18.885 10.854 1.00 67.81 712 GLU A C 1
ATOM 5604 O O . GLU A 1 712 ? -10.644 -19.236 9.800 1.00 67.81 712 GLU A O 1
ATOM 5609 N N . SER A 1 713 ? -8.877 -18.367 10.871 1.00 59.62 713 SER A N 1
ATOM 5610 C CA . SER A 1 713 ? -8.079 -18.152 9.649 1.00 59.62 713 SER A CA 1
ATOM 5611 C C . SER A 1 713 ? -7.683 -19.469 8.957 1.00 59.62 713 SER A C 1
ATOM 5613 O O . SER A 1 713 ? -7.516 -19.521 7.737 1.00 59.62 713 SER A O 1
ATOM 5615 N N . ALA A 1 714 ? -7.549 -20.567 9.710 1.00 54.25 714 ALA A N 1
ATOM 5616 C CA . ALA A 1 714 ? -7.152 -21.871 9.176 1.00 54.25 714 ALA A CA 1
ATOM 5617 C C . ALA A 1 714 ? -8.291 -22.626 8.455 1.00 54.25 714 ALA A C 1
ATOM 5619 O O . ALA A 1 714 ? -8.041 -23.345 7.484 1.00 54.25 714 ALA A O 1
ATOM 5620 N N . GLN A 1 715 ? -9.548 -22.466 8.885 1.00 46.94 715 GLN A N 1
ATOM 5621 C CA . GLN A 1 715 ? -10.692 -23.232 8.354 1.00 46.94 715 GLN A CA 1
ATOM 5622 C C . GLN A 1 715 ? -11.128 -22.850 6.927 1.00 46.94 715 GLN A C 1
ATOM 5624 O O . GLN A 1 715 ? -11.838 -23.609 6.269 1.00 46.94 715 GLN A O 1
ATOM 5629 N N . SER A 1 716 ? -10.695 -21.699 6.427 1.00 42.75 716 SER A N 1
ATOM 5630 C CA . SER A 1 716 ? -11.123 -21.122 5.149 1.00 42.75 716 SER A CA 1
ATOM 5631 C C . SER A 1 716 ? -10.513 -21.791 3.891 1.00 42.75 716 SER A C 1
ATOM 5633 O O . SER A 1 716 ? -11.016 -21.622 2.784 1.00 42.75 716 SER A O 1
ATOM 5635 N N . LYS A 1 717 ? -9.464 -22.622 4.024 1.00 40.84 717 LYS A N 1
ATOM 5636 C CA . LYS A 1 717 ? -8.553 -23.004 2.915 1.00 40.84 717 LYS A CA 1
ATOM 5637 C C . LYS A 1 717 ? -8.786 -24.367 2.191 1.00 40.84 717 LYS A C 1
ATOM 5639 O O . LYS A 1 717 ? -7.812 -24.943 1.715 1.00 40.84 717 LYS A O 1
ATOM 5644 N N . GLN A 1 718 ? -9.995 -24.954 2.069 1.00 29.84 718 GLN A N 1
ATOM 5645 C CA . GLN A 1 718 ? -10.170 -26.306 1.438 1.00 29.84 718 GLN A CA 1
ATOM 5646 C C . GLN A 1 718 ? -11.195 -26.433 0.268 1.00 29.84 718 GLN A C 1
ATOM 5648 O O . GLN A 1 718 ? -12.377 -26.140 0.444 1.00 29.84 718 GLN A O 1
ATOM 5653 N N . GLY A 1 719 ? -10.786 -27.022 -0.886 1.00 28.34 719 GLY A N 1
ATOM 5654 C CA . GLY A 1 719 ? -11.639 -27.439 -2.040 1.00 28.34 719 GLY A CA 1
ATOM 5655 C C . GLY A 1 719 ? -11.089 -28.640 -2.891 1.00 28.34 719 GLY A C 1
ATOM 5656 O O . GLY A 1 719 ? -9.916 -28.967 -2.735 1.00 28.34 719 GLY A O 1
ATOM 5657 N N . PRO A 1 720 ? -11.884 -29.356 -3.751 1.00 29.64 720 PRO A N 1
ATOM 5658 C CA . PRO A 1 720 ? -11.645 -30.783 -4.123 1.00 29.64 720 PRO A CA 1
ATOM 5659 C C . PRO A 1 720 ? -11.315 -31.133 -5.616 1.00 29.64 720 PRO A C 1
ATOM 5661 O O . PRO A 1 720 ? -11.677 -30.389 -6.524 1.00 29.64 720 PRO A O 1
ATOM 5664 N N . VAL A 1 721 ? -10.734 -32.332 -5.891 1.00 28.75 721 VAL A N 1
ATOM 5665 C CA . VAL A 1 721 ? -10.317 -32.876 -7.236 1.00 28.75 721 VAL A CA 1
ATOM 5666 C C . VAL A 1 721 ? -10.769 -34.356 -7.489 1.00 28.75 721 VAL A C 1
ATOM 5668 O O . VAL A 1 721 ? -11.099 -35.057 -6.535 1.00 28.75 721 VAL A O 1
ATOM 5671 N N . SER A 1 722 ? -10.834 -34.837 -8.760 1.00 30.53 722 SER A N 1
ATOM 5672 C CA . SER A 1 722 ? -11.459 -36.115 -9.245 1.00 30.53 722 SER A CA 1
ATOM 5673 C C . SER A 1 722 ? -10.551 -37.084 -10.081 1.00 30.53 722 SER A C 1
ATOM 5675 O O . SER A 1 722 ? -9.558 -36.640 -10.642 1.00 30.53 722 SER A O 1
ATOM 5677 N N . ASP A 1 723 ? -10.973 -38.362 -10.257 1.00 29.19 723 ASP A N 1
ATOM 5678 C CA . ASP A 1 723 ? -10.207 -39.634 -10.505 1.00 29.19 723 ASP A CA 1
ATOM 5679 C C . ASP A 1 723 ? -10.303 -40.346 -11.905 1.00 29.19 723 ASP A C 1
ATOM 5681 O O . ASP A 1 723 ? -11.400 -40.350 -12.475 1.00 29.19 723 ASP A O 1
ATOM 5685 N N . LYS A 1 724 ? -9.246 -41.099 -12.359 1.00 28.17 724 LYS A N 1
ATOM 5686 C CA . LYS A 1 724 ? -9.205 -42.315 -13.281 1.00 28.17 724 LYS A CA 1
ATOM 5687 C C . LYS A 1 724 ? -7.858 -43.158 -13.168 1.00 28.17 724 LYS A C 1
ATOM 5689 O O . LYS A 1 724 ? -6.929 -42.624 -12.590 1.00 28.17 724 LYS A O 1
ATOM 5694 N N . PRO A 1 725 ? -7.708 -44.445 -13.654 1.00 33.69 725 PRO A N 1
ATOM 5695 C CA . PRO A 1 725 ? -6.744 -45.473 -13.101 1.00 33.69 725 PRO A CA 1
ATOM 5696 C C . PRO A 1 725 ? -5.596 -46.127 -13.987 1.00 33.69 725 PRO A C 1
ATOM 5698 O O . PRO A 1 725 ? -5.737 -46.182 -15.211 1.00 33.69 725 PRO A O 1
ATOM 5701 N N . THR A 1 726 ? -4.557 -46.784 -13.363 1.00 31.44 726 THR A N 1
ATOM 5702 C CA . THR A 1 726 ? -3.230 -47.296 -13.937 1.00 31.44 726 THR A CA 1
ATOM 5703 C C . THR A 1 726 ? -2.646 -48.713 -13.487 1.00 31.44 726 THR A C 1
ATOM 5705 O O . THR A 1 726 ? -3.370 -49.457 -12.833 1.00 31.44 726 THR A O 1
ATOM 5708 N N . LYS A 1 727 ? -1.372 -49.137 -13.852 1.00 43.94 727 LYS A N 1
ATOM 5709 C CA . LYS A 1 727 ? -0.647 -50.495 -13.701 1.00 43.94 727 LYS A CA 1
ATOM 5710 C C . LYS A 1 727 ? 0.852 -50.612 -13.100 1.00 43.94 727 LYS A C 1
ATOM 5712 O O . LYS A 1 727 ? 1.654 -49.785 -13.493 1.00 43.94 727 LYS A O 1
ATOM 5717 N N . THR A 1 728 ? 1.268 -51.647 -12.295 1.00 39.06 728 THR A N 1
ATOM 5718 C CA . THR A 1 728 ? 2.277 -51.742 -11.122 1.00 39.06 728 THR A CA 1
ATOM 5719 C C . THR A 1 728 ? 3.757 -52.342 -11.218 1.00 39.06 728 THR A C 1
ATOM 5721 O O . THR A 1 728 ? 3.954 -53.183 -12.089 1.00 39.06 728 THR A O 1
ATOM 5724 N N . THR A 1 729 ? 4.759 -51.963 -10.340 1.00 46.16 729 THR A N 1
ATOM 5725 C CA . THR A 1 729 ? 6.274 -52.274 -10.240 1.00 46.16 729 THR A CA 1
ATOM 5726 C C . THR A 1 729 ? 6.926 -52.088 -8.811 1.00 46.16 729 THR A C 1
ATOM 5728 O O . THR A 1 729 ? 6.534 -51.145 -8.177 1.00 46.16 729 THR A O 1
ATOM 5731 N N . GLU A 1 730 ? 7.973 -52.794 -8.294 1.00 45.38 730 GLU A N 1
ATOM 5732 C CA . GLU A 1 730 ? 8.479 -52.712 -6.857 1.00 45.38 730 GLU A CA 1
ATOM 5733 C C . GLU A 1 730 ? 9.800 -51.908 -6.499 1.00 45.38 730 GLU A C 1
ATOM 5735 O O . GLU A 1 730 ? 10.703 -51.865 -7.332 1.00 45.38 730 GLU A O 1
ATOM 5740 N N . VAL A 1 731 ? 9.971 -51.337 -5.267 1.00 58.53 731 VAL A N 1
ATOM 5741 C CA . VAL A 1 731 ? 11.083 -50.443 -4.754 1.00 58.53 731 VAL A CA 1
ATOM 5742 C C . VAL A 1 731 ? 11.431 -50.601 -3.232 1.00 58.53 731 VAL A C 1
ATOM 5744 O O . VAL A 1 731 ? 10.517 -50.786 -2.435 1.00 58.53 731 VAL A O 1
ATOM 5747 N N . THR A 1 732 ? 12.705 -50.429 -2.793 1.00 53.81 732 THR A N 1
ATOM 5748 C CA . THR A 1 732 ? 13.201 -50.581 -1.376 1.00 53.81 732 THR A CA 1
ATOM 5749 C C . THR A 1 732 ? 14.122 -49.416 -0.893 1.00 53.81 732 THR A C 1
ATOM 5751 O O . THR A 1 732 ? 14.883 -48.887 -1.703 1.00 53.81 732 THR A O 1
ATOM 5754 N N . VAL A 1 733 ? 14.121 -49.030 0.408 1.00 62.56 733 VAL A N 1
ATOM 5755 C CA . VAL A 1 733 ? 14.880 -47.872 0.993 1.00 62.56 733 VAL A CA 1
ATOM 5756 C C . VAL A 1 733 ? 15.649 -48.225 2.293 1.00 62.56 733 VAL A C 1
ATOM 5758 O O . VAL A 1 733 ? 15.070 -48.800 3.224 1.00 62.56 733 VAL A O 1
ATOM 5761 N N . THR A 1 734 ? 16.930 -47.832 2.405 1.00 59.47 734 THR A N 1
ATOM 5762 C CA . THR A 1 734 ? 17.859 -48.162 3.519 1.00 59.47 734 THR A CA 1
ATOM 5763 C C . THR A 1 734 ? 18.644 -46.948 4.078 1.00 59.47 734 THR A C 1
ATOM 5765 O O . THR A 1 734 ? 18.662 -45.866 3.492 1.00 59.47 734 THR A O 1
ATOM 5768 N N . ALA A 1 735 ? 19.263 -47.096 5.261 1.00 57.03 735 ALA A N 1
ATOM 5769 C CA . ALA A 1 735 ? 20.151 -46.115 5.914 1.00 57.03 735 ALA A CA 1
ATOM 5770 C C . ALA A 1 735 ? 21.652 -46.403 5.641 1.00 57.03 735 ALA A C 1
ATOM 5772 O O . ALA A 1 735 ? 21.978 -47.513 5.219 1.00 57.03 735 ALA A O 1
ATOM 5773 N N . PRO A 1 736 ? 22.602 -45.479 5.933 1.00 52.03 736 PRO A N 1
ATOM 5774 C CA . PRO A 1 736 ? 24.029 -45.649 5.605 1.00 52.03 736 PRO A CA 1
ATOM 5775 C C . PRO A 1 736 ? 24.741 -46.792 6.352 1.00 52.03 736 PRO A C 1
ATOM 5777 O O . PRO A 1 736 ? 25.887 -47.110 6.042 1.00 52.03 736 PRO A O 1
ATOM 5780 N N . ASP A 1 737 ? 24.093 -47.376 7.363 1.00 56.66 737 ASP A N 1
ATOM 5781 C CA . ASP A 1 737 ? 24.535 -48.545 8.128 1.00 56.66 737 ASP A CA 1
ATOM 5782 C C . ASP A 1 737 ? 23.844 -49.859 7.690 1.00 56.66 737 ASP A C 1
ATOM 5784 O O . ASP A 1 737 ? 23.852 -50.835 8.442 1.00 56.66 737 ASP A O 1
ATOM 5788 N N . ASP A 1 738 ? 23.271 -49.889 6.479 1.00 51.34 738 ASP A N 1
ATOM 5789 C CA . ASP A 1 738 ? 22.546 -51.011 5.849 1.00 51.34 738 ASP A CA 1
ATOM 5790 C C . ASP A 1 738 ? 21.256 -51.439 6.580 1.00 51.34 738 ASP A C 1
ATOM 5792 O O . ASP A 1 738 ? 20.739 -52.549 6.404 1.00 51.34 738 ASP A O 1
ATOM 5796 N N . ARG A 1 739 ? 20.689 -50.559 7.411 1.00 61.50 739 ARG A N 1
ATOM 5797 C CA . ARG A 1 739 ? 19.415 -50.805 8.096 1.00 61.50 739 ARG A CA 1
ATOM 5798 C C . ARG A 1 739 ? 18.224 -50.425 7.207 1.00 61.50 739 ARG A C 1
ATOM 5800 O O . ARG A 1 739 ? 18.162 -49.308 6.703 1.00 61.50 739 ARG A O 1
ATOM 5807 N N . VAL A 1 740 ? 17.242 -51.322 7.070 1.00 57.09 740 VAL A N 1
ATOM 5808 C CA . VAL A 1 740 ? 15.970 -51.054 6.365 1.00 57.09 740 VAL A CA 1
ATOM 5809 C C . VAL A 1 740 ? 15.140 -50.026 7.141 1.00 57.09 740 VAL A C 1
ATOM 5811 O O . VAL A 1 740 ? 14.935 -50.179 8.348 1.00 57.09 740 VAL A O 1
ATOM 5814 N N . LEU A 1 741 ? 14.671 -48.984 6.453 1.00 61.19 741 LEU A N 1
ATOM 5815 C CA . LEU A 1 741 ? 13.910 -47.876 7.038 1.00 61.19 741 LEU A CA 1
ATOM 5816 C C . LEU A 1 741 ? 12.401 -48.103 6.867 1.00 61.19 741 LEU A C 1
ATOM 5818 O O . LEU A 1 741 ? 11.841 -47.840 5.809 1.00 61.19 741 LEU A O 1
ATOM 5822 N N . VAL A 1 742 ? 11.745 -48.621 7.906 1.00 53.97 742 VAL A N 1
ATOM 5823 C CA . VAL A 1 742 ? 10.364 -49.142 7.828 1.00 53.97 742 VAL A CA 1
ATOM 5824 C C . VAL A 1 742 ? 9.305 -48.055 7.556 1.00 53.97 742 VAL A C 1
ATOM 5826 O O . VAL A 1 742 ? 8.279 -48.378 6.978 1.00 53.97 742 VAL A O 1
ATOM 5829 N N . ASP A 1 743 ? 9.587 -46.782 7.868 1.00 56.47 743 ASP A N 1
ATOM 5830 C CA . ASP A 1 743 ? 8.645 -45.651 7.745 1.00 56.47 743 ASP A CA 1
ATOM 5831 C C . ASP A 1 743 ? 9.080 -44.604 6.683 1.00 56.47 743 ASP A C 1
ATOM 5833 O O . ASP A 1 743 ? 8.752 -43.421 6.786 1.00 56.47 743 ASP A O 1
ATOM 5837 N N . ALA A 1 744 ? 9.887 -44.987 5.683 1.00 56.16 744 ALA A N 1
ATOM 5838 C CA . ALA A 1 744 ? 10.199 -44.079 4.572 1.00 56.16 744 ALA A CA 1
ATOM 5839 C C . ALA A 1 744 ? 8.988 -43.963 3.627 1.00 56.16 744 ALA A C 1
ATOM 5841 O O . ALA A 1 744 ? 8.377 -44.963 3.286 1.00 56.16 744 ALA A O 1
ATOM 5842 N N . ALA A 1 745 ? 8.636 -42.762 3.183 1.00 56.97 745 ALA A N 1
ATOM 5843 C CA . ALA A 1 745 ? 7.630 -42.560 2.151 1.00 56.97 745 ALA A CA 1
ATOM 5844 C C . ALA A 1 745 ? 8.299 -42.474 0.777 1.00 56.97 745 ALA A C 1
ATOM 5846 O O . ALA A 1 745 ? 9.448 -42.048 0.636 1.00 56.97 745 ALA A O 1
ATOM 5847 N N . LEU A 1 746 ? 7.568 -42.879 -0.256 1.00 59.34 746 LEU A N 1
ATOM 5848 C CA . LEU A 1 746 ? 8.071 -42.896 -1.620 1.00 59.34 746 LEU A CA 1
ATOM 5849 C C . LEU A 1 746 ? 7.126 -42.098 -2.516 1.00 59.34 746 LEU A C 1
ATOM 5851 O O . LEU A 1 746 ? 5.991 -42.507 -2.748 1.00 59.34 746 LEU A O 1
ATOM 5855 N N . SER A 1 747 ? 7.587 -40.954 -3.019 1.00 55.75 747 SER A N 1
ATOM 5856 C CA . SER A 1 747 ? 6.859 -40.177 -4.020 1.00 55.75 747 SER A CA 1
ATOM 5857 C C . SER A 1 747 ? 7.447 -40.428 -5.401 1.00 55.75 747 SER A C 1
ATOM 5859 O O . SER A 1 747 ? 8.646 -40.658 -5.561 1.00 55.75 747 SER A O 1
ATOM 5861 N N . VAL A 1 748 ? 6.590 -40.430 -6.417 1.00 59.47 748 VAL A N 1
ATOM 5862 C CA . VAL A 1 748 ? 7.003 -40.703 -7.793 1.00 59.47 748 VAL A CA 1
ATOM 5863 C C . VAL A 1 748 ? 6.415 -39.655 -8.709 1.00 59.47 748 VAL A C 1
ATOM 5865 O O . VAL A 1 748 ? 5.207 -39.444 -8.700 1.00 59.47 748 VAL A O 1
ATOM 5868 N N . SER A 1 749 ? 7.264 -39.024 -9.513 1.00 53.69 749 SER A N 1
ATOM 5869 C CA . SER A 1 749 ? 6.853 -38.089 -10.558 1.00 53.69 749 SER A CA 1
ATOM 5870 C C . SER A 1 749 ? 7.324 -38.555 -11.932 1.00 53.69 749 SER A C 1
ATOM 5872 O O . SER A 1 749 ? 8.236 -39.378 -12.059 1.00 53.69 749 SER A O 1
ATOM 5874 N N . THR A 1 750 ? 6.674 -38.056 -12.979 1.00 59.94 750 THR A N 1
ATOM 5875 C CA . THR A 1 750 ? 6.944 -38.425 -14.371 1.00 59.94 750 THR A CA 1
ATOM 5876 C C . THR A 1 750 ? 7.204 -37.192 -15.217 1.00 59.94 750 THR A C 1
ATOM 5878 O O . THR A 1 750 ? 6.602 -36.150 -15.003 1.00 59.94 750 THR A O 1
ATOM 5881 N N . GLU A 1 751 ? 8.073 -37.309 -16.222 1.00 49.72 751 GLU A N 1
ATOM 5882 C CA . GLU A 1 751 ? 8.375 -36.205 -17.159 1.00 49.72 751 GLU A CA 1
ATOM 5883 C C . GLU A 1 751 ? 7.249 -35.945 -18.186 1.00 49.72 751 GLU A C 1
ATOM 5885 O O . GLU A 1 751 ? 7.337 -35.042 -19.011 1.00 49.72 751 GLU A O 1
ATOM 5890 N N . SER A 1 752 ? 6.184 -36.744 -18.152 1.00 52.44 752 SER A N 1
ATOM 5891 C CA . SER A 1 752 ? 4.977 -36.604 -18.970 1.00 52.44 752 SER A CA 1
ATOM 5892 C C . SER A 1 752 ? 3.748 -36.825 -18.090 1.00 52.44 752 SER A C 1
ATOM 5894 O O . SER A 1 752 ? 3.868 -37.598 -17.140 1.00 52.44 752 SER A O 1
ATOM 5896 N N . ASP A 1 753 ? 2.584 -36.265 -18.442 1.00 45.50 753 ASP A N 1
ATOM 5897 C CA . ASP A 1 753 ? 1.276 -36.565 -17.822 1.00 45.50 753 ASP A CA 1
ATOM 5898 C C . ASP A 1 753 ? 0.884 -38.039 -18.029 1.00 45.50 753 ASP A C 1
ATOM 5900 O O . ASP A 1 753 ? 0.087 -38.405 -18.895 1.00 45.50 753 ASP A O 1
ATOM 5904 N N . ALA A 1 754 ? 1.519 -38.924 -17.271 1.00 50.69 754 ALA A N 1
ATOM 5905 C CA . ALA A 1 754 ? 1.271 -40.350 -17.255 1.00 50.69 754 ALA A CA 1
ATOM 5906 C C . ALA A 1 754 ? 0.786 -40.712 -15.856 1.00 50.69 754 ALA A C 1
ATOM 5908 O O . ALA A 1 754 ? 1.491 -40.456 -14.887 1.00 50.69 754 ALA A O 1
ATOM 5909 N N . ASP A 1 755 ? -0.391 -41.329 -15.749 1.00 48.56 755 ASP A N 1
ATOM 5910 C CA . ASP A 1 755 ? -0.934 -41.704 -14.445 1.00 48.56 755 ASP A CA 1
ATOM 5911 C C . ASP A 1 755 ? 0.021 -42.682 -13.741 1.00 48.56 755 ASP A C 1
ATOM 5913 O O . ASP A 1 755 ? 0.329 -43.746 -14.287 1.00 48.56 755 ASP A O 1
ATOM 5917 N N . VAL A 1 756 ? 0.468 -42.355 -12.526 1.00 53.53 756 VAL A N 1
ATOM 5918 C CA . VAL A 1 756 ? 1.313 -43.229 -11.702 1.00 53.53 756 VAL A CA 1
ATOM 5919 C C . VAL A 1 756 ? 0.644 -43.505 -10.365 1.00 53.53 756 VAL A C 1
ATOM 5921 O O . VAL A 1 756 ? 0.139 -42.582 -9.739 1.00 53.53 756 VAL A O 1
ATOM 5924 N N . THR A 1 757 ? 0.651 -44.755 -9.895 1.00 55.16 757 THR A N 1
ATOM 5925 C CA . THR A 1 757 ? 0.207 -45.072 -8.523 1.00 55.16 757 THR A CA 1
ATOM 5926 C C . THR A 1 757 ? 1.301 -45.759 -7.720 1.00 55.16 757 THR A C 1
ATOM 5928 O O . THR A 1 757 ? 2.112 -46.496 -8.261 1.00 55.16 757 THR A O 1
ATOM 5931 N N . VAL A 1 758 ? 1.358 -45.542 -6.413 1.00 57.47 758 VAL A N 1
ATOM 5932 C CA . VAL A 1 758 ? 2.300 -46.236 -5.527 1.00 57.47 758 VAL A CA 1
ATOM 5933 C C . VAL A 1 758 ? 1.462 -47.043 -4.547 1.00 57.47 758 VAL A C 1
ATOM 5935 O O . VAL A 1 758 ? 0.644 -46.478 -3.830 1.00 57.47 758 VAL A O 1
ATOM 5938 N N . ALA A 1 759 ? 1.592 -48.366 -4.565 1.00 56.34 759 ALA A N 1
ATOM 5939 C CA . ALA A 1 759 ? 1.020 -49.216 -3.536 1.00 56.34 759 ALA A CA 1
ATOM 5940 C C . ALA A 1 759 ? 1.995 -49.233 -2.361 1.00 56.34 759 ALA A C 1
ATOM 5942 O O . ALA A 1 759 ? 3.084 -49.806 -2.457 1.00 56.34 759 ALA A O 1
ATOM 5943 N N . ASP A 1 760 ? 1.590 -48.560 -1.291 1.00 55.62 760 ASP A N 1
ATOM 5944 C CA . ASP A 1 760 ? 2.238 -48.632 0.006 1.00 55.62 760 ASP A CA 1
ATOM 5945 C C . ASP A 1 760 ? 1.860 -49.963 0.655 1.00 55.62 760 ASP A C 1
ATOM 5947 O O . ASP A 1 760 ? 0.678 -50.273 0.834 1.00 55.62 760 ASP A O 1
ATOM 5951 N N . THR A 1 761 ? 2.850 -50.810 0.902 1.00 51.94 761 THR A N 1
ATOM 5952 C CA . THR A 1 761 ? 2.668 -51.990 1.737 1.00 51.94 761 THR A CA 1
ATOM 5953 C C . THR A 1 761 ? 3.211 -51.635 3.107 1.00 51.94 761 THR A C 1
ATOM 5955 O O . THR A 1 761 ? 4.353 -51.200 3.206 1.00 51.94 761 THR A O 1
ATOM 5958 N N . ASP A 1 762 ? 2.435 -51.903 4.163 1.00 47.25 762 ASP A N 1
ATOM 5959 C CA . ASP A 1 762 ? 2.846 -51.729 5.572 1.00 47.25 762 ASP A CA 1
ATOM 5960 C C . ASP A 1 762 ? 4.163 -52.481 5.930 1.00 47.25 762 ASP A C 1
ATOM 5962 O O . ASP A 1 762 ? 4.675 -52.378 7.043 1.00 47.25 762 ASP A O 1
ATOM 5966 N N . GLU A 1 763 ? 4.722 -53.253 4.989 1.00 55.44 763 GLU A N 1
ATOM 5967 C CA . GLU A 1 763 ? 6.068 -53.820 4.993 1.00 55.44 763 GLU A CA 1
ATOM 5968 C C . GLU A 1 763 ? 6.742 -53.550 3.624 1.00 55.44 763 GLU A C 1
ATOM 5970 O O . GLU A 1 763 ? 6.172 -53.895 2.586 1.00 55.44 763 GLU A O 1
ATOM 5975 N N . GLN A 1 764 ? 7.955 -52.968 3.596 1.00 56.06 764 GLN A N 1
ATOM 5976 C CA . GLN A 1 764 ? 8.773 -52.841 2.371 1.00 56.06 764 GLN A CA 1
ATOM 5977 C C . GLN A 1 764 ? 8.914 -54.201 1.650 1.00 56.06 764 GLN A C 1
ATOM 5979 O O . GLN A 1 764 ? 9.112 -55.213 2.337 1.00 56.06 764 GLN A O 1
ATOM 5984 N N . PRO A 1 765 ? 8.920 -54.262 0.297 1.00 53.69 765 PRO A N 1
ATOM 5985 C CA . PRO A 1 765 ? 9.107 -53.168 -0.678 1.00 53.69 765 PRO A CA 1
ATOM 5986 C C . PRO A 1 765 ? 7.817 -52.549 -1.273 1.00 53.69 765 PRO A C 1
ATOM 5988 O O . PRO A 1 765 ? 6.841 -53.253 -1.512 1.00 53.69 765 PRO A O 1
ATOM 5991 N N . TRP A 1 766 ? 7.854 -51.247 -1.600 1.00 64.88 766 TRP A N 1
ATOM 5992 C CA . TRP A 1 766 ? 6.767 -50.469 -2.236 1.00 64.88 766 TRP A CA 1
ATOM 5993 C C . TRP A 1 766 ? 6.494 -50.881 -3.674 1.00 64.88 766 TRP A C 1
ATOM 5995 O O . TRP A 1 766 ? 7.427 -51.272 -4.357 1.00 64.88 766 TRP A O 1
ATOM 6005 N N . CYS A 1 767 ? 5.272 -50.683 -4.191 1.00 60.09 767 CYS A N 1
ATOM 6006 C CA . CYS A 1 767 ? 4.918 -51.017 -5.579 1.00 60.09 767 CYS A CA 1
ATOM 6007 C C . CYS A 1 767 ? 4.433 -49.809 -6.434 1.00 60.09 767 CYS A C 1
ATOM 6009 O O . CYS A 1 767 ? 3.252 -49.482 -6.464 1.00 60.09 767 CYS A O 1
ATOM 6011 N N . VAL A 1 768 ? 5.318 -49.156 -7.189 1.00 61.53 768 VAL A N 1
ATOM 6012 C CA . VAL A 1 768 ? 5.095 -48.091 -8.187 1.00 61.53 768 VAL A CA 1
ATOM 6013 C C . VAL A 1 768 ? 4.554 -48.557 -9.549 1.00 61.53 768 VAL A C 1
ATOM 6015 O O . VAL A 1 768 ? 5.123 -49.358 -10.269 1.00 61.53 768 VAL A O 1
ATOM 6018 N N . THR A 1 769 ? 3.497 -47.929 -10.017 1.00 58.41 769 THR A N 1
ATOM 6019 C CA . THR A 1 769 ? 2.639 -48.321 -11.126 1.00 58.41 769 THR A CA 1
ATOM 6020 C C . THR A 1 769 ? 2.657 -47.272 -12.217 1.00 58.41 769 THR A C 1
ATOM 6022 O O . THR A 1 769 ? 2.061 -46.234 -12.009 1.00 58.41 769 THR A O 1
ATOM 6025 N N . ALA A 1 770 ? 3.259 -47.520 -13.384 1.00 63.81 770 ALA A N 1
ATOM 6026 C CA . ALA A 1 770 ? 3.275 -46.563 -14.491 1.00 63.81 770 ALA A CA 1
ATOM 6027 C C . ALA A 1 770 ? 3.197 -47.227 -15.888 1.00 63.81 770 ALA A C 1
ATOM 6029 O O . ALA A 1 770 ? 3.511 -48.415 -16.044 1.00 63.81 770 ALA A O 1
ATOM 6030 N N . PRO A 1 771 ? 2.788 -46.483 -16.939 1.00 55.50 771 PRO A N 1
ATOM 6031 C CA . PRO A 1 771 ? 2.804 -46.965 -18.318 1.00 55.50 771 PRO A CA 1
ATOM 6032 C C . PRO A 1 771 ? 4.204 -47.386 -18.796 1.00 55.50 771 PRO A C 1
ATOM 6034 O O . PRO A 1 771 ? 5.237 -46.870 -18.376 1.00 55.50 771 PRO A O 1
ATOM 6037 N N . HIS A 1 772 ? 4.253 -48.347 -19.721 1.00 52.97 772 HIS A N 1
ATOM 6038 C CA . HIS A 1 772 ? 5.520 -48.842 -20.260 1.00 52.97 772 HIS A CA 1
ATOM 6039 C C . HIS A 1 772 ? 6.265 -47.737 -21.027 1.00 52.97 772 HIS A C 1
ATOM 6041 O O . HIS A 1 772 ? 5.751 -47.224 -22.024 1.00 52.97 772 HIS A O 1
ATOM 6047 N N . GLY A 1 773 ? 7.525 -47.487 -20.661 1.00 55.44 773 GLY A N 1
ATOM 6048 C CA . GLY A 1 773 ? 8.372 -46.458 -21.271 1.00 55.44 773 GLY A CA 1
ATOM 6049 C C . GLY A 1 773 ? 8.338 -45.107 -20.555 1.00 55.44 773 GLY A C 1
ATOM 6050 O O . GLY A 1 773 ? 9.056 -44.205 -20.974 1.00 55.44 773 GLY A O 1
ATOM 6051 N N . THR A 1 774 ? 7.557 -44.974 -19.481 1.00 64.50 774 THR A N 1
ATOM 6052 C CA . THR A 1 774 ? 7.531 -43.772 -18.644 1.00 64.50 774 THR A CA 1
ATOM 6053 C C . THR A 1 774 ? 8.839 -43.628 -17.859 1.00 64.50 774 THR A C 1
ATOM 6055 O O . THR A 1 774 ? 9.344 -44.599 -17.288 1.00 64.50 774 THR A O 1
ATOM 6058 N N . VAL A 1 775 ? 9.405 -42.419 -17.848 1.00 66.94 775 VAL A N 1
ATOM 6059 C CA . VAL A 1 775 ? 10.537 -42.053 -16.984 1.00 66.94 775 VAL A CA 1
ATOM 6060 C C . VAL A 1 775 ? 9.970 -41.648 -15.629 1.00 66.94 775 VAL A C 1
ATOM 6062 O O . VAL A 1 775 ? 9.174 -40.716 -15.556 1.00 66.94 775 VAL A O 1
ATOM 6065 N N . LEU A 1 776 ? 10.357 -42.377 -14.585 1.00 63.34 776 LEU A N 1
ATOM 6066 C CA . LEU A 1 776 ? 9.957 -42.143 -13.206 1.00 63.34 776 LEU A CA 1
ATOM 6067 C C . LEU A 1 776 ? 11.120 -41.506 -12.447 1.00 63.34 776 LEU A C 1
ATOM 6069 O O . LEU A 1 776 ? 12.241 -42.019 -12.462 1.00 63.34 776 LEU A O 1
ATOM 6073 N N . ALA A 1 777 ? 10.847 -40.408 -11.758 1.00 68.19 777 ALA A N 1
ATOM 6074 C CA . ALA A 1 777 ? 11.689 -39.891 -10.696 1.00 68.19 777 ALA A CA 1
ATOM 6075 C C . ALA A 1 777 ? 11.097 -40.367 -9.365 1.00 68.19 777 ALA A C 1
ATOM 6077 O O . ALA A 1 777 ? 10.033 -39.902 -8.964 1.00 68.19 777 ALA A O 1
ATOM 6078 N N . ILE A 1 778 ? 11.754 -41.326 -8.711 1.00 64.88 778 ILE A N 1
ATOM 6079 C CA . ILE A 1 778 ? 11.401 -41.751 -7.355 1.00 64.88 778 ILE A CA 1
ATOM 6080 C C . ILE A 1 778 ? 12.141 -40.858 -6.376 1.00 64.88 778 ILE A C 1
ATOM 6082 O O . ILE A 1 778 ? 13.366 -40.793 -6.405 1.00 64.88 778 ILE A O 1
ATOM 6086 N N . THR A 1 779 ? 11.402 -40.237 -5.469 1.00 65.06 779 THR A N 1
ATOM 6087 C CA . THR A 1 779 ? 11.959 -39.578 -4.295 1.00 65.06 779 THR A CA 1
ATOM 6088 C C . THR A 1 779 ? 11.591 -40.387 -3.059 1.00 65.06 779 THR A C 1
ATOM 6090 O O . THR A 1 779 ? 10.414 -40.543 -2.744 1.00 65.06 779 THR A O 1
ATOM 6093 N N . ALA A 1 780 ? 12.596 -40.908 -2.363 1.00 64.06 780 ALA A N 1
ATOM 6094 C CA . ALA A 1 780 ? 12.431 -41.498 -1.045 1.00 64.06 780 ALA A CA 1
ATOM 6095 C C . ALA A 1 780 ? 12.602 -40.404 0.012 1.00 64.06 780 ALA A C 1
ATOM 6097 O O . ALA A 1 780 ? 13.595 -39.674 0.020 1.00 64.06 780 ALA A O 1
ATOM 6098 N N . THR A 1 781 ? 11.631 -40.282 0.904 1.00 54.56 781 THR A N 1
ATOM 6099 C CA . THR A 1 781 ? 11.635 -39.340 2.020 1.00 54.56 781 THR A CA 1
ATOM 6100 C C . THR A 1 781 ? 11.534 -40.130 3.319 1.00 54.56 781 THR A C 1
ATOM 6102 O O . THR A 1 781 ? 10.807 -41.109 3.408 1.00 54.56 781 THR A O 1
ATOM 6105 N N . HIS A 1 782 ? 12.282 -39.750 4.351 1.00 58.06 782 HIS A N 1
ATOM 6106 C CA . HIS A 1 782 ? 12.139 -40.341 5.682 1.00 58.06 782 HIS A CA 1
ATOM 6107 C C . HIS A 1 782 ? 12.126 -39.213 6.715 1.00 58.06 782 HIS A C 1
ATOM 6109 O O . HIS A 1 782 ? 12.901 -38.270 6.556 1.00 58.06 782 HIS A O 1
ATOM 6115 N N . PRO A 1 783 ? 11.306 -39.287 7.780 1.00 50.62 783 PRO A N 1
ATOM 6116 C CA . PRO A 1 783 ? 11.172 -38.198 8.755 1.00 50.62 783 PRO A CA 1
ATOM 6117 C C . PRO A 1 783 ? 12.516 -37.685 9.302 1.00 50.62 783 PRO A C 1
ATOM 6119 O O . PRO A 1 783 ? 12.746 -36.479 9.385 1.00 50.62 783 PRO A O 1
ATOM 6122 N N . ASP A 1 784 ? 13.429 -38.619 9.586 1.00 50.56 784 ASP A N 1
ATOM 6123 C CA . ASP A 1 784 ? 14.723 -38.340 10.222 1.00 50.56 784 ASP A CA 1
ATOM 6124 C C . ASP A 1 784 ? 15.925 -38.186 9.241 1.00 50.56 784 ASP A C 1
ATOM 6126 O O . ASP A 1 784 ? 17.038 -37.887 9.678 1.00 50.56 784 ASP A O 1
ATOM 6130 N N . PHE A 1 785 ? 15.746 -38.372 7.920 1.00 63.53 785 PHE A N 1
ATOM 6131 C CA . PHE A 1 785 ? 16.840 -38.356 6.923 1.00 63.53 785 PHE A CA 1
ATOM 6132 C C . PHE A 1 785 ? 16.496 -37.474 5.700 1.00 63.53 785 PHE A C 1
ATOM 6134 O O . PHE A 1 785 ? 15.337 -37.311 5.333 1.00 63.53 785 PHE A O 1
ATOM 6141 N N . ALA A 1 786 ? 17.502 -36.865 5.070 1.00 50.91 786 ALA A N 1
ATOM 6142 C CA . ALA A 1 786 ? 17.378 -36.076 3.850 1.00 50.91 786 ALA A CA 1
ATOM 6143 C C . ALA A 1 786 ? 16.832 -36.927 2.698 1.00 50.91 786 ALA A C 1
ATOM 6145 O O . ALA A 1 786 ? 17.283 -38.050 2.478 1.00 50.91 786 ALA A O 1
ATOM 6146 N N . SER A 1 787 ? 15.873 -36.360 1.966 1.00 51.31 787 SER A N 1
ATOM 6147 C CA . SER A 1 787 ? 15.225 -37.004 0.829 1.00 51.31 787 SER A CA 1
ATOM 6148 C C . SER A 1 787 ? 16.220 -37.304 -0.285 1.00 51.31 787 SER A C 1
ATOM 6150 O O . SER A 1 787 ? 16.992 -36.425 -0.675 1.00 51.31 787 SER A O 1
ATOM 6152 N N . GLU A 1 788 ? 16.152 -38.501 -0.851 1.00 58.66 788 GLU A N 1
ATOM 6153 C CA . GLU A 1 788 ? 16.971 -38.892 -1.993 1.00 58.66 788 GLU A CA 1
ATOM 6154 C C . GLU A 1 788 ? 16.084 -39.105 -3.217 1.00 58.66 788 GLU A C 1
ATOM 6156 O O . GLU A 1 788 ? 15.051 -39.765 -3.138 1.00 58.66 788 GLU A O 1
ATOM 6161 N N . ASN A 1 789 ? 16.481 -38.525 -4.350 1.00 61.88 789 ASN A N 1
ATOM 6162 C CA . ASN A 1 789 ? 15.756 -38.622 -5.612 1.00 61.88 789 ASN A CA 1
ATOM 6163 C C . ASN A 1 789 ? 16.599 -39.370 -6.647 1.00 61.88 789 ASN A C 1
ATOM 6165 O O . ASN A 1 789 ? 17.743 -38.997 -6.918 1.00 61.88 789 ASN A O 1
ATOM 6169 N N . GLN A 1 790 ? 16.018 -40.404 -7.249 1.00 65.31 790 GLN A N 1
ATOM 6170 C CA . GLN A 1 790 ? 16.639 -41.203 -8.291 1.00 65.31 790 GLN A CA 1
ATOM 6171 C C . GLN A 1 790 ? 15.697 -41.381 -9.489 1.00 65.31 790 GLN A C 1
ATOM 6173 O O . GLN A 1 790 ? 14.521 -41.719 -9.350 1.00 65.31 790 GLN A O 1
ATOM 6178 N N . ARG A 1 791 ? 16.232 -41.191 -10.702 1.00 59.62 791 ARG A N 1
ATOM 6179 C CA . ARG A 1 791 ? 15.491 -41.351 -11.963 1.00 59.62 791 ARG A CA 1
ATOM 6180 C C . ARG A 1 791 ? 15.755 -42.708 -12.607 1.00 59.62 791 ARG A C 1
ATOM 6182 O O . ARG A 1 791 ? 16.906 -43.123 -12.728 1.00 59.62 791 ARG A O 1
ATOM 6189 N N . PHE A 1 792 ? 14.707 -43.360 -13.099 1.00 66.56 792 PHE A N 1
ATOM 6190 C CA . PHE A 1 792 ? 14.792 -44.606 -13.866 1.00 66.56 792 PHE A CA 1
ATOM 6191 C C . PHE A 1 792 ? 13.616 -44.727 -14.848 1.00 66.56 792 PHE A C 1
ATOM 6193 O O . PHE A 1 792 ? 12.580 -44.089 -14.701 1.00 66.56 792 PHE A O 1
ATOM 6200 N N . THR A 1 793 ? 13.769 -45.539 -15.894 1.00 63.06 793 THR A N 1
ATOM 6201 C CA . THR A 1 793 ? 12.742 -45.722 -16.933 1.00 63.06 793 THR A CA 1
ATOM 6202 C C . THR A 1 793 ? 12.069 -47.082 -16.787 1.00 63.06 793 THR A C 1
ATOM 6204 O O . THR A 1 793 ? 12.756 -48.100 -16.687 1.00 63.06 793 THR A O 1
ATOM 6207 N N . VAL A 1 794 ? 10.734 -47.118 -16.838 1.00 64.06 794 VAL A N 1
ATOM 6208 C CA . VAL A 1 794 ? 9.939 -48.352 -16.722 1.00 64.06 794 VAL A CA 1
ATOM 6209 C C . VAL A 1 794 ? 10.170 -49.242 -17.943 1.00 64.06 794 VAL A C 1
ATOM 6211 O O . VAL A 1 794 ? 9.617 -49.019 -19.026 1.00 64.06 794 VAL A O 1
ATOM 6214 N N . GLY A 1 795 ? 11.034 -50.244 -17.773 1.00 55.06 795 GLY A N 1
ATOM 6215 C CA . GLY A 1 795 ? 11.400 -51.218 -18.800 1.00 55.06 795 GLY A CA 1
ATOM 6216 C C . GLY A 1 795 ? 10.387 -52.360 -18.974 1.00 55.06 795 GLY A C 1
ATOM 6217 O O . GLY A 1 795 ? 9.381 -52.457 -18.281 1.00 55.06 795 GLY A O 1
ATOM 6218 N N . LYS A 1 796 ? 10.667 -53.283 -19.909 1.00 45.09 796 LYS A N 1
ATOM 6219 C CA . LYS A 1 796 ? 9.849 -54.500 -20.148 1.00 45.09 796 LYS A CA 1
ATOM 6220 C C . LYS A 1 796 ? 10.007 -55.593 -19.086 1.00 45.09 796 LYS A C 1
ATOM 6222 O O . LYS A 1 796 ? 9.292 -56.590 -19.144 1.00 45.09 796 LYS A O 1
ATOM 6227 N N . THR A 1 797 ? 10.973 -55.451 -18.190 1.00 46.69 797 THR A N 1
ATOM 6228 C CA . THR A 1 797 ? 11.370 -56.449 -17.191 1.00 46.69 797 THR A CA 1
ATOM 6229 C C . THR A 1 797 ? 11.447 -55.780 -15.831 1.00 46.69 797 THR A C 1
ATOM 6231 O O . THR A 1 797 ? 11.949 -54.662 -15.757 1.00 46.69 797 THR A O 1
ATOM 6234 N N . GLU A 1 798 ? 10.971 -56.470 -14.792 1.00 50.16 798 GLU A N 1
ATOM 6235 C CA . GLU A 1 798 ? 11.022 -56.015 -13.398 1.00 50.16 798 GLU A CA 1
ATOM 6236 C C . GLU A 1 798 ? 12.456 -55.637 -13.000 1.00 50.16 798 GLU A C 1
ATOM 6238 O O . GLU A 1 798 ? 13.394 -56.421 -13.170 1.00 50.16 798 GLU A O 1
ATOM 6243 N N . THR A 1 799 ? 12.621 -54.417 -12.496 1.00 52.34 799 THR A N 1
ATOM 6244 C CA . THR A 1 799 ? 13.862 -53.892 -11.917 1.00 52.34 799 THR A CA 1
ATOM 6245 C C . THR A 1 799 ? 13.544 -53.344 -10.534 1.00 52.34 799 THR A C 1
ATOM 6247 O O . THR A 1 799 ? 12.594 -52.577 -10.420 1.00 52.34 799 THR A O 1
ATOM 6250 N N . SER A 1 800 ? 14.343 -53.707 -9.527 1.00 55.06 800 SER A N 1
ATOM 6251 C CA . SER A 1 800 ? 14.190 -53.272 -8.130 1.00 55.06 800 SER A CA 1
ATOM 6252 C C . SER A 1 800 ? 15.305 -52.275 -7.770 1.00 55.06 800 SER A C 1
ATOM 6254 O O . SER A 1 800 ? 16.435 -52.713 -7.538 1.00 55.06 800 SER A O 1
ATOM 6256 N N . PRO A 1 801 ? 15.059 -50.953 -7.806 1.00 59.31 801 PRO A N 1
ATOM 6257 C CA . PRO A 1 801 ? 16.032 -49.948 -7.374 1.00 59.31 801 PRO A CA 1
ATOM 6258 C C . PRO A 1 801 ? 16.136 -49.868 -5.835 1.00 59.31 801 PRO A C 1
ATOM 6260 O O . PRO A 1 801 ? 15.157 -50.126 -5.135 1.00 59.31 801 PRO A O 1
ATOM 6263 N N . GLU A 1 802 ? 17.322 -49.507 -5.327 1.00 56.41 802 GLU A N 1
ATOM 6264 C CA . GLU A 1 802 ? 17.646 -49.346 -3.896 1.00 56.41 802 GLU A CA 1
ATOM 6265 C C . GLU A 1 802 ? 18.137 -47.904 -3.636 1.00 56.41 802 GLU A C 1
ATOM 6267 O O . GLU A 1 802 ? 19.030 -47.436 -4.347 1.00 56.41 802 GLU A O 1
ATOM 6272 N N . LEU A 1 803 ? 17.548 -47.208 -2.651 1.00 62.28 803 LEU A N 1
ATOM 6273 C CA . LEU A 1 803 ? 17.893 -45.829 -2.242 1.00 62.28 803 LEU A CA 1
ATOM 6274 C C . LEU A 1 803 ? 18.490 -45.798 -0.816 1.00 62.28 803 LEU A C 1
ATOM 6276 O O . LEU A 1 803 ? 17.979 -46.497 0.060 1.00 62.28 803 LEU A O 1
ATOM 6280 N N . ILE A 1 804 ? 19.527 -44.978 -0.577 1.00 59.66 804 ILE A N 1
ATOM 6281 C CA . ILE A 1 804 ? 20.273 -44.844 0.693 1.00 59.66 804 ILE A CA 1
ATOM 6282 C C . ILE A 1 804 ? 20.196 -43.396 1.233 1.00 59.66 804 ILE A C 1
ATOM 6284 O O . ILE A 1 804 ? 20.917 -42.502 0.787 1.00 59.66 804 ILE A O 1
ATOM 6288 N N . LEU A 1 805 ? 19.413 -43.166 2.292 1.00 55.62 805 LEU A N 1
ATOM 6289 C CA . LEU A 1 805 ? 19.169 -41.817 2.835 1.00 55.62 805 LEU A CA 1
ATOM 6290 C C . LEU A 1 805 ? 20.276 -41.326 3.796 1.00 55.62 805 LEU A C 1
ATOM 6292 O O . LEU A 1 805 ? 20.821 -42.096 4.584 1.00 55.62 805 LEU A O 1
ATOM 6296 N N . THR A 1 806 ? 20.586 -40.020 3.797 1.00 49.22 806 THR A N 1
ATOM 6297 C CA . THR A 1 806 ? 21.601 -39.391 4.686 1.00 49.22 806 THR A CA 1
ATOM 6298 C C . THR A 1 806 ? 20.958 -38.547 5.794 1.00 49.22 806 THR A C 1
ATOM 6300 O O . THR A 1 806 ? 19.868 -38.040 5.575 1.00 49.22 806 THR A O 1
ATOM 6303 N N . PRO A 1 807 ? 21.543 -38.377 7.001 1.00 49.81 807 PRO A N 1
ATOM 6304 C CA . PRO A 1 807 ? 20.898 -37.614 8.080 1.00 49.81 807 PRO A CA 1
ATOM 6305 C C . PRO A 1 807 ? 20.608 -36.160 7.681 1.00 49.81 807 PRO A C 1
ATOM 6307 O O . PRO A 1 807 ? 21.437 -35.513 7.042 1.00 49.81 807 PRO A O 1
ATOM 6310 N N . ARG A 1 808 ? 19.431 -35.646 8.058 1.00 54.03 808 ARG A N 1
ATOM 6311 C CA . ARG A 1 808 ? 18.970 -34.301 7.677 1.00 54.03 808 ARG A CA 1
ATOM 6312 C C . ARG A 1 808 ? 19.844 -33.227 8.344 1.00 54.03 808 ARG A C 1
ATOM 6314 O O . ARG A 1 808 ? 20.141 -33.326 9.533 1.00 54.03 808 ARG A O 1
ATOM 6321 N N . ALA A 1 809 ? 20.265 -32.211 7.590 1.00 50.28 809 ALA A N 1
ATOM 6322 C CA . ALA A 1 809 ? 21.026 -31.089 8.142 1.00 50.28 809 ALA A CA 1
ATOM 6323 C C . ALA A 1 809 ? 20.176 -30.317 9.169 1.00 50.28 809 ALA A C 1
ATOM 6325 O O . ALA A 1 809 ? 19.014 -30.017 8.898 1.00 50.28 809 ALA A O 1
ATOM 6326 N N . THR A 1 810 ? 20.743 -30.004 10.337 1.00 57.94 810 THR A N 1
ATOM 6327 C CA . THR A 1 810 ? 20.084 -29.223 11.396 1.00 57.94 810 THR A CA 1
ATOM 6328 C C . THR A 1 810 ? 20.677 -27.815 11.521 1.00 57.94 810 THR A C 1
ATOM 6330 O O . THR A 1 810 ? 21.840 -27.622 11.164 1.00 57.94 810 THR A O 1
ATOM 6333 N N . PRO A 1 811 ? 19.909 -26.827 12.027 1.00 58.88 811 PRO A N 1
ATOM 6334 C CA . PRO A 1 811 ? 20.405 -25.469 12.260 1.00 58.88 811 PRO A CA 1
ATOM 6335 C C . PRO A 1 811 ? 21.624 -25.426 13.195 1.00 58.88 811 PRO A C 1
ATOM 6337 O O . PRO A 1 811 ? 21.754 -26.256 14.099 1.00 58.88 811 PRO A O 1
ATOM 6340 N N . ASP A 1 812 ? 22.490 -24.425 13.018 1.00 59.31 812 ASP A N 1
ATOM 6341 C CA . ASP A 1 812 ? 23.711 -24.260 13.816 1.00 59.31 812 ASP A CA 1
ATOM 6342 C C . ASP A 1 812 ? 23.421 -24.226 15.328 1.00 59.31 812 ASP A C 1
ATOM 6344 O O . ASP A 1 812 ? 22.670 -23.392 15.841 1.00 59.31 812 ASP A O 1
ATOM 6348 N N . GLY A 1 813 ? 24.059 -25.138 16.068 1.00 60.84 813 GLY A N 1
ATOM 6349 C CA . GLY A 1 813 ? 23.859 -25.294 17.512 1.00 60.84 813 GLY A CA 1
ATOM 6350 C C . GLY A 1 813 ? 22.743 -26.258 17.925 1.00 60.84 813 GLY A C 1
ATOM 6351 O O . GLY A 1 813 ? 22.507 -26.398 19.127 1.00 60.84 813 GLY A O 1
ATOM 6352 N N . VAL A 1 814 ? 22.098 -26.937 16.968 1.00 72.44 814 VAL A N 1
ATOM 6353 C CA . VAL A 1 814 ? 21.192 -28.071 17.201 1.00 72.44 814 VAL A CA 1
ATOM 6354 C C . VAL A 1 814 ? 21.760 -29.322 16.541 1.00 72.44 814 VAL A C 1
ATOM 6356 O O . VAL A 1 814 ? 22.168 -29.290 15.384 1.00 72.44 814 VAL A O 1
ATOM 6359 N N . THR A 1 815 ? 21.787 -30.438 17.268 1.00 74.81 815 THR A N 1
ATOM 6360 C CA . THR A 1 815 ? 22.279 -31.724 16.746 1.00 74.81 815 THR A CA 1
ATOM 6361 C C . THR A 1 815 ? 21.325 -32.864 17.090 1.00 74.81 815 THR A C 1
ATOM 6363 O O . THR A 1 815 ? 20.796 -32.921 18.202 1.00 74.81 815 THR A O 1
ATOM 6366 N N . ILE A 1 816 ? 21.108 -33.769 16.129 1.00 70.94 816 ILE A N 1
ATOM 6367 C CA . ILE A 1 816 ? 20.358 -35.015 16.337 1.00 70.94 816 ILE A CA 1
ATOM 6368 C C . ILE A 1 816 ? 21.320 -36.049 16.921 1.00 70.94 816 ILE A C 1
ATOM 6370 O O . ILE A 1 816 ? 22.345 -36.371 16.316 1.00 70.94 816 ILE A O 1
ATOM 6374 N N . VAL A 1 817 ? 21.000 -36.566 18.105 1.00 71.25 817 VAL A N 1
ATOM 6375 C CA . VAL A 1 817 ? 21.826 -37.536 18.827 1.00 71.25 817 VAL A CA 1
ATOM 6376 C C . VAL A 1 817 ? 21.094 -38.871 18.872 1.00 71.25 817 VAL A C 1
ATOM 6378 O O . VAL A 1 817 ? 19.941 -38.947 19.294 1.00 71.25 817 VAL A O 1
ATOM 6381 N N . ALA A 1 818 ? 21.770 -39.942 18.450 1.00 57.59 818 ALA A N 1
ATOM 6382 C CA . ALA A 1 818 ? 21.178 -41.274 18.416 1.00 57.59 818 ALA A CA 1
ATOM 6383 C C . ALA A 1 818 ? 20.723 -41.713 19.819 1.00 57.59 818 ALA A C 1
ATOM 6385 O O . ALA A 1 818 ? 21.535 -41.805 20.745 1.00 57.59 818 ALA A O 1
ATOM 6386 N N . ALA A 1 819 ? 19.436 -42.034 19.951 1.00 58.78 819 ALA A N 1
ATOM 6387 C CA . ALA A 1 819 ? 18.839 -42.529 21.183 1.00 58.78 819 ALA A CA 1
ATOM 6388 C C . ALA A 1 819 ? 17.954 -43.745 20.879 1.00 58.78 819 ALA A C 1
ATOM 6390 O O . ALA A 1 819 ? 17.067 -43.691 20.039 1.00 58.78 819 ALA A O 1
ATOM 6391 N N . ASN A 1 820 ? 18.204 -44.872 21.548 1.00 54.00 820 ASN A N 1
ATOM 6392 C CA . ASN A 1 820 ? 17.437 -46.108 21.356 1.00 54.00 820 ASN A CA 1
ATOM 6393 C C . ASN A 1 820 ? 16.220 -46.112 22.295 1.00 54.00 820 ASN A C 1
ATOM 6395 O O . ASN A 1 820 ? 16.224 -46.797 23.320 1.00 54.00 820 ASN A O 1
ATOM 6399 N N . HIS A 1 821 ? 15.205 -45.309 21.978 1.00 58.97 821 HIS A N 1
ATOM 6400 C CA . HIS A 1 821 ? 13.926 -45.350 22.689 1.00 58.97 821 HIS A CA 1
ATOM 6401 C C . HIS A 1 821 ? 12.941 -46.258 21.938 1.00 58.97 821 HIS A C 1
ATOM 6403 O O . HIS A 1 821 ? 12.740 -46.100 20.737 1.00 58.97 821 HIS A O 1
ATOM 6409 N N . ASP A 1 822 ? 12.316 -47.201 22.652 1.00 53.41 822 ASP A N 1
ATOM 6410 C CA . ASP A 1 822 ? 11.238 -48.060 22.120 1.00 53.41 822 ASP A CA 1
ATOM 6411 C C . ASP A 1 822 ? 9.904 -47.292 21.950 1.00 53.41 822 ASP A C 1
ATOM 6413 O O . ASP A 1 822 ? 8.959 -47.800 21.348 1.00 53.41 822 ASP A O 1
ATOM 6417 N N . ASP A 1 823 ? 9.818 -46.075 22.496 1.00 61.31 823 ASP A N 1
ATOM 6418 C CA . ASP A 1 823 ? 8.611 -45.251 22.576 1.00 61.31 823 ASP A CA 1
ATOM 6419 C C . ASP A 1 823 ? 8.644 -44.138 21.514 1.00 61.31 823 ASP A C 1
ATOM 6421 O O . ASP A 1 823 ? 9.377 -43.160 21.655 1.00 61.31 823 ASP A O 1
ATOM 6425 N N . ARG A 1 824 ? 7.868 -44.319 20.435 1.00 61.31 824 ARG A N 1
ATOM 6426 C CA . ARG A 1 824 ? 7.831 -43.440 19.245 1.00 61.31 824 ARG A CA 1
ATOM 6427 C C . ARG A 1 824 ? 7.169 -42.082 19.493 1.00 61.31 824 ARG A C 1
ATOM 6429 O O . ARG A 1 824 ? 7.257 -41.195 18.651 1.00 61.31 824 ARG A O 1
ATOM 6436 N N . ASP A 1 825 ? 6.499 -41.927 20.630 1.00 69.75 825 ASP A N 1
ATOM 6437 C CA . ASP A 1 825 ? 5.719 -40.739 20.975 1.00 69.75 825 ASP A CA 1
ATOM 6438 C C . ASP A 1 825 ? 6.500 -39.772 21.889 1.00 69.75 825 ASP A C 1
ATOM 6440 O O . ASP A 1 825 ? 5.941 -38.878 22.523 1.00 69.75 825 ASP A O 1
ATOM 6444 N N . ARG A 1 826 ? 7.820 -39.951 22.036 1.00 76.62 826 ARG A N 1
ATOM 6445 C CA . ARG A 1 826 ? 8.623 -39.146 22.966 1.00 76.62 826 ARG A CA 1
ATOM 6446 C C . ARG A 1 826 ? 9.920 -38.669 22.336 1.00 76.62 826 ARG A C 1
ATOM 6448 O O . ARG A 1 826 ? 10.744 -39.471 21.917 1.00 76.62 826 ARG A O 1
ATOM 6455 N N . CYS A 1 827 ? 10.140 -37.359 22.395 1.00 82.12 827 CYS A N 1
ATOM 6456 C CA . CYS A 1 827 ? 11.411 -36.725 22.061 1.00 82.12 827 CYS A CA 1
ATOM 6457 C C . CYS A 1 827 ? 12.012 -36.084 23.320 1.00 82.12 827 CYS A C 1
ATOM 6459 O O . CYS A 1 827 ? 11.335 -35.332 24.031 1.00 82.12 827 CYS A O 1
ATOM 6461 N N . VAL A 1 828 ? 13.284 -36.363 23.624 1.00 84.94 828 VAL A N 1
ATOM 6462 C CA . VAL A 1 828 ? 13.996 -35.701 24.730 1.00 84.94 828 VAL A CA 1
ATOM 6463 C C . VAL A 1 828 ? 14.842 -34.554 24.184 1.00 84.94 828 VAL A C 1
ATOM 6465 O O . VAL A 1 828 ? 15.700 -34.752 23.325 1.00 84.94 828 VAL A O 1
ATOM 6468 N N . LEU A 1 829 ? 14.625 -33.350 24.718 1.00 85.94 829 LEU A N 1
ATOM 6469 C CA . LEU A 1 829 ? 15.480 -32.193 24.477 1.00 85.94 829 LEU A CA 1
ATOM 6470 C C . LEU A 1 829 ? 16.539 -32.094 25.580 1.00 85.94 829 LEU A C 1
ATOM 6472 O O . LEU A 1 829 ? 16.210 -32.031 26.768 1.00 85.94 829 LEU A O 1
ATOM 6476 N N . ASN A 1 830 ? 17.808 -32.041 25.182 1.00 88.56 830 ASN A N 1
ATOM 6477 C CA . ASN A 1 830 ? 18.954 -31.816 26.057 1.00 88.56 830 ASN A CA 1
ATOM 6478 C C . ASN A 1 830 ? 19.491 -30.395 25.833 1.00 88.56 830 ASN A C 1
ATOM 6480 O O . ASN A 1 830 ? 20.028 -30.113 24.763 1.00 88.56 830 ASN A O 1
ATOM 6484 N N . VAL A 1 831 ? 19.376 -29.511 26.826 1.00 86.75 831 VAL A N 1
ATOM 6485 C CA . VAL A 1 831 ? 19.917 -28.143 26.752 1.00 86.75 831 VAL A CA 1
ATOM 6486 C C . VAL A 1 831 ? 21.249 -28.065 27.485 1.00 86.75 831 VAL A C 1
ATOM 6488 O O . VAL A 1 831 ? 21.338 -28.392 28.673 1.00 86.75 831 VAL A O 1
ATOM 6491 N N . VAL A 1 832 ? 22.277 -27.606 26.777 1.00 86.56 832 VAL A N 1
ATOM 6492 C CA . VAL A 1 832 ? 23.641 -27.453 27.294 1.00 86.56 832 VAL A CA 1
ATOM 6493 C C . VAL A 1 832 ? 24.204 -26.063 26.995 1.00 86.56 832 VAL A C 1
ATOM 6495 O O . VAL A 1 832 ? 23.713 -25.374 26.103 1.00 86.56 832 VAL A O 1
ATOM 6498 N N . ASP A 1 833 ? 25.218 -25.636 27.742 1.00 83.75 833 ASP A N 1
ATOM 6499 C CA . ASP A 1 833 ? 25.989 -24.419 27.462 1.00 83.75 833 ASP A CA 1
ATOM 6500 C C . ASP A 1 833 ? 27.132 -24.677 26.458 1.00 83.75 833 ASP A C 1
ATOM 6502 O O . ASP A 1 833 ? 27.302 -25.793 25.952 1.00 83.75 833 ASP A O 1
ATOM 6506 N N . GLY A 1 834 ? 27.926 -23.643 26.158 1.00 75.00 834 GLY A N 1
ATOM 6507 C CA . GLY A 1 834 ? 29.057 -23.718 25.224 1.00 75.00 834 GLY A CA 1
ATOM 6508 C C . GLY A 1 834 ? 30.153 -24.727 25.606 1.00 75.00 834 GLY A C 1
ATOM 6509 O O . GLY A 1 834 ? 30.872 -25.188 24.720 1.00 75.00 834 GLY A O 1
ATOM 6510 N N . ASP A 1 835 ? 30.233 -25.127 26.881 1.00 78.94 835 ASP A N 1
ATOM 6511 C CA . ASP A 1 835 ? 31.158 -26.142 27.408 1.00 78.94 835 ASP A CA 1
ATOM 6512 C C . ASP A 1 835 ? 30.512 -27.545 27.496 1.00 78.94 835 ASP A C 1
ATOM 6514 O O . ASP A 1 835 ? 31.092 -28.477 28.063 1.00 78.94 835 ASP A O 1
ATOM 6518 N N . ALA A 1 836 ? 29.314 -27.714 26.922 1.00 79.06 836 ALA A N 1
ATOM 6519 C CA . ALA A 1 836 ? 28.489 -28.921 26.978 1.00 79.06 836 ALA A CA 1
ATOM 6520 C C . ALA A 1 836 ? 28.036 -29.323 28.400 1.00 79.06 836 ALA A C 1
ATOM 6522 O O . ALA A 1 836 ? 27.725 -30.494 28.649 1.00 79.06 836 ALA A O 1
ATOM 6523 N N . SER A 1 837 ? 27.967 -28.370 29.336 1.00 82.12 837 SER A N 1
ATOM 6524 C CA . SER A 1 837 ? 27.405 -28.596 30.672 1.00 82.12 837 SER A CA 1
ATOM 6525 C C . SER A 1 837 ? 25.878 -28.415 30.664 1.00 82.12 837 SER A C 1
ATOM 6527 O O . SER A 1 837 ? 25.376 -27.546 29.953 1.00 82.12 837 SER A O 1
ATOM 6529 N N . PRO A 1 838 ? 25.096 -29.203 31.431 1.00 87.38 838 PRO A N 1
ATOM 6530 C CA . PRO A 1 838 ? 23.634 -29.125 31.381 1.00 87.38 838 PRO A CA 1
ATOM 6531 C C . PRO A 1 838 ? 23.068 -27.822 31.962 1.00 87.38 838 PRO A C 1
ATOM 6533 O O . PRO A 1 838 ? 23.463 -27.406 33.053 1.00 87.38 838 PRO A O 1
ATOM 6536 N N . VAL A 1 839 ? 22.081 -27.225 31.282 1.00 83.88 839 VAL A N 1
ATOM 6537 C CA . VAL A 1 839 ? 21.442 -25.958 31.689 1.00 83.88 839 VAL A CA 1
ATOM 6538 C C . VAL A 1 839 ? 20.050 -26.216 32.264 1.00 83.88 839 VAL A C 1
ATOM 6540 O O . VAL A 1 839 ? 19.082 -26.436 31.532 1.00 83.88 839 VAL A O 1
ATOM 6543 N N . GLY A 1 840 ? 19.934 -26.180 33.592 1.00 82.00 840 GLY A N 1
ATOM 6544 C CA . GLY A 1 840 ? 18.660 -26.361 34.292 1.00 82.00 840 GLY A CA 1
ATOM 6545 C C . GLY A 1 840 ? 17.849 -25.075 34.447 1.00 82.00 840 GLY A C 1
ATOM 6546 O O . GLY A 1 840 ? 18.407 -24.018 34.714 1.00 82.00 840 GLY A O 1
ATOM 6547 N N . GLY A 1 841 ? 16.521 -25.172 34.334 1.00 72.38 841 GLY A N 1
ATOM 6548 C CA . GLY A 1 841 ? 15.601 -24.037 34.457 1.00 72.38 841 GLY A CA 1
ATOM 6549 C C . GLY A 1 841 ? 15.410 -23.205 33.184 1.00 72.38 841 GLY A C 1
ATOM 6550 O O . GLY A 1 841 ? 14.754 -22.166 33.249 1.00 72.38 841 GLY A O 1
ATOM 6551 N N . ALA A 1 842 ? 15.936 -23.646 32.038 1.00 78.31 842 ALA A N 1
ATOM 6552 C CA . ALA A 1 842 ? 15.717 -22.996 30.750 1.00 78.31 842 ALA A CA 1
ATOM 6553 C C . ALA A 1 842 ? 14.247 -23.138 30.337 1.00 78.31 842 ALA A C 1
ATOM 6555 O O . ALA A 1 842 ? 13.689 -24.237 30.386 1.00 78.31 842 ALA A O 1
ATOM 6556 N N . ALA A 1 843 ? 13.624 -22.025 29.956 1.00 66.25 843 ALA A N 1
ATOM 6557 C CA . ALA A 1 843 ? 12.286 -22.010 29.389 1.00 66.25 843 ALA A CA 1
ATOM 6558 C C . ALA A 1 843 ? 12.367 -22.467 27.934 1.00 66.25 843 ALA A C 1
ATOM 6560 O O . ALA A 1 843 ? 13.189 -21.964 27.171 1.00 66.25 843 ALA A O 1
ATOM 6561 N N . ILE A 1 844 ? 11.536 -23.433 27.567 1.00 77.75 844 ILE A N 1
ATOM 6562 C CA . ILE A 1 844 ? 11.478 -23.991 26.224 1.00 77.75 844 ILE A CA 1
ATOM 6563 C C . ILE A 1 844 ? 10.051 -23.843 25.732 1.00 77.75 844 ILE A C 1
ATOM 6565 O O . ILE A 1 844 ? 9.116 -24.287 26.392 1.00 77.75 844 ILE A O 1
ATOM 6569 N N . SER A 1 845 ? 9.903 -23.251 24.562 1.00 65.88 845 SER A N 1
ATOM 6570 C CA . SER A 1 845 ? 8.673 -23.309 23.783 1.00 65.88 845 SER A CA 1
ATOM 6571 C C . SER A 1 845 ? 8.927 -24.172 22.560 1.00 65.88 845 SER A C 1
ATOM 6573 O O . SER A 1 845 ? 9.970 -24.030 21.920 1.00 65.88 845 SER A O 1
ATOM 6575 N N . VAL A 1 846 ? 8.001 -25.080 22.281 1.00 71.25 846 VAL A N 1
ATOM 6576 C CA . VAL A 1 846 ? 7.970 -25.895 21.069 1.00 71.25 846 VAL A CA 1
ATOM 6577 C C . VAL A 1 846 ? 6.655 -25.600 20.381 1.00 71.25 846 VAL A C 1
ATOM 6579 O O . VAL A 1 846 ? 5.608 -25.810 20.981 1.00 71.25 846 VAL A O 1
ATOM 6582 N N . THR A 1 847 ? 6.714 -25.062 19.173 1.00 54.50 847 THR A N 1
ATOM 6583 C CA . THR A 1 847 ? 5.553 -24.587 18.421 1.00 54.50 847 THR A CA 1
ATOM 6584 C C . THR A 1 847 ? 5.542 -25.247 17.051 1.00 54.50 847 THR A C 1
ATOM 6586 O O . THR A 1 847 ? 6.402 -24.961 16.227 1.00 54.50 847 THR A O 1
ATOM 6589 N N . SER A 1 848 ? 4.615 -26.168 16.812 1.00 64.12 848 SER A N 1
ATOM 6590 C CA . SER A 1 848 ? 4.264 -26.612 15.461 1.00 64.12 848 SER A CA 1
ATOM 6591 C C . SER A 1 848 ? 3.284 -25.609 14.840 1.00 64.12 848 SER A C 1
ATOM 6593 O O . SER A 1 848 ? 2.900 -24.620 15.466 1.00 64.12 848 SER A O 1
ATOM 6595 N N . THR A 1 849 ? 2.870 -25.877 13.611 1.00 50.31 849 THR A N 1
ATOM 6596 C CA . THR A 1 849 ? 1.759 -25.203 12.932 1.00 50.31 849 THR A CA 1
ATOM 6597 C C . THR A 1 849 ? 0.455 -25.271 13.718 1.00 50.31 849 THR A C 1
ATOM 6599 O O . THR A 1 849 ? -0.252 -24.282 13.716 1.00 50.31 849 THR A O 1
ATOM 6602 N N . GLU A 1 850 ? 0.144 -26.369 14.415 1.00 46.03 850 GLU A N 1
ATOM 6603 C CA . GLU A 1 850 ? -1.170 -26.573 15.057 1.00 46.03 850 GLU A CA 1
ATOM 6604 C C . GLU A 1 850 ? -1.140 -26.612 16.591 1.00 46.03 850 GLU A C 1
ATOM 6606 O O . GLU A 1 850 ? -2.177 -26.711 17.244 1.00 46.03 850 GLU A O 1
ATOM 6611 N N . THR A 1 851 ? 0.045 -26.620 17.198 1.00 50.81 851 THR A N 1
ATOM 6612 C CA . THR A 1 851 ? 0.195 -26.978 18.611 1.00 50.81 851 THR A CA 1
ATOM 6613 C C . THR A 1 851 ? 1.416 -26.315 19.238 1.00 50.81 851 THR A C 1
ATOM 6615 O O . THR A 1 851 ? 2.512 -26.304 18.679 1.00 50.81 851 THR A O 1
ATOM 6618 N N . ALA A 1 852 ? 1.259 -25.794 20.455 1.00 53.88 852 ALA A N 1
ATOM 6619 C CA . ALA A 1 852 ? 2.333 -25.164 21.218 1.00 53.88 852 ALA A CA 1
ATOM 6620 C C . ALA A 1 852 ? 2.467 -25.797 22.607 1.00 53.88 852 ALA A C 1
ATOM 6622 O O . ALA A 1 852 ? 1.487 -25.999 23.321 1.00 53.88 852 ALA A O 1
ATOM 6623 N N . GLY A 1 853 ? 3.697 -26.095 23.016 1.00 61.53 853 GLY A N 1
ATOM 6624 C CA . GLY A 1 853 ? 4.009 -26.622 24.338 1.00 61.53 853 GLY A CA 1
ATOM 6625 C C . GLY A 1 853 ? 5.063 -25.790 25.036 1.00 61.53 853 GLY A C 1
ATOM 6626 O O . GLY A 1 853 ? 6.120 -25.494 24.473 1.00 61.53 853 GLY A O 1
ATOM 6627 N N . PHE A 1 854 ? 4.793 -25.467 26.298 1.00 64.12 854 PHE A N 1
ATOM 6628 C CA . PHE A 1 854 ? 5.728 -24.766 27.164 1.00 64.12 854 PHE A CA 1
ATOM 6629 C C . PHE A 1 854 ? 6.303 -25.708 28.206 1.00 64.12 854 PHE A C 1
ATOM 6631 O O . PHE A 1 854 ? 5.600 -26.363 28.977 1.00 64.12 854 PHE A O 1
ATOM 6638 N N . PHE A 1 855 ? 7.623 -25.732 28.251 1.00 82.88 855 PHE A N 1
ATOM 6639 C CA . PHE A 1 855 ? 8.392 -26.657 29.047 1.00 82.88 855 PHE A CA 1
ATOM 6640 C C . PHE A 1 855 ? 9.499 -25.915 29.794 1.00 82.88 855 PHE A C 1
ATOM 6642 O O . PHE A 1 855 ? 9.921 -24.817 29.427 1.00 82.88 855 PHE A O 1
ATOM 6649 N N . ARG A 1 856 ? 9.999 -26.523 30.870 1.00 76.62 856 ARG A N 1
ATOM 6650 C CA . ARG A 1 856 ? 11.212 -26.062 31.549 1.00 76.62 856 ARG A CA 1
ATOM 6651 C C . ARG A 1 856 ? 12.165 -27.221 31.742 1.00 76.62 856 ARG A C 1
ATOM 6653 O O . ARG A 1 856 ? 11.733 -28.303 32.143 1.00 76.62 856 ARG A O 1
ATOM 6660 N N . THR A 1 857 ? 13.451 -26.989 31.490 1.00 86.25 857 THR A N 1
ATOM 6661 C CA . THR A 1 857 ? 14.461 -28.014 31.758 1.00 86.25 857 THR A CA 1
ATOM 6662 C C . THR A 1 857 ? 14.565 -28.291 33.251 1.00 86.25 857 THR A C 1
ATOM 6664 O O . THR A 1 857 ? 14.519 -27.383 34.088 1.00 86.25 857 THR A O 1
ATOM 6667 N N . GLN A 1 858 ? 14.719 -29.567 33.593 1.00 85.75 858 GLN A N 1
ATOM 6668 C CA . GLN A 1 858 ? 15.037 -29.992 34.952 1.00 85.75 858 GLN A CA 1
ATOM 6669 C C . GLN A 1 858 ? 16.490 -29.631 35.300 1.00 85.75 858 GLN A C 1
ATOM 6671 O O . GLN A 1 858 ? 17.247 -29.149 34.462 1.00 85.75 858 GLN A O 1
ATOM 6676 N N . SER A 1 859 ? 16.917 -29.868 36.544 1.00 76.56 859 SER A N 1
ATOM 6677 C CA . SER A 1 859 ? 18.283 -29.549 37.000 1.00 76.56 859 SER A CA 1
ATOM 6678 C C . SER A 1 859 ? 19.400 -30.268 36.228 1.00 76.56 859 SER A C 1
ATOM 6680 O O . SER A 1 859 ? 20.557 -29.885 36.352 1.00 76.56 859 SER A O 1
ATOM 6682 N N . ASP A 1 860 ? 19.070 -31.317 35.473 1.00 82.56 860 ASP A N 1
ATOM 6683 C CA . ASP A 1 860 ? 19.977 -32.063 34.595 1.00 82.56 860 ASP A CA 1
ATOM 6684 C C . ASP A 1 860 ? 19.943 -31.582 33.129 1.00 82.56 860 ASP A C 1
ATOM 6686 O O . ASP A 1 860 ? 20.507 -32.244 32.263 1.00 82.56 860 ASP A O 1
ATOM 6690 N N . GLY A 1 861 ? 19.288 -30.449 32.846 1.00 83.00 861 GLY A N 1
ATOM 6691 C CA . GLY A 1 861 ? 19.216 -29.829 31.520 1.00 83.00 861 GLY A CA 1
ATOM 6692 C C . GLY A 1 861 ? 18.232 -30.480 30.551 1.00 83.00 861 GLY A C 1
ATOM 6693 O O . GLY A 1 861 ? 18.218 -30.125 29.374 1.00 83.00 861 GLY A O 1
ATOM 6694 N N . ARG A 1 862 ? 17.404 -31.424 31.014 1.00 88.44 862 ARG A N 1
ATOM 6695 C CA . ARG A 1 862 ? 16.523 -32.212 30.144 1.00 88.44 862 ARG A CA 1
ATOM 6696 C C . ARG A 1 862 ? 15.064 -31.814 30.245 1.00 88.44 862 ARG A C 1
ATOM 6698 O O . ARG A 1 862 ? 14.575 -31.446 31.316 1.00 88.44 862 ARG A O 1
ATOM 6705 N N . VAL A 1 863 ? 14.348 -31.974 29.135 1.00 86.44 863 VAL A N 1
ATOM 6706 C CA . VAL A 1 863 ? 12.887 -32.027 29.124 1.00 86.44 863 VAL A CA 1
ATOM 6707 C C . VAL A 1 863 ? 12.387 -33.042 28.101 1.00 86.44 863 VAL A C 1
ATOM 6709 O O . VAL A 1 863 ? 13.012 -33.243 27.064 1.00 86.44 863 VAL A O 1
ATOM 6712 N N . THR A 1 864 ? 11.284 -33.722 28.406 1.00 86.25 864 THR A N 1
ATOM 6713 C CA . THR A 1 864 ? 10.654 -34.669 27.479 1.00 86.25 864 THR A CA 1
ATOM 6714 C C . THR A 1 864 ? 9.382 -34.070 26.917 1.00 86.25 864 THR A C 1
ATOM 6716 O O . THR A 1 864 ? 8.569 -33.546 27.676 1.00 86.25 864 THR A O 1
ATOM 6719 N N . ILE A 1 865 ? 9.214 -34.205 25.609 1.00 82.88 865 ILE A N 1
ATOM 6720 C CA . ILE A 1 865 ? 8.090 -33.683 24.844 1.00 82.88 865 ILE A CA 1
ATOM 6721 C C . ILE A 1 865 ? 7.379 -34.869 24.198 1.00 82.88 865 ILE A C 1
ATOM 6723 O O . ILE A 1 865 ? 8.041 -35.795 23.721 1.00 82.88 865 ILE A O 1
ATOM 6727 N N . SER A 1 866 ? 6.047 -34.873 24.249 1.00 80.56 866 SER A N 1
ATOM 6728 C CA . SER A 1 866 ? 5.244 -35.870 23.538 1.00 80.56 866 SER A CA 1
ATOM 6729 C C . SER A 1 866 ? 5.163 -35.474 22.073 1.00 80.56 866 SER A C 1
ATOM 6731 O O . SER A 1 866 ? 4.867 -34.323 21.776 1.00 80.56 866 SER A O 1
ATOM 6733 N N . ARG A 1 867 ? 5.460 -36.400 21.163 1.00 71.94 867 ARG A N 1
ATOM 6734 C CA . ARG A 1 867 ? 5.484 -36.102 19.730 1.00 71.94 867 ARG A CA 1
ATOM 6735 C C . ARG A 1 867 ? 4.083 -36.047 19.128 1.00 71.94 867 ARG A C 1
ATOM 6737 O O . ARG A 1 867 ? 3.865 -35.217 18.270 1.00 71.94 867 ARG A O 1
ATOM 6744 N N . ALA A 1 868 ? 3.130 -36.828 19.624 1.00 70.06 868 ALA A N 1
ATOM 6745 C CA . ALA A 1 868 ? 1.721 -36.768 19.234 1.00 70.06 868 ALA A CA 1
ATOM 6746 C C . ALA A 1 868 ? 1.061 -35.418 19.568 1.00 70.06 868 ALA A C 1
ATOM 6748 O O . ALA A 1 868 ? -0.080 -35.179 19.193 1.00 70.06 868 ALA A O 1
ATOM 6749 N N . GLN A 1 869 ? 1.752 -34.546 20.311 1.00 65.88 869 GLN A N 1
ATOM 6750 C CA . GLN A 1 869 ? 1.361 -33.151 20.486 1.00 65.88 869 GLN A CA 1
ATOM 6751 C C . GLN A 1 869 ? 1.921 -32.232 19.392 1.00 65.88 869 GLN A C 1
ATOM 6753 O O . GLN A 1 869 ? 1.590 -31.063 19.421 1.00 65.88 869 GLN A O 1
ATOM 6758 N N . PHE A 1 870 ? 2.798 -32.697 18.498 1.00 71.19 870 PHE A N 1
ATOM 6759 C CA . PHE A 1 870 ? 3.512 -31.890 17.505 1.00 71.19 870 PHE A CA 1
ATOM 6760 C C . PHE A 1 870 ? 3.829 -32.731 16.252 1.00 71.19 870 PHE A C 1
ATOM 6762 O O . PHE A 1 870 ? 4.941 -33.248 16.101 1.00 71.19 870 PHE A O 1
ATOM 6769 N N . ASP A 1 871 ? 2.847 -32.872 15.359 1.00 59.28 871 ASP A N 1
ATOM 6770 C CA . ASP A 1 871 ? 2.960 -33.718 14.159 1.00 59.28 871 ASP A CA 1
ATOM 6771 C C . ASP A 1 871 ? 3.722 -33.049 12.986 1.00 59.28 871 ASP A C 1
ATOM 6773 O O . ASP A 1 871 ? 4.191 -33.741 12.080 1.00 59.28 871 ASP A O 1
ATOM 6777 N N . ASP A 1 872 ? 3.943 -31.731 13.056 1.00 65.00 872 ASP A N 1
ATOM 6778 C CA . ASP A 1 872 ? 4.580 -30.891 12.028 1.00 65.00 872 ASP A CA 1
ATOM 6779 C C . ASP A 1 872 ? 5.979 -30.364 12.430 1.00 65.00 872 ASP A C 1
ATOM 6781 O O . ASP A 1 872 ? 6.389 -30.500 13.589 1.00 65.00 872 ASP A O 1
ATOM 6785 N N . PRO A 1 873 ? 6.763 -29.754 11.506 1.00 67.69 873 PRO A N 1
ATOM 6786 C CA . PRO A 1 873 ? 8.006 -29.072 11.853 1.00 67.69 873 PRO A CA 1
ATOM 6787 C C . PRO A 1 873 ? 7.780 -28.051 12.967 1.00 67.69 873 PRO A C 1
ATOM 6789 O O . PRO A 1 873 ? 6.980 -27.129 12.835 1.00 67.69 873 PRO A O 1
ATOM 6792 N N . VAL A 1 874 ? 8.510 -28.208 14.066 1.00 71.06 874 VAL A N 1
ATOM 6793 C CA . VAL A 1 874 ? 8.376 -27.354 15.236 1.00 71.06 874 VAL A CA 1
ATOM 6794 C C . VAL A 1 874 ? 9.444 -26.275 15.254 1.00 71.06 874 VAL A C 1
ATOM 6796 O O . VAL A 1 874 ? 10.629 -26.516 15.013 1.00 71.06 874 VAL A O 1
ATOM 6799 N N . ARG A 1 875 ? 9.049 -25.070 15.632 1.00 75.06 875 ARG A N 1
ATOM 6800 C CA . ARG A 1 875 ? 9.950 -24.045 16.126 1.00 75.06 875 ARG A CA 1
ATOM 6801 C C . ARG A 1 875 ? 10.209 -24.301 17.604 1.00 75.06 875 ARG A C 1
ATOM 6803 O O . ARG A 1 875 ? 9.319 -24.236 18.443 1.00 75.06 875 ARG A O 1
ATOM 6810 N N . ILE A 1 876 ? 11.455 -24.599 17.939 1.00 78.19 876 ILE A N 1
ATOM 6811 C CA . ILE A 1 876 ? 11.917 -24.740 19.315 1.00 78.19 876 ILE A CA 1
ATOM 6812 C C . ILE A 1 876 ? 12.664 -23.467 19.683 1.00 78.19 876 ILE A C 1
ATOM 6814 O O . ILE A 1 876 ? 13.743 -23.211 19.150 1.00 78.19 876 ILE A O 1
ATOM 6818 N N . ALA A 1 877 ? 12.120 -22.684 20.611 1.00 68.12 877 ALA A N 1
ATOM 6819 C CA . ALA A 1 877 ? 12.827 -21.569 21.228 1.00 68.12 877 ALA A CA 1
ATOM 6820 C C . ALA A 1 877 ? 13.182 -21.910 22.676 1.00 68.12 877 ALA A C 1
ATOM 6822 O O . ALA A 1 877 ? 12.315 -22.208 23.496 1.00 68.12 877 ALA A O 1
ATOM 6823 N N . VAL A 1 878 ? 14.474 -21.864 22.985 1.00 79.06 878 VAL A N 1
ATOM 6824 C CA . VAL A 1 878 ? 15.036 -22.111 24.312 1.00 79.06 878 VAL A CA 1
ATOM 6825 C C . VAL A 1 878 ? 15.627 -20.812 24.840 1.00 79.06 878 VAL A C 1
ATOM 6827 O O . VAL A 1 878 ? 16.471 -20.207 24.184 1.00 79.06 878 VAL A O 1
ATOM 6830 N N . ARG A 1 879 ? 15.215 -20.398 26.040 1.00 71.81 879 ARG A N 1
ATOM 6831 C CA . ARG A 1 879 ? 15.686 -19.187 26.719 1.00 71.81 879 ARG A CA 1
ATOM 6832 C C . ARG A 1 879 ? 16.139 -19.502 28.135 1.00 71.81 879 ARG A C 1
ATOM 6834 O O . ARG A 1 879 ? 15.393 -20.072 28.932 1.00 71.81 879 ARG A O 1
ATOM 6841 N N . HIS A 1 880 ? 17.337 -19.050 28.483 1.00 78.50 880 HIS A N 1
ATOM 6842 C CA . HIS A 1 880 ? 17.818 -19.040 29.858 1.00 78.50 880 HIS A CA 1
ATOM 6843 C C . HIS A 1 880 ? 18.375 -17.659 30.207 1.00 78.50 880 HIS A C 1
ATOM 6845 O O . HIS A 1 880 ? 19.181 -17.110 29.462 1.00 78.50 880 HIS A O 1
ATOM 6851 N N . VAL A 1 881 ? 17.971 -17.115 31.360 1.00 64.69 881 VAL A N 1
ATOM 6852 C CA . VAL A 1 881 ? 18.262 -15.726 31.769 1.00 64.69 881 VAL A CA 1
ATOM 6853 C C . VAL A 1 881 ? 19.759 -15.390 31.824 1.00 64.69 881 VAL A C 1
ATOM 6855 O O . VAL A 1 881 ? 20.129 -14.256 31.560 1.00 64.69 881 VAL A O 1
ATOM 6858 N N . ASP A 1 882 ? 20.614 -16.378 32.115 1.00 63.31 882 ASP A N 1
ATOM 6859 C CA . ASP A 1 882 ? 22.063 -16.175 32.297 1.00 63.31 882 ASP A CA 1
ATOM 6860 C C . ASP A 1 882 ? 22.953 -16.730 31.167 1.00 63.31 882 ASP A C 1
ATOM 6862 O O . ASP A 1 882 ? 24.174 -16.570 31.235 1.00 63.31 882 ASP A O 1
ATOM 6866 N N . VAL A 1 883 ? 22.377 -17.464 30.204 1.00 71.62 883 VAL A N 1
ATOM 6867 C CA . VAL A 1 883 ? 23.134 -18.236 29.188 1.00 71.62 883 VAL A CA 1
ATOM 6868 C C . VAL A 1 883 ? 22.691 -17.889 27.763 1.00 71.62 883 VAL A C 1
ATOM 6870 O O . VAL A 1 883 ? 23.429 -18.182 26.841 1.00 71.62 883 VAL A O 1
ATOM 6873 N N . GLY A 1 884 ? 21.542 -17.233 27.563 1.00 69.00 884 GLY A N 1
ATOM 6874 C CA . GLY A 1 884 ? 21.113 -16.720 26.258 1.00 69.00 884 GLY A CA 1
ATOM 6875 C C . GLY A 1 884 ? 19.912 -17.451 25.654 1.00 69.00 884 GLY A C 1
ATOM 6876 O O . GLY A 1 884 ? 19.208 -18.217 26.326 1.00 69.00 884 GLY A O 1
ATOM 6877 N N . ILE A 1 885 ? 19.653 -17.168 24.376 1.00 70.62 885 ILE A N 1
ATOM 6878 C CA . ILE A 1 885 ? 18.487 -17.652 23.624 1.00 70.62 885 ILE A CA 1
ATOM 6879 C C . ILE A 1 885 ? 18.946 -18.404 22.375 1.00 70.62 885 ILE A C 1
ATOM 6881 O O . ILE A 1 885 ? 19.908 -18.011 21.714 1.00 70.62 885 ILE A O 1
ATOM 6885 N N . ARG A 1 886 ? 18.239 -19.480 22.025 1.00 76.31 886 ARG A N 1
ATOM 6886 C CA . ARG A 1 886 ? 18.405 -20.167 20.743 1.00 76.31 886 ARG A CA 1
ATOM 6887 C C . ARG A 1 886 ? 17.058 -20.596 20.189 1.00 76.31 886 ARG A C 1
ATOM 6889 O O . ARG A 1 886 ? 16.229 -21.128 20.920 1.00 76.31 886 ARG A O 1
ATOM 6896 N N . VAL A 1 887 ? 16.868 -20.359 18.897 1.00 66.81 887 VAL A N 1
ATOM 6897 C CA . VAL A 1 887 ? 15.648 -20.693 18.164 1.00 66.81 887 VAL A CA 1
ATOM 6898 C C . VAL A 1 887 ? 16.030 -21.560 16.976 1.00 66.81 887 VAL A C 1
ATOM 6900 O O . VAL A 1 887 ? 16.986 -21.242 16.272 1.00 66.81 887 VAL A O 1
ATOM 6903 N N . ALA A 1 888 ? 15.308 -22.653 16.769 1.00 69.81 888 ALA A N 1
ATOM 6904 C CA . ALA A 1 888 ? 15.527 -23.548 15.646 1.00 69.81 888 ALA A CA 1
ATOM 6905 C C . ALA A 1 888 ? 14.196 -24.086 15.129 1.00 69.81 888 ALA A C 1
ATOM 6907 O O . ALA A 1 888 ? 13.347 -24.473 15.924 1.00 69.81 888 ALA A O 1
ATOM 6908 N N . ASN A 1 889 ? 14.050 -24.155 13.808 1.00 68.31 889 ASN A N 1
ATOM 6909 C CA . ASN A 1 889 ? 12.903 -24.777 13.156 1.00 68.31 889 ASN A CA 1
ATOM 6910 C C . ASN A 1 889 ? 13.327 -26.160 12.664 1.00 68.31 889 ASN A C 1
ATOM 6912 O O . ASN A 1 889 ? 14.246 -26.271 11.850 1.00 68.31 889 ASN A O 1
ATOM 6916 N N . LEU A 1 890 ? 12.710 -27.215 13.189 1.00 71.88 890 LEU A N 1
ATOM 6917 C CA . LEU A 1 890 ? 12.983 -28.592 12.791 1.00 71.88 890 LEU A CA 1
ATOM 6918 C C . LEU A 1 890 ? 11.812 -29.517 13.129 1.00 71.88 890 LEU A C 1
ATOM 6920 O O . LEU A 1 890 ? 11.091 -29.288 14.088 1.00 71.88 890 LEU A O 1
ATOM 6924 N N . ALA A 1 891 ? 11.650 -30.615 12.396 1.00 73.38 891 ALA A N 1
ATOM 6925 C CA . ALA A 1 891 ? 10.752 -31.686 12.827 1.00 73.38 891 ALA A CA 1
ATOM 6926 C C . ALA A 1 891 ? 11.336 -32.416 14.047 1.00 73.38 891 ALA A C 1
ATOM 6928 O O . ALA A 1 891 ? 12.539 -32.695 14.079 1.00 73.38 891 ALA A O 1
ATOM 6929 N N . LEU A 1 892 ? 10.499 -32.737 15.044 1.00 73.69 892 LEU A N 1
ATOM 6930 C CA . LEU A 1 892 ? 10.940 -33.547 16.182 1.00 73.69 892 LEU A CA 1
ATOM 6931 C C . LEU A 1 892 ? 11.344 -34.943 15.682 1.00 73.69 892 LEU A C 1
ATOM 6933 O O . LEU A 1 892 ? 10.533 -35.593 15.023 1.00 73.69 892 LEU A O 1
ATOM 6937 N N . PRO A 1 893 ? 12.555 -35.439 15.984 1.00 70.25 893 PRO A N 1
ATOM 6938 C CA . PRO A 1 893 ? 12.982 -36.765 15.552 1.00 70.25 893 PRO A CA 1
ATOM 6939 C C . PRO A 1 893 ? 12.142 -37.879 16.189 1.00 70.25 893 PRO A C 1
ATOM 6941 O O . PRO A 1 893 ? 11.603 -37.732 17.285 1.00 70.25 893 PRO A O 1
ATOM 6944 N N . THR A 1 894 ? 12.018 -39.005 15.484 1.00 63.19 894 THR A N 1
ATOM 6945 C CA . THR A 1 894 ? 11.131 -40.125 15.886 1.00 63.19 894 THR A CA 1
ATOM 6946 C C . THR A 1 894 ? 11.834 -41.135 16.789 1.00 63.19 894 THR A C 1
ATOM 6948 O O . THR A 1 894 ? 11.241 -41.716 17.694 1.00 63.19 894 THR A O 1
ATOM 6951 N N . HIS A 1 895 ? 13.124 -41.346 16.529 1.00 61.50 895 HIS A N 1
ATOM 6952 C CA . HIS A 1 895 ? 13.965 -42.345 17.192 1.00 61.50 895 HIS A CA 1
ATOM 6953 C C . HIS A 1 895 ? 15.312 -41.756 17.622 1.00 61.50 895 HIS A C 1
ATOM 6955 O O . HIS A 1 895 ? 16.341 -42.429 17.606 1.00 61.50 895 HIS A O 1
ATOM 6961 N N . SER A 1 896 ? 15.365 -40.455 17.888 1.00 70.88 896 SER A N 1
ATOM 6962 C CA . SER A 1 896 ? 16.586 -39.764 18.306 1.00 70.88 896 SER A CA 1
ATOM 6963 C C . SER A 1 896 ? 16.240 -38.633 19.260 1.00 70.88 896 SER A C 1
ATOM 6965 O O . SER A 1 896 ? 15.107 -38.170 19.289 1.00 70.88 896 SER A O 1
ATOM 6967 N N . ASP A 1 897 ? 17.222 -38.201 20.043 1.00 81.12 897 ASP A N 1
ATOM 6968 C CA . ASP A 1 897 ? 17.082 -37.060 20.940 1.00 81.12 897 ASP A CA 1
ATOM 6969 C C . ASP A 1 897 ? 17.672 -35.808 20.277 1.00 81.12 897 ASP A C 1
ATOM 6971 O O . ASP A 1 897 ? 18.560 -35.890 19.423 1.00 81.12 897 ASP A O 1
ATOM 6975 N N . LEU A 1 898 ? 17.211 -34.631 20.697 1.00 82.31 898 LEU A N 1
ATOM 6976 C CA . LEU A 1 898 ? 17.773 -33.355 20.257 1.00 82.31 898 LEU A CA 1
ATOM 6977 C C . LEU A 1 898 ? 18.693 -32.789 21.331 1.00 82.31 898 LEU A C 1
ATOM 6979 O O . LEU A 1 898 ? 18.346 -32.758 22.514 1.00 82.31 898 LEU A O 1
ATOM 6983 N N . GLN A 1 899 ? 19.856 -32.295 20.920 1.00 85.69 899 GLN A N 1
ATOM 6984 C CA . GLN A 1 899 ? 20.737 -31.506 21.774 1.00 85.69 899 GLN A CA 1
ATOM 6985 C C . GLN A 1 899 ? 20.808 -30.065 21.263 1.00 85.69 899 GLN A C 1
ATOM 6987 O O . GLN A 1 899 ? 21.135 -29.837 20.098 1.00 85.69 899 GLN A O 1
ATOM 6992 N N . ILE A 1 900 ? 20.518 -29.110 22.150 1.00 85.88 900 ILE A N 1
ATOM 6993 C CA . ILE A 1 900 ? 20.496 -27.668 21.882 1.00 85.88 900 ILE A CA 1
ATOM 6994 C C . ILE A 1 900 ? 21.576 -27.002 22.734 1.00 85.88 900 ILE A C 1
ATOM 6996 O O . ILE A 1 900 ? 21.533 -27.061 23.963 1.00 85.88 900 ILE A O 1
ATOM 7000 N N . THR A 1 901 ? 22.532 -26.347 22.081 1.00 86.50 901 THR A N 1
ATOM 7001 C CA . THR A 1 901 ? 23.643 -25.656 22.748 1.00 86.50 901 THR A CA 1
ATOM 7002 C C . THR A 1 901 ? 23.362 -24.157 22.813 1.00 86.50 901 THR A C 1
ATOM 7004 O O . THR A 1 901 ? 23.312 -23.520 21.765 1.00 86.50 901 THR A O 1
ATOM 7007 N N . LEU A 1 902 ? 23.197 -23.564 23.997 1.00 79.19 902 LEU A N 1
ATOM 7008 C CA . LEU A 1 902 ? 23.013 -22.115 24.160 1.00 79.19 902 LEU A CA 1
ATOM 7009 C C . LEU A 1 902 ? 24.359 -21.357 24.073 1.00 79.19 902 LEU A C 1
ATOM 7011 O O . LEU A 1 902 ? 25.366 -21.850 24.587 1.00 79.19 902 LEU A O 1
ATOM 7015 N N . PRO A 1 903 ? 24.407 -20.178 23.424 1.00 71.00 903 PRO A N 1
ATOM 7016 C CA . PRO A 1 903 ? 25.631 -19.386 23.298 1.00 71.00 903 PRO A CA 1
ATOM 7017 C C . PRO A 1 903 ? 25.896 -18.538 24.552 1.00 71.00 903 PRO A C 1
ATOM 7019 O O . PRO A 1 903 ? 25.119 -17.643 24.840 1.00 71.00 903 PRO A O 1
ATOM 7022 N N . ASP A 1 904 ? 27.020 -18.738 25.247 1.00 68.44 904 ASP A N 1
ATOM 7023 C CA . ASP A 1 904 ? 27.357 -17.985 26.469 1.00 68.44 904 ASP A CA 1
ATOM 7024 C C . ASP A 1 904 ? 27.334 -16.449 26.272 1.00 68.44 904 ASP A C 1
ATOM 7026 O O . ASP A 1 904 ? 28.241 -15.860 25.677 1.00 68.44 904 ASP A O 1
ATOM 7030 N N . GLU A 1 905 ? 26.348 -15.758 26.857 1.00 53.56 905 GLU A N 1
ATOM 7031 C CA . GLU A 1 905 ? 26.278 -14.283 26.850 1.00 53.56 905 GLU A CA 1
ATOM 7032 C C . GLU A 1 905 ? 27.349 -13.610 27.738 1.00 53.56 905 GLU A C 1
ATOM 7034 O O . GLU A 1 905 ? 27.554 -12.395 27.687 1.00 53.56 905 GLU A O 1
ATOM 7039 N N . ARG A 1 906 ? 28.121 -14.380 28.521 1.00 44.28 906 ARG A N 1
ATOM 7040 C CA . ARG A 1 906 ? 29.161 -13.851 29.429 1.00 44.28 906 ARG A CA 1
ATOM 7041 C C . ARG A 1 906 ? 30.463 -13.390 28.764 1.00 44.28 906 ARG A C 1
ATOM 7043 O O . ARG A 1 906 ? 31.424 -13.096 29.476 1.00 44.28 906 ARG A O 1
ATOM 7050 N N . TYR A 1 907 ? 30.512 -13.240 27.442 1.00 38.00 907 TYR A N 1
ATOM 7051 C CA . TYR A 1 907 ? 31.732 -12.828 26.737 1.00 38.00 907 TYR A CA 1
ATOM 7052 C C . TYR A 1 907 ? 31.522 -11.726 25.682 1.00 38.00 907 TYR A C 1
ATOM 7054 O O . TYR A 1 907 ? 31.998 -11.839 24.560 1.00 38.00 907 TYR A O 1
ATOM 7062 N N . LYS A 1 908 ? 30.868 -10.602 26.028 1.00 36.69 908 LYS A N 1
ATOM 7063 C CA . LYS A 1 908 ? 30.950 -9.357 25.217 1.00 36.69 908 LYS A CA 1
ATOM 7064 C C . LYS A 1 908 ? 31.146 -8.041 25.994 1.00 36.69 908 LYS A C 1
ATOM 7066 O O . LYS A 1 908 ? 31.046 -6.973 25.402 1.00 36.69 908 LYS A O 1
ATOM 7071 N N . SER A 1 909 ? 31.514 -8.070 27.285 1.00 35.12 909 SER A N 1
ATOM 7072 C CA . SER A 1 909 ? 31.755 -6.833 28.068 1.00 35.12 909 SER A CA 1
ATOM 7073 C C . SER A 1 909 ? 33.169 -6.648 28.654 1.00 35.12 909 SER A C 1
ATOM 7075 O O . SER A 1 909 ? 33.386 -5.717 29.434 1.00 35.12 909 SER A O 1
ATOM 7077 N N . ARG A 1 910 ? 34.159 -7.484 28.311 1.00 35.94 910 ARG A N 1
ATOM 7078 C CA . ARG A 1 910 ? 35.564 -7.306 28.732 1.00 35.94 910 ARG A CA 1
ATOM 7079 C C . ARG A 1 910 ? 36.534 -7.845 27.682 1.00 35.94 910 ARG A C 1
ATOM 7081 O O . ARG A 1 910 ? 36.753 -9.043 27.641 1.00 35.94 910 ARG A O 1
ATOM 7088 N N . ASP A 1 911 ? 37.067 -6.955 26.845 1.00 36.16 911 ASP A N 1
ATOM 7089 C CA . ASP A 1 911 ? 38.499 -6.868 26.487 1.00 36.16 911 ASP A CA 1
ATOM 7090 C C . ASP A 1 911 ? 38.704 -6.001 25.237 1.00 36.16 911 ASP A C 1
ATOM 7092 O O . ASP A 1 911 ? 38.899 -6.499 24.137 1.00 36.16 911 ASP A O 1
ATOM 7096 N N . HIS A 1 912 ? 38.717 -4.675 25.410 1.00 32.62 912 HIS A N 1
ATOM 7097 C CA . HIS A 1 912 ? 39.404 -3.749 24.490 1.00 32.62 912 HIS A CA 1
ATOM 7098 C C . HIS A 1 912 ? 39.984 -2.527 25.227 1.00 32.62 912 HIS A C 1
ATOM 7100 O O . HIS A 1 912 ? 39.998 -1.395 24.748 1.00 32.62 912 HIS A O 1
ATOM 7106 N N . ARG A 1 913 ? 40.517 -2.772 26.428 1.00 34.09 913 ARG A N 1
ATOM 7107 C CA . ARG A 1 913 ? 41.457 -1.873 27.108 1.00 34.09 913 ARG A CA 1
ATOM 7108 C C . ARG A 1 913 ? 42.569 -2.706 27.714 1.00 34.09 913 ARG A C 1
ATOM 7110 O O . ARG A 1 913 ? 42.466 -3.111 28.859 1.00 34.09 913 ARG A O 1
ATOM 7117 N N . ASP A 1 914 ? 43.561 -3.009 26.889 1.00 35.03 914 ASP A N 1
ATOM 7118 C CA . ASP A 1 914 ? 44.984 -3.020 27.240 1.00 35.03 914 ASP A CA 1
ATOM 7119 C C . ASP A 1 914 ? 45.728 -3.793 26.157 1.00 35.03 914 ASP A C 1
ATOM 7121 O O . ASP A 1 914 ? 45.728 -5.013 26.183 1.00 35.03 914 ASP A O 1
ATOM 7125 N N . HIS A 1 915 ? 46.362 -3.088 25.214 1.00 33.47 915 HIS A N 1
ATOM 7126 C CA . HIS A 1 915 ? 47.641 -3.461 24.582 1.00 33.47 915 HIS A CA 1
ATOM 7127 C C . HIS A 1 915 ? 48.160 -2.291 23.722 1.00 33.47 915 HIS A C 1
ATOM 7129 O O . HIS A 1 915 ? 48.308 -2.371 22.509 1.00 33.47 915 HIS A O 1
ATOM 7135 N N . ILE A 1 916 ? 48.483 -1.174 24.383 1.00 38.25 916 ILE A N 1
ATOM 7136 C CA . ILE A 1 916 ? 49.494 -0.226 23.895 1.00 38.25 916 ILE A CA 1
ATOM 7137 C C . ILE A 1 916 ? 50.476 -0.009 25.043 1.00 38.25 916 ILE A C 1
ATOM 7139 O O . ILE A 1 916 ? 50.196 0.775 25.943 1.00 38.25 916 ILE A O 1
ATOM 7143 N N . SER A 1 917 ? 51.597 -0.743 25.027 1.00 34.41 917 SER A N 1
ATOM 7144 C CA . SER A 1 917 ? 52.899 -0.383 25.628 1.00 34.41 917 SER A CA 1
ATOM 7145 C C . SER A 1 917 ? 53.752 -1.635 25.882 1.00 34.41 917 SER A C 1
ATOM 7147 O O . SER A 1 917 ? 53.656 -2.256 26.937 1.00 34.41 917 SER A O 1
ATOM 7149 N N . ASN A 1 918 ? 54.618 -2.004 24.933 1.00 31.70 918 ASN A N 1
ATOM 7150 C CA . ASN A 1 918 ? 56.080 -1.922 25.090 1.00 31.70 918 ASN A CA 1
ATOM 7151 C C . ASN A 1 918 ? 56.833 -2.744 24.027 1.00 31.70 918 ASN A C 1
ATOM 7153 O O . ASN A 1 918 ? 56.811 -3.967 24.050 1.00 31.70 918 ASN A O 1
ATOM 7157 N N . LYS A 1 919 ? 57.637 -2.000 23.256 1.00 36.09 919 LYS A N 1
ATOM 7158 C CA . LYS A 1 919 ? 59.021 -2.277 22.822 1.00 36.09 919 LYS A CA 1
ATOM 7159 C C . LYS A 1 919 ? 59.315 -3.475 21.912 1.00 36.09 919 LYS A C 1
ATOM 7161 O O . LYS A 1 919 ? 59.264 -4.623 22.336 1.00 36.09 919 LYS A O 1
ATOM 7166 N N . GLY A 1 920 ? 59.887 -3.135 20.756 1.00 34.78 920 GLY A N 1
ATOM 7167 C CA . GLY A 1 920 ? 60.712 -4.006 19.924 1.00 34.78 920 GLY A CA 1
ATOM 7168 C C . GLY A 1 920 ? 60.900 -3.419 18.548 1.00 34.78 920 GLY A C 1
ATOM 7169 O O . GLY A 1 920 ? 60.272 -3.982 17.636 1.00 34.78 920 GLY A O 1
#

Sequence (920 aa):
MGKGIDRLVDKQTGQHVSPGESFQEIFLSKYPTSQWPSFIDEIAIDLSADIRIGDTELSQYNFPREAGPFYRQGMIAAAGSNGDIESVLDKTVDAADLGTIVYQLNQLSYQIEQSDTGLENVQHAIEAVIEKLLTKETGVDLSSQHHRDTGTIADIVMDLFSHNEVARHAETLVDEFEDSLGQGLLARLDEPQMMMPLWDHQLDALQAWRDADYRGYADMATATGKTVLGLAAIALRYGSLHPYDDLSGRTGSRSHDRILIVAHSDLILEQWRREFDSHLNIPEERTQGSDTIDLSWGEIHFRTPQSLINQSHYPYDLVVLDEAHHYATGRGWGDLLDHFDENIIALSGSVDDRGSDSDVLQDRLENKVGRRIKRYDIESAQEDGIIPAFDWEVRYAQFEHDEDFVTLSQSVDEHFDAFKKQVAANEIDTERRLQTFDDVRTFSHTTAGKELKRSDEDFRAFSTALFSRRMKRWNLSPQFDVMVEVVADHTNDHVVVLVDSNAQVEALTDRLRDELSITTVQAATSDQPRATLRDRLDEFNDAESGGVVVGTGDLLGEGVDIPQANVAVNMATGGVNAQLVQRIGRVLRNPMGDKHAHFYNVLGVPDANAAIPSQDGRRLIEHAGEFCALGARFNNLPGFATASDLDNGVLSELLAAGADSINELQKNGVYDLPDDRAEAEHLQGLLDTVWEVNSNEIQTVLGEWSEYTWYESAQSKQGPVSDKPTKTTEVTVTAPDDRVLVDAALSVSTESDADVTVADTDEQPWCVTAPHGTVLAITATHPDFASENQRFTVGKTETSPELILTPRATPDGVTIVAANHDDRDRCVLNVVDGDASPVGGAAISVTSTETAGFFRTQSDGRVTISRAQFDDPVRIAVRHVDVGIRVANLALPTHSDLQITLPDERYKSRDHRDHISNKG

pLDDT: mean 73.94, std 15.21, range [28.17, 94.31]

Foldseek 3Di:
DPPPDVVPPPPPDPDPQALLNCCCVVPVVVDDLLCLQVVLLVVLLCLLVVHDDPPSPDHPVCQLVRSLVSNLSNLVRNDDPPACLVVLCVPQHDSSLSSLVSSQLSNQLNCVVPDPLQDPPSPLLSVLLLQLQCQQPPVDRPPPDDDDPDDDVSVVSSVLSSDNVSSNCSVSVSVVSVVCPVVGSQQSLQQFEFSHAADPQLLQLLLLCVVQVQFAEAAAAFLNPLLVSVSVNVCQAGNYYGNVRDPDDHPDADQAAEEEEEDADVLQLLVSLVVSCVTRVNDSSQSPDDQWGDHRRYIYGYDYLVRCPPDPADRHQEYEAEQCLVLQQPPPRVVVLVRDPHRYYYYHYRLVLPPPCSVSSQVSRCVRRHYHSYHYALQNCPVVLFFDAEAEEEAEFAWDDDPVLLVLLVLLLVLLVVVLVCVVVVVQPDPDNQLALVSLQVCCPDPSNVVCLVVPVSSVVNNVSSVVSVVVLLPIWGDLLLVLVVCQVVLQAAEEEADAALVCLVVSLVVNVVPDPHPAGEGDEPPDDPVVNVVNLVVQQPDNRYHYYYYHCCGQQPNDANARGQEYEYTDSDADDPSVVSSVSRPHGDPPSPHYHYYYYYDHDYDPSNDDQQHSLLVVLLSLLVQQLVLVSNLAGHQYYYGPPDPQLRNLSNVLNNLVNQVVCVVVVNDDADPDPSSSVLSVQLSVLNVVQPDSGSCSSSVSNRVSRLVSSVVPDDDDDDDDDFFKAKEFEAEPVRHGDQAKDKDKDWPDPWDKDWADDSGDIIMITTDAFTKIWIWIGDQFFDIDIDIDTRHPDHDYDYYYTHGDDWPPQKDWAAAADPDQFKAKEAEAEPVRQADFQKWKWKDASNAIDIDTHHPRNMDMDGLVRHVHFIWIWIDDPQQGIDITTGRGDRRTYMYGYGYGPPPDPDDDPDDDDDDD

Organism: NCBI:txid308853

InterPro domains:
  IPR001650 Helicase, C-terminal domain-like [PF00271] (481-590)
  IPR001650 Helicase, C-terminal domain-like [PS51194] (479-645)
  IPR001650 Helicase, C-terminal domain-like [SM00490] (506-591)
  IPR006935 Helicase/UvrB, N-terminal [PF04851] (197-345)
  IPR014001 Helicase superfamily 1/2, ATP-binding domain [PS51192] (220-369)
  IPR014001 Helicase superfamily 1/2, ATP-binding domain [SM00487] (194-381)
  IPR027417 P-loop containing nucleoside triphosphate hydrolase [G3DSA:3.40.50.300] (190-382)
  IPR027417 P-loop containing nucleoside triphosphate hydrolase [G3DSA:3.40.50.300] (396-604)
  IPR027417 P-loop containing nucleoside triphosphate hydrolase [SSF52540] (258-607)